Protein 8ODV (pdb70)

Solvent-accessible surface area: 63464 Å² total; per-residue (Å²): 137,120,52,20,18,72,52,12,22,93,74,124,72,12,79,17,8,47,21,2,10,38,24,50,10,39,34,26,47,30,8,12,2,27,20,33,30,8,35,159,72,32,135,12,15,12,14,13,2,57,16,50,39,89,26,5,31,83,12,31,97,52,156,21,34,156,106,27,100,75,4,104,53,45,114,8,34,46,10,36,25,26,60,48,18,15,18,34,109,108,30,138,62,108,90,20,61,33,34,47,39,46,86,13,41,16,45,4,49,10,59,6,69,16,10,62,104,19,78,80,98,96,45,39,6,8,10,24,11,43,31,47,24,54,94,19,41,102,35,31,66,21,19,70,34,14,49,109,9,30,46,35,19,47,125,92,56,71,218,89,100,71,69,55,44,91,94,29,74,46,14,93,73,37,15,44,95,13,35,66,74,24,106,50,98,158,34,14,24,24,17,4,11,3,40,20,53,27,25,12,8,88,50,10,22,142,18,24,57,77,21,67,119,83,62,31,100,24,59,0,11,17,8,27,49,12,42,52,76,131,134,80,57,98,26,101,72,13,51,40,95,42,162,95,32,103,126,44,29,44,22,23,72,103,15,20,76,112,114,41,16,44,3,53,7,35,107,93,104,98,113,20,121,33,78,95,76,12,50,126,26,0,69,40,12,69,118,52,101,104,23,145,150,140,119,52,21,19,72,53,13,23,92,71,125,70,12,79,17,9,49,20,2,11,41,26,52,10,39,34,24,47,31,8,12,2,26,21,33,29,8,36,160,72,35,136,12,13,12,12,14,2,57,17,50,38,89,24,6,30,85,12,32,94,52,156,21,33,155,106,25,98,74,5,103,53,46,114,9,34,47,11,36,25,26,60,52,20,17,18,40,108,107,32,140,64,108,89,22,65,35,38,48,38,47,91,15,42,18,44,5,47,10,58,5,71,18,9,62,104,18,76,80,96,94,48,39,5,7,8,23,11,42,31,50,23,55,97,20,41,100,34,30,67,21,18,70,32,15,49,106,10,31,45,36,19,46,126,92,56,68,218,90,101,71,70,55,45,90,93,29,74,46,12,92,74,39,15,43,94,12,35,66,75,25,106,50,98,156,35,15,22,26,17,5,11,4,39,22,53,28,24,13,11,85,47,12,20,144,20,24,56,77,21,66,120,79,61,33,101,25,59,0,12,18,8,27,48,14,42,50,76,135,134,80,58,98,28,100,71,13,49,40,93,42,161,94,35,103,132,44,29,44,24,20,71,107,18,21,77,111,114,42,17,42,2,54,7,36,104,93,107,98,116,21,122,33,77,97,75,12,49,126,26,0,68,40,15,68,117,51,101,104,24,146,150,144,111,141,53,92,70,84,51,57,102,148,164,90,156,89,160,88,122,113,148,73,84,27,104,56,52,32,90,68,10,65,71,41,107,208,204,95,154,77,55,32,105,73,6,90,110,21,28,92,44,26,57,65,72,82,80,76,18,55,159,71,68,21,58,104,21,130,186,114,92,118,75,87,134,64,8,99,71,33,142,37,87,42,88,33,118,39,29,8,93,108,22,38,94,36,74,46,54,32,66,50,26,32,28,77,99,86,20,3,89,55,2,113,40,66,84,125,49,67,127,54,62,74,54,7,84,94,24,103,73,77,27,87,55,83,66,79,38,46,25,98,70,59,47,91,134,84,114,90,102,9,94,30,92,34,142,93,18,61,158,158,114,16,74,99,39,42,64,150,36,76,225,64,184,60,62,171,188,40,40,154,83,1,62,160,26,112,6,44,86,21,0,22,5,14,69,24,33,37,77,18,4,33,40,80,27,47,141,89,49,111,50,74,63,77,114,116,209,154,110,140,54,82,62,83,49,35,102,146,154,89,156,89,158,89,123,107,139,71,84,22,92,55,49,20,89,84,10,64,71,46,106,205,202,92,141,79,54,33,105,73,7,93,108,21,29,91,41,26,57,66,72,82,80,77,19,54,158,74,68,22,56,104,20,131,186,115,90,114,75,87,134,64,7,98,73,32,142,37,86,41,88,35,116,40,29,8,84,107,18,34,94,37,69,39,53,32,67,47,26,29,28,77,100,87,19,5,89,54,3,117,41,67,96,125,48,69,128,52,63,74,53,6,85,93,24,110,72,77,27,87,54,84,65,80,38,44,25,107,82,63,49,91,135,82,111,93,102,9,92,31,92,33,142,94,18,63,158,156,113,15,74,97,40,44,64,148,34,78,224,63,188,73,63,172,188,42,40,156,86,1,60,161,27,110,6,46,85,22,0,22,5,14,70,23,23,37,74,9,4,33,32,72,28,47,130,91,50,110,50,76,63,80,114,114,209

Radius of gyration: 40.97 Å; Cα contacts (8 Å, |Δi|>4): 976; chains: 4; bounding box: 69×74×128 Å

Sequence (1022 aa):
MEPTLQSILDQRSLRWIFVGGKGGVGKTTTSCSLAIQLAKVRRSVLLLSTDPAHNLSDAFSQKFGKEARLVEGFDNLYAMEIDPNGSMQDLLGVMQDLAYAIPGIDEAMSFAEVLKQVNSLSYETIVFDTAPTGHTLRFLQFPTVLEKALAKVSQLSGQTLSDVMEKLDSLRVTISEVNAQFKDERLTTFVCVCIPEFLSLYETERMIQELANYGIDTHCIVVNQLLFPKPGSDCEQCTARRRMQKKYLDQIEELYDEEFNVVKMPLLVEEVRGKERLEKFSEMLIKPFVPPEMEPTLQSILDQRSLRWIFVGGKGGVGKTTTSCSLAIQLAKVRRSVLLLSTDPAHNLSDAFSQKFGKEARLVEGFDNLYAMEIDPNGSMQDLLGVMQDLAYAIPGIDEAMSFAEVLKQVNSLSYETIVFDTAPTGHTLRFLQFPTVLEKALAKVSQLSGQTLSDVMEKLDSLRVTISEVNAQFKDERLTTFVCVCIPEFLSLYETERMIQELANYGIDTHCIVVNQLLFPKPGSDCEQCTARRRMQKKYLDQIEELYDEEFNVVKMPLLVEEVRGKERLEKFSEMLIKPFVPPEVEQAIELALEFFPAGMTLWRDVMLALFVLGAVAWWRAMSLLLVIFLLELVVQLVNTIGAKTINNLLWRFYLSIPGSPLAKDFAEQRAKQKEYLQVRHDLNATSSQDEFAKWARLQRKHDKLMDELEKKKSQLDAHRTSFSRKLTIYRWILTRGMQWFLCFWFSSQPMFWLPYGWFPYWVEWLVSFPNAPMGSVSIVVWQSACSGVLALVIEAVMAVVRVEQAIELALEFFPAGMTLWRDVMLALFVLGAVAWWRAMSLLLVIFLLELVVQLVNTIGAKTINNLLWRFYLSIPGSPLAKDFAEQRAKQKEYLQVRHDLNATSSQDEFAKWARLQRKHDKLMDELEKKKSQLDAHRTSFSRKLTIYRWILTRGMQWFLCFWFSSQPMFWLPYGWFPYWVEWLVSFPNAPMGSVSIVVWQSACSGVLALVIEAVMAVVR

Structure (mmCIF, N/CA/C/O backbone):
data_8ODV
#
_entry.id   8ODV
#
_cell.length_a   1.00
_cell.length_b   1.00
_cell.length_c   1.00
_cell.angle_alpha   90.00
_cell.angle_beta   90.00
_cell.angle_gamma   90.00
#
_symmetry.space_group_name_H-M   'P 1'
#
loop_
_entity.id
_entity.type
_entity.pdbx_description
1 polymer 'ATPase GET3'
2 polymer 'Protein GET2,Protein GET1'
3 non-polymer 'ZINC ION'
#
loop_
_atom_site.group_PDB
_atom_site.id
_atom_site.type_symbol
_atom_site.label_atom_id
_atom_site.label_alt_id
_atom_site.label_comp_id
_atom_site.label_asym_id
_atom_site.label_entity_id
_atom_site.label_seq_id
_atom_site.pdbx_PDB_ins_code
_atom_site.Cartn_x
_atom_site.Cartn_y
_atom_site.Cartn_z
_atom_site.occupancy
_atom_site.B_iso_or_equiv
_atom_site.auth_seq_id
_atom_site.auth_comp_id
_atom_site.auth_asym_id
_atom_site.auth_atom_id
_atom_site.pdbx_PDB_model_num
ATOM 1 N N . MET A 1 1 ? 118.958 130.793 89.720 1.00 153.25 14 MET A N 1
ATOM 2 C CA . MET A 1 1 ? 117.780 131.583 90.053 1.00 153.25 14 MET A CA 1
ATOM 3 C C . MET A 1 1 ? 117.451 132.576 88.947 1.00 153.25 14 MET A C 1
ATOM 4 O O . MET A 1 1 ? 117.995 132.502 87.847 1.00 153.25 14 MET A O 1
ATOM 9 N N . GLU A 1 2 ? 116.557 133.498 89.248 1.00 156.04 15 GLU A N 1
ATOM 10 C CA . GLU A 1 2 ? 116.211 134.552 88.309 1.00 156.04 15 GLU A CA 1
ATOM 11 C C . GLU A 1 2 ? 117.341 135.557 88.128 1.00 156.04 15 GLU A C 1
ATOM 12 O O . GLU A 1 2 ? 117.716 136.235 89.092 1.00 156.04 15 GLU A O 1
ATOM 18 N N . PRO A 1 3 ? 117.896 135.691 86.934 1.00 148.80 16 PRO A N 1
ATOM 19 C CA . PRO A 1 3 ? 119.018 136.610 86.687 1.00 148.80 16 PRO A CA 1
ATOM 20 C C . PRO A 1 3 ? 118.556 138.039 86.408 1.00 148.80 16 PRO A C 1
ATOM 21 O O . PRO A 1 3 ? 118.781 138.588 85.331 1.00 148.80 16 PRO A O 1
ATOM 25 N N . THR A 1 4 ? 117.895 138.648 87.385 1.00 147.48 17 THR A N 1
ATOM 26 C CA . THR A 1 4 ? 117.491 140.047 87.275 1.00 147.48 17 THR A CA 1
ATOM 27 C C . THR A 1 4 ? 117.300 140.602 88.679 1.00 147.48 17 THR A C 1
ATOM 28 O O . THR A 1 4 ? 117.621 139.944 89.673 1.00 147.48 17 THR A O 1
ATOM 32 N N . LEU A 1 5 ? 116.757 141.812 88.764 1.00 138.60 18 LEU A N 1
ATOM 33 C CA . LEU A 1 5 ? 116.470 142.439 90.045 1.00 138.60 18 LEU A CA 1
ATOM 34 C C . LEU A 1 5 ? 114.978 142.652 90.222 1.00 138.60 18 LEU A C 1
ATOM 35 O O . LEU A 1 5 ? 114.544 143.587 90.897 1.00 138.60 18 LEU A O 1
ATOM 40 N N . GLN A 1 6 ? 114.188 141.768 89.622 1.00 155.43 19 GLN A N 1
ATOM 41 C CA . GLN A 1 6 ? 112.744 141.943 89.607 1.00 155.43 19 GLN A CA 1
ATOM 42 C C . GLN A 1 6 ? 112.158 141.889 91.012 1.00 155.43 19 GLN A C 1
ATOM 43 O O . GLN A 1 6 ? 111.204 142.613 91.327 1.00 155.43 19 GLN A O 1
ATOM 49 N N . SER A 1 7 ? 112.754 141.077 91.883 1.00 142.54 20 SER A N 1
ATOM 50 C CA . SER A 1 7 ? 112.296 140.989 93.264 1.00 142.54 20 SER A CA 1
ATOM 51 C C . SER A 1 7 ? 112.458 142.286 94.046 1.00 142.54 20 SER A C 1
ATOM 52 O O . SER A 1 7 ? 111.697 142.524 94.989 1.00 142.54 20 SER A O 1
ATOM 55 N N . ILE A 1 8 ? 113.419 143.140 93.697 1.00 152.78 21 ILE A N 1
ATOM 56 C CA . ILE A 1 8 ? 113.464 144.411 94.414 1.00 152.78 21 ILE A CA 1
ATOM 57 C C . ILE A 1 8 ? 112.326 145.318 93.979 1.00 152.78 21 ILE A C 1
ATOM 58 O O . ILE A 1 8 ? 111.834 146.133 94.768 1.00 152.78 21 ILE A O 1
ATOM 63 N N . LEU A 1 9 ? 111.887 145.195 92.731 1.00 163.06 22 LEU A N 1
ATOM 64 C CA . LEU A 1 9 ? 110.788 146.016 92.239 1.00 163.06 22 LEU A CA 1
ATOM 65 C C . LEU A 1 9 ? 109.463 145.552 92.825 1.00 163.06 22 LEU A C 1
ATOM 66 O O . LEU A 1 9 ? 108.562 146.360 93.072 1.00 163.06 22 LEU A O 1
ATOM 71 N N . ASP A 1 10 ? 109.346 144.251 93.078 1.00 169.77 23 ASP A N 1
ATOM 72 C CA . ASP A 1 10 ? 108.083 143.581 93.370 1.00 169.77 23 ASP A CA 1
ATOM 73 C C . ASP A 1 10 ? 107.588 143.798 94.795 1.00 169.77 23 ASP A C 1
ATOM 74 O O . ASP A 1 10 ? 106.378 143.721 95.032 1.00 169.77 23 ASP A O 1
ATOM 79 N N . GLN A 1 11 ? 108.477 144.060 95.747 1.00 168.19 24 GLN A N 1
ATOM 80 C CA . GLN A 1 11 ? 108.081 144.215 97.144 1.00 168.19 24 GLN A CA 1
ATOM 81 C C . GLN A 1 11 ? 107.408 145.557 97.418 1.00 168.19 24 GLN A C 1
ATOM 82 O O . GLN A 1 11 ? 106.319 145.591 98.002 1.00 168.19 24 GLN A O 1
ATOM 88 N N . ARG A 1 12 ? 108.067 146.667 97.075 1.00 171.09 25 ARG A N 1
ATOM 89 C CA . ARG A 1 12 ? 107.445 147.987 97.195 1.00 171.09 25 ARG A CA 1
ATOM 90 C C . ARG A 1 12 ? 107.297 148.450 98.638 1.00 171.09 25 ARG A C 1
ATOM 91 O O . ARG A 1 12 ? 107.048 149.636 98.875 1.00 171.09 25 ARG A O 1
ATOM 99 N N . SER A 1 13 ? 107.472 147.560 99.607 1.00 168.90 26 SER A N 1
ATOM 100 C CA . SER A 1 13 ? 107.486 147.974 101.001 1.00 168.90 26 SER A CA 1
ATOM 101 C C . SER A 1 13 ? 108.908 148.213 101.478 1.00 168.90 26 SER A C 1
ATOM 102 O O . SER A 1 13 ? 109.122 148.572 102.640 1.00 168.90 26 SER A O 1
ATOM 105 N N . LEU A 1 14 ? 109.873 148.027 100.589 1.00 145.55 27 LEU A N 1
ATOM 106 C CA . LEU A 1 14 ? 111.263 148.332 100.867 1.00 145.55 27 LEU A CA 1
ATOM 107 C C . LEU A 1 14 ? 111.463 149.830 101.008 1.00 145.55 27 LEU A C 1
ATOM 108 O O . LEU A 1 14 ? 110.799 150.630 100.347 1.00 145.55 27 LEU A O 1
ATOM 113 N N . ARG A 1 15 ? 112.372 150.205 101.888 1.00 135.35 28 ARG A N 1
ATOM 114 C CA . ARG A 1 15 ? 112.669 151.616 102.048 1.00 135.35 28 ARG A CA 1
ATOM 115 C C . ARG A 1 15 ? 114.151 151.897 101.889 1.00 135.35 28 ARG A C 1
ATOM 116 O O . ARG A 1 15 ? 114.518 152.934 101.329 1.00 135.35 28 ARG A O 1
ATOM 124 N N . TRP A 1 16 ? 115.013 151.012 102.378 1.00 126.56 29 TRP A N 1
ATOM 125 C CA . TRP A 1 16 ? 116.441 151.287 102.412 1.00 126.56 29 TRP A CA 1
ATOM 126 C C . TRP A 1 16 ? 117.183 150.201 101.650 1.00 126.56 29 TRP A C 1
ATOM 127 O O . TRP A 1 16 ? 116.893 149.008 101.800 1.00 126.56 29 TRP A O 1
ATOM 138 N N . ILE A 1 17 ? 118.156 150.621 100.854 1.00 101.75 30 ILE A N 1
ATOM 139 C CA . ILE A 1 17 ? 118.945 149.726 100.026 1.00 101.75 30 ILE A CA 1
ATOM 140 C C . ILE A 1 17 ? 120.421 150.019 100.227 1.00 101.75 30 ILE A C 1
ATOM 141 O O . ILE A 1 17 ? 120.854 151.169 100.101 1.00 101.75 30 ILE A O 1
ATOM 146 N N . PHE A 1 18 ? 121.189 148.984 100.550 1.00 85.21 31 PHE A N 1
ATOM 147 C CA . PHE A 1 18 ? 122.630 149.092 100.718 1.00 85.21 31 PHE A CA 1
ATOM 148 C C . PHE A 1 18 ? 123.281 148.305 99.593 1.00 85.21 31 PHE A C 1
ATOM 149 O O . PHE A 1 18 ? 122.860 147.188 99.286 1.00 85.21 31 PHE A O 1
ATOM 157 N N . VAL A 1 19 ? 124.256 148.914 98.935 1.00 69.38 32 VAL A N 1
ATOM 158 C CA . VAL A 1 19 ? 124.981 148.275 97.850 1.00 69.38 32 VAL A CA 1
ATOM 159 C C . VAL A 1 19 ? 126.450 148.606 98.007 1.00 69.38 32 VAL A C 1
ATOM 160 O O . VAL A 1 19 ? 126.814 149.781 98.096 1.00 69.38 32 VAL A O 1
ATOM 164 N N . GLY A 1 20 ? 127.294 147.583 98.032 1.00 74.81 33 GLY A N 1
ATOM 165 C CA . GLY A 1 20 ? 128.712 147.869 98.143 1.00 74.81 33 GLY A CA 1
ATOM 166 C C . GLY A 1 20 ? 129.660 146.790 97.661 1.00 74.81 33 GLY A C 1
ATOM 167 O O . GLY A 1 20 ? 129.304 145.926 96.855 1.00 74.81 33 GLY A O 1
ATOM 168 N N . GLY A 1 21 ? 130.877 146.833 98.201 1.00 68.01 34 GLY A N 1
ATOM 169 C CA . GLY A 1 21 ? 131.934 145.908 97.848 1.00 68.01 34 GLY A CA 1
ATOM 170 C C . GLY A 1 21 ? 133.304 146.541 97.976 1.00 68.01 34 GLY A C 1
ATOM 171 O O . GLY A 1 21 ? 133.645 147.057 99.042 1.00 68.01 34 GLY A O 1
ATOM 172 N N . LYS A 1 22 ? 134.105 146.516 96.916 1.00 63.45 35 LYS A N 1
ATOM 173 C CA . LYS A 1 22 ? 135.389 147.201 96.943 1.00 63.45 35 LYS A CA 1
ATOM 174 C C . LYS A 1 22 ? 135.617 148.018 95.688 1.00 63.45 35 LYS A C 1
ATOM 175 O O . LYS A 1 22 ? 134.810 147.997 94.761 1.00 63.45 35 LYS A O 1
ATOM 181 N N . GLY A 1 23 ? 136.764 148.682 95.632 1.00 65.69 36 GLY A N 1
ATOM 182 C CA . GLY A 1 23 ? 137.039 149.594 94.550 1.00 65.69 36 GLY A CA 1
ATOM 183 C C . GLY A 1 23 ? 137.297 148.854 93.261 1.00 65.69 36 GLY A C 1
ATOM 184 O O . GLY A 1 23 ? 137.173 147.636 93.158 1.00 65.69 36 GLY A O 1
ATOM 185 N N . GLY A 1 24 ? 137.620 149.627 92.235 1.00 68.54 37 GLY A N 1
ATOM 186 C CA . GLY A 1 24 ? 137.975 149.023 90.974 1.00 68.54 37 GLY A CA 1
ATOM 187 C C . GLY A 1 24 ? 136.834 148.318 90.294 1.00 68.54 37 GLY A C 1
ATOM 188 O O . GLY A 1 24 ? 137.064 147.533 89.374 1.00 68.54 37 GLY A O 1
ATOM 189 N N . VAL A 1 25 ? 135.603 148.564 90.726 1.00 73.78 38 VAL A N 1
ATOM 190 C CA . VAL A 1 25 ? 134.443 147.881 90.173 1.00 73.78 38 VAL A CA 1
ATOM 191 C C . VAL A 1 25 ? 133.442 148.835 89.556 1.00 73.78 38 VAL A C 1
ATOM 192 O O . VAL A 1 25 ? 132.515 148.375 88.875 1.00 73.78 38 VAL A O 1
ATOM 196 N N . GLY A 1 26 ? 133.580 150.137 89.771 1.00 79.35 39 GLY A N 1
ATOM 197 C CA . GLY A 1 26 ? 132.618 151.062 89.213 1.00 79.35 39 GLY A CA 1
ATOM 198 C C . GLY A 1 26 ? 131.249 150.986 89.858 1.00 79.35 39 GLY A C 1
ATOM 199 O O . GLY A 1 26 ? 130.240 150.857 89.156 1.00 79.35 39 GLY A O 1
ATOM 200 N N . LYS A 1 27 ? 131.188 151.091 91.186 1.00 78.83 40 LYS A N 1
ATOM 201 C CA . LYS A 1 27 ? 129.906 150.932 91.855 1.00 78.83 40 LYS A CA 1
ATOM 202 C C . LYS A 1 27 ? 128.971 152.070 91.516 1.00 78.83 40 LYS A C 1
ATOM 203 O O . LYS A 1 27 ? 127.755 151.889 91.549 1.00 78.83 40 LYS A O 1
ATOM 209 N N . THR A 1 28 ? 129.516 153.235 91.166 1.00 85.12 41 THR A N 1
ATOM 210 C CA . THR A 1 28 ? 128.664 154.371 90.840 1.00 85.12 41 THR A CA 1
ATOM 211 C C . THR A 1 28 ? 127.810 154.095 89.616 1.00 85.12 41 THR A C 1
ATOM 212 O O . THR A 1 28 ? 126.635 154.482 89.569 1.00 85.12 41 THR A O 1
ATOM 216 N N . THR A 1 29 ? 128.374 153.421 88.621 1.00 84.35 42 THR A N 1
ATOM 217 C CA . THR A 1 29 ? 127.570 153.032 87.474 1.00 84.35 42 THR A CA 1
ATOM 218 C C . THR A 1 29 ? 126.448 152.094 87.882 1.00 84.35 42 THR A C 1
ATOM 219 O O . THR A 1 29 ? 125.297 152.257 87.456 1.00 84.35 42 THR A O 1
ATOM 223 N N . THR A 1 30 ? 126.739 151.178 88.798 1.00 78.66 43 THR A N 1
ATOM 224 C CA . THR A 1 30 ? 125.701 150.286 89.280 1.00 78.66 43 THR A CA 1
ATOM 225 C C . THR A 1 30 ? 124.651 151.033 90.076 1.00 78.66 43 THR A C 1
ATOM 226 O O . THR A 1 30 ? 123.455 150.743 89.969 1.00 78.66 43 THR A O 1
ATOM 230 N N . SER A 1 31 ? 125.069 152.060 90.801 1.00 86.25 44 SER A N 1
ATOM 231 C CA . SER A 1 31 ? 124.149 152.780 91.662 1.00 86.25 44 SER A CA 1
ATOM 232 C C . SER A 1 31 ? 123.185 153.591 90.824 1.00 86.25 44 SER A C 1
ATOM 233 O O . SER A 1 31 ? 121.967 153.543 91.027 1.00 86.25 44 SER A O 1
ATOM 236 N N . CYS A 1 32 ? 123.722 154.334 89.862 1.00 88.11 45 CYS A N 1
ATOM 237 C CA . CYS A 1 32 ? 122.862 155.138 89.016 1.00 88.11 45 CYS A CA 1
ATOM 238 C C . CYS A 1 32 ? 121.964 154.266 88.158 1.00 88.11 45 CYS A C 1
ATOM 239 O O . CYS A 1 32 ? 120.799 154.613 87.930 1.00 88.11 45 CYS A O 1
ATOM 242 N N . SER A 1 33 ? 122.456 153.105 87.722 1.00 91.59 46 SER A N 1
ATOM 243 C CA . SER A 1 33 ? 121.584 152.206 86.982 1.00 91.59 46 SER A CA 1
ATOM 244 C C . SER A 1 33 ? 120.456 151.687 87.855 1.00 91.59 46 SER A C 1
ATOM 245 O O . SER A 1 33 ? 119.299 151.626 87.414 1.00 91.59 46 SER A O 1
ATOM 248 N N . LEU A 1 34 ? 120.750 151.420 89.126 1.00 94.91 47 LEU A N 1
ATOM 249 C CA . LEU A 1 34 ? 119.695 150.986 90.024 1.00 94.91 47 LEU A CA 1
ATOM 250 C C . LEU A 1 34 ? 118.681 152.088 90.236 1.00 94.91 47 LEU A C 1
ATOM 251 O O . LEU A 1 34 ? 117.472 151.847 90.195 1.00 94.91 47 LEU A O 1
ATOM 256 N N . ALA A 1 35 ? 119.154 153.314 90.407 1.00 101.68 48 ALA A N 1
ATOM 257 C CA . ALA A 1 35 ? 118.235 154.392 90.734 1.00 101.68 48 ALA A CA 1
ATOM 258 C C . ALA A 1 35 ? 117.327 154.699 89.558 1.00 101.68 48 ALA A C 1
ATOM 259 O O . ALA A 1 35 ? 116.114 154.866 89.727 1.00 101.68 48 ALA A O 1
ATOM 261 N N . ILE A 1 36 ? 117.888 154.736 88.354 1.00 118.81 49 ILE A N 1
ATOM 262 C CA . ILE A 1 36 ? 117.088 155.107 87.199 1.00 118.81 49 ILE A CA 1
ATOM 263 C C . ILE A 1 36 ? 116.055 154.032 86.893 1.00 118.81 49 ILE A C 1
ATOM 264 O O . ILE A 1 36 ? 114.886 154.338 86.639 1.00 118.81 49 ILE A O 1
ATOM 269 N N . GLN A 1 37 ? 116.449 152.759 86.925 1.00 122.40 50 GLN A N 1
ATOM 270 C CA . GLN A 1 37 ? 115.429 151.744 86.713 1.00 122.40 50 GLN A CA 1
ATOM 271 C C . GLN A 1 37 ? 114.448 151.644 87.869 1.00 122.40 50 GLN A C 1
ATOM 272 O O . GLN A 1 37 ? 113.320 151.184 87.672 1.00 122.40 50 GLN A O 1
ATOM 278 N N . LEU A 1 38 ? 114.847 152.047 89.071 1.00 121.28 51 LEU A N 1
ATOM 279 C CA . LEU A 1 38 ? 113.901 152.163 90.171 1.00 121.28 51 LEU A CA 1
ATOM 280 C C . LEU A 1 38 ? 112.881 153.271 89.957 1.00 121.28 51 LEU A C 1
ATOM 281 O O . LEU A 1 38 ? 111.711 153.122 90.322 1.00 121.28 51 LEU A O 1
ATOM 286 N N . ALA A 1 39 ? 113.290 154.370 89.327 1.00 133.56 52 ALA A N 1
ATOM 287 C CA . ALA A 1 39 ? 112.390 155.509 89.186 1.00 133.56 52 ALA A CA 1
ATOM 288 C C . ALA A 1 39 ? 111.253 155.271 88.209 1.00 133.56 52 ALA A C 1
ATOM 289 O O . ALA A 1 39 ? 110.326 156.085 88.158 1.00 133.56 52 ALA A O 1
ATOM 291 N N . LYS A 1 40 ? 111.288 154.186 87.447 1.00 139.91 53 LYS A N 1
ATOM 292 C CA . LYS A 1 40 ? 110.200 153.929 86.520 1.00 139.91 53 LYS A CA 1
ATOM 293 C C . LYS A 1 40 ? 108.921 153.569 87.258 1.00 139.91 53 LYS A C 1
ATOM 294 O O . LYS A 1 40 ? 107.827 153.739 86.713 1.00 139.91 53 LYS A O 1
ATOM 300 N N . VAL A 1 41 ? 109.035 153.058 88.480 1.00 138.85 54 VAL A N 1
ATOM 301 C CA . VAL A 1 41 ? 107.884 152.551 89.213 1.00 138.85 54 VAL A CA 1
ATOM 302 C C . VAL A 1 41 ? 107.843 153.163 90.612 1.00 138.85 54 VAL A C 1
ATOM 303 O O . VAL A 1 41 ? 107.251 152.590 91.534 1.00 138.85 54 VAL A O 1
ATOM 307 N N . ARG A 1 42 ? 108.496 154.309 90.811 1.00 151.96 55 ARG A N 1
ATOM 308 C CA . ARG A 1 42 ? 108.545 154.870 92.156 1.00 151.96 55 ARG A CA 1
ATOM 309 C C . ARG A 1 42 ? 108.126 156.334 92.194 1.00 151.96 55 ARG A C 1
ATOM 310 O O . ARG A 1 42 ? 107.840 156.947 91.163 1.00 151.96 55 ARG A O 1
ATOM 318 N N . ARG A 1 43 ? 108.096 156.899 93.404 1.00 146.82 56 ARG A N 1
ATOM 319 C CA . ARG A 1 43 ? 107.529 158.222 93.638 1.00 146.82 56 ARG A CA 1
ATOM 320 C C . ARG A 1 43 ? 108.560 159.250 94.079 1.00 146.82 56 ARG A C 1
ATOM 321 O O . ARG A 1 43 ? 108.605 160.354 93.529 1.00 146.82 56 ARG A O 1
ATOM 329 N N . SER A 1 44 ? 109.386 158.912 95.070 1.00 144.92 57 SER A N 1
ATOM 330 C CA . SER A 1 44 ? 110.335 159.855 95.670 1.00 144.92 57 SER A CA 1
ATOM 331 C C . SER A 1 44 ? 111.569 159.053 96.085 1.00 144.92 57 SER A C 1
ATOM 332 O O . SER A 1 44 ? 111.589 158.444 97.155 1.00 144.92 57 SER A O 1
ATOM 335 N N . VAL A 1 45 ? 112.601 159.088 95.249 1.00 129.58 58 VAL A N 1
ATOM 336 C CA . VAL A 1 45 ? 113.805 158.292 95.449 1.00 129.58 58 VAL A CA 1
ATOM 337 C C . VAL A 1 45 ? 114.994 159.224 95.618 1.00 129.58 58 VAL A C 1
ATOM 338 O O . VAL A 1 45 ? 115.187 160.152 94.824 1.00 129.58 58 VAL A O 1
ATOM 342 N N . LEU A 1 46 ? 115.773 158.987 96.668 1.00 122.20 59 LEU A N 1
ATOM 343 C CA . LEU A 1 46 ? 116.930 159.807 96.989 1.00 122.20 59 LEU A CA 1
ATOM 344 C C . LEU A 1 46 ? 118.202 158.976 96.995 1.00 122.20 59 LEU A C 1
ATOM 345 O O . LEU A 1 46 ? 118.261 157.904 97.606 1.00 122.20 59 LEU A O 1
ATOM 350 N N . LEU A 1 47 ? 119.217 159.499 96.328 1.00 121.57 60 LEU A N 1
ATOM 351 C CA . LEU A 1 47 ? 120.551 158.938 96.294 1.00 121.57 60 LEU A CA 1
ATOM 352 C C . LEU A 1 47 ? 121.404 159.632 97.339 1.00 121.57 60 LEU A C 1
ATOM 353 O O . LEU A 1 47 ? 121.252 160.832 97.575 1.00 121.57 60 LEU A O 1
ATOM 358 N N . LEU A 1 48 ? 122.307 158.887 97.964 1.00 122.42 61 LEU A N 1
ATOM 359 C CA . LEU A 1 48 ? 123.202 159.528 98.914 1.00 122.42 61 LEU A CA 1
ATOM 360 C C . LEU A 1 48 ? 124.584 158.929 98.759 1.00 122.42 61 LEU A C 1
ATOM 361 O O . LEU A 1 48 ? 124.729 157.707 98.794 1.00 122.42 61 LEU A O 1
ATOM 366 N N . SER A 1 49 ? 125.592 159.788 98.652 1.00 134.45 62 SER A N 1
ATOM 367 C CA . SER A 1 49 ? 126.975 159.356 98.536 1.00 134.45 62 SER A CA 1
ATOM 368 C C . SER A 1 49 ? 127.844 160.025 99.584 1.00 134.45 62 SER A C 1
ATOM 369 O O . SER A 1 49 ? 127.612 161.174 99.969 1.00 134.45 62 SER A O 1
ATOM 372 N N . THR A 1 50 ? 128.851 159.287 100.035 1.00 133.95 63 THR A N 1
ATOM 373 C CA . THR A 1 50 ? 129.834 159.795 100.976 1.00 133.95 63 THR A CA 1
ATOM 374 C C . THR A 1 50 ? 131.261 159.505 100.546 1.00 133.95 63 THR A C 1
ATOM 375 O O . THR A 1 50 ? 132.192 159.822 101.292 1.00 133.95 63 THR A O 1
ATOM 379 N N . ASP A 1 51 ? 131.463 158.921 99.390 1.00 136.84 64 ASP A N 1
ATOM 380 C CA . ASP A 1 51 ? 132.818 158.674 98.933 1.00 136.84 64 ASP A CA 1
ATOM 381 C C . ASP A 1 51 ? 133.515 159.956 98.486 1.00 136.84 64 ASP A C 1
ATOM 382 O O . ASP A 1 51 ? 132.892 160.827 97.877 1.00 136.84 64 ASP A O 1
ATOM 387 N N . PRO A 1 52 ? 134.789 160.129 98.842 1.00 141.17 65 PRO A N 1
ATOM 388 C CA . PRO A 1 52 ? 135.466 161.410 98.593 1.00 141.17 65 PRO A CA 1
ATOM 389 C C . PRO A 1 52 ? 135.686 161.669 97.122 1.00 141.17 65 PRO A C 1
ATOM 390 O O . PRO A 1 52 ? 135.922 162.819 96.731 1.00 141.17 65 PRO A O 1
ATOM 394 N N . ALA A 1 53 ? 135.617 160.628 96.303 1.00 147.73 66 ALA A N 1
ATOM 395 C CA . ALA A 1 53 ? 135.518 160.777 94.861 1.00 147.73 66 ALA A CA 1
ATOM 396 C C . ALA A 1 53 ? 134.175 161.407 94.531 1.00 147.73 66 ALA A C 1
ATOM 397 O O . ALA A 1 53 ? 133.125 160.776 94.686 1.00 147.73 66 ALA A O 1
ATOM 399 N N . HIS A 1 54 ? 134.211 162.649 94.055 1.00 156.53 67 HIS A N 1
ATOM 400 C CA . HIS A 1 54 ? 133.000 163.399 93.737 1.00 156.53 67 HIS A CA 1
ATOM 401 C C . HIS A 1 54 ? 132.547 162.938 92.359 1.00 156.53 67 HIS A C 1
ATOM 402 O O . HIS A 1 54 ? 132.708 163.611 91.339 1.00 156.53 67 HIS A O 1
ATOM 409 N N . ASN A 1 55 ? 131.950 161.751 92.353 1.00 147.27 68 ASN A N 1
ATOM 410 C CA . ASN A 1 55 ? 131.712 161.034 91.117 1.00 147.27 68 ASN A CA 1
ATOM 411 C C . ASN A 1 55 ? 130.365 161.344 90.479 1.00 147.27 68 ASN A C 1
ATOM 412 O O . ASN A 1 55 ? 130.228 161.156 89.269 1.00 147.27 68 ASN A O 1
ATOM 417 N N . LEU A 1 56 ? 129.365 161.802 91.235 1.00 161.74 69 LEU A N 1
ATOM 418 C CA . LEU A 1 56 ? 128.094 162.087 90.578 1.00 161.74 69 LEU A CA 1
ATOM 419 C C . LEU A 1 56 ? 128.199 163.301 89.667 1.00 161.74 69 LEU A C 1
ATOM 420 O O . LEU A 1 56 ? 127.461 163.396 88.676 1.00 161.74 69 LEU A O 1
ATOM 425 N N . SER A 1 57 ? 129.127 164.214 89.961 1.00 171.54 70 SER A N 1
ATOM 426 C CA . SER A 1 57 ? 129.441 165.274 89.012 1.00 171.54 70 SER A CA 1
ATOM 427 C C . SER A 1 57 ? 129.920 164.680 87.700 1.00 171.54 70 SER A C 1
ATOM 428 O O . SER A 1 57 ? 129.550 165.151 86.619 1.00 171.54 70 SER A O 1
ATOM 431 N N . ASP A 1 58 ? 130.737 163.633 87.778 1.00 174.64 71 ASP A N 1
ATOM 432 C CA . ASP A 1 58 ? 131.156 162.933 86.575 1.00 174.64 71 ASP A CA 1
ATOM 433 C C . ASP A 1 58 ? 129.994 162.171 85.963 1.00 174.64 71 ASP A C 1
ATOM 434 O O . ASP A 1 58 ? 129.991 161.909 84.756 1.00 174.64 71 ASP A O 1
ATOM 439 N N . ALA A 1 59 ? 129.005 161.814 86.780 1.00 172.21 72 ALA A N 1
ATOM 440 C CA . ALA A 1 59 ? 127.858 161.068 86.296 1.00 172.21 72 ALA A CA 1
ATOM 441 C C . ALA A 1 59 ? 126.923 161.953 85.496 1.00 172.21 72 ALA A C 1
ATOM 442 O O . ALA A 1 59 ? 126.217 161.456 84.613 1.00 172.21 72 ALA A O 1
ATOM 444 N N . PHE A 1 60 ? 126.889 163.248 85.789 1.00 186.75 73 PHE A N 1
ATOM 445 C CA . PHE A 1 60 ? 125.917 164.099 85.124 1.00 186.75 73 PHE A CA 1
ATOM 446 C C . PHE A 1 60 ? 126.438 165.465 84.700 1.00 186.75 73 PHE A C 1
ATOM 447 O O . PHE A 1 60 ? 125.643 166.268 84.202 1.00 186.75 73 PHE A O 1
ATOM 455 N N . SER A 1 61 ? 127.728 165.758 84.876 1.00 197.21 74 SER A N 1
ATOM 456 C CA . SER A 1 61 ? 128.307 167.031 84.440 1.00 197.21 74 SER A CA 1
ATOM 457 C C . SER A 1 61 ? 127.567 168.228 85.034 1.00 197.21 74 SER A C 1
ATOM 458 O O . SER A 1 61 ? 127.282 169.211 84.348 1.00 197.21 74 SER A O 1
ATOM 461 N N . GLN A 1 62 ? 127.261 168.148 86.323 1.00 192.58 75 GLN A N 1
ATOM 462 C CA . GLN A 1 62 ? 126.516 169.198 87.004 1.00 192.58 75 GLN A CA 1
ATOM 463 C C . GLN A 1 62 ? 126.987 169.245 88.443 1.00 192.58 75 GLN A C 1
ATOM 464 O O . GLN A 1 62 ? 126.979 168.224 89.135 1.00 192.58 75 GLN A O 1
ATOM 470 N N . LYS A 1 63 ? 127.387 170.426 88.893 1.00 199.56 76 LYS A N 1
ATOM 471 C CA . LYS A 1 63 ? 127.953 170.540 90.224 1.00 199.56 76 LYS A CA 1
ATOM 472 C C . LYS A 1 63 ? 126.869 170.438 91.283 1.00 199.56 76 LYS A C 1
ATOM 473 O O . LYS A 1 63 ? 125.794 171.027 91.158 1.00 199.56 76 LYS A O 1
ATOM 479 N N . PHE A 1 64 ? 127.158 169.661 92.321 1.00 194.04 77 PHE A N 1
ATOM 480 C CA . PHE A 1 64 ? 126.286 169.500 93.471 1.00 194.04 77 PHE A CA 1
ATOM 481 C C . PHE A 1 64 ? 127.044 169.860 94.735 1.00 194.04 77 PHE A C 1
ATOM 482 O O . PHE A 1 64 ? 128.275 169.935 94.736 1.00 194.04 77 PHE A O 1
ATOM 490 N N . GLY A 1 65 ? 126.302 170.065 95.814 1.00 173.11 78 GLY A N 1
ATOM 491 C CA . GLY A 1 65 ? 126.914 170.498 97.048 1.00 173.11 78 GLY A CA 1
ATOM 492 C C . GLY A 1 65 ? 126.250 169.901 98.265 1.00 173.11 78 GLY A C 1
ATOM 493 O O . GLY A 1 65 ? 125.987 168.697 98.306 1.00 173.11 78 GLY A O 1
ATOM 494 N N . LYS A 1 66 ? 125.962 170.732 99.263 1.00 158.31 79 LYS A N 1
ATOM 495 C CA . LYS A 1 66 ? 125.414 170.259 100.524 1.00 158.31 79 LYS A CA 1
ATOM 496 C C . LYS A 1 66 ? 123.898 170.403 100.600 1.00 158.31 79 LYS A C 1
ATOM 497 O O . LYS A 1 66 ? 123.346 170.553 101.694 1.00 158.31 79 LYS A O 1
ATOM 503 N N . GLU A 1 67 ? 123.207 170.349 99.464 1.00 168.40 80 GLU A N 1
ATOM 504 C CA . GLU A 1 67 ? 121.754 170.409 99.474 1.00 168.40 80 GLU A CA 1
ATOM 505 C C . GLU A 1 67 ? 121.172 169.615 98.318 1.00 168.40 80 GLU A C 1
ATOM 506 O O . GLU A 1 67 ? 121.690 169.649 97.199 1.00 168.40 80 GLU A O 1
ATOM 512 N N . ALA A 1 68 ? 120.068 168.928 98.595 1.00 164.82 81 ALA A N 1
ATOM 513 C CA . ALA A 1 68 ? 119.406 168.135 97.578 1.00 164.82 81 ALA A CA 1
ATOM 514 C C . ALA A 1 68 ? 118.734 169.032 96.553 1.00 164.82 81 ALA A C 1
ATOM 515 O O . ALA A 1 68 ? 118.357 170.170 96.836 1.00 164.82 81 ALA A O 1
ATOM 517 N N . ARG A 1 69 ? 118.600 168.504 95.345 1.00 173.55 82 ARG A N 1
ATOM 518 C CA . ARG A 1 69 ? 117.876 169.179 94.282 1.00 173.55 82 ARG A CA 1
ATOM 519 C C . ARG A 1 69 ? 117.506 168.145 93.235 1.00 173.55 82 ARG A C 1
ATOM 520 O O . ARG A 1 69 ? 117.944 166.994 93.288 1.00 173.55 82 ARG A O 1
ATOM 528 N N . LEU A 1 70 ? 116.702 168.570 92.274 1.00 172.09 83 LEU A N 1
ATOM 529 C CA . LEU A 1 70 ? 116.355 167.734 91.139 1.00 172.09 83 LEU A CA 1
ATOM 530 C C . LEU A 1 70 ? 117.293 168.062 89.988 1.00 172.09 83 LEU A C 1
ATOM 531 O O . LEU A 1 70 ? 117.550 169.236 89.706 1.00 172.09 83 LEU A O 1
ATOM 536 N N . VAL A 1 71 ? 117.823 167.034 89.344 1.00 181.08 84 VAL A N 1
ATOM 537 C CA . VAL A 1 71 ? 118.685 167.217 88.193 1.00 181.08 84 VAL A CA 1
ATOM 538 C C . VAL A 1 71 ? 117.857 167.018 86.929 1.00 181.08 84 VAL A C 1
ATOM 539 O O . VAL A 1 71 ? 116.815 166.357 86.931 1.00 181.08 84 VAL A O 1
ATOM 543 N N . GLU A 1 72 ? 118.338 167.590 85.828 1.00 190.19 85 GLU A N 1
ATOM 544 C CA . GLU A 1 72 ? 117.591 167.628 84.581 1.00 190.19 85 GLU A CA 1
ATOM 545 C C . GLU A 1 72 ? 117.380 166.232 84.009 1.00 190.19 85 GLU A C 1
ATOM 546 O O . GLU A 1 72 ? 118.088 165.277 84.332 1.00 190.19 85 GLU A O 1
ATOM 552 N N . GLY A 1 73 ? 116.369 166.127 83.151 1.00 177.83 86 GLY A N 1
ATOM 553 C CA . GLY A 1 73 ? 115.975 164.871 82.559 1.00 177.83 86 GLY A CA 1
ATOM 554 C C . GLY A 1 73 ? 115.141 163.988 83.453 1.00 177.83 86 GLY A C 1
ATOM 555 O O . GLY A 1 73 ? 114.665 162.943 82.992 1.00 177.83 86 GLY A O 1
ATOM 556 N N . PHE A 1 74 ? 114.955 164.365 84.715 1.00 169.99 87 PHE A N 1
ATOM 557 C CA . PHE A 1 74 ? 114.230 163.551 85.675 1.00 169.99 87 PHE A CA 1
ATOM 558 C C . PHE A 1 74 ? 113.363 164.445 86.546 1.00 169.99 87 PHE A C 1
ATOM 559 O O . PHE A 1 74 ? 113.612 165.645 86.684 1.00 169.99 87 PHE A O 1
ATOM 567 N N . ASP A 1 75 ? 112.321 163.839 87.111 1.00 166.79 88 ASP A N 1
ATOM 568 C CA . ASP A 1 75 ? 111.468 164.470 88.104 1.00 166.79 88 ASP A CA 1
ATOM 569 C C . ASP A 1 75 ? 111.681 163.898 89.492 1.00 166.79 88 ASP A C 1
ATOM 570 O O . ASP A 1 75 ? 111.006 164.319 90.437 1.00 166.79 88 ASP A O 1
ATOM 575 N N . ASN A 1 76 ? 112.616 162.971 89.643 1.00 153.35 89 ASN A N 1
ATOM 576 C CA . ASN A 1 76 ? 112.756 162.258 90.898 1.00 153.35 89 ASN A CA 1
ATOM 577 C C . ASN A 1 76 ? 114.198 162.035 91.325 1.00 153.35 89 ASN A C 1
ATOM 578 O O . ASN A 1 76 ? 114.422 161.351 92.328 1.00 153.35 89 ASN A O 1
ATOM 583 N N . LEU A 1 77 ? 115.176 162.545 90.591 1.00 159.15 90 LEU A N 1
ATOM 584 C CA . LEU A 1 77 ? 116.572 162.293 90.917 1.00 159.15 90 LEU A CA 1
ATOM 585 C C . LEU A 1 77 ? 117.062 163.359 91.890 1.00 159.15 90 LEU A C 1
ATOM 586 O O . LEU A 1 77 ? 117.213 164.527 91.523 1.00 159.15 90 LEU A O 1
ATOM 591 N N . TYR A 1 78 ? 117.291 162.961 93.135 1.00 149.14 91 TYR A N 1
ATOM 592 C CA . TYR A 1 78 ? 117.767 163.855 94.178 1.00 149.14 91 TYR A CA 1
ATOM 593 C C . TYR A 1 78 ? 118.968 163.222 94.856 1.00 149.14 91 TYR A C 1
ATOM 594 O O . TYR A 1 78 ? 118.954 162.022 95.132 1.00 149.14 91 TYR A O 1
ATOM 603 N N . ALA A 1 79 ? 120.017 164.010 95.082 1.00 142.23 92 ALA A N 1
ATOM 604 C CA . ALA A 1 79 ? 121.251 163.479 95.644 1.00 142.23 92 ALA A CA 1
ATOM 605 C C . ALA A 1 79 ? 122.072 164.633 96.192 1.00 142.23 92 ALA A C 1
ATOM 606 O O . ALA A 1 79 ? 121.961 165.767 95.726 1.00 142.23 92 ALA A O 1
ATOM 608 N N . MET A 1 80 ? 122.927 164.324 97.166 1.00 143.63 93 MET A N 1
ATOM 609 C CA . MET A 1 80 ? 123.887 165.309 97.659 1.00 143.63 93 MET A CA 1
ATOM 610 C C . MET A 1 80 ? 125.135 164.623 98.191 1.00 143.63 93 MET A C 1
ATOM 611 O O . MET A 1 80 ? 125.090 163.997 99.253 1.00 143.63 93 MET A O 1
ATOM 616 N N . GLU A 1 81 ? 126.237 164.730 97.455 1.00 150.81 94 GLU A N 1
ATOM 617 C CA . GLU A 1 81 ? 127.496 164.105 97.852 1.00 150.81 94 GLU A CA 1
ATOM 618 C C . GLU A 1 81 ? 128.066 164.953 98.985 1.00 150.81 94 GLU A C 1
ATOM 619 O O . GLU A 1 81 ? 128.427 166.116 98.794 1.00 150.81 94 GLU A O 1
ATOM 625 N N . ILE A 1 82 ? 128.146 164.376 100.181 1.00 139.37 95 ILE A N 1
ATOM 626 C CA . ILE A 1 82 ? 128.525 165.200 101.321 1.00 139.37 95 ILE A CA 1
ATOM 627 C C . ILE A 1 82 ? 129.898 164.818 101.845 1.00 139.37 95 ILE A C 1
ATOM 628 O O . ILE A 1 82 ? 130.458 163.786 101.466 1.00 139.37 95 ILE A O 1
ATOM 633 N N . ASP A 1 83 ? 130.436 165.638 102.745 1.00 154.48 96 ASP A N 1
ATOM 634 C CA . ASP A 1 83 ? 131.706 165.337 103.366 1.00 154.48 96 ASP A CA 1
ATOM 635 C C . ASP A 1 83 ? 131.513 165.125 104.855 1.00 154.48 96 ASP A C 1
ATOM 636 O O . ASP A 1 83 ? 130.691 165.814 105.465 1.00 154.48 96 ASP A O 1
ATOM 641 N N . PRO A 1 84 ? 132.231 164.193 105.478 1.00 169.64 97 PRO A N 1
ATOM 642 C CA . PRO A 1 84 ? 132.200 164.141 106.940 1.00 169.64 97 PRO A CA 1
ATOM 643 C C . PRO A 1 84 ? 133.038 165.222 107.584 1.00 169.64 97 PRO A C 1
ATOM 644 O O . PRO A 1 84 ? 132.761 165.606 108.732 1.00 169.64 97 PRO A O 1
ATOM 648 N N . ASN A 1 85 ? 133.948 165.838 106.836 1.00 164.37 98 ASN A N 1
ATOM 649 C CA . ASN A 1 85 ? 134.849 166.758 107.502 1.00 164.37 98 ASN A CA 1
ATOM 650 C C . ASN A 1 85 ? 134.205 168.099 107.783 1.00 164.37 98 ASN A C 1
ATOM 651 O O . ASN A 1 85 ? 134.772 168.892 108.541 1.00 164.37 98 ASN A O 1
ATOM 656 N N . GLY A 1 86 ? 133.008 168.340 107.251 1.00 181.72 99 GLY A N 1
ATOM 657 C CA . GLY A 1 86 ? 132.319 169.571 107.570 1.00 181.72 99 GLY A CA 1
ATOM 658 C C . GLY A 1 86 ? 131.923 169.605 109.027 1.00 181.72 99 GLY A C 1
ATOM 659 O O . GLY A 1 86 ? 131.971 170.654 109.671 1.00 181.72 99 GLY A O 1
ATOM 660 N N . SER A 1 87 ? 131.601 168.440 109.584 1.00 176.91 100 SER A N 1
ATOM 661 C CA . SER A 1 87 ? 131.332 168.374 111.011 1.00 176.91 100 SER A CA 1
ATOM 662 C C . SER A 1 87 ? 132.594 168.644 111.818 1.00 176.91 100 SER A C 1
ATOM 663 O O . SER A 1 87 ? 132.528 169.243 112.897 1.00 176.91 100 SER A O 1
ATOM 666 N N . MET A 1 88 ? 133.757 168.237 111.305 1.00 177.27 101 MET A N 1
ATOM 667 C CA . MET A 1 88 ? 135.004 168.617 111.958 1.00 177.27 101 MET A CA 1
ATOM 668 C C . MET A 1 88 ? 135.250 170.112 111.813 1.00 177.27 101 MET A C 1
ATOM 669 O O . MET A 1 88 ? 135.812 170.743 112.715 1.00 177.27 101 MET A O 1
ATOM 674 N N . GLN A 1 89 ? 134.782 170.707 110.718 1.00 193.41 102 GLN A N 1
ATOM 675 C CA . GLN A 1 89 ? 134.811 172.158 110.623 1.00 193.41 102 GLN A CA 1
ATOM 676 C C . GLN A 1 89 ? 133.869 172.766 111.650 1.00 193.41 102 GLN A C 1
ATOM 677 O O . GLN A 1 89 ? 134.102 173.880 112.133 1.00 193.41 102 GLN A O 1
ATOM 683 N N . ASP A 1 90 ? 132.810 172.033 111.997 1.00 194.78 103 ASP A N 1
ATOM 684 C CA . ASP A 1 90 ? 131.936 172.418 113.096 1.00 194.78 103 ASP A CA 1
ATOM 685 C C . ASP A 1 90 ? 132.649 172.293 114.433 1.00 194.78 103 ASP A C 1
ATOM 686 O O . ASP A 1 90 ? 132.310 173.004 115.384 1.00 194.78 103 ASP A O 1
ATOM 691 N N . LEU A 1 91 ? 133.641 171.410 114.520 1.00 190.92 104 LEU A N 1
ATOM 692 C CA . LEU A 1 91 ? 134.441 171.299 115.729 1.00 190.92 104 LEU A CA 1
ATOM 693 C C . LEU A 1 91 ? 135.518 172.370 115.802 1.00 190.92 104 LEU A C 1
ATOM 694 O O . LEU A 1 91 ? 136.035 172.640 116.891 1.00 190.92 104 LEU A O 1
ATOM 699 N N . LEU A 1 92 ? 135.859 172.986 114.676 1.00 190.39 105 LEU A N 1
ATOM 700 C CA . LEU A 1 92 ? 136.824 174.072 114.660 1.00 190.39 105 LEU A CA 1
ATOM 701 C C . LEU A 1 92 ? 136.118 175.419 114.688 1.00 190.39 105 LEU A C 1
ATOM 702 O O . LEU A 1 92 ? 135.624 175.887 113.664 1.00 190.39 105 LEU A O 1
ATOM 707 N N . GLY A 1 107 ? 138.486 173.425 122.688 1.00 181.55 120 GLY A N 1
ATOM 708 C CA . GLY A 1 107 ? 139.577 172.479 122.535 1.00 181.55 120 GLY A CA 1
ATOM 709 C C . GLY A 1 107 ? 139.327 171.158 123.240 1.00 181.55 120 GLY A C 1
ATOM 710 O O . GLY A 1 107 ? 139.974 170.153 122.954 1.00 181.55 120 GLY A O 1
ATOM 711 N N . VAL A 1 108 ? 138.355 171.166 124.151 1.00 178.70 121 VAL A N 1
ATOM 712 C CA . VAL A 1 108 ? 138.034 169.977 124.934 1.00 178.70 121 VAL A CA 1
ATOM 713 C C . VAL A 1 108 ? 137.346 168.897 124.101 1.00 178.70 121 VAL A C 1
ATOM 714 O O . VAL A 1 108 ? 137.583 167.703 124.310 1.00 178.70 121 VAL A O 1
ATOM 718 N N . MET A 1 109 ? 136.505 169.283 123.139 1.00 180.71 122 MET A N 1
ATOM 719 C CA . MET A 1 109 ? 135.844 168.282 122.305 1.00 180.71 122 MET A CA 1
ATOM 720 C C . MET A 1 109 ? 136.836 167.522 121.439 1.00 180.71 122 MET A C 1
ATOM 721 O O . MET A 1 109 ? 136.655 166.328 121.174 1.00 180.71 122 MET A O 1
ATOM 726 N N . GLN A 1 110 ? 137.913 168.182 121.031 1.00 184.18 123 GLN A N 1
ATOM 727 C CA . GLN A 1 110 ? 138.980 167.486 120.329 1.00 184.18 123 GLN A CA 1
ATOM 728 C C . GLN A 1 110 ? 139.735 166.548 121.259 1.00 184.18 123 GLN A C 1
ATOM 729 O O . GLN A 1 110 ? 140.176 165.469 120.837 1.00 184.18 123 GLN A O 1
ATOM 735 N N . ASP A 1 111 ? 139.842 166.897 122.538 1.00 181.10 124 ASP A N 1
ATOM 736 C CA . ASP A 1 111 ? 140.434 165.931 123.445 1.00 181.10 124 ASP A CA 1
ATOM 737 C C . ASP A 1 111 ? 139.503 164.749 123.620 1.00 181.10 124 ASP A C 1
ATOM 738 O O . ASP A 1 111 ? 139.960 163.616 123.824 1.00 181.10 124 ASP A O 1
ATOM 743 N N . LEU A 1 112 ? 138.200 164.987 123.489 1.00 180.13 125 LEU A N 1
ATOM 744 C CA . LEU A 1 112 ? 137.271 163.876 123.539 1.00 180.13 125 LEU A CA 1
ATOM 745 C C . LEU A 1 112 ? 137.466 162.992 122.327 1.00 180.13 125 LEU A C 1
ATOM 746 O O . LEU A 1 112 ? 137.371 161.764 122.426 1.00 180.13 125 LEU A O 1
ATOM 751 N N . ALA A 1 113 ? 137.786 163.602 121.184 1.00 177.81 126 ALA A N 1
ATOM 752 C CA . ALA A 1 113 ? 138.100 162.794 120.021 1.00 177.81 126 ALA A CA 1
ATOM 753 C C . ALA A 1 113 ? 139.397 162.045 120.217 1.00 177.81 126 ALA A C 1
ATOM 754 O O . ALA A 1 113 ? 139.640 161.059 119.517 1.00 177.81 126 ALA A O 1
ATOM 756 N N . TYR A 1 114 ? 140.248 162.499 121.133 1.00 182.74 127 TYR A N 1
ATOM 757 C CA . TYR A 1 114 ? 141.408 161.672 121.409 1.00 182.74 127 TYR A CA 1
ATOM 758 C C . TYR A 1 114 ? 141.008 160.498 122.281 1.00 182.74 127 TYR A C 1
ATOM 759 O O . TYR A 1 114 ? 141.596 159.415 122.189 1.00 182.74 127 TYR A O 1
ATOM 768 N N . ALA A 1 115 ? 139.999 160.699 123.126 1.00 186.57 128 ALA A N 1
ATOM 769 C CA . ALA A 1 115 ? 139.623 159.644 124.055 1.00 186.57 128 ALA A CA 1
ATOM 770 C C . ALA A 1 115 ? 138.999 158.475 123.310 1.00 186.57 128 ALA A C 1
ATOM 771 O O . ALA A 1 115 ? 139.199 157.313 123.681 1.00 186.57 128 ALA A O 1
ATOM 773 N N . ILE A 1 116 ? 138.251 158.770 122.253 1.00 179.52 129 ILE A N 1
ATOM 774 C CA . ILE A 1 116 ? 137.650 157.769 121.381 1.00 179.52 129 ILE A CA 1
ATOM 775 C C . ILE A 1 116 ? 138.047 158.153 119.965 1.00 179.52 129 ILE A C 1
ATOM 776 O O . ILE A 1 116 ? 137.729 159.263 119.516 1.00 179.52 129 ILE A O 1
ATOM 781 N N . PRO A 1 117 ? 138.698 157.264 119.216 1.00 188.56 130 PRO A N 1
ATOM 782 C CA . PRO A 1 117 ? 139.214 157.662 117.899 1.00 188.56 130 PRO A CA 1
ATOM 783 C C . PRO A 1 117 ? 138.138 158.001 116.894 1.00 188.56 130 PRO A C 1
ATOM 784 O O . PRO A 1 117 ? 138.448 158.635 115.878 1.00 188.56 130 PRO A O 1
ATOM 788 N N . GLY A 1 118 ? 136.892 157.615 117.129 1.00 167.03 131 GLY A N 1
ATOM 789 C CA . GLY A 1 118 ? 135.869 157.996 116.185 1.00 167.03 131 GLY A CA 1
ATOM 790 C C . GLY A 1 118 ? 134.688 158.630 116.876 1.00 167.03 131 GLY A C 1
ATOM 791 O O . GLY A 1 118 ? 133.991 157.964 117.645 1.00 167.03 131 GLY A O 1
ATOM 792 N N . ILE A 1 119 ? 134.447 159.913 116.627 1.00 164.85 132 ILE A N 1
ATOM 793 C CA . ILE A 1 119 ? 133.267 160.547 117.195 1.00 164.85 132 ILE A CA 1
ATOM 794 C C . ILE A 1 119 ? 132.439 161.281 116.155 1.00 164.85 132 ILE A C 1
ATOM 795 O O . ILE A 1 119 ? 131.249 161.006 115.965 1.00 164.85 132 ILE A O 1
ATOM 800 N N . ASP A 1 120 ? 133.090 162.204 115.458 1.00 169.83 133 ASP A N 1
ATOM 801 C CA . ASP A 1 120 ? 132.367 163.149 114.627 1.00 169.83 133 ASP A CA 1
ATOM 802 C C . ASP A 1 120 ? 131.706 162.531 113.407 1.00 169.83 133 ASP A C 1
ATOM 803 O O . ASP A 1 120 ? 130.689 163.050 112.932 1.00 169.83 133 ASP A O 1
ATOM 808 N N . GLU A 1 121 ? 132.230 161.425 112.899 1.00 150.84 134 GLU A N 1
ATOM 809 C CA . GLU A 1 121 ? 131.620 160.837 111.716 1.00 150.84 134 GLU A CA 1
ATOM 810 C C . GLU A 1 121 ? 130.238 160.276 112.004 1.00 150.84 134 GLU A C 1
ATOM 811 O O . GLU A 1 121 ? 129.306 160.461 111.211 1.00 150.84 134 GLU A O 1
ATOM 817 N N . ALA A 1 122 ? 130.073 159.618 113.150 1.00 152.92 135 ALA A N 1
ATOM 818 C CA . ALA A 1 122 ? 128.753 159.128 113.510 1.00 152.92 135 ALA A CA 1
ATOM 819 C C . ALA A 1 122 ? 127.753 160.247 113.765 1.00 152.92 135 ALA A C 1
ATOM 820 O O . ALA A 1 122 ? 126.603 160.160 113.327 1.00 152.92 135 ALA A O 1
ATOM 822 N N . MET A 1 123 ? 128.161 161.316 114.444 1.00 162.44 136 MET A N 1
ATOM 823 C CA . MET A 1 123 ? 127.221 162.413 114.650 1.00 162.44 136 MET A CA 1
ATOM 824 C C . MET A 1 123 ? 126.849 163.107 113.346 1.00 162.44 136 MET A C 1
ATOM 825 O O . MET A 1 123 ? 125.689 163.498 113.152 1.00 162.44 136 MET A O 1
ATOM 830 N N . SER A 1 124 ? 127.802 163.236 112.424 1.00 151.69 137 SER A N 1
ATOM 831 C CA . SER A 1 124 ? 127.465 163.771 111.112 1.00 151.69 137 SER A CA 1
ATOM 832 C C . SER A 1 124 ? 126.485 162.872 110.375 1.00 151.69 137 SER A C 1
ATOM 833 O O . SER A 1 124 ? 125.484 163.348 109.827 1.00 151.69 137 SER A O 1
ATOM 836 N N . PHE A 1 125 ? 126.735 161.565 110.382 1.00 144.53 138 PHE A N 1
ATOM 837 C CA . PHE A 1 125 ? 125.816 160.651 109.721 1.00 144.53 138 PHE A CA 1
ATOM 838 C C . PHE A 1 125 ? 124.450 160.695 110.387 1.00 144.53 138 PHE A C 1
ATOM 839 O O . PHE A 1 125 ? 123.413 160.588 109.718 1.00 144.53 138 PHE A O 1
ATOM 847 N N . ALA A 1 126 ? 124.438 160.969 111.688 1.00 148.13 139 ALA A N 1
ATOM 848 C CA . ALA A 1 126 ? 123.197 161.057 112.437 1.00 148.13 139 ALA A CA 1
ATOM 849 C C . ALA A 1 126 ? 122.378 162.243 111.962 1.00 148.13 139 ALA A C 1
ATOM 850 O O . ALA A 1 126 ? 121.231 162.086 111.533 1.00 148.13 139 ALA A O 1
ATOM 852 N N . GLU A 1 127 ? 122.981 163.430 111.965 1.00 150.68 140 GLU A N 1
ATOM 853 C CA . GLU A 1 127 ? 122.218 164.620 111.609 1.00 150.68 140 GLU A CA 1
ATOM 854 C C . GLU A 1 127 ? 121.831 164.569 110.144 1.00 150.68 140 GLU A C 1
ATOM 855 O O . GLU A 1 127 ? 120.764 165.068 109.754 1.00 150.68 140 GLU A O 1
ATOM 861 N N . VAL A 1 128 ? 122.636 163.881 109.343 1.00 149.04 141 VAL A N 1
ATOM 862 C CA . VAL A 1 128 ? 122.266 163.656 107.958 1.00 149.04 141 VAL A CA 1
ATOM 863 C C . VAL A 1 128 ? 120.978 162.862 107.905 1.00 149.04 141 VAL A C 1
ATOM 864 O O . VAL A 1 128 ? 120.049 163.199 107.167 1.00 149.04 141 VAL A O 1
ATOM 868 N N . LEU A 1 129 ? 120.903 161.791 108.684 1.00 144.65 142 LEU A N 1
ATOM 869 C CA . LEU A 1 129 ? 119.724 160.946 108.617 1.00 144.65 142 LEU A CA 1
ATOM 870 C C . LEU A 1 129 ? 118.505 161.635 109.228 1.00 144.65 142 LEU A C 1
ATOM 871 O O . LEU A 1 129 ? 117.373 161.347 108.829 1.00 144.65 142 LEU A O 1
ATOM 876 N N . LYS A 1 130 ? 118.710 162.582 110.145 1.00 154.30 143 LYS A N 1
ATOM 877 C CA . LYS A 1 130 ? 117.584 163.401 110.601 1.00 154.30 143 LYS A CA 1
ATOM 878 C C . LYS A 1 130 ? 117.052 164.255 109.462 1.00 154.30 143 LYS A C 1
ATOM 879 O O . LYS A 1 130 ? 115.837 164.358 109.261 1.00 154.30 143 LYS A O 1
ATOM 885 N N . GLN A 1 131 ? 117.957 164.840 108.679 1.00 158.54 144 GLN A N 1
ATOM 886 C CA . GLN A 1 131 ? 117.525 165.588 107.504 1.00 158.54 144 GLN A CA 1
ATOM 887 C C . GLN A 1 131 ? 116.873 164.655 106.495 1.00 158.54 144 GLN A C 1
ATOM 888 O O . GLN A 1 131 ? 115.985 165.069 105.744 1.00 158.54 144 GLN A O 1
ATOM 894 N N . VAL A 1 132 ? 117.298 163.396 106.478 1.00 143.92 145 VAL A N 1
ATOM 895 C CA . VAL A 1 132 ? 116.693 162.403 105.602 1.00 143.92 145 VAL A CA 1
ATOM 896 C C . VAL A 1 132 ? 115.249 162.172 106.013 1.00 143.92 145 VAL A C 1
ATOM 897 O O . VAL A 1 132 ? 114.336 162.205 105.183 1.00 143.92 145 VAL A O 1
ATOM 901 N N . ASN A 1 133 ? 115.019 161.941 107.297 1.00 144.90 146 ASN A N 1
ATOM 902 C CA . ASN A 1 133 ? 113.663 161.692 107.756 1.00 144.90 146 ASN A CA 1
ATOM 903 C C . ASN A 1 133 ? 112.878 162.976 107.926 1.00 144.90 146 ASN A C 1
ATOM 904 O O . ASN A 1 133 ? 111.719 162.927 108.348 1.00 144.90 146 ASN A O 1
ATOM 909 N N . SER A 1 134 ? 113.469 164.113 107.566 1.00 168.04 147 SER A N 1
ATOM 910 C CA . SER A 1 134 ? 112.719 165.362 107.559 1.00 168.04 147 SER A CA 1
ATOM 911 C C . SER A 1 134 ? 111.676 165.343 106.448 1.00 168.04 147 SER A C 1
ATOM 912 O O . SER A 1 134 ? 110.531 165.758 106.656 1.00 168.04 147 SER A O 1
ATOM 915 N N . LEU A 1 135 ? 112.039 164.840 105.273 1.00 162.46 148 LEU A N 1
ATOM 916 C CA . LEU A 1 135 ? 111.132 164.862 104.138 1.00 162.46 148 LEU A CA 1
ATOM 917 C C . LEU A 1 135 ? 110.271 163.603 104.161 1.00 162.46 148 LEU A C 1
ATOM 918 O O . LEU A 1 135 ? 110.267 162.837 105.128 1.00 162.46 148 LEU A O 1
ATOM 923 N N . SER A 1 136 ? 109.524 163.388 103.085 1.00 156.79 149 SER A N 1
ATOM 924 C CA . SER A 1 136 ? 108.627 162.249 102.968 1.00 156.79 149 SER A CA 1
ATOM 925 C C . SER A 1 136 ? 108.993 161.396 101.762 1.00 156.79 149 SER A C 1
ATOM 926 O O . SER A 1 136 ? 108.121 161.018 100.973 1.00 156.79 149 SER A O 1
ATOM 929 N N . TYR A 1 137 ? 110.273 161.087 101.607 1.00 143.63 150 TYR A N 1
ATOM 930 C CA . TYR A 1 137 ? 110.725 160.388 100.418 1.00 143.63 150 TYR A CA 1
ATOM 931 C C . TYR A 1 137 ? 110.382 158.906 100.493 1.00 143.63 150 TYR A C 1
ATOM 932 O O . TYR A 1 137 ? 110.259 158.323 101.572 1.00 143.63 150 TYR A O 1
ATOM 941 N N . GLU A 1 138 ? 110.224 158.298 99.316 1.00 145.25 151 GLU A N 1
ATOM 942 C CA . GLU A 1 138 ? 109.765 156.915 99.246 1.00 145.25 151 GLU A CA 1
ATOM 943 C C . GLU A 1 138 ? 110.882 155.937 99.583 1.00 145.25 151 GLU A C 1
ATOM 944 O O . GLU A 1 138 ? 110.704 155.048 100.420 1.00 145.25 151 GLU A O 1
ATOM 950 N N . THR A 1 139 ? 112.034 156.071 98.932 1.00 130.75 152 THR A N 1
ATOM 951 C CA . THR A 1 139 ? 113.131 155.134 99.117 1.00 130.75 152 THR A CA 1
ATOM 952 C C . THR A 1 139 ? 114.450 155.866 98.939 1.00 130.75 152 THR A C 1
ATOM 953 O O . THR A 1 139 ? 114.509 156.938 98.331 1.00 130.75 152 THR A O 1
ATOM 957 N N . ILE A 1 140 ? 115.519 155.271 99.462 1.00 119.97 153 ILE A N 1
ATOM 958 C CA . ILE A 1 140 ? 116.844 155.853 99.339 1.00 119.97 153 ILE A CA 1
ATOM 959 C C . ILE A 1 140 ? 117.834 154.758 98.960 1.00 119.97 153 ILE A C 1
ATOM 960 O O . ILE A 1 140 ? 117.551 153.564 99.066 1.00 119.97 153 ILE A O 1
ATOM 965 N N . VAL A 1 141 ? 119.023 155.186 98.537 1.00 110.67 154 VAL A N 1
ATOM 966 C CA . VAL A 1 141 ? 120.093 154.277 98.146 1.00 110.67 154 VAL A CA 1
ATOM 967 C C . VAL A 1 141 ? 121.435 154.841 98.584 1.00 110.67 154 VAL A C 1
ATOM 968 O O . VAL A 1 141 ? 121.580 156.038 98.853 1.00 110.67 154 VAL A O 1
ATOM 972 N N . PHE A 1 142 ? 122.443 153.973 98.562 1.00 112.06 155 PHE A N 1
ATOM 973 C CA . PHE A 1 142 ? 123.718 154.263 99.190 1.00 112.06 155 PHE A CA 1
ATOM 974 C C . PHE A 1 142 ? 124.880 153.727 98.373 1.00 112.06 155 PHE A C 1
ATOM 975 O O . PHE A 1 142 ? 124.721 152.976 97.409 1.00 112.06 155 PHE A O 1
ATOM 983 N N . ASP A 1 143 ? 126.060 154.156 98.789 1.00 121.15 156 ASP A N 1
ATOM 984 C CA . ASP A 1 143 ? 127.346 153.817 98.211 1.00 121.15 156 ASP A CA 1
ATOM 985 C C . ASP A 1 143 ? 128.346 154.196 99.285 1.00 121.15 156 ASP A C 1
ATOM 986 O O . ASP A 1 143 ? 128.135 155.179 99.996 1.00 121.15 156 ASP A O 1
ATOM 991 N N . THR A 1 144 ? 129.408 153.420 99.429 1.00 99.47 157 THR A N 1
ATOM 992 C CA . THR A 1 144 ? 130.287 153.629 100.563 1.00 99.47 157 THR A CA 1
ATOM 993 C C . THR A 1 144 ? 131.747 153.444 100.167 1.00 99.47 157 THR A C 1
ATOM 994 O O . THR A 1 144 ? 132.074 153.032 99.051 1.00 99.47 157 THR A O 1
ATOM 998 N N . ALA A 1 145 ? 132.618 153.745 101.120 1.00 100.31 158 ALA A N 1
ATOM 999 C CA . ALA A 1 145 ? 134.066 153.644 100.987 1.00 100.31 158 ALA A CA 1
ATOM 1000 C C . ALA A 1 145 ? 134.472 152.191 101.185 1.00 100.31 158 ALA A C 1
ATOM 1001 O O . ALA A 1 145 ? 133.622 151.308 101.264 1.00 100.31 158 ALA A O 1
ATOM 1003 N N . PRO A 1 146 ? 135.778 151.877 101.166 1.00 108.94 159 PRO A N 1
ATOM 1004 C CA . PRO A 1 146 ? 136.189 150.536 101.603 1.00 108.94 159 PRO A CA 1
ATOM 1005 C C . PRO A 1 146 ? 135.603 150.100 102.944 1.00 108.94 159 PRO A C 1
ATOM 1006 O O . PRO A 1 146 ? 135.318 150.935 103.806 1.00 108.94 159 PRO A O 1
ATOM 1010 N N . THR A 1 147 ? 135.530 148.775 103.156 1.00 130.66 160 THR A N 1
ATOM 1011 C CA . THR A 1 147 ? 134.527 148.190 104.050 1.00 130.66 160 THR A CA 1
ATOM 1012 C C . THR A 1 147 ? 134.876 148.417 105.511 1.00 130.66 160 THR A C 1
ATOM 1013 O O . THR A 1 147 ? 133.985 148.622 106.347 1.00 130.66 160 THR A O 1
ATOM 1017 N N . GLY A 1 148 ? 136.165 148.339 105.834 1.00 130.71 161 GLY A N 1
ATOM 1018 C CA . GLY A 1 148 ? 136.613 148.516 107.195 1.00 130.71 161 GLY A CA 1
ATOM 1019 C C . GLY A 1 148 ? 136.295 149.905 107.682 1.00 130.71 161 GLY A C 1
ATOM 1020 O O . GLY A 1 148 ? 136.174 150.134 108.889 1.00 130.71 161 GLY A O 1
ATOM 1021 N N . HIS A 1 149 ? 136.153 150.843 106.753 1.00 140.31 162 HIS A N 1
ATOM 1022 C CA . HIS A 1 149 ? 135.679 152.171 107.077 1.00 140.31 162 HIS A CA 1
ATOM 1023 C C . HIS A 1 149 ? 134.162 152.286 106.997 1.00 140.31 162 HIS A C 1
ATOM 1024 O O . HIS A 1 149 ? 133.600 153.255 107.522 1.00 140.31 162 HIS A O 1
ATOM 1031 N N . THR A 1 150 ? 133.492 151.319 106.364 1.00 133.09 163 THR A N 1
ATOM 1032 C CA . THR A 1 150 ? 132.033 151.329 106.251 1.00 133.09 163 THR A CA 1
ATOM 1033 C C . THR A 1 150 ? 131.374 150.812 107.515 1.00 133.09 163 THR A C 1
ATOM 1034 O O . THR A 1 150 ? 130.667 151.538 108.223 1.00 133.09 163 THR A O 1
ATOM 1038 N N . LEU A 1 151 ? 131.608 149.538 107.793 1.00 133.06 164 LEU A N 1
ATOM 1039 C CA . LEU A 1 151 ? 130.780 148.767 108.694 1.00 133.06 164 LEU A CA 1
ATOM 1040 C C . LEU A 1 151 ? 130.760 149.328 110.103 1.00 133.06 164 LEU A C 1
ATOM 1041 O O . LEU A 1 151 ? 130.031 148.807 110.952 1.00 133.06 164 LEU A O 1
ATOM 1046 N N . ARG A 1 152 ? 131.510 150.397 110.363 1.00 140.92 165 ARG A N 1
ATOM 1047 C CA . ARG A 1 152 ? 131.460 151.015 111.676 1.00 140.92 165 ARG A CA 1
ATOM 1048 C C . ARG A 1 152 ? 130.100 151.624 111.955 1.00 140.92 165 ARG A C 1
ATOM 1049 O O . ARG A 1 152 ? 129.780 151.905 113.115 1.00 140.92 165 ARG A O 1
ATOM 1057 N N . PHE A 1 153 ? 129.301 151.871 110.919 1.00 130.47 166 PHE A N 1
ATOM 1058 C CA . PHE A 1 153 ? 127.986 152.420 111.188 1.00 130.47 166 PHE A CA 1
ATOM 1059 C C . PHE A 1 153 ? 127.109 151.463 111.979 1.00 130.47 166 PHE A C 1
ATOM 1060 O O . PHE A 1 153 ? 126.208 151.918 112.689 1.00 130.47 166 PHE A O 1
ATOM 1068 N N . LEU A 1 154 ? 127.347 150.153 111.907 1.00 141.86 167 LEU A N 1
ATOM 1069 C CA . LEU A 1 154 ? 126.606 149.319 112.843 1.00 141.86 167 LEU A CA 1
ATOM 1070 C C . LEU A 1 154 ? 127.139 149.459 114.257 1.00 141.86 167 LEU A C 1
ATOM 1071 O O . LEU A 1 154 ? 126.522 148.944 115.192 1.00 141.86 167 LEU A O 1
ATOM 1076 N N . GLN A 1 155 ? 128.254 150.162 114.428 1.00 145.76 168 GLN A N 1
ATOM 1077 C CA . GLN A 1 155 ? 128.889 150.349 115.720 1.00 145.76 168 GLN A CA 1
ATOM 1078 C C . GLN A 1 155 ? 128.656 151.749 116.247 1.00 145.76 168 GLN A C 1
ATOM 1079 O O . GLN A 1 155 ? 128.945 152.019 117.418 1.00 145.76 168 GLN A O 1
ATOM 1085 N N . PHE A 1 156 ? 128.129 152.630 115.407 1.00 147.56 169 PHE A N 1
ATOM 1086 C CA . PHE A 1 156 ? 127.876 153.997 115.841 1.00 147.56 169 PHE A CA 1
ATOM 1087 C C . PHE A 1 156 ? 126.972 154.085 117.061 1.00 147.56 169 PHE A C 1
ATOM 1088 O O . PHE A 1 156 ? 127.218 154.964 117.903 1.00 147.56 169 PHE A O 1
ATOM 1096 N N . PRO A 1 157 ? 125.923 153.278 117.221 1.00 150.05 170 PRO A N 1
ATOM 1097 C CA . PRO A 1 157 ? 125.125 153.438 118.443 1.00 150.05 170 PRO A CA 1
ATOM 1098 C C . PRO A 1 157 ? 125.939 153.177 119.693 1.00 150.05 170 PRO A C 1
ATOM 1099 O O . PRO A 1 157 ? 125.881 153.955 120.659 1.00 150.05 170 PRO A O 1
ATOM 1103 N N . THR A 1 158 ? 126.770 152.139 119.669 1.00 156.79 171 THR A N 1
ATOM 1104 C CA . THR A 1 158 ? 127.578 151.858 120.842 1.00 156.79 171 THR A CA 1
ATOM 1105 C C . THR A 1 158 ? 128.633 152.932 121.047 1.00 156.79 171 THR A C 1
ATOM 1106 O O . THR A 1 158 ? 128.900 153.332 122.186 1.00 156.79 171 THR A O 1
ATOM 1110 N N . VAL A 1 159 ? 129.226 153.430 119.960 1.00 164.30 172 VAL A N 1
ATOM 1111 C CA . VAL A 1 159 ? 130.252 154.454 120.117 1.00 164.30 172 VAL A CA 1
ATOM 1112 C C . VAL A 1 159 ? 129.616 155.687 120.735 1.00 164.30 172 VAL A C 1
ATOM 1113 O O . VAL A 1 159 ? 130.195 156.338 121.612 1.00 164.30 172 VAL A O 1
ATOM 1117 N N . LEU A 1 160 ? 128.416 156.029 120.267 1.00 162.03 173 LEU A N 1
ATOM 1118 C CA . LEU A 1 160 ? 127.710 157.198 120.759 1.00 162.03 173 LEU A CA 1
ATOM 1119 C C . LEU A 1 160 ? 127.454 157.054 122.247 1.00 162.03 173 LEU A C 1
ATOM 1120 O O . LEU A 1 160 ? 127.666 157.997 123.020 1.00 162.03 173 LEU A O 1
ATOM 1125 N N . GLU A 1 161 ? 127.023 155.864 122.670 1.00 171.18 174 GLU A N 1
ATOM 1126 C CA . GLU A 1 161 ? 126.725 155.663 124.082 1.00 171.18 174 GLU A CA 1
ATOM 1127 C C . GLU A 1 161 ? 127.988 155.801 124.916 1.00 171.18 174 GLU A C 1
ATOM 1128 O O . GLU A 1 161 ? 127.990 156.471 125.957 1.00 171.18 174 GLU A O 1
ATOM 1134 N N . LYS A 1 162 ? 129.075 155.172 124.474 1.00 167.37 175 LYS A N 1
ATOM 1135 C CA . LYS A 1 162 ? 130.298 155.218 125.264 1.00 167.37 175 LYS A CA 1
ATOM 1136 C C . LYS A 1 162 ? 130.786 156.650 125.366 1.00 167.37 175 LYS A C 1
ATOM 1137 O O . LYS A 1 162 ? 131.215 157.099 126.435 1.00 167.37 175 LYS A O 1
ATOM 1143 N N . ALA A 1 163 ? 130.736 157.379 124.253 1.00 173.58 176 ALA A N 1
ATOM 1144 C CA . ALA A 1 163 ? 131.196 158.757 124.246 1.00 173.58 176 ALA A CA 1
ATOM 1145 C C . ALA A 1 163 ? 130.370 159.606 125.201 1.00 173.58 176 ALA A C 1
ATOM 1146 O O . ALA A 1 163 ? 130.920 160.414 125.957 1.00 173.58 176 ALA A O 1
ATOM 1148 N N . LEU A 1 164 ? 129.041 159.473 125.152 1.00 170.62 177 LEU A N 1
ATOM 1149 C CA . LEU A 1 164 ? 128.222 160.291 126.040 1.00 170.62 177 LEU A CA 1
ATOM 1150 C C . LEU A 1 164 ? 128.530 159.958 127.493 1.00 170.62 177 LEU A C 1
ATOM 1151 O O . LEU A 1 164 ? 128.599 160.848 128.352 1.00 170.62 177 LEU A O 1
ATOM 1156 N N . ALA A 1 165 ? 128.709 158.676 127.793 1.00 181.70 178 ALA A N 1
ATOM 1157 C CA . ALA A 1 165 ? 129.027 158.316 129.164 1.00 181.70 178 ALA A CA 1
ATOM 1158 C C . ALA A 1 165 ? 130.338 158.960 129.586 1.00 181.70 178 ALA A C 1
ATOM 1159 O O . ALA A 1 165 ? 130.444 159.529 130.678 1.00 181.70 178 ALA A O 1
ATOM 1161 N N . LYS A 1 166 ? 131.352 158.881 128.722 1.00 182.10 179 LYS A N 1
ATOM 1162 C CA . LYS A 1 166 ? 132.649 159.466 129.043 1.00 182.10 179 LYS A CA 1
ATOM 1163 C C . LYS A 1 166 ? 132.597 160.976 129.243 1.00 182.10 179 LYS A C 1
ATOM 1164 O O . LYS A 1 166 ? 133.142 161.495 130.224 1.00 182.10 179 LYS A O 1
ATOM 1170 N N . VAL A 1 167 ? 131.993 161.710 128.301 1.00 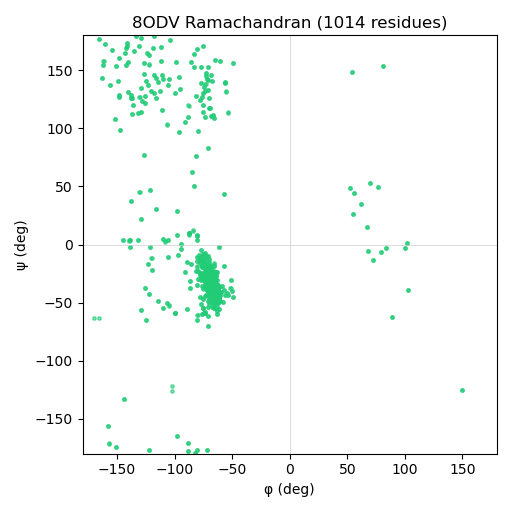191.52 180 VAL A N 1
ATOM 1171 C CA . VAL A 1 167 ? 131.822 163.152 128.493 1.00 191.52 180 VAL A CA 1
ATOM 1172 C C . VAL A 1 167 ? 131.233 163.441 129.866 1.00 191.52 180 VAL A C 1
ATOM 1173 O O . VAL A 1 167 ? 131.690 164.333 130.588 1.00 191.52 180 VAL A O 1
ATOM 1177 N N . SER A 1 168 ? 130.206 162.678 130.250 1.00 193.24 181 SER A N 1
ATOM 1178 C CA . SER A 1 168 ? 129.652 162.869 131.582 1.00 193.24 181 SER A CA 1
ATOM 1179 C C . SER A 1 168 ? 130.651 162.505 132.669 1.00 193.24 181 SER A C 1
ATOM 1180 O O . SER A 1 168 ? 130.631 163.101 133.751 1.00 193.24 181 SER A O 1
ATOM 1183 N N . GLN A 1 169 ? 131.532 161.541 132.401 1.00 197.05 182 GLN A N 1
ATOM 1184 C CA . GLN A 1 169 ? 132.550 161.177 133.380 1.00 197.05 182 GLN A CA 1
ATOM 1185 C C . GLN A 1 169 ? 133.508 162.330 133.653 1.00 197.05 182 GLN A C 1
ATOM 1186 O O . GLN A 1 169 ? 133.870 162.583 134.808 1.00 197.05 182 GLN A O 1
ATOM 1192 N N . LEU A 1 170 ? 133.932 163.044 132.606 1.00 201.53 183 LEU A N 1
ATOM 1193 C CA . LEU A 1 170 ? 134.811 164.192 132.811 1.00 201.53 183 LEU A CA 1
ATOM 1194 C C . LEU A 1 170 ? 134.119 165.274 133.625 1.00 201.53 183 LEU A C 1
ATOM 1195 O O . LEU A 1 170 ? 134.736 165.899 134.495 1.00 201.53 183 LEU A O 1
ATOM 1200 N N . SER A 1 171 ? 132.841 165.521 133.336 1.00 207.96 184 SER A N 1
ATOM 1201 C CA . SER A 1 171 ? 132.096 166.555 134.044 1.00 207.96 184 SER A CA 1
ATOM 1202 C C . SER A 1 171 ? 132.115 166.323 135.547 1.00 207.96 184 SER A C 1
ATOM 1203 O O . SER A 1 171 ? 132.303 167.267 136.324 1.00 207.96 184 SER A O 1
ATOM 1206 N N . GLY A 1 172 ? 131.914 165.083 135.975 1.00 210.77 185 GLY A N 1
ATOM 1207 C CA . GLY A 1 172 ? 131.982 164.747 137.385 1.00 210.77 185 GLY A CA 1
ATOM 1208 C C . GLY A 1 172 ? 133.312 165.106 138.019 1.00 210.77 185 GLY A C 1
ATOM 1209 O O . GLY A 1 172 ? 134.299 165.353 137.325 1.00 210.77 185 GLY A O 1
ATOM 1210 N N . GLN A 1 192 ? 129.552 178.226 128.717 1.00 236.62 205 GLN A N 1
ATOM 1211 C CA . GLN A 1 192 ? 129.291 176.948 128.068 1.00 236.62 205 GLN A CA 1
ATOM 1212 C C . GLN A 1 192 ? 128.393 176.086 128.942 1.00 236.62 205 GLN A C 1
ATOM 1213 O O . GLN A 1 192 ? 128.429 176.180 130.169 1.00 236.62 205 GLN A O 1
ATOM 1219 N N . THR A 1 193 ? 127.566 175.258 128.310 1.00 212.22 206 THR A N 1
ATOM 1220 C CA . THR A 1 193 ? 126.670 174.390 129.056 1.00 212.22 206 THR A CA 1
ATOM 1221 C C . THR A 1 193 ? 126.842 172.940 128.647 1.00 212.22 206 THR A C 1
ATOM 1222 O O . THR A 1 193 ? 126.759 172.624 127.456 1.00 212.22 206 THR A O 1
ATOM 1226 N N . LEU A 1 194 ? 127.056 172.058 129.616 1.00 195.01 207 LEU A N 1
ATOM 1227 C CA . LEU A 1 194 ? 127.219 170.650 129.303 1.00 195.01 207 LEU A CA 1
ATOM 1228 C C . LEU A 1 194 ? 125.884 169.953 129.113 1.00 195.01 207 LEU A C 1
ATOM 1229 O O . LEU A 1 194 ? 125.815 168.935 128.419 1.00 195.01 207 LEU A O 1
ATOM 1234 N N . SER A 1 195 ? 124.811 170.508 129.674 1.00 199.32 208 SER A N 1
ATOM 1235 C CA . SER A 1 195 ? 123.528 169.839 129.552 1.00 199.32 208 SER A CA 1
ATOM 1236 C C . SER A 1 195 ? 122.984 169.941 128.140 1.00 199.32 208 SER A C 1
ATOM 1237 O O . SER A 1 195 ? 122.229 169.064 127.704 1.00 199.32 208 SER A O 1
ATOM 1240 N N . ASP A 1 196 ? 123.406 170.961 127.393 1.00 190.51 209 ASP A N 1
ATOM 1241 C CA . ASP A 1 196 ? 122.919 171.103 126.030 1.00 190.51 209 ASP A CA 1
ATOM 1242 C C . ASP A 1 196 ? 123.500 170.015 125.144 1.00 190.51 209 ASP A C 1
ATOM 1243 O O . ASP A 1 196 ? 122.783 169.375 124.366 1.00 190.51 209 ASP A O 1
ATOM 1248 N N . VAL A 1 197 ? 124.796 169.750 125.285 1.00 179.32 210 VAL A N 1
ATOM 1249 C CA . VAL A 1 197 ? 125.373 168.682 124.495 1.00 179.32 210 VAL A CA 1
ATOM 1250 C C . VAL A 1 197 ? 124.952 167.326 125.034 1.00 179.32 210 VAL A C 1
ATOM 1251 O O . VAL A 1 197 ? 124.859 166.359 124.271 1.00 179.32 210 VAL A O 1
ATOM 1255 N N . MET A 1 198 ? 124.596 167.248 126.321 1.00 186.81 211 MET A N 1
ATOM 1256 C CA . MET A 1 198 ? 124.057 165.998 126.844 1.00 186.81 211 MET A CA 1
ATOM 1257 C C . MET A 1 198 ? 122.711 165.661 126.221 1.00 186.81 211 MET A C 1
ATOM 1258 O O . MET A 1 198 ? 122.507 164.543 125.734 1.00 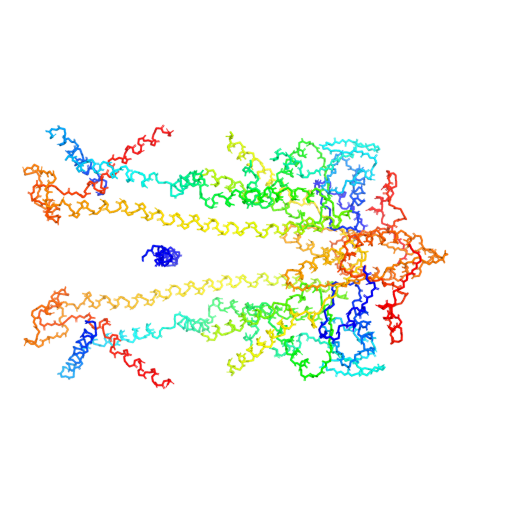186.81 211 MET A O 1
ATOM 1263 N N . GLU A 1 199 ? 121.830 166.653 126.109 1.00 187.28 212 GLU A N 1
ATOM 1264 C CA . GLU A 1 199 ? 120.529 166.402 125.502 1.00 187.28 212 GLU A CA 1
ATOM 1265 C C . GLU A 1 199 ? 120.651 166.201 124.004 1.00 187.28 212 GLU A C 1
ATOM 1266 O O . GLU A 1 199 ? 119.904 165.407 123.414 1.00 187.28 212 GLU A O 1
ATOM 1272 N N . LYS A 1 200 ? 121.625 166.858 123.385 1.00 171.53 213 LYS A N 1
ATOM 1273 C CA . LYS A 1 200 ? 121.826 166.658 121.964 1.00 171.53 213 LYS A CA 1
ATOM 1274 C C . LYS A 1 200 ? 122.295 165.242 121.694 1.00 171.53 213 LYS A C 1
ATOM 1275 O O . LYS A 1 200 ? 121.782 164.571 120.791 1.00 171.53 213 LYS A O 1
ATOM 1281 N N . LEU A 1 201 ? 123.207 164.738 122.521 1.00 164.19 214 LEU A N 1
ATOM 1282 C CA . LEU A 1 201 ? 123.657 163.372 122.337 1.00 164.19 214 LEU A CA 1
ATOM 1283 C C . LEU A 1 201 ? 122.577 162.365 122.689 1.00 164.19 214 LEU A C 1
ATOM 1284 O O . LEU A 1 201 ? 122.534 161.284 122.101 1.00 164.19 214 LEU A O 1
ATOM 1289 N N . ASP A 1 202 ? 121.661 162.710 123.591 1.00 177.41 215 ASP A N 1
ATOM 1290 C CA . ASP A 1 202 ? 120.536 161.811 123.835 1.00 177.41 215 ASP A CA 1
ATOM 1291 C C . ASP A 1 202 ? 119.587 161.749 122.648 1.00 177.41 215 ASP A C 1
ATOM 1292 O O . ASP A 1 202 ? 119.072 160.674 122.308 1.00 177.41 215 ASP A O 1
ATOM 1297 N N . SER A 1 203 ? 119.350 162.887 121.998 1.00 171.66 216 SER A N 1
ATOM 1298 C CA . SER A 1 203 ? 118.548 162.857 120.782 1.00 171.66 216 SER A CA 1
ATOM 1299 C C . SER A 1 203 ? 119.234 162.061 119.686 1.00 171.66 216 SER A C 1
ATOM 1300 O O . SER A 1 203 ? 118.593 161.256 118.992 1.00 171.66 216 SER A O 1
ATOM 1303 N N . LEU A 1 204 ? 120.555 162.177 119.595 1.00 163.96 217 LEU A N 1
ATOM 1304 C CA . LEU A 1 204 ? 121.258 161.358 118.621 1.00 163.96 217 LEU A CA 1
ATOM 1305 C C . LEU A 1 204 ? 121.183 159.888 118.995 1.00 163.96 217 LEU A C 1
ATOM 1306 O O . LEU A 1 204 ? 121.070 159.028 118.114 1.00 163.96 217 LEU A O 1
ATOM 1311 N N . ARG A 1 205 ? 121.128 159.596 120.292 1.00 163.77 218 ARG A N 1
ATOM 1312 C CA . ARG A 1 205 ? 121.094 158.213 120.743 1.00 163.77 218 ARG A CA 1
ATOM 1313 C C . ARG A 1 205 ? 119.781 157.567 120.360 1.00 163.77 218 ARG A C 1
ATOM 1314 O O . ARG A 1 205 ? 119.754 156.478 119.772 1.00 163.77 218 ARG A O 1
ATOM 1322 N N . VAL A 1 206 ? 118.677 158.240 120.669 1.00 162.19 219 VAL A N 1
ATOM 1323 C CA . VAL A 1 206 ? 117.392 157.618 120.405 1.00 162.19 219 VAL A CA 1
ATOM 1324 C C . VAL A 1 206 ? 117.154 157.552 118.908 1.00 162.19 219 VAL A C 1
ATOM 1325 O O . VAL A 1 206 ? 116.608 156.562 118.402 1.00 162.19 219 VAL A O 1
ATOM 1329 N N . THR A 1 207 ? 117.668 158.525 118.156 1.00 151.53 220 THR A N 1
ATOM 1330 C CA . THR A 1 207 ? 117.458 158.481 116.720 1.00 151.53 220 THR A CA 1
ATOM 1331 C C . THR A 1 207 ? 118.238 157.338 116.089 1.00 151.53 220 THR A C 1
ATOM 1332 O O . THR A 1 207 ? 117.703 156.589 115.258 1.00 151.53 220 THR A O 1
ATOM 1336 N N . ILE A 1 208 ? 119.492 157.158 116.501 1.00 152.25 221 ILE A N 1
ATOM 1337 C CA . ILE A 1 208 ? 120.267 156.090 115.906 1.00 152.25 221 ILE A CA 1
ATOM 1338 C C . ILE A 1 208 ? 119.770 154.736 116.370 1.00 152.25 221 ILE A C 1
ATOM 1339 O O . ILE A 1 208 ? 119.867 153.749 115.629 1.00 152.25 221 ILE A O 1
ATOM 1344 N N . SER A 1 209 ? 119.160 154.667 117.551 1.00 154.81 222 SER A N 1
ATOM 1345 C CA . SER A 1 209 ? 118.620 153.386 117.964 1.00 154.81 222 SER A CA 1
ATOM 1346 C C . SER A 1 209 ? 117.399 153.031 117.138 1.00 154.81 222 SER A C 1
ATOM 1347 O O . SER A 1 209 ? 117.239 151.881 116.720 1.00 154.81 222 SER A O 1
ATOM 1350 N N . GLU A 1 210 ? 116.565 154.017 116.817 1.00 153.59 223 GLU A N 1
ATOM 1351 C CA . GLU A 1 210 ? 115.441 153.681 115.954 1.00 153.59 223 GLU A CA 1
ATOM 1352 C C . GLU A 1 210 ? 115.878 153.360 114.535 1.00 153.59 223 GLU A C 1
ATOM 1353 O O . GLU A 1 210 ? 115.277 152.498 113.889 1.00 153.59 223 GLU A O 1
ATOM 1359 N N . VAL A 1 211 ? 116.925 154.006 114.030 1.00 146.85 224 VAL A N 1
ATOM 1360 C CA . VAL A 1 211 ? 117.312 153.702 112.658 1.00 146.85 224 VAL A CA 1
ATOM 1361 C C . VAL A 1 211 ? 117.971 152.329 112.549 1.00 146.85 224 VAL A C 1
ATOM 1362 O O . VAL A 1 211 ? 117.636 151.536 111.657 1.00 146.85 224 VAL A O 1
ATOM 1366 N N . ASN A 1 212 ? 118.868 151.993 113.478 1.00 142.86 225 ASN A N 1
ATOM 1367 C CA . ASN A 1 212 ? 119.437 150.650 113.452 1.00 142.86 225 ASN A CA 1
ATOM 1368 C C . ASN A 1 212 ? 118.368 149.605 113.721 1.00 142.86 225 ASN A C 1
ATOM 1369 O O . ASN A 1 212 ? 118.432 148.495 113.185 1.00 142.86 225 ASN A O 1
ATOM 1374 N N . ALA A 1 213 ? 117.373 149.950 114.536 1.00 144.46 226 ALA A N 1
ATOM 1375 C CA . ALA A 1 213 ? 116.234 149.069 114.724 1.00 144.46 226 ALA A CA 1
ATOM 1376 C C . ALA A 1 213 ? 115.413 148.943 113.450 1.00 144.46 226 ALA A C 1
ATOM 1377 O O . ALA A 1 213 ? 114.795 147.901 113.215 1.00 144.46 226 ALA A O 1
ATOM 1379 N N . GLN A 1 214 ? 115.404 149.973 112.608 1.00 144.48 227 GLN A N 1
ATOM 1380 C CA . GLN A 1 214 ? 114.727 149.833 111.330 1.00 144.48 227 GLN A CA 1
ATOM 1381 C C . GLN A 1 214 ? 115.538 148.990 110.374 1.00 144.48 227 GLN A C 1
ATOM 1382 O O . GLN A 1 214 ? 114.996 148.485 109.388 1.00 144.48 227 GLN A O 1
ATOM 1388 N N . PHE A 1 215 ? 116.817 148.804 110.669 1.00 129.71 228 PHE A N 1
ATOM 1389 C CA . PHE A 1 215 ? 117.695 148.058 109.785 1.00 129.71 228 PHE A CA 1
ATOM 1390 C C . PHE A 1 215 ? 117.348 146.583 109.776 1.00 129.71 228 PHE A C 1
ATOM 1391 O O . PHE A 1 215 ? 117.209 145.981 108.708 1.00 129.71 228 PHE A O 1
ATOM 1399 N N . LYS A 1 216 ? 117.155 145.993 110.945 1.00 144.40 229 LYS A N 1
ATOM 1400 C CA . LYS A 1 216 ? 116.977 144.554 111.007 1.00 144.40 229 LYS A CA 1
ATOM 1401 C C . LYS A 1 216 ? 115.559 144.140 110.665 1.00 144.40 229 LYS A C 1
ATOM 1402 O O . LYS A 1 216 ? 115.218 142.962 110.801 1.00 144.40 229 LYS A O 1
ATOM 1408 N N . ASP A 1 217 ? 114.737 145.077 110.199 1.00 145.96 230 ASP A N 1
ATOM 1409 C CA . ASP A 1 217 ? 113.348 144.762 109.901 1.00 145.96 230 ASP A CA 1
ATOM 1410 C C . ASP A 1 217 ? 113.232 143.881 108.672 1.00 145.96 230 ASP A C 1
ATOM 1411 O O . ASP A 1 217 ? 112.279 143.105 108.553 1.00 145.96 230 ASP A O 1
ATOM 1416 N N . GLU A 1 218 ? 114.123 144.086 107.707 1.00 133.69 231 GLU A N 1
ATOM 1417 C CA . GLU A 1 218 ? 114.346 143.332 106.477 1.00 133.69 231 GLU A CA 1
ATOM 1418 C C . GLU A 1 218 ? 113.182 143.478 105.509 1.00 133.69 231 GLU A C 1
ATOM 1419 O O . GLU A 1 218 ? 113.273 143.010 104.373 1.00 133.69 231 GLU A O 1
ATOM 1425 N N . ARG A 1 219 ? 112.105 144.141 105.906 1.00 146.40 232 ARG A N 1
ATOM 1426 C CA . ARG A 1 219 ? 111.038 144.447 104.968 1.00 146.40 232 ARG A CA 1
ATOM 1427 C C . ARG A 1 219 ? 111.191 145.826 104.352 1.00 146.40 232 ARG A C 1
ATOM 1428 O O . ARG A 1 219 ? 110.399 146.193 103.479 1.00 146.40 232 ARG A O 1
ATOM 1436 N N . LEU A 1 220 ? 112.192 146.592 104.778 1.00 140.83 233 LEU A N 1
ATOM 1437 C CA . LEU A 1 220 ? 112.477 147.864 104.138 1.00 140.83 233 LEU A CA 1
ATOM 1438 C C . LEU A 1 220 ? 113.970 148.087 103.969 1.00 140.83 233 LEU A C 1
ATOM 1439 O O . LEU A 1 220 ? 114.362 149.112 103.403 1.00 140.83 233 LEU A O 1
ATOM 1444 N N . THR A 1 221 ? 114.809 147.161 104.436 1.00 131.99 234 THR A N 1
ATOM 1445 C CA . THR A 1 221 ? 116.261 147.278 104.377 1.00 131.99 234 THR A CA 1
ATOM 1446 C C . THR A 1 221 ? 116.813 146.041 103.686 1.00 131.99 234 THR A C 1
ATOM 1447 O O . THR A 1 221 ? 116.560 144.918 104.130 1.00 131.99 234 THR A O 1
ATOM 1451 N N . THR A 1 222 ? 117.536 146.242 102.588 1.00 121.85 235 THR A N 1
ATOM 1452 C CA . THR A 1 222 ? 118.109 145.138 101.826 1.00 121.85 235 THR A CA 1
ATOM 1453 C C . THR A 1 222 ? 119.579 145.417 101.558 1.00 121.85 235 THR A C 1
ATOM 1454 O O . THR A 1 222 ? 120.070 146.535 101.752 1.00 121.85 235 THR A O 1
ATOM 1458 N N . PHE A 1 223 ? 120.270 144.409 101.035 1.00 103.78 236 PHE A N 1
ATOM 1459 C CA . PHE A 1 223 ? 121.690 144.552 100.767 1.00 103.78 236 PHE A CA 1
ATOM 1460 C C . PHE A 1 223 ? 122.108 143.730 99.562 1.00 103.78 236 PHE A C 1
ATOM 1461 O O . PHE A 1 223 ? 121.793 142.542 99.468 1.00 103.78 236 PHE A O 1
ATOM 1469 N N . VAL A 1 224 ? 122.785 144.393 98.630 1.00 97.86 237 VAL A N 1
ATOM 1470 C CA . VAL A 1 224 ? 123.372 143.774 97.451 1.00 97.86 237 VAL A CA 1
ATOM 1471 C C . VAL A 1 224 ? 124.860 144.111 97.406 1.00 97.86 237 VAL A C 1
ATOM 1472 O O . VAL A 1 224 ? 125.271 145.233 97.731 1.00 97.86 237 VAL A O 1
ATOM 1476 N N . CYS A 1 225 ? 125.667 143.135 97.007 1.00 80.57 238 CYS A N 1
ATOM 1477 C CA . CYS A 1 225 ? 127.100 143.323 96.872 1.00 80.57 238 CYS A CA 1
ATOM 1478 C C . CYS A 1 225 ? 127.545 143.010 95.454 1.00 80.57 238 CYS A C 1
ATOM 1479 O O . CYS A 1 225 ? 126.870 142.287 94.718 1.00 80.57 238 CYS A O 1
ATOM 1482 N N . VAL A 1 226 ? 128.661 143.611 95.055 1.00 71.70 239 VAL A N 1
ATOM 1483 C CA . VAL A 1 226 ? 129.160 143.451 93.700 1.00 71.70 239 VAL A CA 1
ATOM 1484 C C . VAL A 1 226 ? 130.567 142.881 93.775 1.00 71.70 239 VAL A C 1
ATOM 1485 O O . VAL A 1 226 ? 131.234 142.947 94.807 1.00 71.70 239 VAL A O 1
ATOM 1489 N N . CYS A 1 227 ? 131.027 142.346 92.649 1.00 62.91 240 CYS A N 1
ATOM 1490 C CA . CYS A 1 227 ? 132.336 141.711 92.570 1.00 62.91 240 CYS A CA 1
ATOM 1491 C C . CYS A 1 227 ? 132.686 141.532 91.105 1.00 62.91 240 CYS A C 1
ATOM 1492 O O . CYS A 1 227 ? 131.875 141.806 90.219 1.00 62.91 240 CYS A O 1
ATOM 1495 N N . ILE A 1 228 ? 133.883 141.019 90.852 1.00 56.90 241 ILE A N 1
ATOM 1496 C CA . ILE A 1 228 ? 134.341 140.822 89.479 1.00 56.90 241 ILE A CA 1
ATOM 1497 C C . ILE A 1 228 ? 135.123 139.524 89.401 1.00 56.90 241 ILE A C 1
ATOM 1498 O O . ILE A 1 228 ? 135.716 139.079 90.391 1.00 56.90 241 ILE A O 1
ATOM 1503 N N . PRO A 1 229 ? 135.170 138.911 88.236 1.00 66.50 242 PRO A N 1
ATOM 1504 C CA . PRO A 1 229 ? 135.819 137.605 88.116 1.00 66.50 242 PRO A CA 1
ATOM 1505 C C . PRO A 1 229 ? 137.327 137.651 88.246 1.00 66.50 242 PRO A C 1
ATOM 1506 O O . PRO A 1 229 ? 138.049 137.720 87.252 1.00 66.50 242 PRO A O 1
ATOM 1510 N N . GLU A 1 230 ? 137.803 137.661 89.483 1.00 71.06 243 GLU A N 1
ATOM 1511 C CA . GLU A 1 230 ? 139.166 137.280 89.807 1.00 71.06 243 GLU A CA 1
ATOM 1512 C C . GLU A 1 230 ? 139.149 136.723 91.219 1.00 71.06 243 GLU A C 1
ATOM 1513 O O . GLU A 1 230 ? 138.093 136.594 91.843 1.00 71.06 243 GLU A O 1
ATOM 1519 N N . PHE A 1 231 ? 140.331 136.432 91.744 1.00 73.70 244 PHE A N 1
ATOM 1520 C CA . PHE A 1 231 ? 140.408 135.769 93.034 1.00 73.70 244 PHE A CA 1
ATOM 1521 C C . PHE A 1 231 ? 140.004 136.699 94.164 1.00 73.70 244 PHE A C 1
ATOM 1522 O O . PHE A 1 231 ? 138.987 136.484 94.832 1.00 73.70 244 PHE A O 1
ATOM 1530 N N . LEU A 1 232 ? 140.742 137.784 94.339 1.00 68.52 245 LEU A N 1
ATOM 1531 C CA . LEU A 1 232 ? 140.590 138.569 95.552 1.00 68.52 245 LEU A CA 1
ATOM 1532 C C . LEU A 1 232 ? 139.222 139.218 95.649 1.00 68.52 245 LEU A C 1
ATOM 1533 O O . LEU A 1 232 ? 138.680 139.370 96.752 1.00 68.52 245 LEU A O 1
ATOM 1538 N N . SER A 1 233 ? 138.640 139.591 94.516 1.00 62.43 246 SER A N 1
ATOM 1539 C CA . SER A 1 233 ? 137.296 140.134 94.567 1.00 62.43 246 SER A CA 1
ATOM 1540 C C . SER A 1 233 ? 136.328 139.103 95.107 1.00 62.43 246 SER A C 1
ATOM 1541 O O . SER A 1 233 ? 135.547 139.392 96.024 1.00 62.43 246 SER A O 1
ATOM 1544 N N . LEU A 1 234 ? 136.472 137.857 94.667 1.00 75.54 247 LEU A N 1
ATOM 1545 C CA . LEU A 1 234 ? 135.616 136.833 95.225 1.00 75.54 247 LEU A CA 1
ATOM 1546 C C . LEU A 1 234 ? 135.941 136.602 96.679 1.00 75.54 247 LEU A C 1
ATOM 1547 O O . LEU A 1 234 ? 135.045 136.293 97.474 1.00 75.54 247 LEU A O 1
ATOM 1552 N N . TYR A 1 235 ? 137.185 136.845 97.061 1.00 73.65 248 TYR A N 1
ATOM 1553 C CA . TYR A 1 235 ? 137.587 136.498 98.408 1.00 73.65 248 TYR A CA 1
ATOM 1554 C C . TYR A 1 235 ? 136.908 137.452 99.363 1.00 73.65 248 TYR A C 1
ATOM 1555 O O . TYR A 1 235 ? 136.202 137.036 100.291 1.00 73.65 248 TYR A O 1
ATOM 1564 N N . GLU A 1 236 ? 137.077 138.746 99.124 1.00 81.94 249 GLU A N 1
ATOM 1565 C CA . GLU A 1 236 ? 136.499 139.659 100.083 1.00 81.94 249 GLU A CA 1
ATOM 1566 C C . GLU A 1 236 ? 134.999 139.694 99.934 1.00 81.94 249 GLU A C 1
ATOM 1567 O O . GLU A 1 236 ? 134.305 140.084 100.876 1.00 81.94 249 GLU A O 1
ATOM 1573 N N . THR A 1 237 ? 134.476 139.192 98.818 1.00 80.05 250 THR A N 1
ATOM 1574 C CA . THR A 1 237 ? 133.033 139.128 98.701 1.00 80.05 250 THR A CA 1
ATOM 1575 C C . THR A 1 237 ? 132.478 138.110 99.679 1.00 80.05 250 THR A C 1
ATOM 1576 O O . THR A 1 237 ? 131.536 138.399 100.428 1.00 80.05 250 THR A O 1
ATOM 1580 N N . GLU A 1 238 ? 133.095 136.931 99.729 1.00 89.61 251 GLU A N 1
ATOM 1581 C CA . GLU A 1 238 ? 132.618 135.932 100.670 1.00 89.61 251 GLU A CA 1
ATOM 1582 C C . GLU A 1 238 ? 132.853 136.386 102.098 1.00 89.61 251 GLU A C 1
ATOM 1583 O O . GLU A 1 238 ? 132.040 136.101 102.990 1.00 89.61 251 GLU A O 1
ATOM 1589 N N . ARG A 1 239 ? 133.937 137.124 102.335 1.00 90.71 252 ARG A N 1
ATOM 1590 C CA . ARG A 1 239 ? 134.120 137.659 103.677 1.00 90.71 252 ARG A CA 1
ATOM 1591 C C . ARG A 1 239 ? 133.008 138.619 104.054 1.00 90.71 252 ARG A C 1
ATOM 1592 O O . ARG A 1 239 ? 132.492 138.569 105.179 1.00 90.71 252 ARG A O 1
ATOM 1600 N N . MET A 1 240 ? 132.556 139.433 103.104 1.00 91.79 253 MET A N 1
ATOM 1601 C CA . MET A 1 240 ? 131.465 140.338 103.427 1.00 91.79 253 MET A CA 1
ATOM 1602 C C . MET A 1 240 ? 130.191 139.559 103.697 1.00 91.79 253 MET A C 1
ATOM 1603 O O . MET A 1 240 ? 129.422 139.906 104.603 1.00 91.79 253 MET A O 1
ATOM 1608 N N . ILE A 1 241 ? 129.960 138.488 102.945 1.00 87.41 254 ILE A N 1
ATOM 1609 C CA . ILE A 1 241 ? 128.680 137.814 103.094 1.00 87.41 254 ILE A CA 1
ATOM 1610 C C . ILE A 1 241 ? 128.601 137.193 104.470 1.00 87.41 254 ILE A C 1
ATOM 1611 O O . ILE A 1 241 ? 127.607 137.350 105.186 1.00 87.41 254 ILE A O 1
ATOM 1616 N N . GLN A 1 242 ? 129.657 136.491 104.874 1.00 104.92 255 GLN A N 1
ATOM 1617 C CA . GLN A 1 242 ? 129.585 135.894 106.194 1.00 104.92 255 GLN A CA 1
ATOM 1618 C C . GLN A 1 242 ? 129.654 136.950 107.283 1.00 104.92 255 GLN A C 1
ATOM 1619 O O . GLN A 1 242 ? 129.186 136.705 108.401 1.00 104.92 255 GLN A O 1
ATOM 1625 N N . GLU A 1 243 ? 130.138 138.148 106.954 1.00 103.48 256 GLU A N 1
ATOM 1626 C CA . GLU A 1 243 ? 130.111 139.237 107.919 1.00 103.48 256 GLU A CA 1
ATOM 1627 C C . GLU A 1 243 ? 128.685 139.658 108.219 1.00 103.48 256 GLU A C 1
ATOM 1628 O O . GLU A 1 243 ? 128.296 139.805 109.382 1.00 103.48 256 GLU A O 1
ATOM 1634 N N . LEU A 1 244 ? 127.890 139.842 107.172 1.00 108.67 257 LEU A N 1
ATOM 1635 C CA . LEU A 1 244 ? 126.490 140.192 107.356 1.00 108.67 257 LEU A CA 1
ATOM 1636 C C . LEU A 1 244 ? 125.695 139.014 107.885 1.00 108.67 257 LEU A C 1
ATOM 1637 O O . LEU A 1 244 ? 124.648 139.202 108.513 1.00 108.67 257 LEU A O 1
ATOM 1642 N N . ALA A 1 245 ? 126.195 137.804 107.669 1.00 115.52 258 ALA A N 1
ATOM 1643 C CA . ALA A 1 245 ? 125.605 136.639 108.305 1.00 115.52 258 ALA A CA 1
ATOM 1644 C C . ALA A 1 245 ? 125.792 136.697 109.811 1.00 115.52 258 ALA A C 1
ATOM 1645 O O . ALA A 1 245 ? 124.915 136.264 110.565 1.00 115.52 258 ALA A O 1
ATOM 1647 N N . ASN A 1 246 ? 126.904 137.256 110.267 1.00 120.96 259 ASN A N 1
ATOM 1648 C CA . ASN A 1 246 ? 127.096 137.432 111.698 1.00 120.96 259 ASN A CA 1
ATOM 1649 C C . ASN A 1 246 ? 126.372 138.654 112.255 1.00 120.96 259 ASN A C 1
ATOM 1650 O O . ASN A 1 246 ? 126.546 138.981 113.432 1.00 120.96 259 ASN A O 1
ATOM 1655 N N . TYR A 1 247 ? 125.548 139.331 111.465 1.00 139.42 260 TYR A N 1
ATOM 1656 C CA . TYR A 1 247 ? 124.670 140.348 112.017 1.00 139.42 260 TYR A CA 1
ATOM 1657 C C . TYR A 1 247 ? 123.203 140.081 111.752 1.00 139.42 260 TYR A C 1
ATOM 1658 O O . TYR A 1 247 ? 122.361 140.868 112.194 1.00 139.42 260 TYR A O 1
ATOM 1667 N N . GLY A 1 248 ? 122.868 139.022 111.033 1.00 140.66 261 GLY A N 1
ATOM 1668 C CA . GLY A 1 248 ? 121.474 138.682 110.857 1.00 140.66 261 GLY A CA 1
ATOM 1669 C C . GLY A 1 248 ? 120.777 139.565 109.846 1.00 140.66 261 GLY A C 1
ATOM 1670 O O . GLY A 1 248 ? 119.697 140.094 110.111 1.00 140.66 261 GLY A O 1
ATOM 1671 N N . ILE A 1 249 ? 121.386 139.727 108.677 1.00 132.46 262 ILE A N 1
ATOM 1672 C CA . ILE A 1 249 ? 120.780 140.442 107.561 1.00 132.46 262 ILE A CA 1
ATOM 1673 C C . ILE A 1 249 ? 121.065 139.601 106.332 1.00 132.46 262 ILE A C 1
ATOM 1674 O O . ILE A 1 249 ? 122.231 139.345 106.014 1.00 132.46 262 ILE A O 1
ATOM 1679 N N . ASP A 1 250 ? 120.024 139.153 105.651 1.00 157.47 263 ASP A N 1
ATOM 1680 C CA . ASP A 1 250 ? 120.265 138.300 104.505 1.00 157.47 263 ASP A CA 1
ATOM 1681 C C . ASP A 1 250 ? 120.457 139.103 103.226 1.00 157.47 263 ASP A C 1
ATOM 1682 O O . ASP A 1 250 ? 120.466 140.334 103.217 1.00 157.47 263 ASP A O 1
ATOM 1687 N N . THR A 1 251 ? 120.630 138.373 102.130 1.00 153.26 264 THR A N 1
ATOM 1688 C CA . THR A 1 251 ? 120.644 138.936 100.795 1.00 153.26 264 THR A CA 1
ATOM 1689 C C . THR A 1 251 ? 120.227 137.849 99.827 1.00 153.26 264 THR A C 1
ATOM 1690 O O . THR A 1 251 ? 120.185 136.669 100.175 1.00 153.26 264 THR A O 1
ATOM 1694 N N . HIS A 1 252 ? 119.933 138.246 98.605 1.00 129.71 265 HIS A N 1
ATOM 1695 C CA . HIS A 1 252 ? 119.610 137.263 97.584 1.00 129.71 265 HIS A CA 1
ATOM 1696 C C . HIS A 1 252 ? 120.090 137.618 96.186 1.00 129.71 265 HIS A C 1
ATOM 1697 O O . HIS A 1 252 ? 119.777 136.881 95.249 1.00 129.71 265 HIS A O 1
ATOM 1704 N N . CYS A 1 253 ? 120.816 138.713 96.000 1.00 117.64 266 CYS A N 1
ATOM 1705 C CA . CYS A 1 253 ? 121.139 139.204 94.669 1.00 117.64 266 CYS A CA 1
ATOM 1706 C C . CYS A 1 253 ? 122.588 139.656 94.642 1.00 117.64 266 CYS A C 1
ATOM 1707 O O . CYS A 1 253 ? 123.004 140.452 95.488 1.00 117.64 266 CYS A O 1
ATOM 1710 N N . ILE A 1 254 ? 123.345 139.170 93.664 1.00 88.94 267 ILE A N 1
ATOM 1711 C CA . ILE A 1 254 ? 124.756 139.509 93.537 1.00 88.94 267 ILE A CA 1
ATOM 1712 C C . ILE A 1 254 ? 125.094 139.794 92.083 1.00 88.94 267 ILE A C 1
ATOM 1713 O O . ILE A 1 254 ? 124.815 138.977 91.199 1.00 88.94 267 ILE A O 1
ATOM 1718 N N . VAL A 1 255 ? 125.681 140.959 91.841 1.00 77.74 268 VAL A N 1
ATOM 1719 C CA . VAL A 1 255 ? 126.019 141.444 90.511 1.00 77.74 268 VAL A CA 1
ATOM 1720 C C . VAL A 1 255 ? 127.509 141.326 90.255 1.00 77.74 268 VAL A C 1
ATOM 1721 O O . VAL A 1 255 ? 128.333 141.554 91.146 1.00 77.74 268 VAL A O 1
ATOM 1725 N N . VAL A 1 256 ? 127.853 140.974 89.022 1.00 75.64 269 VAL A N 1
ATOM 1726 C CA . VAL A 1 256 ? 129.240 140.962 88.581 1.00 75.64 269 VAL A CA 1
ATOM 1727 C C . VAL A 1 256 ? 129.397 141.970 87.454 1.00 75.64 269 VAL A C 1
ATOM 1728 O O . VAL A 1 256 ? 128.431 142.635 87.072 1.00 75.64 269 VAL A O 1
ATOM 1732 N N . ASN A 1 257 ? 130.609 142.109 86.926 1.00 83.83 270 ASN A N 1
ATOM 1733 C CA . ASN A 1 257 ? 130.877 143.198 86.003 1.00 83.83 270 ASN A CA 1
ATOM 1734 C C . ASN A 1 257 ? 131.961 142.819 85.007 1.00 83.83 270 ASN A C 1
ATOM 1735 O O . ASN A 1 257 ? 132.823 141.986 85.287 1.00 83.83 270 ASN A O 1
ATOM 1740 N N . GLN A 1 258 ? 131.908 143.456 83.836 1.00 94.75 271 GLN A N 1
ATOM 1741 C CA . GLN A 1 258 ? 132.942 143.338 82.809 1.00 94.75 271 GLN A CA 1
ATOM 1742 C C . GLN A 1 258 ? 133.086 141.912 82.290 1.00 94.75 271 GLN A C 1
ATOM 1743 O O . GLN A 1 258 ? 134.182 141.474 81.943 1.00 94.75 271 GLN A O 1
ATOM 1749 N N . LEU A 1 259 ? 131.982 141.183 82.209 1.00 115.03 272 LEU A N 1
ATOM 1750 C CA . LEU A 1 259 ? 132.021 139.787 81.778 1.00 115.03 272 LEU A CA 1
ATOM 1751 C C . LEU A 1 259 ? 132.124 139.751 80.265 1.00 115.03 272 LEU A C 1
ATOM 1752 O O . LEU A 1 259 ? 131.126 139.862 79.556 1.00 115.03 272 LEU A O 1
ATOM 1757 N N . LEU A 1 260 ? 133.334 139.583 79.755 1.00 133.21 273 LEU A N 1
ATOM 1758 C CA . LEU A 1 260 ? 133.522 139.682 78.319 1.00 133.21 273 LEU A CA 1
ATOM 1759 C C . LEU A 1 260 ? 133.020 138.421 77.634 1.00 133.21 273 LEU A C 1
ATOM 1760 O O . LEU A 1 260 ? 133.409 137.306 77.986 1.00 133.21 273 LEU A O 1
ATOM 1765 N N . PHE A 1 261 ? 132.150 138.608 76.656 1.00 161.01 274 PHE A N 1
ATOM 1766 C CA . PHE A 1 261 ? 131.615 137.576 75.789 1.00 161.01 274 PHE A CA 1
ATOM 1767 C C . PHE A 1 261 ? 132.167 137.740 74.386 1.00 161.01 274 PHE A C 1
ATOM 1768 O O . PHE A 1 261 ? 132.333 138.867 73.910 1.00 161.01 274 PHE A O 1
ATOM 1776 N N . PRO A 1 262 ? 132.458 136.638 73.704 1.00 176.29 275 PRO A N 1
ATOM 1777 C CA . PRO A 1 262 ? 133.153 136.740 72.421 1.00 176.29 275 PRO A CA 1
ATOM 1778 C C . PRO A 1 262 ? 132.280 137.321 71.327 1.00 176.29 275 PRO A C 1
ATOM 1779 O O . PRO A 1 262 ? 131.081 137.047 71.239 1.00 176.29 275 PRO A O 1
ATOM 1783 N N . LYS A 1 263 ? 132.910 138.138 70.497 1.00 215.38 276 LYS A N 1
ATOM 1784 C CA . LYS A 1 263 ? 132.277 138.663 69.307 1.00 215.38 276 LYS A CA 1
ATOM 1785 C C . LYS A 1 263 ? 132.271 137.568 68.248 1.00 215.38 276 LYS A C 1
ATOM 1786 O O . LYS A 1 263 ? 133.268 136.855 68.094 1.00 215.38 276 LYS A O 1
ATOM 1792 N N . PRO A 1 264 ? 131.180 137.405 67.502 1.00 234.52 277 PRO A N 1
ATOM 1793 C CA . PRO A 1 264 ? 131.175 136.397 66.432 1.00 234.52 277 PRO A CA 1
ATOM 1794 C C . PRO A 1 264 ? 132.088 136.819 65.291 1.00 234.52 277 PRO A C 1
ATOM 1795 O O . PRO A 1 264 ? 131.987 137.927 64.763 1.00 234.52 277 PRO A O 1
ATOM 1799 N N . GLY A 1 265 ? 133.003 135.932 64.939 1.00 221.08 278 GLY A N 1
ATOM 1800 C CA . GLY A 1 265 ? 133.935 136.170 63.863 1.00 221.08 278 GLY A CA 1
ATOM 1801 C C . GLY A 1 265 ? 135.201 136.861 64.320 1.00 221.08 278 GLY A C 1
ATOM 1802 O O . GLY A 1 265 ? 136.281 136.269 64.239 1.00 221.08 278 GLY A O 1
ATOM 1803 N N . SER A 1 266 ? 135.087 138.084 64.842 1.00 207.61 279 SER A N 1
ATOM 1804 C CA . SER A 1 266 ? 136.259 138.800 65.334 1.00 207.61 279 SER A CA 1
ATOM 1805 C C . SER A 1 266 ? 136.768 138.204 66.641 1.00 207.61 279 SER A C 1
ATOM 1806 O O . SER A 1 266 ? 135.990 137.727 67.472 1.00 207.61 279 SER A O 1
ATOM 1809 N N . ASP A 1 267 ? 138.085 138.265 66.834 1.00 195.11 280 ASP A N 1
ATOM 1810 C CA . ASP A 1 267 ? 138.722 137.646 67.990 1.00 195.11 280 ASP A CA 1
ATOM 1811 C C . ASP A 1 267 ? 140.059 138.315 68.304 1.00 195.11 280 ASP A C 1
ATOM 1812 O O . ASP A 1 267 ? 140.816 138.632 67.382 1.00 195.11 280 ASP A O 1
ATOM 1817 N N . CYS A 1 268 ? 140.339 138.560 69.585 1.00 167.44 281 CYS A N 1
ATOM 1818 C CA . CYS A 1 268 ? 141.703 138.847 70.019 1.00 167.44 281 CYS A CA 1
ATOM 1819 C C . CYS A 1 268 ? 142.233 137.619 70.748 1.00 167.44 281 CYS A C 1
ATOM 1820 O O . CYS A 1 268 ? 141.529 137.019 71.567 1.00 167.44 281 CYS A O 1
ATOM 1823 N N . GLU A 1 269 ? 143.488 137.260 70.472 1.00 160.66 282 GLU A N 1
ATOM 1824 C CA . GLU A 1 269 ? 144.003 136.001 70.999 1.00 160.66 282 GLU A CA 1
ATOM 1825 C C . GLU A 1 269 ? 144.245 136.068 72.495 1.00 160.66 282 GLU A C 1
ATOM 1826 O O . GLU A 1 269 ? 144.152 135.047 73.183 1.00 160.66 282 GLU A O 1
ATOM 1832 N N . GLN A 1 270 ? 144.528 137.254 73.014 1.00 152.02 283 GLN A N 1
ATOM 1833 C CA . GLN A 1 270 ? 144.650 137.408 74.451 1.00 152.02 283 GLN A CA 1
ATOM 1834 C C . GLN A 1 270 ? 143.276 137.341 75.083 1.00 152.02 283 GLN A C 1
ATOM 1835 O O . GLN A 1 270 ? 143.094 136.753 76.158 1.00 152.02 283 GLN A O 1
ATOM 1841 N N . CYS A 1 271 ? 142.292 137.907 74.389 1.00 153.79 284 CYS A N 1
ATOM 1842 C CA . CYS A 1 271 ? 140.930 137.923 74.886 1.00 153.79 284 CYS A CA 1
ATOM 1843 C C . CYS A 1 271 ? 140.355 136.521 74.972 1.00 153.79 284 CYS A C 1
ATOM 1844 O O . CYS A 1 271 ? 139.522 136.257 75.839 1.00 153.79 284 CYS A O 1
ATOM 1847 N N . THR A 1 272 ? 140.843 135.595 74.152 1.00 143.09 285 THR A N 1
ATOM 1848 C CA . THR A 1 272 ? 140.345 134.227 74.217 1.00 143.09 285 THR A CA 1
ATOM 1849 C C . THR A 1 272 ? 140.711 133.579 75.545 1.00 143.09 285 THR A C 1
ATOM 1850 O O . THR A 1 272 ? 139.846 133.060 76.265 1.00 143.09 285 THR A O 1
ATOM 1854 N N . ALA A 1 273 ? 141.986 133.650 75.914 1.00 143.49 286 ALA A N 1
ATOM 1855 C CA . ALA A 1 273 ? 142.412 133.053 77.169 1.00 143.49 286 ALA A CA 1
ATOM 1856 C C . ALA A 1 273 ? 141.867 133.832 78.349 1.00 143.49 286 ALA A C 1
ATOM 1857 O O . ALA A 1 273 ? 141.589 133.253 79.410 1.00 143.49 286 ALA A O 1
ATOM 1859 N N . ARG A 1 274 ? 141.682 135.139 78.178 1.00 125.61 287 ARG A N 1
ATOM 1860 C CA . ARG A 1 274 ? 141.074 135.904 79.249 1.00 125.61 287 ARG A CA 1
ATOM 1861 C C . ARG A 1 274 ? 139.641 135.447 79.474 1.00 125.61 287 ARG A C 1
ATOM 1862 O O . ARG A 1 274 ? 139.213 135.270 80.616 1.00 125.61 287 ARG A O 1
ATOM 1870 N N . ARG A 1 275 ? 138.931 135.123 78.395 1.00 134.19 288 ARG A N 1
ATOM 1871 C CA . ARG A 1 275 ? 137.581 134.589 78.525 1.00 134.19 288 ARG A CA 1
ATOM 1872 C C . ARG A 1 275 ? 137.610 133.231 79.192 1.00 134.19 288 ARG A C 1
ATOM 1873 O O . ARG A 1 275 ? 136.716 132.889 79.969 1.00 134.19 288 ARG A O 1
ATOM 1881 N N . ARG A 1 276 ? 138.632 132.446 78.891 1.00 134.95 289 ARG A N 1
ATOM 1882 C CA . ARG A 1 276 ? 138.735 131.118 79.476 1.00 134.95 289 ARG A CA 1
ATOM 1883 C C . ARG A 1 276 ? 138.899 131.206 80.989 1.00 134.95 289 ARG A C 1
ATOM 1884 O O . ARG A 1 276 ? 138.160 130.564 81.753 1.00 134.95 289 ARG A O 1
ATOM 1892 N N . MET A 1 277 ? 139.801 132.070 81.445 1.00 116.89 290 MET A N 1
ATOM 1893 C CA . MET A 1 277 ? 139.987 132.187 82.884 1.00 116.89 290 MET A CA 1
ATOM 1894 C C . MET A 1 277 ? 138.759 132.810 83.525 1.00 116.89 290 MET A C 1
ATOM 1895 O O . MET A 1 277 ? 138.382 132.445 84.654 1.00 116.89 290 MET A O 1
ATOM 1900 N N . GLN A 1 278 ? 138.085 133.702 82.796 1.00 112.73 291 GLN A N 1
ATOM 1901 C CA . GLN A 1 278 ? 136.901 134.322 83.359 1.00 112.73 291 GLN A CA 1
ATOM 1902 C C . GLN A 1 278 ? 135.814 133.280 83.516 1.00 112.73 291 GLN A C 1
ATOM 1903 O O . GLN A 1 278 ? 135.082 133.284 84.511 1.00 112.73 291 GLN A O 1
ATOM 1909 N N . LYS A 1 279 ? 135.752 132.325 82.590 1.00 116.06 292 LYS A N 1
ATOM 1910 C CA . LYS A 1 279 ? 134.757 131.282 82.741 1.00 116.06 292 LYS A CA 1
ATOM 1911 C C . LYS A 1 279 ? 135.124 130.411 83.917 1.00 116.06 292 LYS A C 1
ATOM 1912 O O . LYS A 1 279 ? 134.246 129.846 84.573 1.00 116.06 292 LYS A O 1
ATOM 1918 N N . LYS A 1 280 ? 136.417 130.303 84.202 1.00 101.68 293 LYS A N 1
ATOM 1919 C CA . LYS A 1 280 ? 136.818 129.367 85.236 1.00 101.68 293 LYS A CA 1
ATOM 1920 C C . LYS A 1 280 ? 136.296 129.837 86.584 1.00 101.68 293 LYS A C 1
ATOM 1921 O O . LYS A 1 280 ? 135.579 129.106 87.288 1.00 101.68 293 LYS A O 1
ATOM 1927 N N . TYR A 1 281 ? 136.491 131.117 86.872 1.00 99.16 294 TYR A N 1
ATOM 1928 C CA . TYR A 1 281 ? 135.908 131.623 88.103 1.00 99.16 294 TYR A CA 1
ATOM 1929 C C . TYR A 1 281 ? 134.408 131.784 87.991 1.00 99.16 294 TYR A C 1
ATOM 1930 O O . TYR A 1 281 ? 133.702 131.682 89.005 1.00 99.16 294 TYR A O 1
ATOM 1939 N N . LEU A 1 282 ? 133.888 131.956 86.781 1.00 100.11 295 LEU A N 1
ATOM 1940 C CA . LEU A 1 282 ? 132.458 132.157 86.673 1.00 100.11 295 LEU A CA 1
ATOM 1941 C C . LEU A 1 282 ? 131.751 130.888 87.090 1.00 100.11 295 LEU A C 1
ATOM 1942 O O . LEU A 1 282 ? 130.784 130.917 87.860 1.00 100.11 295 LEU A O 1
ATOM 1947 N N . ASP A 1 283 ? 132.262 129.753 86.630 1.00 105.79 296 ASP A N 1
ATOM 1948 C CA . ASP A 1 283 ? 131.611 128.506 86.959 1.00 105.79 296 ASP A CA 1
ATOM 1949 C C . ASP A 1 283 ? 131.816 128.192 88.425 1.00 105.79 296 ASP A C 1
ATOM 1950 O O . ASP A 1 283 ? 130.989 127.505 89.029 1.00 105.79 296 ASP A O 1
ATOM 1955 N N . GLN A 1 284 ? 132.888 128.711 89.029 1.00 96.72 297 GLN A N 1
ATOM 1956 C CA . GLN A 1 284 ? 133.018 128.470 90.458 1.00 96.72 297 GLN A CA 1
ATOM 1957 C C . GLN A 1 284 ? 131.964 129.243 91.237 1.00 96.72 297 GLN A C 1
ATOM 1958 O O . GLN A 1 284 ? 131.366 128.714 92.189 1.00 96.72 297 GLN A O 1
ATOM 1964 N N . ILE A 1 285 ? 131.617 130.440 90.767 1.00 85.75 298 ILE A N 1
ATOM 1965 C CA . ILE A 1 285 ? 130.556 131.146 91.468 1.00 85.75 298 ILE A CA 1
ATOM 1966 C C . ILE A 1 285 ? 129.239 130.476 91.177 1.00 85.75 298 ILE A C 1
ATOM 1967 O O . ILE A 1 285 ? 128.315 130.500 92.004 1.00 85.75 298 ILE A O 1
ATOM 1972 N N . GLU A 1 286 ? 129.152 129.825 90.024 1.00 115.16 299 GLU A N 1
ATOM 1973 C CA . GLU A 1 286 ? 127.978 129.030 89.736 1.00 115.16 299 GLU A CA 1
ATOM 1974 C C . GLU A 1 286 ? 127.890 127.858 90.686 1.00 115.16 299 GLU A C 1
ATOM 1975 O O . GLU A 1 286 ? 126.792 127.443 91.067 1.00 115.16 299 GLU A O 1
ATOM 1981 N N . GLU A 1 287 ? 129.038 127.346 91.117 1.00 114.91 300 GLU A N 1
ATOM 1982 C CA . GLU A 1 287 ? 129.005 126.249 92.063 1.00 114.91 300 GLU A CA 1
ATOM 1983 C C . GLU A 1 287 ? 128.637 126.709 93.455 1.00 114.91 300 GLU A C 1
ATOM 1984 O O . GLU A 1 287 ? 128.318 125.872 94.304 1.00 114.91 300 GLU A O 1
ATOM 1990 N N . LEU A 1 288 ? 128.652 128.010 93.715 1.00 106.66 301 LEU A N 1
ATOM 1991 C CA . LEU A 1 288 ? 128.246 128.439 95.045 1.00 106.66 301 LEU A CA 1
ATOM 1992 C C . LEU A 1 288 ? 126.810 128.936 95.104 1.00 106.66 301 LEU A C 1
ATOM 1993 O O . LEU A 1 288 ? 125.990 128.397 95.850 1.00 106.66 301 LEU A O 1
ATOM 1998 N N . TYR A 1 289 ? 126.495 129.958 94.327 1.00 115.75 302 TYR A N 1
ATOM 1999 C CA . TYR A 1 289 ? 125.342 130.796 94.617 1.00 115.75 302 TYR A CA 1
ATOM 2000 C C . TYR A 1 289 ? 124.096 130.452 93.823 1.00 115.75 302 TYR A C 1
ATOM 2001 O O . TYR A 1 289 ? 123.103 131.180 93.912 1.00 115.75 302 TYR A O 1
ATOM 2010 N N . ASP A 1 290 ? 124.100 129.356 93.082 1.00 135.21 303 ASP A N 1
ATOM 2011 C CA . ASP A 1 290 ? 122.971 129.075 92.214 1.00 135.21 303 ASP A CA 1
ATOM 2012 C C . ASP A 1 290 ? 121.758 128.587 92.988 1.00 135.21 303 ASP A C 1
ATOM 2013 O O . ASP A 1 290 ? 120.664 128.500 92.422 1.00 135.21 303 ASP A O 1
ATOM 2018 N N . GLU A 1 291 ? 121.938 128.278 94.269 1.00 135.43 304 GLU A N 1
ATOM 2019 C CA . GLU A 1 291 ? 120.856 127.832 95.135 1.00 135.43 304 GLU A CA 1
ATOM 2020 C C . GLU A 1 291 ? 119.884 128.928 95.555 1.00 135.43 304 GLU A C 1
ATOM 2021 O O . GLU A 1 291 ? 118.689 128.832 95.264 1.00 135.43 304 GLU A O 1
ATOM 2027 N N . GLU A 1 292 ? 120.359 129.982 96.223 1.00 135.15 305 GLU A N 1
ATOM 2028 C CA . GLU A 1 292 ? 119.442 131.010 96.712 1.00 135.15 305 GLU A CA 1
ATOM 2029 C C . GLU A 1 292 ? 119.963 132.423 96.512 1.00 135.15 305 GLU A C 1
ATOM 2030 O O . GLU A 1 292 ? 119.770 133.283 97.376 1.00 135.15 305 GLU A O 1
ATOM 2036 N N . PHE A 1 293 ? 120.632 132.692 95.403 1.00 134.42 306 PHE A N 1
ATOM 2037 C CA . PHE A 1 293 ? 121.039 134.052 95.105 1.00 134.42 306 PHE A CA 1
ATOM 2038 C C . PHE A 1 293 ? 120.874 134.292 93.620 1.00 134.42 306 PHE A C 1
ATOM 2039 O O . PHE A 1 293 ? 120.592 133.375 92.847 1.00 134.42 306 PHE A O 1
ATOM 2047 N N . ASN A 1 294 ? 121.025 135.545 93.222 1.00 118.91 307 ASN A N 1
ATOM 2048 C CA . ASN A 1 294 ? 120.850 135.897 91.830 1.00 118.91 307 ASN A CA 1
ATOM 2049 C C . ASN A 1 294 ? 122.149 136.446 91.271 1.00 118.91 307 ASN A C 1
ATOM 2050 O O . ASN A 1 294 ? 122.911 137.130 91.959 1.00 118.91 307 ASN A O 1
ATOM 2055 N N . VAL A 1 295 ? 122.372 136.144 90.003 1.00 102.77 308 VAL A N 1
ATOM 2056 C CA . VAL A 1 295 ? 123.583 136.508 89.289 1.00 102.77 308 VAL A CA 1
ATOM 2057 C C . VAL A 1 295 ? 123.213 137.464 88.173 1.00 102.77 308 VAL A C 1
ATOM 2058 O O . VAL A 1 295 ? 122.312 137.181 87.374 1.00 102.77 308 VAL A O 1
ATOM 2062 N N . VAL A 1 296 ? 123.861 138.614 88.143 1.00 91.63 309 VAL A N 1
ATOM 2063 C CA . VAL A 1 296 ? 123.581 139.616 87.133 1.00 91.63 309 VAL A CA 1
ATOM 2064 C C . VAL A 1 296 ? 124.779 139.698 86.209 1.00 91.63 309 VAL A C 1
ATOM 2065 O O . VAL A 1 296 ? 125.869 140.100 86.628 1.00 91.63 309 VAL A O 1
ATOM 2069 N N . LYS A 1 297 ? 124.572 139.352 84.949 1.00 94.63 310 LYS A N 1
ATOM 2070 C CA . LYS A 1 297 ? 125.615 139.444 83.942 1.00 94.63 310 LYS A CA 1
ATOM 2071 C C . LYS A 1 297 ? 125.598 140.836 83.329 1.00 94.63 310 LYS A C 1
ATOM 2072 O O . LYS A 1 297 ? 124.591 141.252 82.752 1.00 94.63 310 LYS A O 1
ATOM 2078 N N . MET A 1 298 ? 126.702 141.557 83.459 1.00 104.10 311 MET A N 1
ATOM 2079 C CA . MET A 1 298 ? 126.814 142.889 82.875 1.00 104.10 311 MET A CA 1
ATOM 2080 C C . MET A 1 298 ? 128.119 143.028 82.112 1.00 104.10 311 MET A C 1
ATOM 2081 O O . MET A 1 298 ? 129.200 143.027 82.727 1.00 104.10 311 MET A O 1
ATOM 2086 N N . PRO A 1 299 ? 128.075 143.169 80.797 1.00 110.25 312 PRO A N 1
ATOM 2087 C CA . PRO A 1 299 ? 129.313 143.269 80.029 1.00 110.25 312 PRO A CA 1
ATOM 2088 C C . PRO A 1 299 ? 129.875 144.676 80.006 1.00 110.25 312 PRO A C 1
ATOM 2089 O O . PRO A 1 299 ? 129.158 145.671 80.117 1.00 110.25 312 PRO A O 1
ATOM 2093 N N . LEU A 1 300 ? 131.191 144.738 79.855 1.00 137.28 313 LEU A N 1
ATOM 2094 C CA . LEU A 1 300 ? 131.876 146.008 79.683 1.00 137.28 313 LEU A CA 1
ATOM 2095 C C . LEU A 1 300 ? 131.595 146.579 78.302 1.00 137.28 313 LEU A C 1
ATOM 2096 O O . LEU A 1 300 ? 131.514 145.842 77.316 1.00 137.28 313 LEU A O 1
ATOM 2101 N N . LEU A 1 301 ? 131.440 147.894 78.226 1.00 158.09 314 LEU A N 1
ATOM 2102 C CA . LEU A 1 301 ? 131.292 148.530 76.930 1.00 158.09 314 LEU A CA 1
ATOM 2103 C C . LEU A 1 301 ? 132.616 149.213 76.586 1.00 158.09 314 LEU A C 1
ATOM 2104 O O . LEU A 1 301 ? 133.552 149.232 77.389 1.00 158.09 314 LEU A O 1
ATOM 2109 N N . VAL A 1 302 ? 132.699 149.789 75.387 1.00 169.57 315 VAL A N 1
ATOM 2110 C CA . VAL A 1 302 ? 133.980 150.328 74.948 1.00 169.57 315 VAL A CA 1
ATOM 2111 C C . VAL A 1 302 ? 134.288 151.655 75.631 1.00 169.57 315 VAL A C 1
ATOM 2112 O O . VAL A 1 302 ? 135.450 152.071 75.703 1.00 169.57 315 VAL A O 1
ATOM 2116 N N . GLU A 1 303 ? 133.277 152.314 76.182 1.00 181.46 316 GLU A N 1
ATOM 2117 C CA . GLU A 1 303 ? 133.457 153.633 76.762 1.00 181.46 316 GLU A CA 1
ATOM 2118 C C . GLU A 1 303 ? 132.941 153.658 78.191 1.00 181.46 316 GLU A C 1
ATOM 2119 O O . GLU A 1 303 ? 132.086 152.857 78.577 1.00 181.46 316 GLU A O 1
ATOM 2125 N N . GLU A 1 304 ? 133.464 154.592 78.980 1.00 183.42 317 GLU A N 1
ATOM 2126 C CA . GLU A 1 304 ? 132.876 154.873 80.281 1.00 183.42 317 GLU A CA 1
ATOM 2127 C C . GLU A 1 304 ? 131.491 155.461 80.065 1.00 183.42 317 GLU A C 1
ATOM 2128 O O . GLU A 1 304 ? 131.369 156.603 79.613 1.00 183.42 317 GLU A O 1
ATOM 2134 N N . VAL A 1 305 ? 130.444 154.703 80.377 1.00 178.03 318 VAL A N 1
ATOM 2135 C CA . VAL A 1 305 ? 129.122 155.091 79.895 1.00 178.03 318 VAL A CA 1
ATOM 2136 C C . VAL A 1 305 ? 128.631 156.292 80.702 1.00 178.03 318 VAL A C 1
ATOM 2137 O O . VAL A 1 305 ? 128.334 156.179 81.894 1.00 178.03 318 VAL A O 1
ATOM 2141 N N . ARG A 1 306 ? 128.579 157.457 80.066 1.00 174.05 319 ARG A N 1
ATOM 2142 C CA . ARG A 1 306 ? 128.025 158.646 80.695 1.00 174.05 319 ARG A CA 1
ATOM 2143 C C . ARG A 1 306 ? 126.881 159.171 79.843 1.00 174.05 319 ARG A C 1
ATOM 2144 O O . ARG A 1 306 ? 126.519 158.566 78.833 1.00 174.05 319 ARG A O 1
ATOM 2152 N N . GLY A 1 307 ? 126.300 160.292 80.248 1.00 168.01 320 GLY A N 1
ATOM 2153 C CA . GLY A 1 307 ? 125.145 160.800 79.542 1.00 168.01 320 GLY A CA 1
ATOM 2154 C C . GLY A 1 307 ? 123.894 160.068 79.982 1.00 168.01 320 GLY A C 1
ATOM 2155 O O . GLY A 1 307 ? 123.937 158.908 80.391 1.00 168.01 320 GLY A O 1
ATOM 2156 N N . LYS A 1 308 ? 122.751 160.737 79.865 1.00 162.24 321 LYS A N 1
ATOM 2157 C CA . LYS A 1 308 ? 121.536 160.156 80.417 1.00 162.24 321 LYS A CA 1
ATOM 2158 C C . LYS A 1 308 ? 121.090 158.948 79.602 1.00 162.24 321 LYS A C 1
ATOM 2159 O O . LYS A 1 308 ? 120.863 157.865 80.154 1.00 162.24 321 LYS A O 1
ATOM 2165 N N . GLU A 1 309 ? 120.991 159.101 78.282 1.00 169.57 322 GLU A N 1
ATOM 2166 C CA . GLU A 1 309 ? 120.413 158.039 77.468 1.00 169.57 322 GLU A CA 1
ATOM 2167 C C . GLU A 1 309 ? 121.328 156.824 77.411 1.00 169.57 322 GLU A C 1
ATOM 2168 O O . GLU A 1 309 ? 120.851 155.679 77.401 1.00 169.57 322 GLU A O 1
ATOM 2174 N N . ARG A 1 310 ? 122.639 157.048 77.447 1.00 164.72 323 ARG A N 1
ATOM 2175 C CA . ARG A 1 310 ? 123.559 155.925 77.461 1.00 164.72 323 ARG A CA 1
ATOM 2176 C C . ARG A 1 310 ? 123.452 155.192 78.780 1.00 164.72 323 ARG A C 1
ATOM 2177 O O . ARG A 1 310 ? 123.527 153.957 78.822 1.00 164.72 323 ARG A O 1
ATOM 2185 N N . LEU A 1 311 ? 123.216 155.931 79.861 1.00 154.90 324 LEU A N 1
ATOM 2186 C CA . LEU A 1 311 ? 123.056 155.254 81.130 1.00 154.90 324 LEU A CA 1
ATOM 2187 C C . LEU A 1 311 ? 121.731 154.524 81.158 1.00 154.90 324 LEU A C 1
ATOM 2188 O O . LEU A 1 311 ? 121.595 153.521 81.862 1.00 154.90 324 LEU A O 1
ATOM 2193 N N . GLU A 1 312 ? 120.772 154.967 80.348 1.00 153.84 325 GLU A N 1
ATOM 2194 C CA . GLU A 1 312 ? 119.503 154.261 80.298 1.00 153.84 325 GLU A CA 1
ATOM 2195 C C . GLU A 1 312 ? 119.710 152.904 79.659 1.00 153.84 325 GLU A C 1
ATOM 2196 O O . GLU A 1 312 ? 119.234 151.879 80.163 1.00 153.84 325 GLU A O 1
ATOM 2202 N N . LYS A 1 313 ? 120.455 152.883 78.554 1.00 155.36 326 LYS A N 1
ATOM 2203 C CA . LYS A 1 313 ? 120.713 151.619 77.885 1.00 155.36 326 LYS A CA 1
ATOM 2204 C C . LYS A 1 313 ? 121.554 150.696 78.746 1.00 155.36 326 LYS A C 1
ATOM 2205 O O . LYS A 1 313 ? 121.350 149.478 78.727 1.00 155.36 326 LYS A O 1
ATOM 2211 N N . PHE A 1 314 ? 122.480 151.249 79.527 1.00 137.56 327 PHE A N 1
ATOM 2212 C CA . PHE A 1 314 ? 123.244 150.398 80.431 1.00 137.56 327 PHE A CA 1
ATOM 2213 C C . PHE A 1 314 ? 122.365 149.852 81.547 1.00 137.56 327 PHE A C 1
ATOM 2214 O O . PHE A 1 314 ? 122.522 148.701 81.967 1.00 137.56 327 PHE A O 1
ATOM 2222 N N . SER A 1 315 ? 121.415 150.656 82.016 1.00 142.43 328 SER A N 1
ATOM 2223 C CA . SER A 1 315 ? 120.522 150.246 83.084 1.00 142.43 328 SER A CA 1
ATOM 2224 C C . SER A 1 315 ? 119.462 149.272 82.619 1.00 142.43 328 SER A C 1
ATOM 2225 O O . SER A 1 315 ? 118.864 148.585 83.451 1.00 142.43 328 SER A O 1
ATOM 2228 N N . GLU A 1 316 ? 119.231 149.182 81.315 1.00 146.17 329 GLU A N 1
ATOM 2229 C CA . GLU A 1 316 ? 118.147 148.331 80.849 1.00 146.17 329 GLU A CA 1
ATOM 2230 C C . GLU A 1 316 ? 118.456 146.863 81.093 1.00 146.17 329 GLU A C 1
ATOM 2231 O O . GLU A 1 316 ? 117.539 146.060 81.300 1.00 146.17 329 GLU A O 1
ATOM 2237 N N . MET A 1 317 ? 119.735 146.503 81.106 1.00 148.45 330 MET A N 1
ATOM 2238 C CA . MET A 1 317 ? 120.126 145.105 81.171 1.00 148.45 330 MET A CA 1
ATOM 2239 C C . MET A 1 317 ? 119.882 144.496 82.540 1.00 148.45 330 MET A C 1
ATOM 2240 O O . MET A 1 317 ? 119.909 143.269 82.663 1.00 148.45 330 MET A O 1
ATOM 2245 N N . LEU A 1 318 ? 119.605 145.310 83.556 1.00 128.55 331 LEU A N 1
ATOM 2246 C CA . LEU A 1 318 ? 119.373 144.770 84.885 1.00 128.55 331 LEU A CA 1
ATOM 2247 C C . LEU A 1 318 ? 118.007 144.129 85.008 1.00 128.55 331 LEU A C 1
ATOM 2248 O O . LEU A 1 318 ? 117.717 143.498 86.030 1.00 128.55 331 LEU A O 1
ATOM 2253 N N . ILE A 1 319 ? 117.170 144.283 83.995 1.00 141.00 332 ILE A N 1
ATOM 2254 C CA . ILE A 1 319 ? 115.886 143.611 83.914 1.00 141.00 332 ILE A CA 1
ATOM 2255 C C . ILE A 1 319 ? 115.894 142.557 82.821 1.00 141.00 332 ILE A C 1
ATOM 2256 O O . ILE A 1 319 ? 115.603 141.388 83.070 1.00 141.00 332 ILE A O 1
ATOM 2261 N N . LYS A 1 320 ? 116.236 142.955 81.601 1.00 151.72 333 LYS A N 1
ATOM 2262 C CA . LYS A 1 320 ? 116.404 142.021 80.501 1.00 151.72 333 LYS A CA 1
ATOM 2263 C C . LYS A 1 320 ? 117.851 141.555 80.421 1.00 151.72 333 LYS A C 1
ATOM 2264 O O . LYS A 1 320 ? 118.723 142.329 80.000 1.00 151.72 333 LYS A O 1
ATOM 2270 N N . PRO A 1 321 ? 118.157 140.327 80.835 1.00 166.41 334 PRO A N 1
ATOM 2271 C CA . PRO A 1 321 ? 119.552 139.871 80.847 1.00 166.41 334 PRO A CA 1
ATOM 2272 C C . PRO A 1 321 ? 119.991 139.492 79.441 1.00 166.41 334 PRO A C 1
ATOM 2273 O O . PRO A 1 321 ? 119.364 138.653 78.791 1.00 166.41 334 PRO A O 1
ATOM 2277 N N . PHE A 1 322 ? 121.075 140.102 78.973 1.00 175.13 335 PHE A N 1
ATOM 2278 C CA . PHE A 1 322 ? 121.622 139.685 77.693 1.00 175.13 335 PHE A CA 1
ATOM 2279 C C . PHE A 1 322 ? 122.262 138.314 77.819 1.00 175.13 335 PHE A C 1
ATOM 2280 O O . PHE A 1 322 ? 123.033 138.059 78.745 1.00 175.13 335 PHE A O 1
ATOM 2288 N N . VAL A 1 323 ? 121.948 137.433 76.874 1.00 175.89 336 VAL A N 1
ATOM 2289 C CA . VAL A 1 323 ? 122.496 136.081 76.878 1.00 175.89 336 VAL A CA 1
ATOM 2290 C C . VAL A 1 323 ? 122.907 135.702 75.462 1.00 175.89 336 VAL A C 1
ATOM 2291 O O . VAL A 1 323 ? 122.040 135.545 74.593 1.00 175.89 336 VAL A O 1
ATOM 2295 N N . PRO A 1 324 ? 124.194 135.537 75.180 1.00 189.02 337 PRO A N 1
ATOM 2296 C CA . PRO A 1 324 ? 124.597 134.900 73.930 1.00 189.02 337 PRO A CA 1
ATOM 2297 C C . PRO A 1 324 ? 124.500 133.391 74.060 1.00 189.02 337 PRO A C 1
ATOM 2298 O O . PRO A 1 324 ? 124.325 132.869 75.171 1.00 189.02 337 PRO A O 1
ATOM 2302 N N . PRO A 1 325 ? 124.599 132.655 72.958 1.00 206.92 338 PRO A N 1
ATOM 2303 C CA . PRO A 1 325 ? 124.666 131.193 73.072 1.00 206.92 338 PRO A CA 1
ATOM 2304 C C . PRO A 1 325 ? 125.974 130.747 73.704 1.00 206.92 338 PRO A C 1
ATOM 2305 O O . PRO A 1 325 ? 127.042 130.886 73.099 1.00 206.92 338 PRO A O 1
ATOM 2309 N N . GLU A 1 326 ? 125.907 130.222 74.921 1.00 201.81 339 GLU A N 1
ATOM 2310 C CA . GLU A 1 326 ? 127.104 129.772 75.616 1.00 201.81 339 GLU A CA 1
ATOM 2311 C C . GLU A 1 326 ? 126.925 128.362 76.168 1.00 201.81 339 GLU A C 1
ATOM 2312 O O . GLU A 1 326 ? 125.830 127.981 76.576 1.00 201.81 339 GLU A O 1
ATOM 2318 N N . MET B 1 1 ? 164.984 153.438 89.683 1.00 150.02 14 MET B N 1
ATOM 2319 C CA . MET B 1 1 ? 166.170 152.661 90.018 1.00 150.02 14 MET B CA 1
ATOM 2320 C C . MET B 1 1 ? 166.510 151.671 88.913 1.00 150.02 14 MET B C 1
ATOM 2321 O O . MET B 1 1 ? 165.967 151.737 87.812 1.00 150.02 14 MET B O 1
ATOM 2326 N N . GLU B 1 2 ? 167.414 150.758 89.215 1.00 152.65 15 GLU B N 1
ATOM 2327 C CA . GLU B 1 2 ? 167.771 149.706 88.277 1.00 152.65 15 GLU B CA 1
ATOM 2328 C C . GLU B 1 2 ? 166.652 148.690 88.097 1.00 152.65 15 GLU B C 1
ATOM 2329 O O . GLU B 1 2 ? 166.284 148.009 89.061 1.00 152.65 15 GLU B O 1
ATOM 2335 N N . PRO B 1 3 ? 166.099 148.548 86.902 1.00 149.18 16 PRO B N 1
ATOM 2336 C CA . PRO B 1 3 ? 164.988 147.617 86.656 1.00 149.18 16 PRO B CA 1
ATOM 2337 C C . PRO B 1 3 ? 165.464 146.194 86.379 1.00 149.18 16 PRO B C 1
ATOM 2338 O O . PRO B 1 3 ? 165.246 145.641 85.302 1.00 149.18 16 PRO B O 1
ATOM 2342 N N . THR B 1 4 ? 166.132 145.592 87.356 1.00 146.47 17 THR B N 1
ATOM 2343 C CA . THR B 1 4 ? 166.550 144.197 87.247 1.00 146.47 17 THR B CA 1
ATOM 2344 C C . THR B 1 4 ? 166.746 143.646 88.652 1.00 146.47 17 THR B C 1
ATOM 2345 O O . THR B 1 4 ? 166.417 144.302 89.646 1.00 146.47 17 THR B O 1
ATOM 2349 N N . LEU B 1 5 ? 167.302 142.442 88.739 1.00 136.29 18 LEU B N 1
ATOM 2350 C CA . LEU B 1 5 ? 167.594 141.819 90.021 1.00 136.29 18 LEU B CA 1
ATOM 2351 C C . LEU B 1 5 ? 169.089 141.622 90.199 1.00 136.29 18 LEU B C 1
ATOM 2352 O O . LEU B 1 5 ? 169.531 140.693 90.875 1.00 136.29 18 LEU B O 1
ATOM 2357 N N . GLN B 1 6 ? 169.870 142.513 89.599 1.00 152.68 19 GLN B N 1
ATOM 2358 C CA . GLN B 1 6 ? 171.315 142.354 89.585 1.00 152.68 19 GLN B CA 1
ATOM 2359 C C . GLN B 1 6 ? 171.899 142.415 90.990 1.00 152.68 19 GLN B C 1
ATOM 2360 O O . GLN B 1 6 ? 172.861 141.702 91.307 1.00 152.68 19 GLN B O 1
ATOM 2366 N N . SER B 1 7 ? 171.295 143.222 91.860 1.00 142.36 20 SER B N 1
ATOM 2367 C CA . SER B 1 7 ? 171.751 143.316 93.241 1.00 142.36 20 SER B CA 1
ATOM 2368 C C . SER B 1 7 ? 171.602 142.018 94.025 1.00 142.36 20 SER B C 1
ATOM 2369 O O . SER B 1 7 ? 172.365 141.789 94.968 1.00 142.36 20 SER B O 1
ATOM 2372 N N . ILE B 1 8 ? 170.650 141.154 93.676 1.00 155.57 21 ILE B N 1
ATOM 2373 C CA . ILE B 1 8 ? 170.618 139.884 94.394 1.00 155.57 21 ILE B CA 1
ATOM 2374 C C . ILE B 1 8 ? 171.766 138.988 93.961 1.00 155.57 21 ILE B C 1
ATOM 2375 O O . ILE B 1 8 ? 172.266 138.179 94.750 1.00 155.57 21 ILE B O 1
ATOM 2380 N N . LEU B 1 9 ? 172.204 139.114 92.713 1.00 166.45 22 LEU B N 1
ATOM 2381 C CA . LEU B 1 9 ? 173.312 138.305 92.222 1.00 166.45 22 LEU B CA 1
ATOM 2382 C C . LEU B 1 9 ? 174.632 138.783 92.809 1.00 166.45 22 LEU B C 1
ATOM 2383 O O . LEU B 1 9 ? 175.541 137.985 93.057 1.00 166.45 22 LEU B O 1
ATOM 2388 N N . ASP B 1 10 ? 174.735 140.085 93.060 1.00 170.85 23 ASP B N 1
ATOM 2389 C CA . ASP B 1 10 ? 175.990 140.768 93.352 1.00 170.85 23 ASP B CA 1
ATOM 2390 C C . ASP B 1 10 ? 176.487 140.558 94.778 1.00 170.85 23 ASP B C 1
ATOM 2391 O O . ASP B 1 10 ? 177.696 140.648 95.016 1.00 170.85 23 ASP B O 1
ATOM 2396 N N . GLN B 1 11 ? 175.600 140.288 95.729 1.00 169.55 24 GLN B N 1
ATOM 2397 C CA . GLN B 1 11 ? 175.997 140.138 97.127 1.00 169.55 24 GLN B CA 1
ATOM 2398 C C . GLN B 1 11 ? 176.684 138.804 97.403 1.00 169.55 24 GLN B C 1
ATOM 2399 O O . GLN B 1 11 ? 177.772 138.782 97.988 1.00 169.55 24 GLN B O 1
ATOM 2405 N N . ARG B 1 12 ? 176.036 137.686 97.061 1.00 173.11 25 ARG B N 1
ATOM 2406 C CA . ARG B 1 12 ? 176.673 136.373 97.182 1.00 173.11 25 ARG B CA 1
ATOM 2407 C C . ARG B 1 12 ? 176.825 135.914 98.626 1.00 173.11 25 ARG B C 1
ATOM 2408 O O . ARG B 1 12 ? 177.086 134.731 98.864 1.00 173.11 25 ARG B O 1
ATOM 2416 N N . SER B 1 13 ? 176.639 136.802 99.594 1.00 169.73 26 SER B N 1
ATOM 2417 C CA . SER B 1 13 ? 176.629 136.389 100.988 1.00 169.73 26 SER B CA 1
ATOM 2418 C C . SER B 1 13 ? 175.209 136.136 101.465 1.00 169.73 26 SER B C 1
ATOM 2419 O O . SER B 1 13 ? 174.998 135.776 102.627 1.00 169.73 26 SER B O 1
ATOM 2422 N N . LEU B 1 14 ? 174.243 136.312 100.574 1.00 148.33 27 LEU B N 1
ATOM 2423 C CA . LEU B 1 14 ? 172.856 135.992 100.853 1.00 148.33 27 LEU B CA 1
ATOM 2424 C C . LEU B 1 14 ? 172.672 134.493 100.994 1.00 148.33 27 LEU B C 1
ATOM 2425 O O . LEU B 1 14 ? 173.344 133.698 100.335 1.00 148.33 27 LEU B O 1
ATOM 2430 N N . ARG B 1 15 ? 171.766 134.108 101.875 1.00 138.85 28 ARG B N 1
ATOM 2431 C CA . ARG B 1 15 ? 171.484 132.694 102.036 1.00 138.85 28 ARG B CA 1
ATOM 2432 C C . ARG B 1 15 ? 170.005 132.398 101.876 1.00 138.85 28 ARG B C 1
ATOM 2433 O O . ARG B 1 15 ? 169.649 131.357 101.317 1.00 138.85 28 ARG B O 1
ATOM 2441 N N . TRP B 1 16 ? 169.133 133.274 102.363 1.00 127.26 29 TRP B N 1
ATOM 2442 C CA . TRP B 1 16 ? 167.708 132.984 102.397 1.00 127.26 29 TRP B CA 1
ATOM 2443 C C . TRP B 1 16 ? 166.956 134.062 101.633 1.00 127.26 29 TRP B C 1
ATOM 2444 O O . TRP B 1 16 ? 167.232 135.257 101.782 1.00 127.26 29 TRP B O 1
ATOM 2455 N N . ILE B 1 17 ? 165.988 133.630 100.837 1.00 105.99 30 ILE B N 1
ATOM 2456 C CA . ILE B 1 17 ? 165.189 134.516 100.008 1.00 105.99 30 ILE B CA 1
ATOM 2457 C C . ILE B 1 17 ? 163.716 134.208 100.208 1.00 105.99 30 ILE B C 1
ATOM 2458 O O . ILE B 1 17 ? 163.296 133.053 100.083 1.00 105.99 30 ILE B O 1
ATOM 2463 N N . PHE B 1 18 ? 162.937 135.235 100.529 1.00 89.32 31 PHE B N 1
ATOM 2464 C CA . PHE B 1 18 ? 161.498 135.112 100.697 1.00 89.32 31 PHE B CA 1
ATOM 2465 C C . PHE B 1 18 ? 160.840 135.891 99.571 1.00 89.32 31 PHE B C 1
ATOM 2466 O O . PHE B 1 18 ? 161.248 137.013 99.263 1.00 89.32 31 PHE B O 1
ATOM 2474 N N . VAL B 1 19 ? 159.871 135.271 98.913 1.00 71.75 32 VAL B N 1
ATOM 2475 C CA . VAL B 1 19 ? 159.140 135.901 97.827 1.00 71.75 32 VAL B CA 1
ATOM 2476 C C . VAL B 1 19 ? 157.675 135.556 97.982 1.00 71.75 32 VAL B C 1
ATOM 2477 O O . VAL B 1 19 ? 157.323 134.376 98.072 1.00 71.75 32 VAL B O 1
ATOM 2481 N N . GLY B 1 20 ? 156.820 136.570 98.006 1.00 74.05 33 GLY B N 1
ATOM 2482 C CA . GLY B 1 20 ? 155.405 136.269 98.117 1.00 74.05 33 GLY B CA 1
ATOM 2483 C C . GLY B 1 20 ? 154.446 137.338 97.633 1.00 74.05 33 GLY B C 1
ATOM 2484 O O . GLY B 1 20 ? 154.793 138.204 96.827 1.00 74.05 33 GLY B O 1
ATOM 2485 N N . GLY B 1 21 ? 153.229 137.282 98.172 1.00 68.31 34 GLY B N 1
ATOM 2486 C CA . GLY B 1 21 ? 152.163 138.196 97.818 1.00 68.31 34 GLY B CA 1
ATOM 2487 C C . GLY B 1 21 ? 150.799 137.548 97.946 1.00 68.31 34 GLY B C 1
ATOM 2488 O O . GLY B 1 21 ? 150.463 137.030 99.012 1.00 68.31 34 GLY B O 1
ATOM 2489 N N . LYS B 1 22 ? 149.998 137.564 96.885 1.00 61.97 35 LYS B N 1
ATOM 2490 C CA . LYS B 1 22 ? 148.722 136.865 96.911 1.00 61.97 35 LYS B CA 1
ATOM 2491 C C . LYS B 1 22 ? 148.503 136.044 95.658 1.00 61.97 35 LYS B C 1
ATOM 2492 O O . LYS B 1 22 ? 149.311 136.073 94.731 1.00 61.97 35 LYS B O 1
ATOM 2498 N N . GLY B 1 23 ? 147.363 135.369 95.602 1.00 63.14 36 GLY B N 1
ATOM 2499 C CA . GLY B 1 23 ? 147.099 134.453 94.520 1.00 63.14 36 GLY B CA 1
ATOM 2500 C C . GLY B 1 23 ? 146.833 135.188 93.230 1.00 63.14 36 GLY B C 1
ATOM 2501 O O . GLY B 1 23 ? 146.945 136.408 93.126 1.00 63.14 36 GLY B O 1
ATOM 2502 N N . GLY B 1 24 ? 146.520 134.412 92.204 1.00 69.51 37 GLY B N 1
ATOM 2503 C CA . GLY B 1 24 ? 146.159 135.010 90.943 1.00 69.51 37 GLY B CA 1
ATOM 2504 C C . GLY B 1 24 ? 147.293 135.727 90.262 1.00 69.51 37 GLY B C 1
ATOM 2505 O O . GLY B 1 24 ? 147.055 136.509 89.341 1.00 69.51 37 GLY B O 1
ATOM 2506 N N . VAL B 1 25 ? 148.526 135.494 90.696 1.00 74.48 38 VAL B N 1
ATOM 2507 C CA . VAL B 1 25 ? 149.680 136.189 90.143 1.00 74.48 38 VAL B CA 1
ATOM 2508 C C . VAL B 1 25 ? 150.691 135.244 89.527 1.00 74.48 38 VAL B C 1
ATOM 2509 O O . VAL B 1 25 ? 151.613 135.714 88.847 1.00 74.48 38 VAL B O 1
ATOM 2513 N N . GLY B 1 26 ? 150.566 133.941 89.744 1.00 82.32 39 GLY B N 1
ATOM 2514 C CA . GLY B 1 26 ? 151.539 133.026 89.187 1.00 82.32 39 GLY B CA 1
ATOM 2515 C C . GLY B 1 26 ? 152.906 133.117 89.833 1.00 82.32 39 GLY B C 1
ATOM 2516 O O . GLY B 1 26 ? 153.914 133.256 89.132 1.00 82.32 39 GLY B O 1
ATOM 2517 N N . LYS B 1 27 ? 152.968 133.014 91.161 1.00 81.20 40 LYS B N 1
ATOM 2518 C CA . LYS B 1 27 ? 154.247 133.187 91.830 1.00 81.20 40 LYS B CA 1
ATOM 2519 C C . LYS B 1 27 ? 155.194 132.058 91.494 1.00 81.20 40 LYS B C 1
ATOM 2520 O O . LYS B 1 27 ? 156.408 132.252 91.528 1.00 81.20 40 LYS B O 1
ATOM 2526 N N . THR B 1 28 ? 154.662 130.887 91.145 1.00 89.90 41 THR B N 1
ATOM 2527 C CA . THR B 1 28 ? 155.526 129.760 90.820 1.00 89.90 41 THR B CA 1
ATOM 2528 C C . THR B 1 28 ? 156.377 130.045 89.597 1.00 89.90 41 THR B C 1
ATOM 2529 O O . THR B 1 28 ? 157.556 129.670 89.550 1.00 89.90 41 THR B O 1
ATOM 2533 N N . THR B 1 29 ? 155.807 130.711 88.600 1.00 87.75 42 THR B N 1
ATOM 2534 C CA . THR B 1 29 ? 156.608 131.107 87.453 1.00 87.75 42 THR B CA 1
ATOM 2535 C C . THR B 1 29 ? 157.720 132.058 87.862 1.00 87.75 42 THR B C 1
ATOM 2536 O O . THR B 1 29 ? 158.873 131.907 87.436 1.00 87.75 42 THR B O 1
ATOM 2540 N N . THR B 1 30 ? 157.418 132.972 88.776 1.00 81.42 43 THR B N 1
ATOM 2541 C CA . THR B 1 30 ? 158.446 133.875 89.258 1.00 81.42 43 THR B CA 1
ATOM 2542 C C . THR B 1 30 ? 159.504 133.139 90.056 1.00 81.42 43 THR B C 1
ATOM 2543 O O . THR B 1 30 ? 160.697 133.442 89.949 1.00 81.42 43 THR B O 1
ATOM 2547 N N . SER B 1 31 ? 159.096 132.109 90.781 1.00 89.18 44 SER B N 1
ATOM 2548 C CA . SER B 1 31 ? 160.023 131.400 91.643 1.00 89.18 44 SER B CA 1
ATOM 2549 C C . SER B 1 31 ? 160.996 130.598 90.807 1.00 89.18 44 SER B C 1
ATOM 2550 O O . SER B 1 31 ? 162.213 130.659 91.011 1.00 89.18 44 SER B O 1
ATOM 2553 N N . CYS B 1 32 ? 160.468 129.848 89.845 1.00 90.44 45 CYS B N 1
ATOM 2554 C CA . CYS B 1 32 ? 161.337 129.052 89.000 1.00 90.44 45 CYS B CA 1
ATOM 2555 C C . CYS B 1 32 ? 162.226 129.934 88.142 1.00 90.44 45 CYS B C 1
ATOM 2556 O O . CYS B 1 32 ? 163.395 129.599 87.915 1.00 90.44 45 CYS B O 1
ATOM 2559 N N . SER B 1 33 ? 161.723 131.089 87.705 1.00 95.26 46 SER B N 1
ATOM 2560 C CA . SER B 1 33 ? 162.585 131.996 86.964 1.00 95.26 46 SER B CA 1
ATOM 2561 C C . SER B 1 33 ? 163.707 132.528 87.838 1.00 95.26 46 SER B C 1
ATOM 2562 O O . SER B 1 33 ? 164.864 132.600 87.398 1.00 95.26 46 SER B O 1
ATOM 2565 N N . LEU B 1 34 ? 163.410 132.793 89.108 1.00 97.57 47 LEU B N 1
ATOM 2566 C CA . LEU B 1 34 ? 164.460 133.239 90.007 1.00 97.57 47 LEU B CA 1
ATOM 2567 C C . LEU B 1 34 ? 165.484 132.148 90.220 1.00 97.57 47 LEU B C 1
ATOM 2568 O O . LEU B 1 34 ? 166.691 132.401 90.179 1.00 97.57 47 LEU B O 1
ATOM 2573 N N . ALA B 1 35 ? 165.024 130.917 90.392 1.00 103.89 48 ALA B N 1
ATOM 2574 C CA . ALA B 1 35 ? 165.954 129.849 90.720 1.00 103.89 48 ALA B CA 1
ATOM 2575 C C . ALA B 1 35 ? 166.867 129.550 89.546 1.00 103.89 48 ALA B C 1
ATOM 2576 O O . ALA B 1 35 ? 168.081 129.396 89.716 1.00 103.89 48 ALA B O 1
ATOM 2578 N N . ILE B 1 36 ? 166.307 129.506 88.341 1.00 120.78 49 ILE B N 1
ATOM 2579 C CA . ILE B 1 36 ? 167.111 129.143 87.187 1.00 120.78 49 ILE B CA 1
ATOM 2580 C C . ILE B 1 36 ? 168.133 130.228 86.880 1.00 120.78 49 ILE B C 1
ATOM 2581 O O . ILE B 1 36 ? 169.305 129.934 86.627 1.00 120.78 49 ILE B O 1
ATOM 2586 N N . GLN B 1 37 ? 167.726 131.497 86.911 1.00 125.73 50 GLN B N 1
ATOM 2587 C CA . GLN B 1 37 ? 168.736 132.522 86.698 1.00 125.73 50 GLN B CA 1
ATOM 2588 C C . GLN B 1 37 ? 169.714 132.634 87.855 1.00 125.73 50 GLN B C 1
ATOM 2589 O O . GLN B 1 37 ? 170.837 133.105 87.659 1.00 125.73 50 GLN B O 1
ATOM 2595 N N . LEU B 1 38 ? 169.319 132.227 89.057 1.00 125.78 51 LEU B N 1
ATOM 2596 C CA . LEU B 1 38 ? 170.266 132.123 90.158 1.00 125.78 51 LEU B CA 1
ATOM 2597 C C . LEU B 1 38 ? 171.297 131.025 89.946 1.00 125.78 51 LEU B C 1
ATOM 2598 O O . LEU B 1 38 ? 172.465 131.187 90.312 1.00 125.78 51 LEU B O 1
ATOM 2603 N N . ALA B 1 39 ? 170.900 129.922 89.317 1.00 135.04 52 ALA B N 1
ATOM 2604 C CA . ALA B 1 39 ? 171.812 128.792 89.178 1.00 135.04 52 ALA B CA 1
ATOM 2605 C C . ALA B 1 39 ? 172.947 129.041 88.201 1.00 135.04 52 ALA B C 1
ATOM 2606 O O . ALA B 1 39 ? 173.883 128.237 88.151 1.00 135.04 52 ALA B O 1
ATOM 2608 N N . LYS B 1 40 ? 172.901 130.124 87.438 1.00 143.52 53 LYS B N 1
ATOM 2609 C CA . LYS B 1 40 ? 173.987 130.392 86.512 1.00 143.52 53 LYS B CA 1
ATOM 2610 C C . LYS B 1 40 ? 175.262 130.766 87.250 1.00 143.52 53 LYS B C 1
ATOM 2611 O O . LYS B 1 40 ? 176.357 130.607 86.706 1.00 143.52 53 LYS B O 1
ATOM 2617 N N . VAL B 1 41 ? 175.141 131.278 88.471 1.00 140.93 54 VAL B N 1
ATOM 2618 C CA . VAL B 1 41 ? 176.287 131.797 89.204 1.00 140.93 54 VAL B CA 1
ATOM 2619 C C . VAL B 1 41 ? 176.334 131.187 90.604 1.00 140.93 54 VAL B C 1
ATOM 2620 O O . VAL B 1 41 ? 176.918 131.767 91.526 1.00 140.93 54 VAL B O 1
ATOM 2624 N N . ARG B 1 42 ? 175.692 130.034 90.804 1.00 153.48 55 ARG B N 1
ATOM 2625 C CA . ARG B 1 42 ? 175.648 129.474 92.150 1.00 153.48 55 ARG B CA 1
ATOM 2626 C C . ARG B 1 42 ? 176.082 128.014 92.189 1.00 153.48 55 ARG B C 1
ATOM 2627 O O . ARG B 1 42 ? 176.376 127.403 91.159 1.00 153.48 55 ARG B O 1
ATOM 2635 N N . ARG B 1 43 ? 176.118 127.452 93.400 1.00 150.42 56 ARG B N 1
ATOM 2636 C CA . ARG B 1 43 ? 176.699 126.135 93.635 1.00 150.42 56 ARG B CA 1
ATOM 2637 C C . ARG B 1 43 ? 175.678 125.096 94.076 1.00 150.42 56 ARG B C 1
ATOM 2638 O O . ARG B 1 43 ? 175.645 123.991 93.528 1.00 150.42 56 ARG B O 1
ATOM 2646 N N . SER B 1 44 ? 174.847 125.426 95.067 1.00 147.52 57 SER B N 1
ATOM 2647 C CA . SER B 1 44 ? 173.908 124.475 95.667 1.00 147.52 57 SER B CA 1
ATOM 2648 C C . SER B 1 44 ? 172.666 125.263 96.080 1.00 147.52 57 SER B C 1
ATOM 2649 O O . SER B 1 44 ? 172.639 125.873 97.150 1.00 147.52 57 SER B O 1
ATOM 2652 N N . VAL B 1 45 ? 171.635 125.217 95.244 1.00 132.17 58 VAL B N 1
ATOM 2653 C CA . VAL B 1 45 ? 170.422 126.000 95.442 1.00 132.17 58 VAL B CA 1
ATOM 2654 C C . VAL B 1 45 ? 169.243 125.056 95.612 1.00 132.17 58 VAL B C 1
ATOM 2655 O O . VAL B 1 45 ? 169.061 124.125 94.818 1.00 132.17 58 VAL B O 1
ATOM 2659 N N . LEU B 1 46 ? 168.461 125.286 96.661 1.00 122.49 59 LEU B N 1
ATOM 2660 C CA . LEU B 1 46 ? 167.312 124.455 96.982 1.00 122.49 59 LEU B CA 1
ATOM 2661 C C . LEU B 1 46 ? 166.032 125.272 96.986 1.00 122.49 59 LEU B C 1
ATOM 2662 O O . LEU B 1 46 ? 165.961 126.343 97.597 1.00 122.49 59 LEU B O 1
ATOM 2667 N N . LEU B 1 47 ? 165.023 124.738 96.319 1.00 120.63 60 LEU B N 1
ATOM 2668 C CA . LEU B 1 47 ? 163.683 125.285 96.284 1.00 120.63 60 LEU B CA 1
ATOM 2669 C C . LEU B 1 47 ? 162.837 124.582 97.329 1.00 120.63 60 LEU B C 1
ATOM 2670 O O . LEU B 1 47 ? 163.001 123.384 97.566 1.00 120.63 60 LEU B O 1
ATOM 2675 N N . LEU B 1 48 ? 161.925 125.319 97.953 1.00 123.85 61 LEU B N 1
ATOM 2676 C CA . LEU B 1 48 ? 161.037 124.669 98.903 1.00 123.85 61 LEU B CA 1
ATOM 2677 C C . LEU B 1 48 ? 159.649 125.253 98.746 1.00 123.85 61 LEU B C 1
ATOM 2678 O O . LEU B 1 48 ? 159.491 126.474 98.780 1.00 123.85 61 LEU B O 1
ATOM 2683 N N . SER B 1 49 ? 158.649 124.384 98.639 1.00 136.35 62 SER B N 1
ATOM 2684 C CA . SER B 1 49 ? 157.262 124.801 98.522 1.00 136.35 62 SER B CA 1
ATOM 2685 C C . SER B 1 49 ? 156.400 124.124 99.571 1.00 136.35 62 SER B C 1
ATOM 2686 O O . SER B 1 49 ? 156.643 122.978 99.957 1.00 136.35 62 SER B O 1
ATOM 2689 N N . THR B 1 50 ? 155.385 124.852 100.020 1.00 135.58 63 THR B N 1
ATOM 2690 C CA . THR B 1 50 ? 154.407 124.335 100.961 1.00 135.58 63 THR B CA 1
ATOM 2691 C C . THR B 1 50 ? 152.977 124.609 100.529 1.00 135.58 63 THR B C 1
ATOM 2692 O O . THR B 1 50 ? 152.048 124.283 101.275 1.00 135.58 63 THR B O 1
ATOM 2696 N N . ASP B 1 51 ? 152.769 125.189 99.373 1.00 139.33 64 ASP B N 1
ATOM 2697 C CA . ASP B 1 51 ? 151.412 125.422 98.914 1.00 139.33 64 ASP B CA 1
ATOM 2698 C C . ASP B 1 51 ? 150.729 124.132 98.469 1.00 139.33 64 ASP B C 1
ATOM 2699 O O . ASP B 1 51 ? 151.362 123.267 97.861 1.00 139.33 64 ASP B O 1
ATOM 2704 N N . PRO B 1 52 ? 149.456 123.946 98.824 1.00 142.70 65 PRO B N 1
ATOM 2705 C CA . PRO B 1 52 ? 148.793 122.658 98.576 1.00 142.70 65 PRO B CA 1
ATOM 2706 C C . PRO B 1 52 ? 148.577 122.395 97.105 1.00 142.70 65 PRO B C 1
ATOM 2707 O O . PRO B 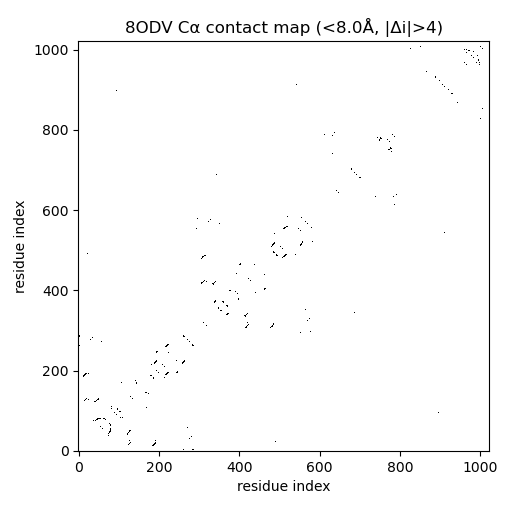1 52 ? 148.354 121.243 96.715 1.00 142.70 65 PRO B O 1
ATOM 2711 N N . ALA B 1 53 ? 148.635 123.436 96.285 1.00 150.85 66 ALA B N 1
ATOM 2712 C CA . ALA B 1 53 ? 148.737 123.287 94.843 1.00 150.85 66 ALA B CA 1
ATOM 2713 C C . ALA B 1 53 ? 150.087 122.671 94.515 1.00 150.85 66 ALA B C 1
ATOM 2714 O O . ALA B 1 53 ? 151.130 123.313 94.670 1.00 150.85 66 ALA B O 1
ATOM 2716 N N . HIS B 1 54 ? 150.064 121.427 94.039 1.00 157.76 67 HIS B N 1
ATOM 2717 C CA . HIS B 1 54 ? 151.283 120.690 93.724 1.00 157.76 67 HIS B CA 1
ATOM 2718 C C . HIS B 1 54 ? 151.733 121.154 92.345 1.00 157.76 67 HIS B C 1
ATOM 2719 O O . HIS B 1 54 ? 151.579 120.479 91.326 1.00 157.76 67 HIS B O 1
ATOM 2726 N N . ASN B 1 55 ? 152.317 122.347 92.339 1.00 150.37 68 ASN B N 1
ATOM 2727 C CA . ASN B 1 55 ? 152.548 123.066 91.102 1.00 150.37 68 ASN B CA 1
ATOM 2728 C C . ASN B 1 55 ? 153.898 122.769 90.465 1.00 150.37 68 ASN B C 1
ATOM 2729 O O . ASN B 1 55 ? 154.034 122.958 89.255 1.00 150.37 68 ASN B O 1
ATOM 2734 N N . LEU B 1 56 ? 154.902 122.323 91.222 1.00 165.46 69 LEU B N 1
ATOM 2735 C CA . LEU B 1 56 ? 156.177 122.051 90.566 1.00 165.46 69 LEU B CA 1
ATOM 2736 C C . LEU B 1 56 ? 156.085 120.834 89.656 1.00 165.46 69 LEU B C 1
ATOM 2737 O O . LEU B 1 56 ? 156.825 120.746 88.666 1.00 165.46 69 LEU B O 1
ATOM 2742 N N . SER B 1 57 ? 155.166 119.912 89.951 1.00 174.89 70 SER B N 1
ATOM 2743 C CA . SER B 1 57 ? 154.865 118.848 89.002 1.00 174.89 70 SER B CA 1
ATOM 2744 C C . SER B 1 57 ? 154.380 119.436 87.690 1.00 174.89 70 SER B C 1
ATOM 2745 O O . SER B 1 57 ? 154.756 118.967 86.610 1.00 174.89 70 SER B O 1
ATOM 2748 N N . ASP B 1 58 ? 153.552 120.474 87.766 1.00 177.23 71 ASP B N 1
ATOM 2749 C CA . ASP B 1 58 ? 153.126 121.168 86.562 1.00 177.23 71 ASP B CA 1
ATOM 2750 C C . ASP B 1 58 ? 154.281 121.942 85.950 1.00 177.23 71 ASP B C 1
ATOM 2751 O O . ASP B 1 58 ? 154.282 122.203 84.742 1.00 177.23 71 ASP B O 1
ATOM 2756 N N . ALA B 1 59 ? 155.265 122.310 86.768 1.00 175.02 72 ALA B N 1
ATOM 2757 C CA . ALA B 1 59 ? 156.405 123.068 86.283 1.00 175.02 72 ALA B CA 1
ATOM 2758 C C . ALA B 1 59 ? 157.350 122.192 85.485 1.00 175.02 72 ALA B C 1
ATOM 2759 O O . ALA B 1 59 ? 158.051 122.696 84.602 1.00 175.02 72 ALA B O 1
ATOM 2761 N N . PHE B 1 60 ? 157.398 120.897 85.779 1.00 190.31 73 PHE B N 1
ATOM 2762 C CA . PHE B 1 60 ? 158.378 120.056 85.115 1.00 190.31 73 PHE B CA 1
ATOM 2763 C C . PHE B 1 60 ? 157.872 118.685 84.692 1.00 190.31 73 PHE B C 1
ATOM 2764 O O . PHE B 1 60 ? 158.676 117.889 84.196 1.00 190.31 73 PHE B O 1
ATOM 2772 N N . SER B 1 61 ? 156.586 118.378 84.868 1.00 197.84 74 SER B N 1
ATOM 2773 C CA . SER B 1 61 ? 156.020 117.099 84.433 1.00 197.84 74 SER B CA 1
ATOM 2774 C C . SER B 1 61 ? 156.772 115.910 85.029 1.00 197.84 74 SER B C 1
ATOM 2775 O O . SER B 1 61 ? 157.068 114.930 84.344 1.00 197.84 74 SER B O 1
ATOM 2778 N N . GLN B 1 62 ? 157.077 115.995 86.318 1.00 192.66 75 GLN B N 1
ATOM 2779 C CA . GLN B 1 62 ? 157.832 114.953 87.000 1.00 192.66 75 GLN B CA 1
ATOM 2780 C C . GLN B 1 62 ? 157.360 114.903 88.439 1.00 192.66 75 GLN B C 1
ATOM 2781 O O . GLN B 1 62 ? 157.357 115.925 89.130 1.00 192.66 75 GLN B O 1
ATOM 2787 N N . LYS B 1 63 ? 156.972 113.717 88.890 1.00 203.26 76 LYS B N 1
ATOM 2788 C CA . LYS B 1 63 ? 156.407 113.600 90.220 1.00 203.26 76 LYS B CA 1
ATOM 2789 C C . LYS B 1 63 ? 157.489 113.714 91.280 1.00 203.26 76 LYS B C 1
ATOM 2790 O O . LYS B 1 63 ? 158.571 113.136 91.156 1.00 203.26 76 LYS B O 1
ATOM 2796 N N . PHE B 1 64 ? 157.191 114.489 92.317 1.00 197.77 77 PHE B N 1
ATOM 2797 C CA . PHE B 1 64 ? 158.061 114.660 93.468 1.00 197.77 77 PHE B CA 1
ATOM 2798 C C . PHE B 1 64 ? 157.306 114.293 94.732 1.00 197.77 77 PHE B C 1
ATOM 2799 O O . PHE B 1 64 ? 156.076 114.205 94.732 1.00 197.77 77 PHE B O 1
ATOM 2807 N N . GLY B 1 65 ? 158.049 114.097 95.811 1.00 181.40 78 GLY B N 1
ATOM 2808 C CA . GLY B 1 65 ? 157.442 113.659 97.045 1.00 181.40 78 GLY B CA 1
ATOM 2809 C C . GLY B 1 65 ? 158.098 114.264 98.263 1.00 181.40 78 GLY B C 1
ATOM 2810 O O . GLY B 1 65 ? 158.348 115.471 98.302 1.00 181.40 78 GLY B O 1
ATOM 2811 N N . LYS B 1 66 ? 158.394 113.437 99.261 1.00 169.45 79 LYS B N 1
ATOM 2812 C CA . LYS B 1 66 ? 158.937 113.917 100.522 1.00 169.45 79 LYS B CA 1
ATOM 2813 C C . LYS B 1 66 ? 160.454 113.789 100.599 1.00 169.45 79 LYS B C 1
ATOM 2814 O O . LYS B 1 66 ? 161.007 113.646 101.694 1.00 169.45 79 LYS B O 1
ATOM 2820 N N . GLU B 1 67 ? 161.145 113.849 99.464 1.00 176.32 80 GLU B N 1
ATOM 2821 C CA . GLU B 1 67 ? 162.598 113.804 99.475 1.00 176.32 80 GLU B CA 1
ATOM 2822 C C . GLU B 1 67 ? 163.173 114.603 98.318 1.00 176.32 80 GLU B C 1
ATOM 2823 O O . GLU B 1 67 ? 162.656 114.563 97.199 1.00 176.32 80 GLU B O 1
ATOM 2829 N N . ALA B 1 68 ? 164.270 115.302 98.595 1.00 170.97 81 ALA B N 1
ATOM 2830 C CA . ALA B 1 68 ? 164.923 116.101 97.577 1.00 170.97 81 ALA B CA 1
ATOM 2831 C C . ALA B 1 68 ? 165.605 115.210 96.554 1.00 170.97 81 ALA B C 1
ATOM 2832 O O . ALA B 1 68 ? 165.995 114.077 96.838 1.00 170.97 81 ALA B O 1
ATOM 2834 N N . ARG B 1 69 ? 165.735 115.739 95.345 1.00 174.36 82 ARG B N 1
ATOM 2835 C CA . ARG B 1 69 ? 166.466 115.070 94.284 1.00 174.36 82 ARG B CA 1
ATOM 2836 C C . ARG B 1 69 ? 166.827 116.107 93.236 1.00 174.36 82 ARG B C 1
ATOM 2837 O O . ARG B 1 69 ? 166.377 117.253 93.287 1.00 174.36 82 ARG B O 1
ATOM 2845 N N . LEU B 1 70 ? 167.635 115.690 92.275 1.00 169.93 83 LEU B N 1
ATOM 2846 C CA . LEU B 1 70 ? 167.974 116.528 91.140 1.00 169.93 83 LEU B CA 1
ATOM 2847 C C . LEU B 1 70 ? 167.041 116.189 89.989 1.00 169.93 83 LEU B C 1
ATOM 2848 O O . LEU B 1 70 ? 166.797 115.012 89.708 1.00 169.93 83 LEU B O 1
ATOM 2853 N N . VAL B 1 71 ? 166.501 117.211 89.344 1.00 179.30 84 VAL B N 1
ATOM 2854 C CA . VAL B 1 71 ? 165.641 117.017 88.192 1.00 179.30 84 VAL B CA 1
ATOM 2855 C C . VAL B 1 71 ? 166.468 117.224 86.929 1.00 179.30 84 VAL B C 1
ATOM 2856 O O . VAL B 1 71 ? 167.503 117.896 86.930 1.00 179.30 84 VAL B O 1
ATOM 2860 N N . GLU B 1 72 ? 165.994 116.646 85.828 1.00 186.09 85 GLU B N 1
ATOM 2861 C CA . GLU B 1 72 ? 166.742 116.614 84.581 1.00 186.09 85 GLU B CA 1
ATOM 2862 C C . GLU B 1 72 ? 166.938 118.012 84.008 1.00 186.09 85 GLU B C 1
ATOM 2863 O O . GLU B 1 72 ? 166.220 118.960 84.330 1.00 186.09 85 GLU B O 1
ATOM 2869 N N . GLY B 1 73 ? 167.949 118.126 83.150 1.00 176.47 86 GLY B N 1
ATOM 2870 C CA . GLY B 1 73 ? 168.330 119.386 82.558 1.00 176.47 86 GLY B CA 1
ATOM 2871 C C . GLY B 1 73 ? 169.154 120.279 83.451 1.00 176.47 86 GLY B C 1
ATOM 2872 O O . GLY B 1 73 ? 169.620 121.329 82.990 1.00 176.47 86 GLY B O 1
ATOM 2873 N N . PHE B 1 74 ? 169.343 119.905 84.713 1.00 168.07 87 PHE B N 1
ATOM 2874 C CA . PHE B 1 74 ? 170.059 120.728 85.673 1.00 168.07 87 PHE B CA 1
ATOM 2875 C C . PHE B 1 74 ? 170.935 119.844 86.546 1.00 168.07 87 PHE B C 1
ATOM 2876 O O . PHE B 1 74 ? 170.698 118.642 86.685 1.00 168.07 87 PHE B O 1
ATOM 2884 N N . ASP B 1 75 ? 171.970 120.461 87.111 1.00 162.71 88 ASP B N 1
ATOM 2885 C CA . ASP B 1 75 ? 172.829 119.841 88.105 1.00 162.71 88 ASP B CA 1
ATOM 2886 C C . ASP B 1 75 ? 172.608 120.411 89.492 1.00 162.71 88 ASP B C 1
ATOM 2887 O O . ASP B 1 75 ? 173.287 119.998 90.438 1.00 162.71 88 ASP B O 1
ATOM 2892 N N . ASN B 1 76 ? 171.664 121.329 89.641 1.00 153.42 89 ASN B N 1
ATOM 2893 C CA . ASN B 1 76 ? 171.516 122.041 90.896 1.00 153.42 89 ASN B CA 1
ATOM 2894 C C . ASN B 1 76 ? 170.072 122.250 91.321 1.00 153.42 89 ASN B C 1
ATOM 2895 O O . ASN B 1 76 ? 169.839 122.932 92.324 1.00 153.42 89 ASN B O 1
ATOM 2900 N N . LEU B 1 77 ? 169.099 121.728 90.588 1.00 159.89 90 LEU B N 1
ATOM 2901 C CA . LEU B 1 77 ? 167.700 121.966 90.912 1.00 159.89 90 LEU B CA 1
ATOM 2902 C C . LEU B 1 77 ? 167.221 120.896 91.887 1.00 159.89 90 LEU B C 1
ATOM 2903 O O . LEU B 1 77 ? 167.082 119.726 91.520 1.00 159.89 90 LEU B O 1
ATOM 2908 N N . TYR B 1 78 ? 166.987 121.293 93.131 1.00 149.81 91 TYR B N 1
ATOM 2909 C CA . TYR B 1 78 ? 166.520 120.395 94.175 1.00 149.81 91 TYR B CA 1
ATOM 2910 C C . TYR B 1 78 ? 165.311 121.016 94.851 1.00 149.81 91 TYR B C 1
ATOM 2911 O O . TYR B 1 78 ? 165.313 122.216 95.126 1.00 149.81 91 TYR B O 1
ATOM 2920 N N . ALA B 1 79 ? 164.271 120.217 95.077 1.00 141.27 92 ALA B N 1
ATOM 2921 C CA . ALA B 1 79 ? 163.031 120.736 95.638 1.00 141.27 92 ALA B CA 1
ATOM 2922 C C . ALA B 1 79 ? 162.222 119.574 96.187 1.00 141.27 92 ALA B C 1
ATOM 2923 O O . ALA B 1 79 ? 162.345 118.440 95.721 1.00 141.27 92 ALA B O 1
ATOM 2925 N N . MET B 1 80 ? 161.363 119.874 97.160 1.00 145.81 93 MET B N 1
ATOM 2926 C CA . MET B 1 80 ? 160.413 118.880 97.653 1.00 145.81 93 MET B CA 1
ATOM 2927 C C . MET B 1 80 ? 159.158 119.554 98.184 1.00 145.81 93 MET B C 1
ATOM 2928 O O . MET B 1 80 ? 159.195 120.181 99.244 1.00 145.81 93 MET B O 1
ATOM 2933 N N . GLU B 1 81 ? 158.057 119.434 97.447 1.00 150.18 94 GLU B N 1
ATOM 2934 C CA . GLU B 1 81 ? 156.791 120.046 97.843 1.00 150.18 94 GLU B CA 1
ATOM 2935 C C . GLU B 1 81 ? 156.230 119.194 98.976 1.00 150.18 94 GLU B C 1
ATOM 2936 O O . GLU B 1 81 ? 155.881 118.027 98.785 1.00 150.18 94 GLU B O 1
ATOM 2942 N N . ILE B 1 82 ? 156.143 119.770 100.171 1.00 137.21 95 ILE B N 1
ATOM 2943 C CA . ILE B 1 82 ? 155.772 118.944 101.312 1.00 137.21 95 ILE B CA 1
ATOM 2944 C C . ILE B 1 82 ? 154.395 119.312 101.835 1.00 137.21 95 ILE B C 1
ATOM 2945 O O . ILE B 1 82 ? 153.824 120.337 101.454 1.00 137.21 95 ILE B O 1
ATOM 2950 N N . ASP B 1 83 ? 153.865 118.488 102.735 1.00 154.39 96 ASP B N 1
ATOM 2951 C CA . ASP B 1 83 ? 152.592 118.776 103.355 1.00 154.39 96 ASP B CA 1
ATOM 2952 C C . ASP B 1 83 ? 152.781 118.991 104.844 1.00 154.39 96 ASP B C 1
ATOM 2953 O O . ASP B 1 83 ? 153.610 118.312 105.455 1.00 154.39 96 ASP B O 1
ATOM 2958 N N . PRO B 1 84 ? 152.053 119.916 105.466 1.00 167.77 97 PRO B N 1
ATOM 2959 C CA . PRO B 1 84 ? 152.083 119.969 106.928 1.00 167.77 97 PRO B CA 1
ATOM 2960 C C . PRO B 1 84 ? 151.255 118.880 107.572 1.00 167.77 97 PRO B C 1
ATOM 2961 O O . PRO B 1 84 ? 151.535 118.501 108.721 1.00 167.77 97 PRO B O 1
ATOM 2965 N N . ASN B 1 85 ? 150.352 118.254 106.824 1.00 166.39 98 ASN B N 1
ATOM 2966 C CA . ASN B 1 85 ? 149.461 117.325 107.490 1.00 166.39 98 ASN B CA 1
ATOM 2967 C C . ASN B 1 85 ? 150.118 115.992 107.773 1.00 166.39 98 ASN B C 1
ATOM 2968 O O . ASN B 1 85 ? 149.560 115.194 108.532 1.00 166.39 98 ASN B O 1
ATOM 2973 N N . GLY B 1 86 ? 151.318 115.763 107.243 1.00 185.90 99 GLY B N 1
ATOM 2974 C CA . GLY B 1 86 ? 152.020 114.539 107.563 1.00 185.90 99 GLY B CA 1
ATOM 2975 C C . GLY B 1 86 ? 152.415 114.511 109.020 1.00 185.90 99 GLY B C 1
ATOM 2976 O O . GLY B 1 86 ? 152.378 113.462 109.665 1.00 185.90 99 GLY B O 1
ATOM 2977 N N . SER B 1 87 ? 152.725 115.680 109.577 1.00 180.62 100 SER B N 1
ATOM 2978 C CA . SER B 1 87 ? 152.992 115.751 111.004 1.00 180.62 100 SER B CA 1
ATOM 2979 C C . SER B 1 87 ? 151.733 115.467 111.810 1.00 180.62 100 SER B C 1
ATOM 2980 O O . SER B 1 87 ? 151.805 114.870 112.889 1.00 180.62 100 SER B O 1
ATOM 2983 N N . MET B 1 88 ? 150.566 115.862 111.296 1.00 182.04 101 MET B N 1
ATOM 2984 C CA . MET B 1 88 ? 149.322 115.469 111.948 1.00 182.04 101 MET B CA 1
ATOM 2985 C C . MET B 1 88 ? 149.092 113.972 111.804 1.00 182.04 101 MET B C 1
ATOM 2986 O O . MET B 1 88 ? 148.537 113.336 112.706 1.00 182.04 101 MET B O 1
ATOM 2991 N N . GLN B 1 89 ? 149.568 113.381 110.710 1.00 198.97 102 GLN B N 1
ATOM 2992 C CA . GLN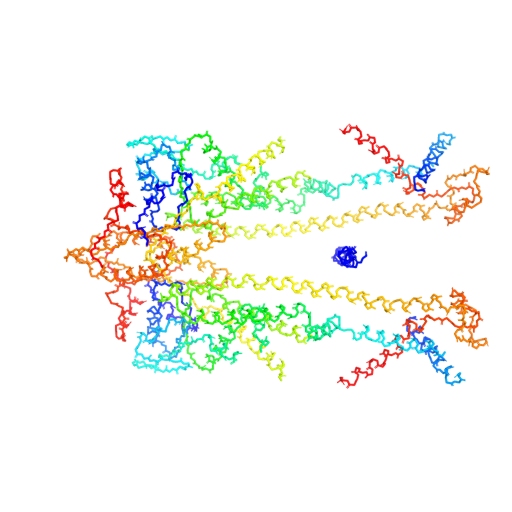 B 1 89 ? 149.554 111.929 110.617 1.00 198.97 102 GLN B CA 1
ATOM 2993 C C . GLN B 1 89 ? 150.501 111.332 111.645 1.00 198.97 102 GLN B C 1
ATOM 2994 O O . GLN B 1 89 ? 150.280 110.216 112.129 1.00 198.97 102 GLN B O 1
ATOM 3000 N N . ASP B 1 90 ? 151.552 112.077 111.992 1.00 199.66 103 ASP B N 1
ATOM 3001 C CA . ASP B 1 90 ? 152.430 111.702 113.092 1.00 199.66 103 ASP B CA 1
ATOM 3002 C C . ASP B 1 90 ? 151.714 111.821 114.428 1.00 199.66 103 ASP B C 1
ATOM 3003 O O . ASP B 1 90 ? 152.060 111.114 115.380 1.00 199.66 103 ASP B O 1
ATOM 3008 N N . LEU B 1 91 ? 150.713 112.693 114.514 1.00 195.30 104 LEU B N 1
ATOM 3009 C CA . LEU B 1 91 ? 149.911 112.798 115.722 1.00 195.30 104 LEU B CA 1
ATOM 3010 C C . LEU B 1 91 ? 148.845 111.715 115.796 1.00 195.30 104 LEU B C 1
ATOM 3011 O O . LEU B 1 91 ? 148.330 111.441 116.885 1.00 195.30 104 LEU B O 1
ATOM 3016 N N . LEU B 1 92 ? 148.512 111.095 114.670 1.00 193.66 105 LEU B N 1
ATOM 3017 C CA . LEU B 1 92 ? 147.558 109.998 114.655 1.00 193.66 105 LEU B CA 1
ATOM 3018 C C . LEU B 1 92 ? 148.278 108.659 114.684 1.00 193.66 105 LEU B C 1
ATOM 3019 O O . LEU B 1 92 ? 148.778 108.195 113.661 1.00 193.66 105 LEU B O 1
ATOM 3024 N N . GLY B 1 107 ? 145.884 110.636 122.681 1.00 182.58 120 GLY B N 1
ATOM 3025 C CA . GLY B 1 107 ? 144.784 111.570 122.527 1.00 182.58 120 GLY B CA 1
ATOM 3026 C C . GLY B 1 107 ? 145.019 112.894 123.230 1.00 182.58 120 GLY B C 1
ATOM 3027 O O . GLY B 1 107 ? 144.361 113.892 122.943 1.00 182.58 120 GLY B O 1
ATOM 3028 N N . VAL B 1 108 ? 145.991 112.897 124.142 1.00 178.19 121 VAL B N 1
ATOM 3029 C CA . VAL B 1 108 ? 146.299 114.090 124.923 1.00 178.19 121 VAL B CA 1
ATOM 3030 C C . VAL B 1 108 ? 146.976 115.176 124.090 1.00 178.19 121 VAL B C 1
ATOM 3031 O O . VAL B 1 108 ? 146.726 116.369 124.298 1.00 178.19 121 VAL B O 1
ATOM 3035 N N . MET B 1 109 ? 147.821 114.799 123.129 1.00 181.49 122 MET B N 1
ATOM 3036 C CA . MET B 1 109 ? 148.473 115.806 122.294 1.00 181.49 122 MET B CA 1
ATOM 3037 C C . MET B 1 109 ? 147.473 116.554 121.427 1.00 181.49 122 MET B C 1
ATOM 3038 O O . MET B 1 109 ? 147.642 117.750 121.161 1.00 181.49 122 MET B O 1
ATOM 3043 N N . GLN B 1 110 ? 146.403 115.883 121.019 1.00 184.64 123 GLN B N 1
ATOM 3044 C CA . GLN B 1 110 ? 145.329 116.567 120.315 1.00 184.64 123 GLN B CA 1
ATOM 3045 C C . GLN B 1 110 ? 144.564 117.498 121.244 1.00 184.64 123 GLN B C 1
ATOM 3046 O O . GLN B 1 110 ? 144.112 118.571 120.821 1.00 184.64 123 GLN B O 1
ATOM 3052 N N . ASP B 1 111 ? 144.460 117.149 122.524 1.00 180.65 124 ASP B N 1
ATOM 3053 C CA . ASP B 1 111 ? 143.857 118.110 123.429 1.00 180.65 124 ASP B CA 1
ATOM 3054 C C . ASP B 1 111 ? 144.776 119.302 123.604 1.00 180.65 124 ASP B C 1
ATOM 3055 O O . ASP B 1 111 ? 144.307 120.430 123.806 1.00 180.65 124 ASP B O 1
ATOM 3060 N N . LEU B 1 112 ? 146.081 119.077 123.474 1.00 179.48 125 LEU B N 1
ATOM 3061 C CA . LEU B 1 112 ? 146.998 120.198 123.523 1.00 179.48 125 LEU B CA 1
ATOM 3062 C C . LEU B 1 112 ? 146.794 121.078 122.311 1.00 179.48 125 LEU B C 1
ATOM 3063 O O . LEU B 1 112 ? 146.877 122.308 122.408 1.00 179.48 125 LEU B O 1
ATOM 3068 N N . ALA B 1 113 ? 146.482 120.464 121.167 1.00 175.64 126 ALA B N 1
ATOM 3069 C CA . ALA B 1 113 ? 146.160 121.268 120.004 1.00 175.64 126 ALA B CA 1
ATOM 3070 C C . ALA B 1 113 ? 144.855 122.003 120.198 1.00 175.64 126 ALA B C 1
ATOM 3071 O O . ALA B 1 113 ? 144.602 122.986 119.496 1.00 175.64 126 ALA B O 1
ATOM 3073 N N . TYR B 1 114 ? 144.008 121.541 121.113 1.00 179.44 127 TYR B N 1
ATOM 3074 C CA . TYR B 1 114 ? 142.840 122.356 121.388 1.00 179.44 127 TYR B CA 1
ATOM 3075 C C . TYR B 1 114 ? 143.226 123.535 122.259 1.00 179.44 127 TYR B C 1
ATOM 3076 O O . TYR B 1 114 ? 142.628 124.611 122.166 1.00 179.44 127 TYR B O 1
ATOM 3085 N N . ALA B 1 115 ? 144.237 123.346 123.106 1.00 181.76 128 ALA B N 1
ATOM 3086 C CA . ALA B 1 115 ? 144.602 124.405 124.034 1.00 181.76 128 ALA B CA 1
ATOM 3087 C C . ALA B 1 115 ? 145.214 125.580 123.288 1.00 181.76 128 ALA B C 1
ATOM 3088 O O . ALA B 1 115 ? 145.001 126.740 123.657 1.00 181.76 128 ALA B O 1
ATOM 3090 N N . ILE B 1 116 ? 145.965 125.292 122.231 1.00 176.94 129 ILE B N 1
ATOM 3091 C CA . ILE B 1 116 ? 146.556 126.299 121.359 1.00 176.94 129 ILE B CA 1
ATOM 3092 C C . ILE B 1 116 ? 146.165 125.909 119.943 1.00 176.94 129 ILE B C 1
ATOM 3093 O O . ILE B 1 116 ? 146.495 124.802 119.495 1.00 176.94 129 ILE B O 1
ATOM 3098 N N . PRO B 1 117 ? 145.504 126.790 119.192 1.00 185.93 130 PRO B N 1
ATOM 3099 C CA . PRO B 1 117 ? 144.993 126.385 117.876 1.00 185.93 130 PRO B CA 1
ATOM 3100 C C . PRO B 1 117 ? 146.074 126.057 116.871 1.00 185.93 130 PRO B C 1
ATOM 3101 O O . PRO B 1 117 ? 145.772 125.418 115.856 1.00 185.93 130 PRO B O 1
ATOM 3105 N N . GLY B 1 118 ? 147.316 126.456 117.107 1.00 166.74 131 GLY B N 1
ATOM 3106 C CA . GLY B 1 118 ? 148.343 126.085 116.164 1.00 166.74 131 GLY B CA 1
ATOM 3107 C C . GLY B 1 118 ? 149.530 125.464 116.857 1.00 166.74 131 GLY B C 1
ATOM 3108 O O . GLY B 1 118 ? 150.219 126.139 117.625 1.00 166.74 131 GLY B O 1
ATOM 3109 N N . ILE B 1 119 ? 149.785 124.183 116.609 1.00 165.97 132 ILE B N 1
ATOM 3110 C CA . ILE B 1 119 ? 150.971 123.562 117.178 1.00 165.97 132 ILE B CA 1
ATOM 3111 C C . ILE B 1 119 ? 151.807 122.836 116.139 1.00 165.97 132 ILE B C 1
ATOM 3112 O O . ILE B 1 119 ? 152.994 123.123 115.950 1.00 165.97 132 ILE B O 1
ATOM 3117 N N . ASP B 1 120 ? 151.167 121.906 115.443 1.00 169.72 133 ASP B N 1
ATOM 3118 C CA . ASP B 1 120 ? 151.900 120.968 114.614 1.00 169.72 133 ASP B CA 1
ATOM 3119 C C . ASP B 1 120 ? 152.556 121.592 113.393 1.00 169.72 133 ASP B C 1
ATOM 3120 O O . ASP B 1 120 ? 153.578 121.082 112.920 1.00 169.72 133 ASP B O 1
ATOM 3125 N N . GLU B 1 121 ? 152.020 122.692 112.884 1.00 152.64 134 GLU B N 1
ATOM 3126 C CA . GLU B 1 121 ? 152.624 123.284 111.700 1.00 152.64 134 GLU B CA 1
ATOM 3127 C C . GLU B 1 121 ? 154.001 123.861 111.989 1.00 152.64 134 GLU B C 1
ATOM 3128 O O . GLU B 1 121 ? 154.935 123.685 111.197 1.00 152.64 134 GLU B O 1
ATOM 3134 N N . ALA B 1 122 ? 154.158 124.521 113.134 1.00 153.19 135 ALA B N 1
ATOM 3135 C CA . ALA B 1 122 ? 155.472 125.025 113.494 1.00 153.19 135 ALA B CA 1
ATOM 3136 C C . ALA B 1 122 ? 156.484 123.917 113.752 1.00 153.19 135 ALA B C 1
ATOM 3137 O O . ALA B 1 122 ? 157.633 124.016 113.314 1.00 153.19 135 ALA B O 1
ATOM 3139 N N . MET B 1 123 ? 156.087 122.845 114.431 1.00 162.74 136 MET B N 1
ATOM 3140 C CA . MET B 1 123 ? 157.038 121.758 114.639 1.00 162.74 136 MET B CA 1
ATOM 3141 C C . MET B 1 123 ? 157.418 121.066 113.336 1.00 162.74 136 MET B C 1
ATOM 3142 O O . MET B 1 123 ? 158.582 120.688 113.143 1.00 162.74 136 MET B O 1
ATOM 3147 N N . SER B 1 124 ? 156.467 120.926 112.414 1.00 150.60 137 SER B N 1
ATOM 3148 C CA . SER B 1 124 ? 156.811 120.394 111.102 1.00 150.60 137 SER B CA 1
ATOM 3149 C C . SER B 1 124 ? 157.781 121.302 110.365 1.00 150.60 137 SER B C 1
ATOM 3150 O O . SER B 1 124 ? 158.788 120.837 109.818 1.00 150.60 137 SER B O 1
ATOM 3153 N N . PHE B 1 125 ? 157.518 122.607 110.370 1.00 147.05 138 PHE B N 1
ATOM 3154 C CA . PHE B 1 125 ? 158.428 123.530 109.710 1.00 147.05 138 PHE B CA 1
ATOM 3155 C C . PHE B 1 125 ? 159.793 123.501 110.376 1.00 147.05 138 PHE B C 1
ATOM 3156 O O . PHE B 1 125 ? 160.830 123.618 109.707 1.00 147.05 138 PHE B O 1
ATOM 3164 N N . ALA B 1 126 ? 159.808 123.228 111.677 1.00 148.09 139 ALA B N 1
ATOM 3165 C CA . ALA B 1 126 ? 161.049 123.154 112.428 1.00 148.09 139 ALA B CA 1
ATOM 3166 C C . ALA B 1 126 ? 161.880 121.976 111.954 1.00 148.09 139 ALA B C 1
ATOM 3167 O O . ALA B 1 126 ? 163.027 122.145 111.525 1.00 148.09 139 ALA B O 1
ATOM 3169 N N . GLU B 1 127 ? 161.291 120.783 111.958 1.00 148.66 140 GLU B N 1
ATOM 3170 C CA . GLU B 1 127 ? 162.066 119.601 111.604 1.00 148.66 140 GLU B CA 1
ATOM 3171 C C . GLU B 1 127 ? 162.453 119.653 110.138 1.00 148.66 140 GLU B C 1
ATOM 3172 O O . GLU B 1 127 ? 163.526 119.166 109.749 1.00 148.66 140 GLU B O 1
ATOM 3178 N N . VAL B 1 128 ? 161.641 120.333 109.336 1.00 145.47 141 VAL B N 1
ATOM 3179 C CA . VAL B 1 128 ? 162.010 120.560 107.952 1.00 145.47 141 VAL B CA 1
ATOM 3180 C C . VAL B 1 128 ? 163.290 121.368 107.898 1.00 145.47 141 VAL B C 1
ATOM 3181 O O . VAL B 1 128 ? 164.222 121.039 107.161 1.00 145.47 141 VAL B O 1
ATOM 3185 N N . LEU B 1 129 ? 163.353 122.440 108.676 1.00 143.85 142 LEU B N 1
ATOM 3186 C CA . LEU B 1 129 ? 164.523 123.298 108.609 1.00 143.85 142 LEU B CA 1
ATOM 3187 C C . LEU B 1 129 ? 165.749 122.622 109.222 1.00 143.85 142 LEU B C 1
ATOM 3188 O O . LEU B 1 129 ? 166.878 122.921 108.823 1.00 143.85 142 LEU B O 1
ATOM 3193 N N . LYS B 1 130 ? 165.553 121.674 110.139 1.00 151.83 143 LYS B N 1
ATOM 3194 C CA . LYS B 1 130 ? 166.688 120.867 110.597 1.00 151.83 143 LYS B CA 1
ATOM 3195 C C . LYS B 1 130 ? 167.229 120.017 109.460 1.00 151.83 143 LYS B C 1
ATOM 3196 O O . LYS B 1 130 ? 168.446 119.927 109.259 1.00 151.83 143 LYS B O 1
ATOM 3202 N N . GLN B 1 131 ? 166.331 119.422 108.676 1.00 154.39 144 GLN B N 1
ATOM 3203 C CA . GLN B 1 131 ? 166.771 118.677 107.502 1.00 154.39 144 GLN B CA 1
ATOM 3204 C C . GLN B 1 131 ? 167.415 119.616 106.493 1.00 154.39 144 GLN B C 1
ATOM 3205 O O . GLN B 1 131 ? 168.307 119.211 105.742 1.00 154.39 144 GLN B O 1
ATOM 3211 N N . VAL B 1 132 ? 166.976 120.871 106.474 1.00 141.81 145 VAL B N 1
ATOM 3212 C CA . VAL B 1 132 ? 167.572 121.869 105.598 1.00 141.81 145 VAL B CA 1
ATOM 3213 C C . VAL B 1 132 ? 169.012 122.116 106.010 1.00 141.81 145 VAL B C 1
ATOM 3214 O O . VAL B 1 132 ? 169.926 122.091 105.180 1.00 141.81 145 VAL B O 1
ATOM 3218 N N . ASN B 1 133 ? 169.240 122.350 107.293 1.00 145.12 146 ASN B N 1
ATOM 3219 C CA . ASN B 1 133 ? 170.593 122.615 107.753 1.00 145.12 146 ASN B CA 1
ATOM 3220 C C . ASN B 1 133 ? 171.391 121.339 107.924 1.00 145.12 146 ASN B C 1
ATOM 3221 O O . ASN B 1 133 ? 172.548 121.400 108.347 1.00 145.12 146 ASN B O 1
ATOM 3226 N N . SER B 1 134 ? 170.812 120.195 107.565 1.00 167.94 147 SER B N 1
ATOM 3227 C CA . SER B 1 134 ? 171.574 118.954 107.560 1.00 167.94 147 SER B CA 1
ATOM 3228 C C . SER B 1 134 ? 172.618 118.983 106.450 1.00 167.94 147 SER B C 1
ATOM 3229 O O . SER B 1 134 ? 173.767 118.580 106.659 1.00 167.94 147 SER B O 1
ATOM 3232 N N . LEU B 1 135 ? 172.251 119.481 105.274 1.00 162.23 148 LEU B N 1
ATOM 3233 C CA . LEU B 1 135 ? 173.158 119.467 104.139 1.00 162.23 148 LEU B CA 1
ATOM 3234 C C . LEU B 1 135 ? 174.006 120.735 104.162 1.00 162.23 148 LEU B C 1
ATOM 3235 O O . LEU B 1 135 ? 174.002 121.503 105.128 1.00 162.23 148 LEU B O 1
ATOM 3240 N N . SER B 1 136 ? 174.752 120.957 103.086 1.00 159.99 149 SER B N 1
ATOM 3241 C CA . SER B 1 136 ? 175.637 122.106 102.968 1.00 159.99 149 SER B CA 1
ATOM 3242 C C . SER B 1 136 ? 175.263 122.954 101.761 1.00 159.99 149 SER B C 1
ATOM 3243 O O . SER B 1 136 ? 176.131 123.340 100.973 1.00 159.99 149 SER B O 1
ATOM 3246 N N . TYR B 1 137 ? 173.980 123.249 101.605 1.00 143.94 150 TYR B N 1
ATOM 3247 C CA . TYR B 1 137 ? 173.521 123.942 100.415 1.00 143.94 150 TYR B CA 1
ATOM 3248 C C . TYR B 1 137 ? 173.848 125.427 100.489 1.00 143.94 150 TYR B C 1
ATOM 3249 O O . TYR B 1 137 ? 173.964 126.012 101.567 1.00 143.94 150 TYR B O 1
ATOM 3258 N N . GLU B 1 138 ? 174.001 126.036 99.312 1.00 148.03 151 GLU B N 1
ATOM 3259 C CA . GLU B 1 138 ? 174.445 127.424 99.240 1.00 148.03 151 GLU B CA 1
ATOM 3260 C C . GLU B 1 138 ? 173.317 128.390 99.576 1.00 148.03 151 GLU B C 1
ATOM 3261 O O . GLU B 1 138 ? 173.486 129.282 100.412 1.00 148.03 151 GLU B O 1
ATOM 3267 N N . THR B 1 139 ? 172.168 128.244 98.925 1.00 133.47 152 THR B N 1
ATOM 3268 C CA . THR B 1 139 ? 171.060 129.168 99.108 1.00 133.47 152 THR B CA 1
ATOM 3269 C C . THR B 1 139 ? 169.750 128.423 98.930 1.00 133.47 152 THR B C 1
ATOM 3270 O O . THR B 1 139 ? 169.703 127.350 98.322 1.00 133.47 152 THR B O 1
ATOM 3274 N N . ILE B 1 140 ? 168.674 129.008 99.451 1.00 120.88 153 ILE B N 1
ATOM 3275 C CA . ILE B 1 140 ? 167.355 128.411 99.328 1.00 120.88 153 ILE B CA 1
ATOM 3276 C C . ILE B 1 140 ? 166.354 129.495 98.947 1.00 120.88 153 ILE B C 1
ATOM 3277 O O . ILE B 1 140 ? 166.624 130.693 99.052 1.00 120.88 153 ILE B O 1
ATOM 3282 N N . VAL B 1 141 ? 165.170 129.054 98.524 1.00 110.62 154 VAL B N 1
ATOM 3283 C CA . VAL B 1 141 ? 164.091 129.951 98.131 1.00 110.62 154 VAL B CA 1
ATOM 3284 C C . VAL B 1 141 ? 162.755 129.374 98.569 1.00 110.62 154 VAL B C 1
ATOM 3285 O O . VAL B 1 141 ? 162.622 128.176 98.839 1.00 110.62 154 VAL B O 1
ATOM 3289 N N . PHE B 1 142 ? 161.737 130.231 98.545 1.00 112.84 155 PHE B N 1
ATOM 3290 C CA . PHE B 1 142 ? 160.465 129.929 99.173 1.00 112.84 155 PHE B CA 1
ATOM 3291 C C . PHE B 1 142 ? 159.298 130.452 98.354 1.00 112.84 155 PHE B C 1
ATOM 3292 O O . PHE B 1 142 ? 159.449 131.204 97.390 1.00 112.84 155 PHE B O 1
ATOM 3300 N N . ASP B 1 143 ? 158.122 130.011 98.771 1.00 118.88 156 ASP B N 1
ATOM 3301 C CA . ASP B 1 143 ? 156.834 130.336 98.191 1.00 118.88 156 ASP B CA 1
ATOM 3302 C C . ASP B 1 143 ? 155.836 129.947 99.265 1.00 118.88 156 ASP B C 1
ATOM 3303 O O . ASP B 1 143 ? 156.057 128.967 99.977 1.00 118.88 156 ASP B O 1
ATOM 3308 N N . THR B 1 144 ? 154.766 130.712 99.407 1.00 101.45 157 THR B N 1
ATOM 3309 C CA . THR B 1 144 ? 153.889 130.495 100.541 1.00 101.45 157 THR B CA 1
ATOM 3310 C C . THR B 1 144 ? 152.427 130.664 100.144 1.00 101.45 157 THR B C 1
ATOM 3311 O O . THR B 1 144 ? 152.097 131.072 99.028 1.00 101.45 157 THR B O 1
ATOM 3315 N N . ALA B 1 145 ? 151.559 130.355 101.097 1.00 102.05 158 ALA B N 1
ATOM 3316 C CA . ALA B 1 145 ? 150.110 130.441 100.963 1.00 102.05 158 ALA B CA 1
ATOM 3317 C C . ALA B 1 145 ? 149.688 131.890 101.160 1.00 102.05 158 ALA B C 1
ATOM 3318 O O . ALA B 1 145 ? 150.529 132.781 101.238 1.00 102.05 158 ALA B O 1
ATOM 3320 N N . PRO B 1 146 ? 148.379 132.190 101.140 1.00 109.81 159 PRO B N 1
ATOM 3321 C CA . PRO B 1 146 ? 147.954 133.527 101.575 1.00 109.81 159 PRO B CA 1
ATOM 3322 C C . PRO B 1 146 ? 148.534 133.971 102.915 1.00 109.81 159 PRO B C 1
ATOM 3323 O O . PRO B 1 146 ? 148.828 133.139 103.779 1.00 109.81 159 PRO B O 1
ATOM 3327 N N . THR B 1 147 ? 148.594 135.296 103.126 1.00 131.25 160 THR B N 1
ATOM 3328 C CA . THR B 1 147 ? 149.590 135.893 104.020 1.00 131.25 160 THR B CA 1
ATOM 3329 C C . THR B 1 147 ? 149.242 135.663 105.481 1.00 131.25 160 THR B C 1
ATOM 3330 O O . THR B 1 147 ? 150.135 135.469 106.318 1.00 131.25 160 THR B O 1
ATOM 3334 N N . GLY B 1 148 ? 147.952 135.728 105.803 1.00 127.83 161 GLY B N 1
ATOM 3335 C CA . GLY B 1 148 ? 147.506 135.547 107.165 1.00 127.83 161 GLY B CA 1
ATOM 3336 C C . GLY B 1 148 ? 147.838 134.163 107.653 1.00 127.83 161 GLY B C 1
ATOM 3337 O O . GLY B 1 148 ? 147.960 133.936 108.860 1.00 127.83 161 GLY B O 1
ATOM 3338 N N . HIS B 1 149 ? 147.990 133.226 106.724 1.00 140.79 162 HIS B N 1
ATOM 3339 C CA . HIS B 1 149 ? 148.477 131.903 107.051 1.00 140.79 162 HIS B CA 1
ATOM 3340 C C . HIS B 1 149 ? 149.996 131.803 106.972 1.00 140.79 162 HIS B C 1
ATOM 3341 O O . HIS B 1 149 ? 150.568 130.841 107.498 1.00 140.79 162 HIS B O 1
ATOM 3348 N N . THR B 1 150 ? 150.656 132.777 106.338 1.00 133.95 163 THR B N 1
ATOM 3349 C CA . THR B 1 150 ? 152.115 132.782 106.226 1.00 133.95 163 THR B CA 1
ATOM 3350 C C . THR B 1 150 ? 152.768 133.307 107.490 1.00 133.95 163 THR B C 1
ATOM 3351 O O . THR B 1 150 ? 153.482 132.590 108.199 1.00 133.95 163 THR B O 1
ATOM 3355 N N . LEU B 1 151 ? 152.520 134.579 107.766 1.00 134.03 164 LEU B N 1
ATOM 3356 C CA . LEU B 1 151 ? 153.340 135.360 108.667 1.00 134.03 164 LEU B CA 1
ATOM 3357 C C . LEU B 1 151 ? 153.364 134.800 110.077 1.00 134.03 164 LEU B C 1
ATOM 3358 O O . LEU B 1 151 ? 154.088 135.330 110.926 1.00 134.03 164 LEU B O 1
ATOM 3363 N N . ARG B 1 152 ? 152.626 133.724 110.338 1.00 140.42 165 ARG B N 1
ATOM 3364 C CA . ARG B 1 152 ? 152.682 133.107 111.651 1.00 140.42 165 ARG B CA 1
ATOM 3365 C C . ARG B 1 152 ? 154.048 132.513 111.931 1.00 140.42 165 ARG B C 1
ATOM 3366 O O . ARG B 1 152 ? 154.370 132.237 113.091 1.00 140.42 165 ARG B O 1
ATOM 3374 N N . PHE B 1 153 ? 154.850 132.273 110.896 1.00 129.34 166 PHE B N 1
ATOM 3375 C CA . PHE B 1 153 ? 156.170 131.738 111.167 1.00 129.34 166 PHE B CA 1
ATOM 3376 C C . PHE B 1 153 ? 157.037 132.706 111.957 1.00 129.34 166 PHE B C 1
ATOM 3377 O O . PHE B 1 153 ? 157.942 132.261 112.668 1.00 129.34 166 PHE B O 1
ATOM 3385 N N . LEU B 1 154 ? 156.785 134.013 111.884 1.00 138.31 167 LEU B N 1
ATOM 3386 C CA . LEU B 1 154 ? 157.516 134.855 112.819 1.00 138.31 167 LEU B CA 1
ATOM 3387 C C . LEU B 1 154 ? 156.984 134.711 114.233 1.00 138.31 167 LEU B C 1
ATOM 3388 O O . LEU B 1 154 ? 157.595 135.234 115.168 1.00 138.31 167 LEU B O 1
ATOM 3393 N N . GLN B 1 155 ? 155.876 133.996 114.404 1.00 143.90 168 GLN B N 1
ATOM 3394 C CA . GLN B 1 155 ? 155.243 133.804 115.696 1.00 143.90 168 GLN B CA 1
ATOM 3395 C C . GLN B 1 155 ? 155.490 132.408 116.225 1.00 143.90 168 GLN B C 1
ATOM 3396 O O . GLN B 1 155 ? 155.203 132.136 117.396 1.00 143.90 168 GLN B O 1
ATOM 3402 N N . PHE B 1 156 ? 156.027 131.531 115.386 1.00 145.41 169 PHE B N 1
ATOM 3403 C CA . PHE B 1 156 ? 156.294 130.168 115.821 1.00 145.41 169 PHE B CA 1
ATOM 3404 C C . PHE B 1 156 ? 157.198 130.090 117.042 1.00 145.41 169 PHE B C 1
ATOM 3405 O O . PHE B 1 156 ? 156.961 129.210 117.884 1.00 145.41 169 PHE B O 1
ATOM 3413 N N . PRO B 1 157 ? 158.238 130.908 117.202 1.00 148.05 170 PRO B N 1
ATOM 3414 C CA . PRO B 1 157 ? 159.037 130.758 118.424 1.00 148.05 170 PRO B CA 1
ATOM 3415 C C . PRO B 1 157 ? 158.220 131.012 119.674 1.00 148.05 170 PRO B C 1
ATOM 3416 O O . PRO B 1 157 ? 158.286 130.235 120.641 1.00 148.05 170 PRO B O 1
ATOM 3420 N N . THR B 1 158 ? 157.378 132.041 119.648 1.00 156.96 171 THR B N 1
ATOM 3421 C CA . THR B 1 158 ? 156.566 132.315 120.820 1.00 156.96 171 THR B CA 1
ATOM 3422 C C . THR B 1 158 ? 155.523 131.230 121.026 1.00 156.96 171 THR B C 1
ATOM 3423 O O . THR B 1 158 ? 155.259 130.828 122.165 1.00 156.96 171 THR B O 1
ATOM 3427 N N . VAL B 1 159 ? 154.935 130.724 119.938 1.00 164.29 172 VAL B N 1
ATOM 3428 C CA . VAL B 1 159 ? 153.920 129.689 120.096 1.00 164.29 172 VAL B CA 1
ATOM 3429 C C . VAL B 1 159 ? 154.568 128.464 120.715 1.00 164.29 172 VAL B C 1
ATOM 3430 O O . VAL B 1 159 ? 153.996 127.807 121.593 1.00 164.29 172 VAL B O 1
ATOM 3434 N N . LEU B 1 160 ? 155.772 128.135 120.248 1.00 163.31 173 LEU B N 1
ATOM 3435 C CA . LEU B 1 160 ? 156.490 126.973 120.742 1.00 163.31 173 LEU B CA 1
ATOM 3436 C C . LEU B 1 160 ? 156.744 127.121 122.231 1.00 163.31 173 LEU B C 1
ATOM 3437 O O . LEU B 1 160 ? 156.541 126.177 123.005 1.00 163.31 173 LEU B O 1
ATOM 3442 N N . GLU B 1 161 ? 157.162 128.316 122.652 1.00 173.53 174 GLU B N 1
ATOM 3443 C CA . GLU B 1 161 ? 157.457 128.521 124.065 1.00 173.53 174 GLU B CA 1
ATOM 3444 C C . GLU B 1 161 ? 156.195 128.371 124.898 1.00 173.53 174 GLU B C 1
ATOM 3445 O O . GLU B 1 161 ? 156.200 127.702 125.940 1.00 173.53 174 GLU B O 1
ATOM 3451 N N . LYS B 1 162 ? 155.102 128.989 124.455 1.00 167.55 175 LYS B N 1
ATOM 3452 C CA . LYS B 1 162 ? 153.879 128.930 125.244 1.00 167.55 175 LYS B CA 1
ATOM 3453 C C . LYS B 1 162 ? 153.405 127.493 125.347 1.00 167.55 175 LYS B C 1
ATOM 3454 O O . LYS B 1 162 ? 152.981 127.041 126.416 1.00 167.55 175 LYS B O 1
ATOM 3460 N N . ALA B 1 163 ? 153.464 126.764 124.234 1.00 174.23 176 ALA B N 1
ATOM 3461 C CA . ALA B 1 163 ? 153.019 125.381 124.229 1.00 174.23 176 ALA B CA 1
ATOM 3462 C C . ALA B 1 163 ? 153.853 124.542 125.185 1.00 174.23 176 ALA B C 1
ATOM 3463 O O . ALA B 1 163 ? 153.311 123.729 125.941 1.00 174.23 176 ALA B O 1
ATOM 3465 N N . LEU B 1 164 ? 155.180 124.689 125.137 1.00 172.91 177 LEU B N 1
ATOM 3466 C CA . LEU B 1 164 ? 156.007 123.880 126.027 1.00 172.91 177 LEU B CA 1
ATOM 3467 C C . LEU B 1 164 ? 155.695 124.211 127.478 1.00 172.91 177 LEU B C 1
ATOM 3468 O O . LEU B 1 164 ? 155.635 123.321 128.338 1.00 172.91 177 LEU B O 1
ATOM 3473 N N . ALA B 1 165 ? 155.502 125.491 127.777 1.00 183.00 178 ALA B N 1
ATOM 3474 C CA . ALA B 1 165 ? 155.180 125.849 129.148 1.00 183.00 178 ALA B CA 1
ATOM 3475 C C . ALA B 1 165 ? 153.875 125.192 129.570 1.00 183.00 178 ALA B C 1
ATOM 3476 O O . ALA B 1 165 ? 153.774 124.623 130.662 1.00 183.00 178 ALA B O 1
ATOM 3478 N N . LYS B 1 166 ? 152.861 125.260 128.705 1.00 182.79 179 LYS B N 1
ATOM 3479 C CA . LYS B 1 166 ? 151.570 124.662 129.025 1.00 182.79 179 LYS B CA 1
ATOM 3480 C C . LYS B 1 166 ? 151.638 123.152 129.227 1.00 182.79 179 LYS B C 1
ATOM 3481 O O . LYS B 1 166 ? 151.098 122.629 130.208 1.00 182.79 179 LYS B O 1
ATOM 3487 N N . VAL B 1 167 ? 152.250 122.424 128.286 1.00 194.25 180 VAL B N 1
ATOM 3488 C CA . VAL B 1 167 ? 152.436 120.984 128.480 1.00 194.25 180 VAL B CA 1
ATOM 3489 C C . VAL B 1 167 ? 153.028 120.703 129.853 1.00 194.25 180 VAL B C 1
ATOM 3490 O O . VAL B 1 167 ? 152.580 119.806 130.576 1.00 194.25 180 VAL B O 1
ATOM 3494 N N . SER B 1 168 ? 154.046 121.476 130.238 1.00 196.90 181 SER B N 1
ATOM 3495 C CA . SER B 1 168 ? 154.601 121.292 131.570 1.00 196.90 181 SER B CA 1
ATOM 3496 C C . SER B 1 168 ? 153.597 121.647 132.656 1.00 196.90 181 SER B C 1
ATOM 3497 O O . SER B 1 168 ? 153.623 121.053 133.738 1.00 196.90 181 SER B O 1
ATOM 3500 N N . GLN B 1 169 ? 152.707 122.602 132.386 1.00 201.01 182 GLN B N 1
ATOM 3501 C CA . GLN B 1 169 ? 151.684 122.956 133.364 1.00 201.01 182 GLN B CA 1
ATOM 3502 C C . GLN B 1 169 ? 150.738 121.793 133.638 1.00 201.01 182 GLN B C 1
ATOM 3503 O O . GLN B 1 169 ? 150.379 121.537 134.793 1.00 201.01 182 GLN B O 1
ATOM 3509 N N . LEU B 1 170 ? 150.323 121.074 132.592 1.00 206.86 183 LEU B N 1
ATOM 3510 C CA . LEU B 1 170 ? 149.455 119.917 132.796 1.00 206.86 183 LEU B CA 1
ATOM 3511 C C . LEU B 1 170 ? 150.158 118.843 133.612 1.00 206.86 183 LEU B C 1
ATOM 3512 O O . LEU B 1 170 ? 149.548 118.213 134.483 1.00 206.86 183 LEU B O 1
ATOM 3517 N N . SER B 1 171 ? 151.439 118.609 133.324 1.00 214.92 184 SER B N 1
ATOM 3518 C CA . SER B 1 171 ? 152.194 117.583 134.034 1.00 214.92 184 SER B CA 1
ATOM 3519 C C . SER B 1 171 ? 152.172 117.817 135.536 1.00 214.92 184 SER B C 1
ATOM 3520 O O . SER B 1 171 ? 151.994 116.872 136.315 1.00 214.92 184 SER B O 1
ATOM 3523 N N . GLY B 1 172 ? 152.360 119.059 135.964 1.00 217.26 185 GLY B N 1
ATOM 3524 C CA . GLY B 1 172 ? 152.287 119.397 137.373 1.00 217.26 185 GLY B CA 1
ATOM 3525 C C . GLY B 1 172 ? 150.961 119.024 138.007 1.00 217.26 185 GLY B C 1
ATOM 3526 O O . GLY B 1 172 ? 149.977 118.766 137.312 1.00 217.26 185 GLY B O 1
ATOM 3527 N N . GLN B 1 192 ? 154.864 105.934 128.721 1.00 234.49 205 GLN B N 1
ATOM 3528 C CA . GLN B 1 192 ? 155.112 107.215 128.070 1.00 234.49 205 GLN B CA 1
ATOM 3529 C C . GLN B 1 192 ? 156.001 108.087 128.944 1.00 234.49 205 GLN B C 1
ATOM 3530 O O . GLN B 1 192 ? 155.965 107.994 130.171 1.00 234.49 205 GLN B O 1
ATOM 3536 N N . THR B 1 193 ? 156.819 108.923 128.311 1.00 211.38 206 THR B N 1
ATOM 3537 C CA . THR B 1 193 ? 157.706 109.801 129.057 1.00 211.38 206 THR B CA 1
ATOM 3538 C C . THR B 1 193 ? 157.519 111.249 128.646 1.00 211.38 206 THR B C 1
ATOM 3539 O O . THR B 1 193 ? 157.600 111.565 127.455 1.00 211.38 206 THR B O 1
ATOM 3543 N N . LEU B 1 194 ? 157.295 112.130 129.614 1.00 195.86 207 LEU B N 1
ATOM 3544 C CA . LEU B 1 194 ? 157.117 113.536 129.300 1.00 195.86 207 LEU B CA 1
ATOM 3545 C C . LEU B 1 194 ? 158.445 114.246 129.110 1.00 195.86 207 LEU B C 1
ATOM 3546 O O . LEU B 1 194 ? 158.504 115.265 128.415 1.00 195.86 207 LEU B O 1
ATOM 3551 N N . SER B 1 195 ? 159.523 113.703 129.673 1.00 200.40 208 SER B N 1
ATOM 3552 C CA . SER B 1 195 ? 160.800 114.386 129.551 1.00 200.40 208 SER B CA 1
ATOM 3553 C C . SER B 1 195 ? 161.345 114.288 128.139 1.00 200.40 208 SER B C 1
ATOM 3554 O O . SER B 1 195 ? 162.091 115.173 127.702 1.00 200.40 208 SER B O 1
ATOM 3557 N N . ASP B 1 196 ? 160.935 113.263 127.392 1.00 189.40 209 ASP B N 1
ATOM 3558 C CA . ASP B 1 196 ? 161.424 113.124 126.030 1.00 189.40 209 ASP B CA 1
ATOM 3559 C C . ASP B 1 196 ? 160.832 114.206 125.143 1.00 189.40 209 ASP B C 1
ATOM 3560 O O . ASP B 1 196 ? 161.542 114.853 124.365 1.00 189.40 209 ASP B O 1
ATOM 3565 N N . VAL B 1 197 ? 159.533 114.457 125.283 1.00 178.13 210 VAL B N 1
ATOM 3566 C CA . VAL B 1 197 ? 158.945 115.518 124.491 1.00 178.13 210 VAL B CA 1
ATOM 3567 C C . VAL B 1 197 ? 159.352 116.879 125.029 1.00 178.13 210 VAL B C 1
ATOM 3568 O O . VAL B 1 197 ? 159.436 117.846 124.265 1.00 178.13 210 VAL B O 1
ATOM 3572 N N . MET B 1 198 ? 159.706 116.962 126.316 1.00 186.38 211 MET B N 1
ATOM 3573 C CA . MET B 1 198 ? 160.231 118.218 126.838 1.00 186.38 211 MET B CA 1
ATOM 3574 C C . MET B 1 198 ? 161.574 118.568 126.217 1.00 186.38 211 MET B C 1
ATOM 3575 O O . MET B 1 198 ? 161.767 119.688 125.728 1.00 186.38 211 MET B O 1
ATOM 3580 N N . GLU B 1 199 ? 162.466 117.586 126.106 1.00 187.70 212 GLU B N 1
ATOM 3581 C CA . GLU B 1 199 ? 163.764 117.850 125.499 1.00 187.70 212 GLU B CA 1
ATOM 3582 C C . GLU B 1 199 ? 163.641 118.049 124.001 1.00 187.70 212 GLU B C 1
ATOM 3583 O O . GLU B 1 199 ? 164.380 118.849 123.411 1.00 187.70 212 GLU B O 1
ATOM 3589 N N . LYS B 1 200 ? 162.675 117.380 123.382 1.00 172.71 213 LYS B N 1
ATOM 3590 C CA . LYS B 1 200 ? 162.473 117.576 121.961 1.00 172.71 213 LYS B CA 1
ATOM 3591 C C . LYS B 1 200 ? 161.988 118.988 121.688 1.00 172.71 213 LYS B C 1
ATOM 3592 O O . LYS B 1 200 ? 162.496 119.663 120.786 1.00 172.71 213 LYS B O 1
ATOM 3598 N N . LEU B 1 201 ? 161.072 119.483 122.515 1.00 164.87 214 LEU B N 1
ATOM 3599 C CA . LEU B 1 201 ? 160.607 120.844 122.329 1.00 164.87 214 LEU B CA 1
ATOM 3600 C C . LEU B 1 201 ? 161.676 121.863 122.681 1.00 164.87 214 LEU B C 1
ATOM 3601 O O . LEU B 1 201 ? 161.708 122.944 122.092 1.00 164.87 214 LEU B O 1
ATOM 3606 N N . ASP B 1 202 ? 162.595 121.528 123.584 1.00 176.95 215 ASP B N 1
ATOM 3607 C CA . ASP B 1 202 ? 163.710 122.439 123.828 1.00 176.95 215 ASP B CA 1
ATOM 3608 C C . ASP B 1 202 ? 164.659 122.509 122.641 1.00 176.95 215 ASP B C 1
ATOM 3609 O O . ASP B 1 202 ? 165.163 123.589 122.300 1.00 176.95 215 ASP B O 1
ATOM 3614 N N . SER B 1 203 ? 164.908 121.374 121.992 1.00 171.97 216 SER B N 1
ATOM 3615 C CA . SER B 1 203 ? 165.711 121.411 120.777 1.00 171.97 216 SER B CA 1
ATOM 3616 C C . SER B 1 203 ? 165.017 122.199 119.679 1.00 171.97 216 SER B C 1
ATOM 3617 O O . SER B 1 203 ? 165.650 123.010 118.985 1.00 171.97 216 SER B O 1
ATOM 3620 N N . LEU B 1 204 ? 163.698 122.069 119.588 1.00 165.07 217 LEU B N 1
ATOM 3621 C CA . LEU B 1 204 ? 162.987 122.879 118.613 1.00 165.07 217 LEU B CA 1
ATOM 3622 C C . LEU B 1 204 ? 163.047 124.350 118.985 1.00 165.07 217 LEU B C 1
ATOM 3623 O O . LEU B 1 204 ? 163.151 125.211 118.103 1.00 165.07 217 LEU B O 1
ATOM 3628 N N . ARG B 1 205 ? 163.097 124.645 120.282 1.00 165.87 218 ARG B N 1
ATOM 3629 C CA . ARG B 1 205 ? 163.117 126.027 120.732 1.00 165.87 218 ARG B CA 1
ATOM 3630 C C . ARG B 1 205 ? 164.423 126.688 120.348 1.00 165.87 218 ARG B C 1
ATOM 3631 O O . ARG B 1 205 ? 164.439 127.776 119.760 1.00 165.87 218 ARG B O 1
ATOM 3639 N N . VAL B 1 206 ? 165.534 126.026 120.659 1.00 164.51 219 VAL B N 1
ATOM 3640 C CA . VAL B 1 206 ? 166.812 126.662 120.395 1.00 164.51 219 VAL B CA 1
ATOM 3641 C C . VAL B 1 206 ? 167.051 126.728 118.898 1.00 164.51 219 VAL B C 1
ATOM 3642 O O . VAL B 1 206 ? 167.586 127.724 118.392 1.00 164.51 219 VAL B O 1
ATOM 3646 N N . THR B 1 207 ? 166.547 125.750 118.148 1.00 153.85 220 THR B N 1
ATOM 3647 C CA . THR B 1 207 ? 166.758 125.794 116.711 1.00 153.85 220 THR B CA 1
ATOM 3648 C C . THR B 1 207 ? 165.966 126.928 116.078 1.00 153.85 220 THR B C 1
ATOM 3649 O O . THR B 1 207 ? 166.494 127.682 115.247 1.00 153.85 220 THR B O 1
ATOM 3653 N N . ILE B 1 208 ? 164.710 127.095 116.490 1.00 153.15 221 ILE B N 1
ATOM 3654 C CA . ILE B 1 208 ? 163.924 128.155 115.893 1.00 153.15 221 ILE B CA 1
ATOM 3655 C C . ILE B 1 208 ? 164.406 129.514 116.356 1.00 153.15 221 ILE B C 1
ATOM 3656 O O . ILE B 1 208 ? 164.300 130.500 115.614 1.00 153.15 221 ILE B O 1
ATOM 3661 N N . SER B 1 209 ? 165.015 129.591 117.537 1.00 156.37 222 SER B N 1
ATOM 3662 C CA . SER B 1 209 ? 165.541 130.878 117.949 1.00 156.37 222 SER B CA 1
ATOM 3663 C C . SER B 1 209 ? 166.760 131.245 117.124 1.00 156.37 222 SER B C 1
ATOM 3664 O O . SER B 1 209 ? 166.908 132.396 116.705 1.00 156.37 222 SER B O 1
ATOM 3667 N N . GLU B 1 210 ? 167.604 130.268 116.804 1.00 155.37 223 GLU B N 1
ATOM 3668 C CA . GLU B 1 210 ? 168.725 130.614 115.941 1.00 155.37 223 GLU B CA 1
ATOM 3669 C C . GLU B 1 210 ? 168.285 130.929 114.522 1.00 155.37 223 GLU B C 1
ATOM 3670 O O . GLU B 1 210 ? 168.877 131.797 113.876 1.00 155.37 223 GLU B O 1
ATOM 3676 N N . VAL B 1 211 ? 167.246 130.272 114.017 1.00 147.75 224 VAL B N 1
ATOM 3677 C CA . VAL B 1 211 ? 166.856 130.570 112.644 1.00 147.75 224 VAL B CA 1
ATOM 3678 C C . VAL B 1 211 ? 166.183 131.936 112.534 1.00 147.75 224 VAL B C 1
ATOM 3679 O O . VAL B 1 211 ? 166.510 132.732 111.641 1.00 147.75 224 VAL B O 1
ATOM 3683 N N . ASN B 1 212 ? 165.281 132.264 113.462 1.00 144.74 225 ASN B N 1
ATOM 3684 C CA . ASN B 1 212 ? 164.699 133.600 113.434 1.00 144.74 225 ASN B CA 1
ATOM 3685 C C . ASN B 1 212 ? 165.757 134.657 113.703 1.00 144.74 225 ASN B C 1
ATOM 3686 O O . ASN B 1 212 ? 165.681 135.766 113.165 1.00 144.74 225 ASN B O 1
ATOM 3691 N N . ALA B 1 213 ? 166.755 134.323 114.519 1.00 145.34 226 ALA B N 1
ATOM 3692 C CA . ALA B 1 213 ? 167.884 135.216 114.707 1.00 145.34 226 ALA B CA 1
ATOM 3693 C C . ALA B 1 213 ? 168.704 135.349 113.433 1.00 145.34 226 ALA B C 1
ATOM 3694 O O . ALA B 1 213 ? 169.312 136.398 113.197 1.00 145.34 226 ALA B O 1
ATOM 3696 N N . GLN B 1 214 ? 168.725 134.319 112.592 1.00 145.78 227 GLN B N 1
ATOM 3697 C CA . GLN B 1 214 ? 169.401 134.465 111.314 1.00 145.78 227 GLN B CA 1
ATOM 3698 C C . GLN B 1 214 ? 168.582 135.299 110.357 1.00 145.78 227 GLN B C 1
ATOM 3699 O O . GLN B 1 214 ? 169.120 135.808 109.371 1.00 145.78 227 GLN B O 1
ATOM 3705 N N . PHE B 1 215 ? 167.301 135.472 110.651 1.00 132.33 228 PHE B N 1
ATOM 3706 C CA . PHE B 1 215 ? 166.416 136.207 109.766 1.00 132.33 228 PHE B CA 1
ATOM 3707 C C . PHE B 1 215 ? 166.747 137.686 109.755 1.00 132.33 228 PHE B C 1
ATOM 3708 O O . PHE B 1 215 ? 166.881 138.288 108.686 1.00 132.33 228 PHE B O 1
ATOM 3716 N N . LYS B 1 216 ? 166.933 138.279 110.924 1.00 148.13 229 LYS B N 1
ATOM 3717 C CA . LYS B 1 216 ? 167.096 139.720 110.985 1.00 148.13 229 LYS B CA 1
ATOM 3718 C C . LYS B 1 216 ? 168.510 140.148 110.643 1.00 148.13 229 LYS B C 1
ATOM 3719 O O . LYS B 1 216 ? 168.838 141.330 110.778 1.00 148.13 229 LYS B O 1
ATOM 3725 N N . ASP B 1 217 ? 169.342 139.219 110.179 1.00 151.45 230 ASP B N 1
ATOM 3726 C CA . ASP B 1 217 ? 170.728 139.549 109.881 1.00 151.45 230 ASP B CA 1
ATOM 3727 C C . ASP B 1 217 ? 170.836 140.430 108.651 1.00 151.45 230 ASP B C 1
ATOM 3728 O O . ASP B 1 217 ? 171.780 141.215 108.532 1.00 151.45 230 ASP B O 1
ATOM 3733 N N . GLU B 1 218 ? 169.947 140.214 107.686 1.00 142.02 231 GLU B N 1
ATOM 3734 C CA . GLU B 1 218 ? 169.717 140.965 106.455 1.00 142.02 231 GLU B CA 1
ATOM 3735 C C . GLU B 1 218 ? 170.883 140.830 105.488 1.00 142.02 231 GLU B C 1
ATOM 3736 O O . GLU B 1 218 ? 170.788 141.296 104.352 1.00 142.02 231 GLU B O 1
ATOM 3742 N N . ARG B 1 219 ? 171.967 140.179 105.886 1.00 150.92 232 ARG B N 1
ATOM 3743 C CA . ARG B 1 219 ? 173.038 139.883 104.949 1.00 150.92 232 ARG B CA 1
ATOM 3744 C C . ARG B 1 219 ? 172.899 138.502 104.334 1.00 150.92 232 ARG B C 1
ATOM 3745 O O . ARG B 1 219 ? 173.695 138.143 103.462 1.00 150.92 232 ARG B O 1
ATOM 3753 N N . LEU B 1 220 ? 171.907 137.726 104.760 1.00 143.72 233 LEU B N 1
ATOM 3754 C CA . LEU B 1 220 ? 171.635 136.450 104.122 1.00 143.72 233 LEU B CA 1
ATOM 3755 C C . LEU B 1 220 ? 170.144 136.211 103.952 1.00 143.72 233 LEU B C 1
ATOM 3756 O O . LEU B 1 220 ? 169.763 135.182 103.387 1.00 143.72 233 LEU B O 1
ATOM 3761 N N . THR B 1 221 ? 169.296 137.129 104.417 1.00 135.69 234 THR B N 1
ATOM 3762 C CA . THR B 1 221 ? 167.845 136.996 104.358 1.00 135.69 234 THR B CA 1
ATOM 3763 C C . THR B 1 221 ? 167.280 138.227 103.665 1.00 135.69 234 THR B C 1
ATOM 3764 O O . THR B 1 221 ? 167.521 139.354 104.109 1.00 135.69 234 THR B O 1
ATOM 3768 N N . THR B 1 222 ? 166.561 138.018 102.567 1.00 123.99 235 THR B N 1
ATOM 3769 C CA . THR B 1 222 ? 165.977 139.115 101.804 1.00 123.99 235 THR B CA 1
ATOM 3770 C C . THR B 1 222 ? 164.509 138.820 101.535 1.00 123.99 235 THR B C 1
ATOM 3771 O O . THR B 1 222 ? 164.030 137.697 101.730 1.00 123.99 235 THR B O 1
ATOM 3775 N N . PHE B 1 223 ? 163.808 139.820 101.010 1.00 107.20 236 PHE B N 1
ATOM 3776 C CA . PHE B 1 223 ? 162.390 139.662 100.741 1.00 107.20 236 PHE B CA 1
ATOM 3777 C C . PHE B 1 223 ? 161.964 140.478 99.535 1.00 107.20 236 PHE B C 1
ATOM 3778 O O . PHE B 1 223 ? 162.267 141.669 99.441 1.00 107.20 236 PHE B O 1
ATOM 3786 N N . VAL B 1 224 ? 161.295 139.807 98.604 1.00 100.30 237 VAL B N 1
ATOM 3787 C CA . VAL B 1 224 ? 160.701 140.419 97.424 1.00 100.30 237 VAL B CA 1
ATOM 3788 C C . VAL B 1 224 ? 159.218 140.067 97.378 1.00 100.30 237 VAL B C 1
ATOM 3789 O O . VAL B 1 224 ? 158.818 138.940 97.704 1.00 100.30 237 VAL B O 1
ATOM 3793 N N . CYS B 1 225 ? 158.400 141.034 96.978 1.00 81.85 238 CYS B N 1
ATOM 3794 C CA . CYS B 1 225 ? 156.970 140.830 96.842 1.00 81.85 238 CYS B CA 1
ATOM 3795 C C . CYS B 1 225 ? 156.523 141.137 95.424 1.00 81.85 238 CYS B C 1
ATOM 3796 O O . CYS B 1 225 ? 157.190 141.867 94.687 1.00 81.85 238 CYS B O 1
ATOM 3799 N N . VAL B 1 226 ? 155.413 140.525 95.025 1.00 73.00 239 VAL B N 1
ATOM 3800 C CA . VAL B 1 226 ? 154.913 140.677 93.669 1.00 73.00 239 VAL B CA 1
ATOM 3801 C C . VAL B 1 226 ? 153.501 141.233 93.742 1.00 73.00 239 VAL B C 1
ATOM 3802 O O . VAL B 1 226 ? 152.834 141.160 94.775 1.00 73.00 239 VAL B O 1
ATOM 3806 N N . CYS B 1 227 ? 153.035 141.762 92.616 1.00 64.95 240 CYS B N 1
ATOM 3807 C CA . CYS B 1 227 ? 151.720 142.383 92.535 1.00 64.95 240 CYS B CA 1
ATOM 3808 C C . CYS B 1 227 ? 151.369 142.556 91.069 1.00 64.95 240 CYS B C 1
ATOM 3809 O O . CYS B 1 227 ? 152.183 142.290 90.185 1.00 64.95 240 CYS B O 1
ATOM 3812 N N . ILE B 1 228 ? 150.167 143.057 90.815 1.00 57.14 241 ILE B N 1
ATOM 3813 C CA . ILE B 1 228 ? 149.708 143.248 89.442 1.00 57.14 241 ILE B CA 1
ATOM 3814 C C . ILE B 1 228 ? 148.912 144.538 89.362 1.00 57.14 241 ILE B C 1
ATOM 3815 O O . ILE B 1 228 ? 148.314 144.977 90.351 1.00 57.14 241 ILE B O 1
ATOM 3820 N N . PRO B 1 229 ? 148.860 145.148 88.197 1.00 67.90 242 PRO B N 1
ATOM 3821 C CA . PRO B 1 229 ? 148.197 146.448 88.075 1.00 67.90 242 PRO B CA 1
ATOM 3822 C C . PRO B 1 229 ? 146.690 146.386 88.204 1.00 67.90 242 PRO B C 1
ATOM 3823 O O . PRO B 1 229 ? 145.969 146.309 87.209 1.00 67.90 242 PRO B O 1
ATOM 3827 N N . GLU B 1 230 ? 146.213 146.372 89.441 1.00 69.47 243 GLU B N 1
ATOM 3828 C CA . GLU B 1 230 ? 144.845 146.739 89.763 1.00 69.47 243 GLU B CA 1
ATOM 3829 C C . GLU B 1 230 ? 144.856 147.298 91.175 1.00 69.47 243 GLU B C 1
ATOM 3830 O O . GLU B 1 230 ? 145.910 147.438 91.800 1.00 69.47 243 GLU B O 1
ATOM 3836 N N . PHE B 1 231 ? 143.671 147.577 91.699 1.00 74.44 244 PHE B N 1
ATOM 3837 C CA . PHE B 1 231 ? 143.586 148.240 92.988 1.00 74.44 244 PHE B CA 1
ATOM 3838 C C . PHE B 1 231 ? 143.999 147.316 94.119 1.00 74.44 244 PHE B C 1
ATOM 3839 O O . PHE B 1 231 ? 145.013 147.542 94.788 1.00 74.44 244 PHE B O 1
ATOM 3847 N N . LEU B 1 232 ? 143.271 146.223 94.295 1.00 68.37 245 LEU B N 1
ATOM 3848 C CA . LEU B 1 232 ? 143.432 145.441 95.509 1.00 68.37 245 LEU B CA 1
ATOM 3849 C C . LEU B 1 232 ? 144.806 144.806 95.607 1.00 68.37 245 LEU B C 1
ATOM 3850 O O . LEU B 1 232 ? 145.349 144.661 96.711 1.00 68.37 245 LEU B O 1
ATOM 3855 N N . SER B 1 233 ? 145.393 144.439 94.475 1.00 63.74 246 SER B N 1
ATOM 3856 C CA . SER B 1 233 ? 146.742 143.910 94.527 1.00 63.74 246 SER B CA 1
ATOM 3857 C C . SER B 1 233 ? 147.699 144.951 95.067 1.00 63.74 246 SER B C 1
ATOM 3858 O O . SER B 1 233 ? 148.483 144.671 95.985 1.00 63.74 246 SER B O 1
ATOM 3861 N N . LEU B 1 234 ? 147.543 146.195 94.626 1.00 73.23 247 LEU B N 1
ATOM 3862 C CA . LEU B 1 234 ? 148.387 147.229 95.183 1.00 73.23 247 LEU B CA 1
ATOM 3863 C C . LEU B 1 234 ? 148.059 147.458 96.637 1.00 73.23 247 LEU B C 1
ATOM 3864 O O . LEU B 1 234 ? 148.951 147.777 97.432 1.00 73.23 247 LEU B O 1
ATOM 3869 N N . TYR B 1 235 ? 146.817 147.202 97.018 1.00 72.98 248 TYR B N 1
ATOM 3870 C CA . TYR B 1 235 ? 146.410 147.546 98.364 1.00 72.98 248 TYR B CA 1
ATOM 3871 C C . TYR B 1 235 ? 147.099 146.601 99.321 1.00 72.98 248 TYR B C 1
ATOM 3872 O O . TYR B 1 235 ? 147.800 147.025 100.249 1.00 72.98 248 TYR B O 1
ATOM 3881 N N . GLU B 1 236 ? 146.943 145.305 99.083 1.00 81.97 249 GLU B N 1
ATOM 3882 C CA . GLU B 1 236 ? 147.531 144.399 100.044 1.00 81.97 249 GLU B CA 1
ATOM 3883 C C . GLU B 1 236 ? 149.031 144.380 99.896 1.00 81.97 249 GLU B C 1
ATOM 3884 O O . GLU B 1 236 ? 149.729 143.997 100.839 1.00 81.97 249 GLU B O 1
ATOM 3890 N N . THR B 1 237 ? 149.549 144.885 98.779 1.00 80.20 250 THR B N 1
ATOM 3891 C CA . THR B 1 237 ? 150.992 144.964 98.663 1.00 80.20 250 THR B CA 1
ATOM 3892 C C . THR B 1 237 ? 151.535 145.989 99.640 1.00 80.20 250 THR B C 1
ATOM 3893 O O . THR B 1 237 ? 152.480 145.711 100.390 1.00 80.20 250 THR B O 1
ATOM 3897 N N . GLU B 1 238 ? 150.907 147.162 99.689 1.00 88.59 251 GLU B N 1
ATOM 3898 C CA . GLU B 1 238 ? 151.372 148.167 100.630 1.00 88.59 251 GLU B CA 1
ATOM 3899 C C . GLU B 1 238 ? 151.141 147.712 102.058 1.00 88.59 251 GLU B C 1
ATOM 3900 O O . GLU B 1 238 ? 151.950 148.006 102.949 1.00 88.59 251 GLU B O 1
ATOM 3906 N N . ARG B 1 239 ? 150.064 146.963 102.295 1.00 90.11 252 ARG B N 1
ATOM 3907 C CA . ARG B 1 239 ? 149.886 146.427 103.637 1.00 90.11 252 ARG B CA 1
ATOM 3908 C C . ARG B 1 239 ? 151.008 145.479 104.016 1.00 90.11 252 ARG B C 1
ATOM 3909 O O . ARG B 1 239 ? 151.523 145.535 105.141 1.00 90.11 252 ARG B O 1
ATOM 3917 N N . MET B 1 240 ? 151.469 144.669 103.067 1.00 92.50 253 MET B N 1
ATOM 3918 C CA . MET B 1 240 ? 152.570 143.776 103.391 1.00 92.50 253 MET B CA 1
ATOM 3919 C C . MET B 1 240 ? 153.835 144.568 103.662 1.00 92.50 253 MET B C 1
ATOM 3920 O O . MET B 1 240 ? 154.607 144.231 104.568 1.00 92.50 253 MET B O 1
ATOM 3925 N N . ILE B 1 241 ? 154.055 145.641 102.908 1.00 88.66 254 ILE B N 1
ATOM 3926 C CA . ILE B 1 241 ? 155.328 146.328 103.057 1.00 88.66 254 ILE B CA 1
ATOM 3927 C C . ILE B 1 241 ? 155.400 146.952 104.433 1.00 88.66 254 ILE B C 1
ATOM 3928 O O . ILE B 1 241 ? 156.394 146.806 105.150 1.00 88.66 254 ILE B O 1
ATOM 3933 N N . GLN B 1 242 ? 154.336 147.643 104.836 1.00 107.14 255 GLN B N 1
ATOM 3934 C CA . GLN B 1 242 ? 154.400 148.242 106.156 1.00 107.14 255 GLN B CA 1
ATOM 3935 C C . GLN B 1 242 ? 154.343 147.186 107.245 1.00 107.14 255 GLN B C 1
ATOM 3936 O O . GLN B 1 242 ? 154.807 147.438 108.363 1.00 107.14 255 GLN B O 1
ATOM 3942 N N . GLU B 1 243 ? 153.871 145.983 106.917 1.00 103.51 256 GLU B N 1
ATOM 3943 C CA . GLU B 1 243 ? 153.908 144.895 107.883 1.00 103.51 256 GLU B CA 1
ATOM 3944 C C . GLU B 1 243 ? 155.339 144.490 108.185 1.00 103.51 256 GLU B C 1
ATOM 3945 O O . GLU B 1 243 ? 155.729 144.348 109.348 1.00 103.51 256 GLU B O 1
ATOM 3951 N N . LEU B 1 244 ? 156.136 144.313 107.138 1.00 107.52 257 LEU B N 1
ATOM 3952 C CA . LEU B 1 244 ? 157.540 143.978 107.323 1.00 107.52 257 LEU B CA 1
ATOM 3953 C C . LEU B 1 244 ? 158.322 145.165 107.852 1.00 107.52 257 LEU B C 1
ATOM 3954 O O . LEU B 1 244 ? 159.371 144.989 108.481 1.00 107.52 257 LEU B O 1
ATOM 3959 N N . ALA B 1 245 ? 157.810 146.369 107.634 1.00 114.96 258 ALA B N 1
ATOM 3960 C CA . ALA B 1 245 ? 158.387 147.541 108.270 1.00 114.96 258 ALA B CA 1
ATOM 3961 C C . ALA B 1 245 ? 158.200 147.482 109.775 1.00 114.96 258 ALA B C 1
ATOM 3962 O O . ALA B 1 245 ? 159.072 147.926 110.529 1.00 114.96 258 ALA B O 1
ATOM 3964 N N . ASN B 1 246 ? 157.093 146.912 110.231 1.00 119.91 259 ASN B N 1
ATOM 3965 C CA . ASN B 1 246 ? 156.902 146.735 111.662 1.00 119.91 259 ASN B CA 1
ATOM 3966 C C . ASN B 1 246 ? 157.639 145.521 112.221 1.00 119.91 259 ASN B C 1
ATOM 3967 O O . ASN B 1 246 ? 157.468 145.194 113.398 1.00 119.91 259 ASN B O 1
ATOM 3972 N N . TYR B 1 247 ? 158.471 144.853 111.432 1.00 134.46 260 TYR B N 1
ATOM 3973 C CA . TYR B 1 247 ? 159.359 143.846 111.986 1.00 134.46 260 TYR B CA 1
ATOM 3974 C C . TYR B 1 247 ? 160.823 144.127 111.722 1.00 134.46 260 TYR B C 1
ATOM 3975 O O . TYR B 1 247 ? 161.672 143.350 112.165 1.00 134.46 260 TYR B O 1
ATOM 3984 N N . GLY B 1 248 ? 161.147 145.190 111.001 1.00 137.55 261 GLY B N 1
ATOM 3985 C CA . GLY B 1 248 ? 162.537 145.544 110.826 1.00 137.55 261 GLY B CA 1
ATOM 3986 C C . GLY B 1 248 ? 163.244 144.667 109.816 1.00 137.55 261 GLY B C 1
ATOM 3987 O O . GLY B 1 248 ? 164.330 144.150 110.082 1.00 137.55 261 GLY B O 1
ATOM 3988 N N . ILE B 1 249 ? 162.638 144.498 108.647 1.00 131.98 262 ILE B N 1
ATOM 3989 C CA . ILE B 1 249 ? 163.252 143.789 107.532 1.00 131.98 262 ILE B CA 1
ATOM 3990 C C . ILE B 1 249 ? 162.959 144.625 106.302 1.00 131.98 262 ILE B C 1
ATOM 3991 O O . ILE B 1 249 ? 161.791 144.869 105.983 1.00 131.98 262 ILE B O 1
ATOM 3996 N N . ASP B 1 250 ? 163.996 145.083 105.622 1.00 156.62 263 ASP B N 1
ATOM 3997 C CA . ASP B 1 250 ? 163.747 145.933 104.475 1.00 156.62 263 ASP B CA 1
ATOM 3998 C C . ASP B 1 250 ? 163.564 145.126 103.196 1.00 156.62 263 ASP B C 1
ATOM 3999 O O . ASP B 1 250 ? 163.568 143.895 103.188 1.00 156.62 263 ASP B O 1
ATOM 4004 N N . THR B 1 251 ? 163.384 145.853 102.100 1.00 151.11 264 THR B N 1
ATOM 4005 C CA . THR B 1 251 ? 163.377 145.288 100.765 1.00 151.11 264 THR B CA 1
ATOM 4006 C C . THR B 1 251 ? 163.783 146.379 99.796 1.00 151.11 264 THR B C 1
ATOM 4007 O O . THR B 1 251 ? 163.813 147.560 100.143 1.00 151.11 264 THR B O 1
ATOM 4011 N N . HIS B 1 252 ? 164.082 145.984 98.574 1.00 125.88 265 HIS B N 1
ATOM 4012 C CA . HIS B 1 252 ? 164.396 146.969 97.553 1.00 125.88 265 HIS B CA 1
ATOM 4013 C C . HIS B 1 252 ? 163.920 146.608 96.154 1.00 125.88 265 HIS B C 1
ATOM 4014 O O . HIS B 1 252 ? 164.225 147.347 95.217 1.00 125.88 265 HIS B O 1
ATOM 4021 N N . CYS B 1 253 ? 163.205 145.505 95.970 1.00 115.18 266 CYS B N 1
ATOM 4022 C CA . CYS B 1 253 ? 162.889 145.010 94.638 1.00 115.18 266 CYS B CA 1
ATOM 4023 C C . CYS B 1 253 ? 161.445 144.542 94.612 1.00 115.18 266 CYS B C 1
ATOM 4024 O O . CYS B 1 253 ? 161.036 143.743 95.458 1.00 115.18 266 CYS B O 1
ATOM 4027 N N . ILE B 1 254 ? 160.683 145.019 93.633 1.00 89.93 267 ILE B N 1
ATOM 4028 C CA . ILE B 1 254 ? 159.276 144.665 93.505 1.00 89.93 267 ILE B CA 1
ATOM 4029 C C . ILE B 1 254 ? 158.942 144.375 92.050 1.00 89.93 267 ILE B C 1
ATOM 4030 O O . ILE B 1 254 ? 159.212 145.194 91.166 1.00 89.93 267 ILE B O 1
ATOM 4035 N N . VAL B 1 255 ? 158.367 143.204 91.810 1.00 80.32 268 VAL B N 1
ATOM 4036 C CA . VAL B 1 255 ? 158.035 142.715 90.480 1.00 80.32 268 VAL B CA 1
ATOM 4037 C C . VAL B 1 255 ? 156.544 142.816 90.223 1.00 80.32 268 VAL B C 1
ATOM 4038 O O . VAL B 1 255 ? 155.722 142.581 91.114 1.00 80.32 268 VAL B O 1
ATOM 4042 N N . VAL B 1 256 ? 156.197 143.163 88.989 1.00 78.78 269 VAL B N 1
ATOM 4043 C CA . VAL B 1 256 ? 154.810 143.160 88.547 1.00 78.78 269 VAL B CA 1
ATOM 4044 C C . VAL B 1 256 ? 154.665 142.150 87.422 1.00 78.78 269 VAL B C 1
ATOM 4045 O O . VAL B 1 256 ? 155.638 141.495 87.041 1.00 78.78 269 VAL B O 1
ATOM 4049 N N . ASN B 1 257 ? 153.455 141.997 86.892 1.00 84.66 270 ASN B N 1
ATOM 4050 C CA . ASN B 1 257 ? 153.199 140.905 85.970 1.00 84.66 270 ASN B CA 1
ATOM 4051 C C . ASN B 1 257 ? 152.111 141.271 84.973 1.00 84.66 270 ASN B C 1
ATOM 4052 O O . ASN B 1 257 ? 151.241 142.095 85.252 1.00 84.66 270 ASN B O 1
ATOM 4057 N N . GLN B 1 258 ? 152.172 140.634 83.803 1.00 95.92 271 GLN B N 1
ATOM 4058 C CA . GLN B 1 258 ? 151.138 140.740 82.775 1.00 95.92 271 GLN B CA 1
ATOM 4059 C C . GLN B 1 258 ? 150.979 142.164 82.255 1.00 95.92 271 GLN B C 1
ATOM 4060 O O . GLN B 1 258 ? 149.878 142.590 81.907 1.00 95.92 271 GLN B O 1
ATOM 4066 N N . LEU B 1 259 ? 152.075 142.905 82.173 1.00 116.78 272 LEU B N 1
ATOM 4067 C CA . LEU B 1 259 ? 152.021 144.300 81.742 1.00 116.78 272 LEU B CA 1
ATOM 4068 C C . LEU B 1 259 ? 151.919 144.333 80.228 1.00 116.78 272 LEU B C 1
ATOM 4069 O O . LEU B 1 259 ? 152.919 144.232 79.520 1.00 116.78 272 LEU B O 1
ATOM 4074 N N . LEU B 1 260 ? 150.708 144.487 79.717 1.00 137.58 273 LEU B N 1
ATOM 4075 C CA . LEU B 1 260 ? 150.521 144.386 78.282 1.00 137.58 273 LEU B CA 1
ATOM 4076 C C . LEU B 1 260 ? 151.010 145.651 77.595 1.00 137.58 273 LEU B C 1
ATOM 4077 O O . LEU B 1 260 ? 150.610 146.762 77.946 1.00 137.58 273 LEU B O 1
ATOM 4082 N N . PHE B 1 261 ? 151.884 145.472 76.618 1.00 163.82 274 PHE B N 1
ATOM 4083 C CA . PHE B 1 261 ? 152.408 146.509 75.751 1.00 163.82 274 PHE B CA 1
ATOM 4084 C C . PHE B 1 261 ? 151.858 146.337 74.347 1.00 163.82 274 PHE B C 1
ATOM 4085 O O . PHE B 1 261 ? 151.705 145.208 73.872 1.00 163.82 274 PHE B O 1
ATOM 4093 N N . PRO B 1 262 ? 151.557 147.435 73.664 1.00 181.45 275 PRO B N 1
ATOM 4094 C CA . PRO B 1 262 ? 150.864 147.325 72.381 1.00 181.45 275 PRO B CA 1
ATOM 4095 C C . PRO B 1 262 ? 151.744 146.752 71.288 1.00 181.45 275 PRO B C 1
ATOM 4096 O O . PRO B 1 262 ? 152.939 147.039 71.200 1.00 181.45 275 PRO B O 1
ATOM 4100 N N . LYS B 1 263 ? 151.123 145.928 70.458 1.00 225.87 276 LYS B N 1
ATOM 4101 C CA . LYS B 1 263 ? 151.762 145.408 69.269 1.00 225.87 276 LYS B CA 1
ATOM 4102 C C . LYS B 1 263 ? 151.757 146.503 68.209 1.00 225.87 276 LYS B C 1
ATOM 4103 O O . LYS B 1 263 ? 150.753 147.205 68.054 1.00 225.87 276 LYS B O 1
ATOM 4109 N N . PRO B 1 264 ? 152.847 146.676 67.464 1.00 244.28 277 PRO B N 1
ATOM 4110 C CA . PRO B 1 264 ? 152.842 147.683 66.393 1.00 244.28 277 PRO B CA 1
ATOM 4111 C C . PRO B 1 264 ? 151.934 147.250 65.251 1.00 244.28 277 PRO B C 1
ATOM 4112 O O . PRO B 1 264 ? 152.047 146.143 64.724 1.00 244.28 277 PRO B O 1
ATOM 4116 N N . GLY B 1 265 ? 151.010 148.127 64.898 1.00 232.00 278 GLY B N 1
ATOM 4117 C CA . GLY B 1 265 ? 150.082 147.878 63.822 1.00 232.00 278 GLY B CA 1
ATOM 4118 C C . GLY B 1 265 ? 148.822 147.175 64.279 1.00 232.00 278 GLY B C 1
ATOM 4119 O O . GLY B 1 265 ? 147.736 147.755 64.196 1.00 232.00 278 GLY B O 1
ATOM 4120 N N . SER B 1 266 ? 148.948 145.954 64.802 1.00 218.35 279 SER B N 1
ATOM 4121 C CA . SER B 1 266 ? 147.784 145.225 65.294 1.00 218.35 279 SER B CA 1
ATOM 4122 C C . SER B 1 266 ? 147.268 145.818 66.600 1.00 218.35 279 SER B C 1
ATOM 4123 O O . SER B 1 266 ? 148.040 146.304 67.431 1.00 218.35 279 SER B O 1
ATOM 4126 N N . ASP B 1 267 ? 145.951 145.743 66.792 1.00 200.80 280 ASP B N 1
ATOM 4127 C CA . ASP B 1 267 ? 145.307 146.357 67.947 1.00 200.80 280 ASP B CA 1
ATOM 4128 C C . ASP B 1 267 ? 143.977 145.674 68.261 1.00 200.80 280 ASP B C 1
ATOM 4129 O O . ASP B 1 267 ? 143.224 145.348 67.339 1.00 200.80 280 ASP B O 1
ATOM 4134 N N . CYS B 1 268 ? 143.699 145.427 69.542 1.00 167.06 281 CYS B N 1
ATOM 4135 C CA . CYS B 1 268 ? 142.337 145.126 69.976 1.00 167.06 281 CYS B CA 1
ATOM 4136 C C . CYS B 1 268 ? 141.794 146.349 70.703 1.00 167.06 281 CYS B C 1
ATOM 4137 O O . CYS B 1 268 ? 142.492 146.957 71.521 1.00 167.06 281 CYS B O 1
ATOM 4140 N N . GLU B 1 269 ? 140.536 146.695 70.426 1.00 161.83 282 GLU B N 1
ATOM 4141 C CA . GLU B 1 269 ? 140.007 147.948 70.951 1.00 161.83 282 GLU B CA 1
ATOM 4142 C C . GLU B 1 269 ? 139.765 147.880 72.447 1.00 161.83 282 GLU B C 1
ATOM 4143 O O . GLU B 1 269 ? 139.847 148.903 73.134 1.00 161.83 282 GLU B O 1
ATOM 4149 N N . GLN B 1 270 ? 139.494 146.692 72.967 1.00 151.72 283 GLN B N 1
ATOM 4150 C CA . GLN B 1 270 ? 139.373 146.538 74.404 1.00 151.72 283 GLN B CA 1
ATOM 4151 C C . GLN B 1 270 ? 140.746 146.621 75.037 1.00 151.72 283 GLN B C 1
ATOM 4152 O O . GLN B 1 270 ? 140.921 147.211 76.111 1.00 151.72 283 GLN B O 1
ATOM 4158 N N . CYS B 1 271 ? 141.736 146.064 74.344 1.00 154.18 284 CYS B N 1
ATOM 4159 C CA . CYS B 1 271 ? 143.097 146.063 74.842 1.00 154.18 284 CYS B CA 1
ATOM 4160 C C . CYS B 1 271 ? 143.658 147.471 74.927 1.00 154.18 284 CYS B C 1
ATOM 4161 O O . CYS B 1 271 ? 144.488 147.745 75.794 1.00 154.18 284 CYS B O 1
ATOM 4164 N N . THR B 1 272 ? 143.161 148.391 74.105 1.00 141.89 285 THR B N 1
ATOM 4165 C CA . THR B 1 272 ? 143.645 149.764 74.170 1.00 141.89 285 THR B CA 1
ATOM 4166 C C . THR B 1 272 ? 143.271 150.410 75.497 1.00 141.89 285 THR B C 1
ATOM 4167 O O . THR B 1 272 ? 144.130 150.938 76.216 1.00 141.89 285 THR B O 1
ATOM 4171 N N . ALA B 1 273 ? 141.997 150.326 75.865 1.00 141.96 286 ALA B N 1
ATOM 4172 C CA . ALA B 1 273 ? 141.563 150.919 77.119 1.00 141.96 286 ALA B CA 1
ATOM 4173 C C . ALA B 1 273 ? 142.116 150.147 78.301 1.00 141.96 286 ALA B C 1
ATOM 4174 O O . ALA B 1 273 ? 142.387 150.730 79.361 1.00 141.96 286 ALA B O 1
ATOM 4176 N N . ARG B 1 274 ? 142.314 148.842 78.131 1.00 123.40 287 ARG B N 1
ATOM 4177 C CA . ARG B 1 274 ? 142.930 148.085 79.203 1.00 123.40 287 ARG B CA 1
ATOM 4178 C C . ARG B 1 274 ? 144.358 148.557 79.428 1.00 123.40 287 ARG B C 1
ATOM 4179 O O . ARG B 1 274 ? 144.783 148.740 80.570 1.00 123.40 287 ARG B O 1
ATOM 4187 N N . ARG B 1 275 ? 145.065 148.887 78.350 1.00 133.50 288 ARG B N 1
ATOM 4188 C CA . ARG B 1 275 ? 146.409 149.435 78.479 1.00 133.50 288 ARG B CA 1
ATOM 4189 C C . ARG B 1 275 ? 146.366 150.794 79.145 1.00 133.50 288 ARG B C 1
ATOM 4190 O O . ARG B 1 275 ? 147.256 151.146 79.923 1.00 133.50 288 ARG B O 1
ATOM 4198 N N . ARG B 1 276 ? 145.335 151.568 78.843 1.00 132.62 289 ARG B N 1
ATOM 4199 C CA . ARG B 1 276 ? 145.218 152.895 79.427 1.00 132.62 289 ARG B CA 1
ATOM 4200 C C . ARG B 1 276 ? 145.054 152.807 80.939 1.00 132.62 289 ARG B C 1
ATOM 4201 O O . ARG B 1 276 ? 145.786 153.457 81.703 1.00 132.62 289 ARG B O 1
ATOM 4209 N N . MET B 1 277 ? 144.161 151.934 81.396 1.00 112.96 290 MET B N 1
ATOM 4210 C CA . MET B 1 277 ? 143.976 151.817 82.835 1.00 112.96 290 MET B CA 1
ATOM 4211 C C . MET B 1 277 ? 145.210 151.207 83.478 1.00 112.96 290 MET B C 1
ATOM 4212 O O . MET B 1 277 ? 145.582 151.577 84.606 1.00 112.96 290 MET B O 1
ATOM 4217 N N . GLN B 1 278 ? 145.894 150.321 82.750 1.00 110.53 291 GLN B N 1
ATOM 4218 C CA . GLN B 1 278 ? 147.084 149.714 83.314 1.00 110.53 291 GLN B CA 1
ATOM 4219 C C . GLN B 1 278 ? 148.160 150.768 83.471 1.00 110.53 291 GLN B C 1
ATOM 4220 O O . GLN B 1 278 ? 148.891 150.773 84.466 1.00 110.53 291 GLN B O 1
ATOM 4226 N N . LYS B 1 279 ? 148.212 151.723 82.543 1.00 112.11 292 LYS B N 1
ATOM 4227 C CA . LYS B 1 279 ? 149.196 152.776 82.694 1.00 112.11 292 LYS B CA 1
ATOM 4228 C C . LYS B 1 279 ? 148.819 153.644 83.869 1.00 112.11 292 LYS B C 1
ATOM 4229 O O . LYS B 1 279 ? 149.690 154.220 84.525 1.00 112.11 292 LYS B O 1
ATOM 4235 N N . LYS B 1 280 ? 147.525 153.739 84.153 1.00 100.70 293 LYS B N 1
ATOM 4236 C CA . LYS B 1 280 ? 147.113 154.672 85.186 1.00 100.70 293 LYS B CA 1
ATOM 4237 C C . LYS B 1 280 ? 147.639 154.209 86.535 1.00 100.70 293 LYS B C 1
ATOM 4238 O O . LYS B 1 280 ? 148.348 154.948 87.239 1.00 100.70 293 LYS B O 1
ATOM 4244 N N . TYR B 1 281 ? 147.457 152.927 86.824 1.00 97.55 294 TYR B N 1
ATOM 4245 C CA . TYR B 1 281 ? 148.045 152.428 88.055 1.00 97.55 294 TYR B CA 1
ATOM 4246 C C . TYR B 1 281 ? 149.547 152.283 87.945 1.00 97.55 294 TYR B C 1
ATOM 4247 O O . TYR B 1 281 ? 150.251 152.394 88.959 1.00 97.55 294 TYR B O 1
ATOM 4256 N N . LEU B 1 282 ? 150.069 152.115 86.736 1.00 97.80 295 LEU B N 1
ATOM 4257 C CA . LEU B 1 282 ? 151.501 151.929 86.628 1.00 97.80 295 LEU B CA 1
ATOM 4258 C C . LEU B 1 282 ? 152.195 153.206 87.045 1.00 97.80 295 LEU B C 1
ATOM 4259 O O . LEU B 1 282 ? 153.162 153.188 87.816 1.00 97.80 295 LEU B O 1
ATOM 4264 N N . ASP B 1 283 ? 151.672 154.335 86.584 1.00 103.71 296 ASP B N 1
ATOM 4265 C CA . ASP B 1 283 ? 152.310 155.590 86.912 1.00 103.71 296 ASP B CA 1
ATOM 4266 C C . ASP B 1 283 ? 152.100 155.903 88.377 1.00 103.71 296 ASP B C 1
ATOM 4267 O O . ASP B 1 283 ? 152.920 156.599 88.981 1.00 103.71 296 ASP B O 1
ATOM 4272 N N . GLN B 1 284 ? 151.034 155.373 88.981 1.00 96.37 297 GLN B N 1
ATOM 4273 C CA . GLN B 1 284 ? 150.900 155.614 90.410 1.00 96.37 297 GLN B CA 1
ATOM 4274 C C . GLN B 1 284 ? 151.962 154.852 91.190 1.00 96.37 297 GLN B C 1
ATOM 4275 O O . GLN B 1 284 ? 152.553 155.389 92.142 1.00 96.37 297 GLN B O 1
ATOM 4281 N N . ILE B 1 285 ? 152.322 153.659 90.721 1.00 83.33 298 ILE B N 1
ATOM 4282 C CA . ILE B 1 285 ? 153.390 152.965 91.424 1.00 83.33 298 ILE B CA 1
ATOM 4283 C C . ILE B 1 285 ? 154.700 153.648 91.133 1.00 83.33 298 ILE B C 1
ATOM 4284 O O . ILE B 1 285 ? 155.623 153.635 91.960 1.00 83.33 298 ILE B O 1
ATOM 4289 N N . GLU B 1 286 ? 154.780 154.299 89.979 1.00 110.27 299 GLU B N 1
ATOM 4290 C CA . GLU B 1 286 ? 155.946 155.106 89.691 1.00 110.27 299 GLU B CA 1
ATOM 4291 C C . GLU B 1 286 ? 156.021 156.280 90.640 1.00 110.27 299 GLU B C 1
ATOM 4292 O O . GLU B 1 286 ? 157.115 156.707 91.021 1.00 110.27 299 GLU B O 1
ATOM 4298 N N . GLU B 1 287 ? 154.868 156.781 91.070 1.00 113.06 300 GLU B N 1
ATOM 4299 C CA . GLU B 1 287 ? 154.888 157.879 92.015 1.00 113.06 300 GLU B CA 1
ATOM 4300 C C . GLU B 1 287 ? 155.260 157.424 93.408 1.00 113.06 300 GLU B C 1
ATOM 4301 O O . GLU B 1 287 ? 155.570 158.265 94.256 1.00 113.06 300 GLU B O 1
ATOM 4307 N N . LEU B 1 288 ? 155.259 156.123 93.668 1.00 104.86 301 LEU B N 1
ATOM 4308 C CA . LEU B 1 288 ? 155.669 155.700 94.999 1.00 104.86 301 LEU B CA 1
ATOM 4309 C C . LEU B 1 288 ? 157.109 155.218 95.060 1.00 104.86 301 LEU B C 1
ATOM 4310 O O . LEU B 1 288 ? 157.923 155.766 95.806 1.00 104.86 301 LEU B O 1
ATOM 4315 N N . TYR B 1 289 ? 157.436 154.198 94.284 1.00 113.31 302 TYR B N 1
ATOM 4316 C CA . TYR B 1 289 ? 158.597 153.372 94.576 1.00 113.31 302 TYR B CA 1
ATOM 4317 C C . TYR B 1 289 ? 159.840 153.729 93.783 1.00 113.31 302 TYR B C 1
ATOM 4318 O O . TYR B 1 289 ? 160.841 153.012 93.873 1.00 113.31 302 TYR B O 1
ATOM 4327 N N . ASP B 1 290 ? 159.825 154.824 93.040 1.00 132.61 303 ASP B N 1
ATOM 4328 C CA . ASP B 1 290 ? 160.952 155.117 92.173 1.00 132.61 303 ASP B CA 1
ATOM 4329 C C . ASP B 1 290 ? 162.159 155.618 92.947 1.00 132.61 303 ASP B C 1
ATOM 4330 O O . ASP B 1 290 ? 163.252 155.716 92.382 1.00 132.61 303 ASP B O 1
ATOM 4335 N N . GLU B 1 291 ? 161.975 155.926 94.227 1.00 132.67 304 GLU B N 1
ATOM 4336 C CA . GLU B 1 291 ? 163.052 156.385 95.094 1.00 132.67 304 GLU B CA 1
ATOM 4337 C C . GLU B 1 291 ? 164.035 155.299 95.515 1.00 132.67 304 GLU B C 1
ATOM 4338 O O . GLU B 1 291 ? 165.229 155.408 95.225 1.00 132.67 304 GLU B O 1
ATOM 4344 N N . GLU B 1 292 ? 163.571 154.241 96.184 1.00 129.65 305 GLU B N 1
ATOM 4345 C CA . GLU B 1 292 ? 164.499 153.223 96.674 1.00 129.65 305 GLU B CA 1
ATOM 4346 C C . GLU B 1 292 ? 163.992 151.805 96.475 1.00 129.65 305 GLU B C 1
ATOM 4347 O O . GLU B 1 292 ? 164.194 150.947 97.340 1.00 129.65 305 GLU B O 1
ATOM 4353 N N . PHE B 1 293 ? 163.326 151.527 95.367 1.00 133.14 306 PHE B N 1
ATOM 4354 C CA . PHE B 1 293 ? 162.934 150.163 95.070 1.00 133.14 306 PHE B CA 1
ATOM 4355 C C . PHE B 1 293 ? 163.103 149.923 93.585 1.00 133.14 306 PHE B C 1
ATOM 4356 O O . PHE B 1 293 ? 163.375 150.842 92.812 1.00 133.14 306 PHE B O 1
ATOM 4364 N N . ASN B 1 294 ? 162.965 148.668 93.188 1.00 117.86 307 ASN B N 1
ATOM 4365 C CA . ASN B 1 294 ? 163.144 148.316 91.796 1.00 117.86 307 ASN B CA 1
ATOM 4366 C C . ASN B 1 294 ? 161.852 147.753 91.237 1.00 117.86 307 ASN B C 1
ATOM 4367 O O . ASN B 1 294 ? 161.096 147.062 91.926 1.00 117.86 307 ASN B O 1
ATOM 4372 N N . VAL B 1 295 ? 161.626 148.052 89.969 1.00 105.38 308 VAL B N 1
ATOM 4373 C CA . VAL B 1 295 ? 160.420 147.674 89.255 1.00 105.38 308 VAL B CA 1
ATOM 4374 C C . VAL B 1 295 ? 160.801 146.721 88.139 1.00 105.38 308 VAL B C 1
ATOM 4375 O O . VAL B 1 295 ? 161.699 147.013 87.341 1.00 105.38 308 VAL B O 1
ATOM 4379 N N . VAL B 1 296 ? 160.164 145.565 88.110 1.00 93.37 309 VAL B N 1
ATOM 4380 C CA . VAL B 1 296 ? 160.456 144.564 87.102 1.00 93.37 309 VAL B CA 1
ATOM 4381 C C . VAL B 1 296 ? 159.259 144.469 86.177 1.00 93.37 309 VAL B C 1
ATOM 4382 O O . VAL B 1 296 ? 158.173 144.056 86.596 1.00 93.37 309 VAL B O 1
ATOM 4386 N N . LYS B 1 297 ? 159.464 144.816 84.917 1.00 95.79 310 LYS B N 1
ATOM 4387 C CA . LYS B 1 297 ? 158.422 144.712 83.909 1.00 95.79 310 LYS B CA 1
ATOM 4388 C C . LYS B 1 297 ? 158.455 143.320 83.298 1.00 95.79 310 LYS B C 1
ATOM 4389 O O . LYS B 1 297 ? 159.466 142.914 82.722 1.00 95.79 310 LYS B O 1
ATOM 4395 N N . MET B 1 298 ? 157.358 142.587 83.428 1.00 103.28 311 MET B N 1
ATOM 4396 C CA . MET B 1 298 ? 157.260 141.254 82.845 1.00 103.28 311 MET B CA 1
ATOM 4397 C C . MET B 1 298 ? 155.957 141.100 82.081 1.00 103.28 311 MET B C 1
ATOM 4398 O O . MET B 1 298 ? 154.876 141.090 82.695 1.00 103.28 311 MET B O 1
ATOM 4403 N N . PRO B 1 299 ? 156.003 140.958 80.766 1.00 108.47 312 PRO B N 1
ATOM 4404 C CA . PRO B 1 299 ? 154.768 140.844 79.997 1.00 108.47 312 PRO B CA 1
ATOM 4405 C C . PRO B 1 299 ? 154.220 139.431 79.976 1.00 108.47 312 PRO B C 1
ATOM 4406 O O . PRO B 1 299 ? 154.948 138.444 80.088 1.00 108.47 312 PRO B O 1
ATOM 4410 N N . LEU B 1 300 ? 152.905 139.355 79.824 1.00 136.17 313 LEU B N 1
ATOM 4411 C CA . LEU B 1 300 ? 152.233 138.078 79.653 1.00 136.17 313 LEU B CA 1
ATOM 4412 C C . LEU B 1 300 ? 152.521 137.509 78.272 1.00 136.17 313 LEU B C 1
ATOM 4413 O O . LEU B 1 300 ? 152.595 138.246 77.286 1.00 136.17 313 LEU B O 1
ATOM 4418 N N . LEU B 1 301 ? 152.690 136.195 78.198 1.00 157.74 314 LEU B N 1
ATOM 4419 C CA . LEU B 1 301 ? 152.845 135.560 76.902 1.00 157.74 314 LEU B CA 1
ATOM 4420 C C . LEU B 1 301 ? 151.529 134.863 76.558 1.00 157.74 314 LEU B C 1
ATOM 4421 O O . LEU B 1 301 ? 150.592 134.835 77.361 1.00 157.74 314 LEU B O 1
ATOM 4426 N N . VAL B 1 302 ? 151.453 134.285 75.360 1.00 165.85 315 VAL B N 1
ATOM 4427 C CA . VAL B 1 302 ? 150.178 133.732 74.921 1.00 165.85 315 VAL B CA 1
ATOM 4428 C C . VAL B 1 302 ? 149.884 132.403 75.605 1.00 165.85 315 VAL B C 1
ATOM 4429 O O . VAL B 1 302 ? 148.726 131.974 75.676 1.00 165.85 315 VAL B O 1
ATOM 4433 N N . GLU B 1 303 ? 150.901 131.754 76.157 1.00 178.66 316 GLU B N 1
ATOM 4434 C CA . GLU B 1 303 ? 150.734 130.434 76.738 1.00 178.66 316 GLU B CA 1
ATOM 4435 C C . GLU B 1 303 ? 151.249 130.416 78.168 1.00 178.66 316 GLU B C 1
ATOM 4436 O O . GLU B 1 303 ? 152.096 131.227 78.553 1.00 178.66 316 GLU B O 1
ATOM 4442 N N . GLU B 1 304 ? 150.736 129.477 78.957 1.00 184.40 317 GLU B N 1
ATOM 4443 C CA . GLU B 1 304 ? 151.326 129.204 80.259 1.00 184.40 317 GLU B CA 1
ATOM 4444 C C . GLU B 1 304 ? 152.717 128.631 80.044 1.00 184.40 317 GLU B C 1
ATOM 4445 O O . GLU B 1 304 ? 152.852 127.489 79.594 1.00 184.40 317 GLU B O 1
ATOM 4451 N N . VAL B 1 305 ? 153.756 129.399 80.356 1.00 180.92 318 VAL B N 1
ATOM 4452 C CA . VAL B 1 305 ? 155.082 129.025 79.875 1.00 180.92 318 VAL B CA 1
ATOM 4453 C C . VAL B 1 305 ? 155.586 127.830 80.684 1.00 180.92 318 VAL B C 1
ATOM 4454 O O . VAL B 1 305 ? 155.880 127.947 81.876 1.00 180.92 318 VAL B O 1
ATOM 4458 N N . ARG B 1 306 ? 155.650 126.665 80.049 1.00 178.19 319 ARG B N 1
ATOM 4459 C CA . ARG B 1 306 ? 156.216 125.482 80.680 1.00 178.19 319 ARG B CA 1
ATOM 4460 C C . ARG B 1 306 ? 157.366 124.968 79.829 1.00 178.19 319 ARG B C 1
ATOM 4461 O O . ARG B 1 306 ? 157.723 125.576 78.819 1.00 178.19 319 ARG B O 1
ATOM 4469 N N . GLY B 1 307 ? 157.959 123.855 80.235 1.00 169.46 320 GLY B N 1
ATOM 4470 C CA . GLY B 1 307 ? 159.119 123.358 79.531 1.00 169.46 320 GLY B CA 1
ATOM 4471 C C . GLY B 1 307 ? 160.363 124.103 79.970 1.00 169.46 320 GLY B C 1
ATOM 4472 O O . GLY B 1 307 ? 160.307 125.263 80.378 1.00 169.46 320 GLY B O 1
ATOM 4473 N N . LYS B 1 308 ? 161.512 123.446 79.855 1.00 164.88 321 LYS B N 1
ATOM 4474 C CA . LYS B 1 308 ? 162.721 124.041 80.408 1.00 164.88 321 LYS B CA 1
ATOM 4475 C C . LYS B 1 308 ? 163.155 125.253 79.592 1.00 164.88 321 LYS B C 1
ATOM 4476 O O . LYS B 1 308 ? 163.370 126.338 80.143 1.00 164.88 321 LYS B O 1
ATOM 4482 N N . GLU B 1 309 ? 163.256 125.099 78.272 1.00 172.43 322 GLU B N 1
ATOM 4483 C CA . GLU B 1 309 ? 163.824 126.167 77.457 1.00 172.43 322 GLU B CA 1
ATOM 4484 C C . GLU B 1 309 ? 162.896 127.372 77.398 1.00 172.43 322 GLU B C 1
ATOM 4485 O O . GLU B 1 309 ? 163.361 128.521 77.387 1.00 172.43 322 GLU B O 1
ATOM 4491 N N . ARG B 1 310 ? 161.587 127.134 77.433 1.00 167.38 323 ARG B N 1
ATOM 4492 C CA . ARG B 1 310 ? 160.656 128.247 77.446 1.00 167.38 323 ARG B CA 1
ATOM 4493 C C . ARG B 1 310 ? 160.754 128.983 78.764 1.00 167.38 323 ARG B C 1
ATOM 4494 O O . ARG B 1 310 ? 160.666 130.217 78.805 1.00 167.38 323 ARG B O 1
ATOM 4502 N N . LEU B 1 311 ? 160.997 128.247 79.846 1.00 156.98 324 LEU B N 1
ATOM 4503 C CA . LEU B 1 311 ? 161.149 128.927 81.115 1.00 156.98 324 LEU B CA 1
ATOM 4504 C C . LEU B 1 311 ? 162.466 129.671 81.143 1.00 156.98 324 LEU B C 1
ATOM 4505 O O . LEU B 1 311 ? 162.592 130.676 81.845 1.00 156.98 324 LEU B O 1
ATOM 4510 N N . GLU B 1 312 ? 163.430 129.237 80.334 1.00 157.07 325 GLU B N 1
ATOM 4511 C CA . GLU B 1 312 ? 164.692 129.956 80.284 1.00 157.07 325 GLU B CA 1
ATOM 4512 C C . GLU B 1 312 ? 164.471 131.311 79.643 1.00 157.07 325 GLU B C 1
ATOM 4513 O O . GLU B 1 312 ? 164.936 132.341 80.147 1.00 157.07 325 GLU B O 1
ATOM 4519 N N . LYS B 1 313 ? 163.726 131.322 78.538 1.00 158.73 326 LYS B N 1
ATOM 4520 C CA . LYS B 1 313 ? 163.456 132.583 77.867 1.00 158.73 326 LYS B CA 1
ATOM 4521 C C . LYS B 1 313 ? 162.605 133.498 78.727 1.00 158.73 326 LYS B C 1
ATOM 4522 O O . LYS B 1 313 ? 162.796 134.718 78.706 1.00 158.73 326 LYS B O 1
ATOM 4528 N N . PHE B 1 314 ? 161.684 132.936 79.508 1.00 140.81 327 PHE B N 1
ATOM 4529 C CA . PHE B 1 314 ? 160.910 133.780 80.410 1.00 140.81 327 PHE B CA 1
ATOM 4530 C C . PHE B 1 314 ? 161.783 134.336 81.526 1.00 140.81 327 PHE B C 1
ATOM 4531 O O . PHE B 1 314 ? 161.613 135.486 81.945 1.00 140.81 327 PHE B O 1
ATOM 4539 N N . SER B 1 315 ? 162.741 133.543 81.997 1.00 146.20 328 SER B N 1
ATOM 4540 C CA . SER B 1 315 ? 163.629 133.963 83.065 1.00 146.20 328 SER B CA 1
ATOM 4541 C C . SER B 1 315 ? 164.679 134.948 82.600 1.00 146.20 328 SER B C 1
ATOM 4542 O O . SER B 1 315 ? 165.270 135.642 83.431 1.00 146.20 328 SER B O 1
ATOM 4545 N N . GLU B 1 316 ? 164.910 135.039 81.295 1.00 149.16 329 GLU B N 1
ATOM 4546 C CA . GLU B 1 316 ? 165.985 135.901 80.829 1.00 149.16 329 GLU B CA 1
ATOM 4547 C C . GLU B 1 316 ? 165.661 137.365 81.072 1.00 149.16 329 GLU B C 1
ATOM 4548 O O . GLU B 1 316 ? 166.569 138.178 81.279 1.00 149.16 329 GLU B O 1
ATOM 4554 N N . MET B 1 317 ? 164.378 137.712 81.084 1.00 151.65 330 MET B N 1
ATOM 4555 C CA . MET B 1 317 ? 163.972 139.106 81.147 1.00 151.65 330 MET B CA 1
ATOM 4556 C C . MET B 1 317 ? 164.209 139.719 82.516 1.00 151.65 330 MET B C 1
ATOM 4557 O O . MET B 1 317 ? 164.169 140.945 82.638 1.00 151.65 330 MET B O 1
ATOM 4562 N N . LEU B 1 318 ? 164.494 138.909 83.533 1.00 131.50 331 LEU B N 1
ATOM 4563 C CA . LEU B 1 318 ? 164.719 139.453 84.861 1.00 131.50 331 LEU B CA 1
ATOM 4564 C C . LEU B 1 318 ? 166.079 140.108 84.985 1.00 131.50 331 LEU B C 1
ATOM 4565 O O . LEU B 1 318 ? 166.361 140.743 86.006 1.00 131.50 331 LEU B O 1
ATOM 4570 N N . ILE B 1 319 ? 166.918 139.962 83.973 1.00 143.15 332 ILE B N 1
ATOM 4571 C CA . ILE B 1 319 ? 168.194 140.647 83.892 1.00 143.15 332 ILE B CA 1
ATOM 4572 C C . ILE B 1 319 ? 168.176 141.700 82.797 1.00 143.15 332 ILE B C 1
ATOM 4573 O O . ILE B 1 319 ? 168.455 142.872 83.045 1.00 143.15 332 ILE B O 1
ATOM 4578 N N . LYS B 1 320 ? 167.839 141.298 81.578 1.00 156.38 333 LYS B N 1
ATOM 4579 C CA . LYS B 1 320 ? 167.662 142.228 80.476 1.00 156.38 333 LYS B CA 1
ATOM 4580 C C . LYS B 1 320 ? 166.210 142.679 80.395 1.00 156.38 333 LYS B C 1
ATOM 4581 O O . LYS B 1 320 ? 165.346 141.895 79.974 1.00 156.38 333 LYS B O 1
ATOM 4587 N N . PRO B 1 321 ? 165.891 143.905 80.808 1.00 171.35 334 PRO B N 1
ATOM 4588 C CA . PRO B 1 321 ? 164.491 144.345 80.818 1.00 171.35 334 PRO B CA 1
ATOM 4589 C C . PRO B 1 321 ? 164.049 144.719 79.412 1.00 171.35 334 PRO B C 1
ATOM 4590 O O . PRO B 1 321 ? 164.667 145.564 78.762 1.00 171.35 334 PRO B O 1
ATOM 4594 N N . PHE B 1 322 ? 162.972 144.097 78.944 1.00 175.81 335 PHE B N 1
ATOM 4595 C CA . PHE B 1 322 ? 162.421 144.507 77.663 1.00 175.81 335 PHE B CA 1
ATOM 4596 C C . PHE B 1 322 ? 161.767 145.871 77.787 1.00 175.81 335 PHE B C 1
ATOM 4597 O O . PHE B 1 322 ? 160.993 146.119 78.713 1.00 175.81 335 PHE B O 1
ATOM 4605 N N . VAL B 1 323 ? 162.072 146.755 76.842 1.00 175.32 336 VAL B N 1
ATOM 4606 C CA . VAL B 1 323 ? 161.510 148.100 76.844 1.00 175.32 336 VAL B CA 1
ATOM 4607 C C . VAL B 1 323 ? 161.096 148.474 75.427 1.00 175.32 336 VAL B C 1
ATOM 4608 O O . VAL B 1 323 ? 161.963 148.639 74.558 1.00 175.32 336 VAL B O 1
ATOM 4612 N N . PRO B 1 324 ? 159.808 148.625 75.144 1.00 187.13 337 PRO B N 1
ATOM 4613 C CA . PRO B 1 324 ? 159.399 149.257 73.894 1.00 187.13 337 PRO B CA 1
ATOM 4614 C C . PRO B 1 324 ? 159.480 150.766 74.022 1.00 187.13 337 PRO B C 1
ATOM 4615 O O . PRO B 1 324 ? 159.649 151.291 75.133 1.00 187.13 337 PRO B O 1
ATOM 4619 N N . PRO B 1 325 ? 159.374 151.501 72.920 1.00 202.41 338 PRO B N 1
ATOM 4620 C CA . PRO B 1 325 ? 159.291 152.962 73.031 1.00 202.41 338 PRO B CA 1
ATOM 4621 C C . PRO B 1 325 ? 157.978 153.394 73.662 1.00 202.41 338 PRO B C 1
ATOM 4622 O O . PRO B 1 325 ? 156.912 153.244 73.056 1.00 202.41 338 PRO B O 1
ATOM 4626 N N . GLU B 1 326 ? 158.039 153.921 74.879 1.00 195.32 339 GLU B N 1
ATOM 4627 C CA . GLU B 1 326 ? 156.837 154.360 75.573 1.00 195.32 339 GLU B CA 1
ATOM 4628 C C . GLU B 1 326 ? 157.001 155.772 76.123 1.00 195.32 339 GLU B C 1
ATOM 4629 O O . GLU B 1 326 ? 158.092 156.165 76.531 1.00 195.32 339 GLU B O 1
ATOM 4635 N N . VAL C 2 118 ? 147.594 149.019 150.228 1.00 359.53 300 VAL C N 1
ATOM 4636 C CA . VAL C 2 118 ? 147.031 147.707 150.518 1.00 359.53 300 VAL C CA 1
ATOM 4637 C C . VAL C 2 118 ? 148.093 146.626 150.339 1.00 359.53 300 VAL C C 1
ATOM 4638 O O . VAL C 2 118 ? 148.202 145.716 151.162 1.00 359.53 300 VAL C O 1
ATOM 4642 N N . GLU C 2 119 ? 148.872 146.719 149.260 1.00 373.07 301 GLU C N 1
ATOM 4643 C CA . GLU C 2 119 ? 149.885 145.710 148.991 1.00 373.07 301 GLU C CA 1
ATOM 4644 C C . GLU C 2 119 ? 151.101 145.838 149.896 1.00 373.07 301 GLU C C 1
ATOM 4645 O O . GLU C 2 119 ? 151.796 144.842 150.124 1.00 373.07 301 GLU C O 1
ATOM 4651 N N . GLN C 2 120 ? 151.365 147.040 150.410 1.00 388.29 302 GLN C N 1
ATOM 4652 C CA . GLN C 2 120 ? 152.580 147.348 151.165 1.00 388.29 302 GLN C CA 1
ATOM 4653 C C . GLN C 2 120 ? 153.831 147.006 150.360 1.00 388.29 302 GLN C C 1
ATOM 4654 O O . GLN C 2 120 ? 154.893 146.740 150.928 1.00 388.29 302 GLN C O 1
ATOM 4660 N N . ALA C 2 121 ? 153.721 147.017 149.035 1.00 391.34 303 ALA C N 1
ATOM 4661 C CA . ALA C 2 121 ? 154.876 146.830 148.169 1.00 391.34 303 ALA C CA 1
ATOM 4662 C C . ALA C 2 121 ? 155.105 147.975 147.198 1.00 391.34 303 ALA C C 1
ATOM 4663 O O . ALA C 2 121 ? 156.251 148.394 147.010 1.00 391.34 303 ALA C O 1
ATOM 4665 N N . ILE C 2 122 ? 154.047 148.504 146.576 1.00 387.37 304 ILE C N 1
ATOM 4666 C CA . ILE C 2 122 ? 154.213 149.738 145.818 1.00 387.37 304 ILE C CA 1
ATOM 4667 C C . ILE C 2 122 ? 154.452 150.894 146.775 1.00 387.37 304 ILE C C 1
ATOM 4668 O O . ILE C 2 122 ? 155.182 151.842 146.455 1.00 387.37 304 ILE C O 1
ATOM 4673 N N . GLU C 2 123 ? 153.894 150.811 147.984 1.00 383.86 305 GLU C N 1
ATOM 4674 C CA . GLU C 2 123 ? 154.236 151.779 149.016 1.00 383.86 305 GLU C CA 1
ATOM 4675 C C . GLU C 2 123 ? 155.695 151.642 149.420 1.00 383.86 305 GLU C C 1
ATOM 4676 O O . GLU C 2 123 ? 156.359 152.644 149.706 1.00 383.86 305 GLU C O 1
ATOM 4682 N N . LEU C 2 124 ? 156.224 150.415 149.389 1.00 392.50 306 LEU C N 1
ATOM 4683 C CA . LEU C 2 124 ? 157.651 150.191 149.567 1.00 392.50 306 LEU C CA 1
ATOM 4684 C C . LEU C 2 124 ? 158.445 150.525 148.314 1.00 392.50 306 LEU C C 1
ATOM 4685 O O . LEU C 2 124 ? 159.631 150.856 148.414 1.00 392.50 306 LEU C O 1
ATOM 4690 N N . ALA C 2 125 ? 157.810 150.471 147.144 1.00 389.00 307 ALA C N 1
ATOM 4691 C CA . ALA C 2 125 ? 158.482 150.890 145.922 1.00 389.00 307 ALA C CA 1
ATOM 4692 C C . ALA C 2 125 ? 158.657 152.400 145.887 1.00 389.00 307 ALA C C 1
ATOM 4693 O O . ALA C 2 125 ? 159.580 152.904 145.237 1.00 389.00 307 ALA C O 1
ATOM 4695 N N . LEU C 2 126 ? 157.784 153.133 146.575 1.00 379.65 308 LEU C N 1
ATOM 4696 C CA . LEU C 2 126 ? 157.931 154.572 146.719 1.00 379.65 308 LEU C CA 1
ATOM 4697 C C . LEU C 2 126 ? 158.591 154.981 148.029 1.00 379.65 308 LEU C C 1
ATOM 4698 O O . LEU C 2 126 ? 158.961 156.149 148.179 1.00 379.65 308 LEU C O 1
ATOM 4703 N N . GLU C 2 127 ? 158.789 154.047 148.961 1.00 386.15 309 GLU C N 1
ATOM 4704 C CA . GLU C 2 127 ? 159.550 154.359 150.166 1.00 386.15 309 GLU C CA 1
ATOM 4705 C C . GLU C 2 127 ? 161.031 154.553 149.865 1.00 386.15 309 GLU C C 1
ATOM 4706 O O . GLU C 2 127 ? 161.754 155.115 150.694 1.00 386.15 309 GLU C O 1
ATOM 4712 N N . PHE C 2 128 ? 161.492 154.085 148.704 1.00 389.74 310 PHE C N 1
ATOM 4713 C CA . PHE C 2 128 ? 162.875 154.262 148.280 1.00 389.74 310 PHE C CA 1
ATOM 4714 C C . PHE C 2 128 ? 163.178 155.696 147.861 1.00 389.74 310 PHE C C 1
ATOM 4715 O O . PHE C 2 128 ? 164.352 156.080 147.818 1.00 389.74 310 PHE C O 1
ATOM 4723 N N . PHE C 2 129 ? 162.154 156.490 147.554 1.00 388.89 311 PHE C N 1
ATOM 4724 C CA . PHE C 2 129 ? 162.312 157.876 147.121 1.00 388.89 311 PHE C CA 1
ATOM 4725 C C . PHE C 2 129 ? 162.800 158.785 148.249 1.00 388.89 311 PHE C C 1
ATOM 4726 O O . PHE C 2 129 ? 163.605 159.687 147.986 1.00 388.89 311 PHE C O 1
ATOM 4734 N N . PRO C 2 130 ? 162.362 158.612 149.493 1.00 380.50 312 PRO C N 1
ATOM 4735 C CA . PRO C 2 130 ? 163.061 159.261 150.604 1.00 380.50 312 PRO C CA 1
ATOM 4736 C C . PRO C 2 130 ? 164.279 158.432 151.002 1.00 380.50 312 PRO C C 1
ATOM 4737 O O . PRO C 2 130 ? 164.567 157.386 150.422 1.00 380.50 312 PRO C O 1
ATOM 4741 N N . ALA C 2 131 ? 164.996 158.916 152.009 1.00 355.80 313 ALA C N 1
ATOM 4742 C CA . ALA C 2 131 ? 166.171 158.209 152.509 1.00 355.80 313 ALA C CA 1
ATOM 4743 C C . ALA C 2 131 ? 165.794 157.160 153.548 1.00 355.80 313 ALA C C 1
ATOM 4744 O O . ALA C 2 131 ? 166.270 156.026 153.497 1.00 355.80 313 ALA C O 1
ATOM 4746 N N . GLY C 2 153 ? 166.134 134.305 170.511 1.00 433.90 335 GLY C N 1
ATOM 4747 C CA . GLY C 2 153 ? 165.069 134.040 171.458 1.00 433.90 335 GLY C CA 1
ATOM 4748 C C . GLY C 2 153 ? 164.118 132.965 170.975 1.00 433.90 335 GLY C C 1
ATOM 4749 O O . GLY C 2 153 ? 163.658 132.130 171.752 1.00 433.90 335 GLY C O 1
ATOM 4750 N N . MET C 2 154 ? 163.828 132.990 169.675 1.00 437.10 336 MET C N 1
ATOM 4751 C CA . MET C 2 154 ? 162.944 131.997 169.078 1.00 437.10 336 MET C CA 1
ATOM 4752 C C . MET C 2 154 ? 163.626 130.645 168.907 1.00 437.10 336 MET C C 1
ATOM 4753 O O . MET C 2 154 ? 162.954 129.609 168.962 1.00 437.10 336 MET C O 1
ATOM 4758 N N . THR C 2 155 ? 164.948 130.625 168.718 1.00 450.96 337 THR C N 1
ATOM 4759 C CA . THR C 2 155 ? 165.651 129.348 168.634 1.00 450.96 337 THR C CA 1
ATOM 4760 C C . THR C 2 155 ? 165.699 128.649 169.990 1.00 450.96 337 THR C C 1
ATOM 4761 O O . THR C 2 155 ? 165.435 127.442 170.081 1.00 450.96 337 THR C O 1
ATOM 4765 N N . LEU C 2 156 ? 165.989 129.383 171.066 1.00 453.90 338 LEU C N 1
ATOM 4766 C CA . LEU C 2 156 ? 165.939 128.755 172.378 1.00 453.90 338 LEU C CA 1
ATOM 4767 C C . LEU C 2 156 ? 164.503 128.484 172.790 1.00 453.90 338 LEU C C 1
ATOM 4768 O O . LEU C 2 156 ? 164.246 127.568 173.583 1.00 453.90 338 LEU C O 1
ATOM 4773 N N . TRP C 2 157 ? 163.558 129.194 172.175 1.00 455.23 339 TRP C N 1
ATOM 4774 C CA . TRP C 2 157 ? 162.155 128.889 172.387 1.00 455.23 339 TRP C CA 1
ATOM 4775 C C . TRP C 2 157 ? 161.801 127.548 171.769 1.00 455.23 339 TRP C C 1
ATOM 4776 O O . TRP C 2 157 ? 161.158 126.716 172.412 1.00 455.23 339 TRP C O 1
ATOM 4787 N N . ARG C 2 158 ? 162.279 127.283 170.554 1.00 459.35 340 ARG C N 1
ATOM 4788 C CA . ARG C 2 158 ? 162.011 125.976 169.974 1.00 459.35 340 ARG C CA 1
ATOM 4789 C C . ARG C 2 158 ? 162.794 124.882 170.687 1.00 459.35 340 ARG C C 1
ATOM 4790 O O . ARG C 2 158 ? 162.335 123.737 170.744 1.00 459.35 340 ARG C O 1
ATOM 4798 N N . ASP C 2 159 ? 163.932 125.217 171.303 1.00 458.12 341 ASP C N 1
ATOM 4799 C CA . ASP C 2 159 ? 164.640 124.182 172.052 1.00 458.12 341 ASP C CA 1
ATOM 4800 C C . ASP C 2 159 ? 163.913 123.830 173.346 1.00 458.12 341 ASP C C 1
ATOM 4801 O O . ASP C 2 159 ? 163.866 122.653 173.738 1.00 458.12 341 ASP C O 1
ATOM 4806 N N . VAL C 2 160 ? 163.259 124.806 173.976 1.00 461.03 342 VAL C N 1
ATOM 4807 C CA . VAL C 2 160 ? 162.491 124.431 175.156 1.00 461.03 342 VAL C CA 1
ATOM 4808 C C . VAL C 2 160 ? 161.181 123.757 174.757 1.00 461.03 342 VAL C C 1
ATOM 4809 O O . VAL C 2 160 ? 160.670 122.904 175.499 1.00 461.03 342 VAL C O 1
ATOM 4813 N N . MET C 2 161 ? 160.638 124.064 173.572 1.00 455.36 343 MET C N 1
ATOM 4814 C CA . MET C 2 161 ? 159.477 123.283 173.168 1.00 455.36 343 MET C CA 1
ATOM 4815 C C . MET C 2 161 ? 159.893 121.873 172.792 1.00 455.36 343 MET C C 1
ATOM 4816 O O . MET C 2 161 ? 159.118 120.934 172.993 1.00 455.36 343 MET C O 1
ATOM 4821 N N . LEU C 2 162 ? 161.157 121.691 172.410 1.00 451.95 344 LEU C N 1
ATOM 4822 C CA . LEU C 2 162 ? 161.659 120.350 172.151 1.00 451.95 344 LEU C CA 1
ATOM 4823 C C . LEU C 2 162 ? 161.778 119.595 173.461 1.00 451.95 344 LEU C C 1
ATOM 4824 O O . LEU C 2 162 ? 161.452 118.406 173.534 1.00 451.95 344 LEU C O 1
ATOM 4829 N N . ALA C 2 163 ? 162.178 120.288 174.525 1.00 451.77 345 ALA C N 1
ATOM 4830 C CA . ALA C 2 163 ? 162.352 119.577 175.785 1.00 451.77 345 ALA C CA 1
ATOM 4831 C C . ALA C 2 163 ? 160.994 119.227 176.384 1.00 451.77 345 ALA C C 1
ATOM 4832 O O . ALA C 2 163 ? 160.821 118.137 176.956 1.00 451.77 345 ALA C O 1
ATOM 4834 N N . LEU C 2 164 ? 159.996 120.099 176.203 1.00 448.78 346 LEU C N 1
ATOM 4835 C CA . LEU C 2 164 ? 158.679 119.758 176.724 1.00 448.78 346 LEU C CA 1
ATOM 4836 C C . LEU C 2 164 ? 158.016 118.682 175.874 1.00 448.78 346 LEU C C 1
ATOM 4837 O O . LEU C 2 164 ? 157.233 117.883 176.395 1.00 448.78 346 LEU C O 1
ATOM 4842 N N . PHE C 2 165 ? 158.350 118.603 174.583 1.00 434.17 347 PHE C N 1
ATOM 4843 C CA . PHE C 2 165 ? 157.855 117.490 173.780 1.00 434.17 347 PHE C CA 1
ATOM 4844 C C . PHE C 2 165 ? 158.544 116.185 174.152 1.00 434.17 347 PHE C C 1
ATOM 4845 O O . PHE C 2 165 ? 157.920 115.122 174.096 1.00 434.17 347 PHE C O 1
ATOM 4853 N N . VAL C 2 166 ? 159.803 116.246 174.585 1.00 431.52 348 VAL C N 1
ATOM 4854 C CA . VAL C 2 166 ? 160.462 115.038 175.074 1.00 431.52 348 VAL C CA 1
ATOM 4855 C C . VAL C 2 166 ? 159.772 114.543 176.338 1.00 431.52 348 VAL C C 1
ATOM 4856 O O . VAL C 2 166 ? 159.491 113.347 176.486 1.00 431.52 348 VAL C O 1
ATOM 4860 N N . LEU C 2 167 ? 159.480 115.455 177.269 1.00 429.85 349 LEU C N 1
ATOM 4861 C CA . LEU C 2 167 ? 158.824 115.002 178.493 1.00 429.85 349 LEU C CA 1
ATOM 4862 C C . LEU C 2 167 ? 157.367 114.610 178.249 1.00 429.85 349 LEU C C 1
ATOM 4863 O O . LEU C 2 167 ? 156.856 113.691 178.904 1.00 429.85 349 LEU C O 1
ATOM 4868 N N . GLY C 2 168 ? 156.721 115.191 177.236 1.00 421.07 350 GLY C N 1
ATOM 4869 C CA . GLY C 2 168 ? 155.392 114.727 176.883 1.00 421.07 350 GLY C CA 1
ATOM 4870 C C . GLY C 2 168 ? 155.397 113.377 176.206 1.00 421.07 350 GLY C C 1
ATOM 4871 O O . GLY C 2 168 ? 154.433 112.616 176.330 1.00 421.07 350 GLY C O 1
ATOM 4872 N N . ALA C 2 169 ? 156.471 113.050 175.488 1.00 415.75 351 ALA C N 1
ATOM 4873 C CA . ALA C 2 169 ? 156.511 111.735 174.871 1.00 415.75 351 ALA C CA 1
ATOM 4874 C C . ALA C 2 169 ? 156.900 110.681 175.893 1.00 415.75 351 ALA C C 1
ATOM 4875 O O . ALA C 2 169 ? 156.480 109.524 175.778 1.00 415.75 351 ALA C O 1
ATOM 4877 N N . VAL C 2 170 ? 157.687 111.063 176.904 1.00 411.60 352 VAL C N 1
ATOM 4878 C CA . VAL C 2 170 ? 158.062 110.089 177.923 1.00 411.60 352 VAL C CA 1
ATOM 4879 C C . VAL C 2 170 ? 156.872 109.826 178.837 1.00 411.60 352 VAL C C 1
ATOM 4880 O O . VAL C 2 170 ? 156.716 108.716 179.360 1.00 411.60 352 VAL C O 1
ATOM 4884 N N . ALA C 2 171 ? 156.006 110.829 179.035 1.00 399.73 353 ALA C N 1
ATOM 4885 C CA . ALA C 2 171 ? 154.914 110.692 179.991 1.00 399.73 353 ALA C CA 1
ATOM 4886 C C . ALA C 2 171 ? 153.826 109.723 179.541 1.00 399.73 353 ALA C C 1
ATOM 4887 O O . ALA C 2 171 ? 152.974 109.363 180.360 1.00 399.73 353 ALA C O 1
ATOM 4889 N N . TRP C 2 172 ? 153.819 109.294 178.278 1.00 380.87 354 TRP C N 1
ATOM 4890 C CA . TRP C 2 172 ? 152.785 108.374 177.817 1.00 380.87 354 TRP C CA 1
ATOM 4891 C C . TRP C 2 172 ? 153.119 106.911 178.070 1.00 380.87 354 TRP C C 1
ATOM 4892 O O . TRP C 2 172 ? 152.206 106.111 178.305 1.00 380.87 354 TRP C O 1
ATOM 4903 N N . TRP C 2 173 ? 154.400 106.539 178.044 1.00 371.03 355 TRP C N 1
ATOM 4904 C CA . TRP C 2 173 ? 154.747 105.130 178.198 1.00 371.03 355 TRP C CA 1
ATOM 4905 C C . TRP C 2 173 ? 154.479 104.652 179.617 1.00 371.03 355 TRP C C 1
ATOM 4906 O O . TRP C 2 173 ? 153.930 103.562 179.816 1.00 371.03 355 TRP C O 1
ATOM 4917 N N . ARG C 2 174 ? 154.849 105.449 180.615 1.00 369.84 356 ARG C N 1
ATOM 4918 C CA . ARG C 2 174 ? 154.607 105.064 181.996 1.00 369.84 356 ARG C CA 1
ATOM 4919 C C . ARG C 2 174 ? 153.155 105.267 182.409 1.00 369.84 356 ARG C C 1
ATOM 4920 O O . ARG C 2 174 ? 152.758 104.789 183.476 1.00 369.84 356 ARG C O 1
ATOM 4928 N N . ALA C 2 175 ? 152.363 105.961 181.597 1.00 370.29 357 ALA C N 1
ATOM 4929 C CA . ALA C 2 175 ? 150.949 106.166 181.888 1.00 370.29 357 ALA C CA 1
ATOM 4930 C C . ALA C 2 175 ? 150.082 105.228 181.055 1.00 370.29 357 ALA C C 1
ATOM 4931 O O . ALA C 2 175 ? 150.561 104.594 180.114 1.00 370.29 357 ALA C O 1
ATOM 4933 N N . MET C 2 191 ? 144.475 109.647 176.900 1.00 354.01 1001 MET C N 1
ATOM 4934 C CA . MET C 2 191 ? 144.629 108.471 176.053 1.00 354.01 1001 MET C CA 1
ATOM 4935 C C . MET C 2 191 ? 144.016 108.703 174.677 1.00 354.01 1001 MET C C 1
ATOM 4936 O O . MET C 2 191 ? 144.719 108.697 173.667 1.00 354.01 1001 MET C O 1
ATOM 4941 N N . SER C 2 192 ? 142.697 108.910 174.642 1.00 370.84 1002 SER C N 1
ATOM 4942 C CA . SER C 2 192 ? 142.024 109.083 173.360 1.00 370.84 1002 SER C CA 1
ATOM 4943 C C . SER C 2 192 ? 142.354 110.432 172.738 1.00 370.84 1002 SER C C 1
ATOM 4944 O O . SER C 2 192 ? 142.465 110.547 171.507 1.00 370.84 1002 SER C O 1
ATOM 4947 N N . LEU C 2 193 ? 142.556 111.452 173.572 1.00 375.53 1003 LEU C N 1
ATOM 4948 C CA . LEU C 2 193 ? 142.863 112.771 173.043 1.00 375.53 1003 LEU C CA 1
ATOM 4949 C C . LEU C 2 193 ? 144.246 112.807 172.413 1.00 375.53 1003 LEU C C 1
ATOM 4950 O O . LEU C 2 193 ? 144.472 113.571 171.469 1.00 375.53 1003 LEU C O 1
ATOM 4955 N N . LEU C 2 194 ? 145.179 111.984 172.900 1.00 374.27 1004 LEU C N 1
ATOM 4956 C CA . LEU C 2 194 ? 146.455 111.890 172.206 1.00 374.27 1004 LEU C CA 1
ATOM 4957 C C . LEU C 2 194 ? 146.291 111.325 170.802 1.00 374.27 1004 LEU C C 1
ATOM 4958 O O . LEU C 2 194 ? 146.952 111.795 169.872 1.00 374.27 1004 LEU C O 1
ATOM 4963 N N . LEU C 2 195 ? 145.362 110.388 170.593 1.00 381.21 1005 LEU C N 1
ATOM 4964 C CA . LEU C 2 195 ? 145.137 109.947 169.219 1.00 381.21 1005 LEU C CA 1
ATOM 4965 C C . LEU C 2 195 ? 144.397 111.002 168.408 1.00 381.21 1005 LEU C C 1
ATOM 4966 O O . LEU C 2 195 ? 144.589 111.088 167.188 1.00 381.21 1005 LEU C O 1
ATOM 4971 N N . VAL C 2 196 ? 143.608 111.857 169.063 1.00 381.26 1006 VAL C N 1
ATOM 4972 C CA . VAL C 2 196 ? 143.022 112.971 168.321 1.00 381.26 1006 VAL C CA 1
ATOM 4973 C C . VAL C 2 196 ? 144.119 113.918 167.847 1.00 381.26 1006 VAL C C 1
ATOM 4974 O O . VAL C 2 196 ? 144.104 114.393 166.699 1.00 381.26 1006 VAL C O 1
ATOM 4978 N N . ILE C 2 197 ? 145.136 114.139 168.684 1.00 381.39 1007 ILE C N 1
ATOM 4979 C CA . ILE C 2 197 ? 146.231 114.974 168.215 1.00 381.39 1007 ILE C CA 1
ATOM 4980 C C . ILE C 2 197 ? 147.004 114.225 167.153 1.00 381.39 1007 ILE C C 1
ATOM 4981 O O . ILE C 2 197 ? 147.588 114.845 166.259 1.00 381.39 1007 ILE C O 1
ATOM 4986 N N . PHE C 2 198 ? 146.944 112.894 167.183 1.00 378.57 1008 PHE C N 1
ATOM 4987 C CA . PHE C 2 198 ? 147.736 112.120 166.243 1.00 378.57 1008 PHE C CA 1
ATOM 4988 C C . PHE C 2 198 ? 147.152 112.259 164.847 1.00 378.57 1008 PHE C C 1
ATOM 4989 O O . PHE C 2 198 ? 147.890 112.390 163.864 1.00 378.57 1008 PHE C O 1
ATOM 4997 N N . LEU C 2 199 ? 145.818 112.262 164.744 1.00 369.56 1009 LEU C N 1
ATOM 4998 C CA . LEU C 2 199 ? 145.214 112.521 163.440 1.00 369.56 1009 LEU C CA 1
ATOM 4999 C C . LEU C 2 199 ? 145.358 113.984 163.039 1.00 369.56 1009 LEU C C 1
ATOM 5000 O O . LEU C 2 199 ? 145.523 114.280 161.846 1.00 369.56 1009 LEU C O 1
ATOM 5005 N N . LEU C 2 200 ? 145.334 114.919 163.998 1.00 365.95 1010 LEU C N 1
ATOM 5006 C CA . LEU C 2 200 ? 145.490 116.295 163.543 1.00 365.95 1010 LEU C CA 1
ATOM 5007 C C . LEU C 2 200 ? 146.910 116.538 163.055 1.00 365.95 1010 LEU C C 1
ATOM 5008 O O . LEU C 2 200 ? 147.133 117.450 162.252 1.00 365.95 1010 LEU C O 1
ATOM 5013 N N . GLU C 2 201 ? 147.864 115.708 163.483 1.00 370.27 1011 GLU C N 1
ATOM 5014 C CA . GLU C 2 201 ? 149.218 115.839 162.958 1.00 370.27 1011 GLU C CA 1
ATOM 5015 C C . GLU C 2 201 ? 149.272 115.450 161.487 1.00 370.27 1011 GLU C C 1
ATOM 5016 O O . GLU C 2 201 ? 149.954 116.105 160.696 1.00 370.27 1011 GLU C O 1
ATOM 5022 N N . LEU C 2 202 ? 148.561 114.395 161.085 1.00 347.58 1012 LEU C N 1
ATOM 5023 C CA . LEU C 2 202 ? 148.583 114.062 159.665 1.00 347.58 1012 LEU C CA 1
ATOM 5024 C C . LEU C 2 202 ? 147.762 115.056 158.860 1.00 347.58 1012 LEU C C 1
ATOM 5025 O O . LEU C 2 202 ? 148.059 115.298 157.682 1.00 347.58 1012 LEU C O 1
ATOM 5030 N N . VAL C 2 203 ? 146.770 115.689 159.489 1.00 333.21 1013 VAL C N 1
ATOM 5031 C CA . VAL C 2 203 ? 146.062 116.760 158.794 1.00 333.21 1013 VAL C CA 1
ATOM 5032 C C . VAL C 2 203 ? 146.992 117.943 158.551 1.00 333.21 1013 VAL C C 1
ATOM 5033 O O . VAL C 2 203 ? 147.031 118.504 157.451 1.00 333.21 1013 VAL C O 1
ATOM 5037 N N . VAL C 2 204 ? 147.774 118.332 159.557 1.00 332.55 1014 VAL C N 1
ATOM 5038 C CA . VAL C 2 204 ? 148.698 119.438 159.337 1.00 332.55 1014 VAL C CA 1
ATOM 5039 C C . VAL C 2 204 ? 149.794 119.014 158.367 1.00 332.55 1014 VAL C C 1
ATOM 5040 O O . VAL C 2 204 ? 150.334 119.846 157.634 1.00 332.55 1014 VAL C O 1
ATOM 5044 N N . GLN C 2 205 ? 150.156 117.730 158.359 1.00 325.95 1015 GLN C N 1
ATOM 5045 C CA . GLN C 2 205 ? 151.116 117.237 157.378 1.00 325.95 1015 GLN C CA 1
ATOM 5046 C C . GLN C 2 205 ? 150.610 117.412 155.955 1.00 325.95 1015 GLN C C 1
ATOM 5047 O O . GLN C 2 205 ? 151.333 117.910 155.085 1.00 325.95 1015 GLN C O 1
ATOM 5053 N N . LEU C 2 206 ? 149.367 117.006 155.695 1.00 314.07 1016 LEU C N 1
ATOM 5054 C CA . LEU C 2 206 ? 148.820 117.211 154.358 1.00 314.07 1016 LEU C CA 1
ATOM 5055 C C . LEU C 2 206 ? 148.666 118.695 154.066 1.00 314.07 1016 LEU C C 1
ATOM 5056 O O . LEU C 2 206 ? 148.731 119.109 152.904 1.00 314.07 1016 LEU C O 1
ATOM 5061 N N . VAL C 2 207 ? 148.461 119.503 155.108 1.00 316.46 1017 VAL C N 1
ATOM 5062 C CA . VAL C 2 207 ? 148.507 120.952 154.945 1.00 316.46 1017 VAL C CA 1
ATOM 5063 C C . VAL C 2 207 ? 149.889 121.377 154.471 1.00 316.46 1017 VAL C C 1
ATOM 5064 O O . VAL C 2 207 ? 150.032 122.298 153.660 1.00 316.46 1017 VAL C O 1
ATOM 5068 N N . ASN C 2 208 ? 150.929 120.708 154.965 1.00 310.55 1018 ASN C N 1
ATOM 5069 C CA . ASN C 2 208 ? 152.279 120.985 154.491 1.00 310.55 1018 ASN C CA 1
ATOM 5070 C C . ASN C 2 208 ? 152.488 120.404 153.100 1.00 310.55 1018 ASN C C 1
ATOM 5071 O O . ASN C 2 208 ? 152.756 121.136 152.141 1.00 310.55 1018 ASN C O 1
ATOM 5076 N N . THR C 2 209 ? 152.319 119.094 152.958 1.00 292.61 1019 THR C N 1
ATOM 5077 C CA . THR C 2 209 ? 152.483 118.473 151.653 1.00 292.61 1019 THR C CA 1
ATOM 5078 C C . THR C 2 209 ? 151.184 118.642 150.884 1.00 292.61 1019 THR C C 1
ATOM 5079 O O . THR C 2 209 ? 150.628 117.681 150.344 1.00 292.61 1019 THR C O 1
ATOM 5083 N N . ILE C 2 210 ? 150.706 119.876 150.844 1.00 267.08 1020 ILE C N 1
ATOM 5084 C CA . ILE C 2 210 ? 149.524 120.243 150.081 1.00 267.08 1020 ILE C CA 1
ATOM 5085 C C . ILE C 2 210 ? 149.876 120.458 148.616 1.00 267.08 1020 ILE C C 1
ATOM 5086 O O . ILE C 2 210 ? 150.840 121.159 148.287 1.00 267.08 1020 ILE C O 1
ATOM 5091 N N . GLY C 2 211 ? 149.140 119.794 147.733 1.00 226.69 1021 GLY C N 1
ATOM 5092 C CA . GLY C 2 211 ? 149.046 120.325 146.394 1.00 226.69 1021 GLY C CA 1
ATOM 5093 C C . GLY C 2 211 ? 147.652 120.896 146.270 1.00 226.69 1021 GLY C C 1
ATOM 5094 O O . GLY C 2 211 ? 146.683 120.149 146.109 1.00 226.69 1021 GLY C O 1
ATOM 5095 N N . ALA C 2 212 ? 147.538 122.223 146.342 1.00 214.13 1022 ALA C N 1
ATOM 5096 C CA . ALA C 2 212 ? 146.227 122.856 146.297 1.00 214.13 1022 ALA C CA 1
ATOM 5097 C C . ALA C 2 212 ? 145.545 122.651 144.958 1.00 214.13 1022 ALA C C 1
ATOM 5098 O O . ALA C 2 212 ? 144.314 122.712 144.876 1.00 214.13 1022 ALA C O 1
ATOM 5100 N N . LYS C 2 213 ? 146.319 122.397 143.913 1.00 213.17 1023 LYS C N 1
ATOM 5101 C CA . LYS C 2 213 ? 145.776 121.867 142.676 1.00 213.17 1023 LYS C CA 1
ATOM 5102 C C . LYS C 2 213 ? 145.694 120.352 142.707 1.00 213.17 1023 LYS C C 1
ATOM 5103 O O . LYS C 2 213 ? 144.727 119.774 142.200 1.00 213.17 1023 LYS C O 1
ATOM 5109 N N . THR C 2 214 ? 146.679 119.692 143.312 1.00 226.75 1024 THR C N 1
ATOM 5110 C CA . THR C 2 214 ? 146.719 118.243 143.221 1.00 226.75 1024 THR C CA 1
ATOM 5111 C C . THR C 2 214 ? 145.659 117.595 144.091 1.00 226.75 1024 THR C C 1
ATOM 5112 O O . THR C 2 214 ? 145.245 116.465 143.809 1.00 226.75 1024 THR C O 1
ATOM 5116 N N . ILE C 2 215 ? 145.178 118.296 145.114 1.00 217.58 1025 ILE C N 1
ATOM 5117 C CA . ILE C 2 215 ? 143.944 117.860 145.749 1.00 217.58 1025 ILE C CA 1
ATOM 5118 C C . ILE C 2 215 ? 142.818 117.868 144.729 1.00 217.58 1025 ILE C C 1
ATOM 5119 O O . ILE C 2 215 ? 142.017 116.928 144.643 1.00 217.58 1025 ILE C O 1
ATOM 5124 N N . ASN C 2 216 ? 142.773 118.897 143.892 1.00 222.46 1026 ASN C N 1
ATOM 5125 C CA . ASN C 2 216 ? 141.767 118.845 142.857 1.00 222.46 1026 ASN C CA 1
ATOM 5126 C C . ASN C 2 216 ? 142.159 117.897 141.745 1.00 222.46 1026 ASN C C 1
ATOM 5127 O O . ASN C 2 216 ? 141.288 117.454 141.001 1.00 222.46 1026 ASN C O 1
ATOM 5132 N N . ASN C 2 217 ? 143.423 117.489 141.673 1.00 234.75 1027 ASN C N 1
ATOM 5133 C CA . ASN C 2 217 ? 143.741 116.396 140.770 1.00 234.75 1027 ASN C CA 1
ATOM 5134 C C . ASN C 2 217 ? 143.175 115.085 141.285 1.00 234.75 1027 ASN C C 1
ATOM 5135 O O . ASN C 2 217 ? 142.802 114.214 140.491 1.00 234.75 1027 ASN C O 1
ATOM 5140 N N . LEU C 2 218 ? 143.063 114.943 142.606 1.00 229.02 1028 LEU C N 1
ATOM 5141 C CA . LEU C 2 218 ? 142.320 113.812 143.138 1.00 229.02 1028 LEU C CA 1
ATOM 5142 C C . LEU C 2 218 ? 140.832 113.991 142.896 1.00 229.02 1028 LEU C C 1
ATOM 5143 O O . LEU C 2 218 ? 140.111 113.016 142.656 1.00 229.02 1028 LEU C O 1
ATOM 5148 N N . LEU C 2 219 ? 140.377 115.239 142.861 1.00 230.04 1029 LEU C N 1
ATOM 5149 C CA . LEU C 2 219 ? 138.963 115.480 142.632 1.00 230.04 1029 LEU C CA 1
ATOM 5150 C C . LEU C 2 219 ? 138.610 115.225 141.179 1.00 230.04 1029 LEU C C 1
ATOM 5151 O O . LEU C 2 219 ? 137.450 114.946 140.853 1.00 230.04 1029 LEU C O 1
ATOM 5156 N N . TRP C 2 220 ? 139.618 115.248 140.317 1.00 239.49 1030 TRP C N 1
ATOM 5157 C CA . TRP C 2 220 ? 139.410 114.973 138.907 1.00 239.49 1030 TRP C CA 1
ATOM 5158 C C . TRP C 2 220 ? 139.015 113.523 138.698 1.00 239.49 1030 TRP C C 1
ATOM 5159 O O . TRP C 2 220 ? 137.947 113.237 138.148 1.00 239.49 1030 TRP C O 1
ATOM 5170 N N . ARG C 2 221 ? 139.819 112.591 139.209 1.00 234.64 1031 ARG C N 1
ATOM 5171 C CA . ARG C 2 221 ? 139.400 111.198 139.167 1.00 234.64 1031 ARG C CA 1
ATOM 5172 C C . ARG C 2 221 ? 138.225 110.931 140.093 1.00 234.64 1031 ARG C C 1
ATOM 5173 O O . ARG C 2 221 ? 137.526 109.930 139.907 1.00 234.64 1031 ARG C O 1
ATOM 5181 N N . PHE C 2 222 ? 137.980 111.799 141.077 1.00 233.80 1032 PHE C N 1
ATOM 5182 C CA . PHE C 2 222 ? 136.733 111.685 141.820 1.00 233.80 1032 PHE C CA 1
ATOM 5183 C C . PHE C 2 222 ? 135.549 111.893 140.895 1.00 233.80 1032 PHE C C 1
ATOM 5184 O O . PHE C 2 222 ? 134.515 111.231 141.037 1.00 233.80 1032 PHE C O 1
ATOM 5192 N N . TYR C 2 223 ? 135.676 112.805 139.940 1.00 226.84 1033 TYR C N 1
ATOM 5193 C CA . TYR C 2 223 ? 134.586 113.052 139.017 1.00 226.84 1033 TYR C CA 1
ATOM 5194 C C . TYR C 2 223 ? 134.864 112.472 137.644 1.00 226.84 1033 TYR C C 1
ATOM 5195 O O . TYR C 2 223 ? 134.051 112.647 136.732 1.00 226.84 1033 TYR C O 1
ATOM 5204 N N . LEU C 2 224 ? 135.982 111.771 137.483 1.00 237.81 1034 LEU C N 1
ATOM 5205 C CA . LEU C 2 224 ? 136.163 110.829 136.394 1.00 237.81 1034 LEU C CA 1
ATOM 5206 C C . LEU C 2 224 ? 135.643 109.452 136.770 1.00 237.81 1034 LEU C C 1
ATOM 5207 O O . LEU C 2 224 ? 135.866 108.487 136.032 1.00 237.81 1034 LEU C O 1
ATOM 5212 N N . SER C 2 225 ? 134.942 109.349 137.895 1.00 236.07 1035 SER C N 1
ATOM 5213 C CA . SER C 2 225 ? 134.476 108.083 138.437 1.00 236.07 1035 SER C CA 1
ATOM 5214 C C . SER C 2 225 ? 132.980 107.899 138.251 1.00 236.07 1035 SER C C 1
ATOM 5215 O O . SER C 2 225 ? 132.539 106.857 137.761 1.00 236.07 1035 SER C O 1
ATOM 5218 N N . ILE C 2 226 ? 132.189 108.894 138.632 1.00 239.11 1036 ILE C N 1
ATOM 5219 C CA . ILE C 2 226 ? 130.743 108.737 138.709 1.00 239.11 1036 ILE C CA 1
ATOM 5220 C C . ILE C 2 226 ? 130.220 108.759 137.277 1.00 239.11 1036 ILE C C 1
ATOM 5221 O O . ILE C 2 226 ? 130.425 109.742 136.551 1.00 239.11 1036 ILE C O 1
ATOM 5226 N N . PRO C 2 227 ? 129.563 107.691 136.818 1.00 248.66 1037 PRO C N 1
ATOM 5227 C CA . PRO C 2 227 ? 128.923 107.734 135.495 1.00 248.66 1037 PRO C CA 1
ATOM 5228 C C . PRO C 2 227 ? 127.634 108.529 135.442 1.00 248.66 1037 PRO C C 1
ATOM 5229 O O . PRO C 2 227 ? 127.221 108.923 134.343 1.00 248.66 1037 PRO C O 1
ATOM 5233 N N . GLY C 2 228 ? 126.984 108.779 136.572 1.00 239.24 1038 GLY C N 1
ATOM 5234 C CA . GLY C 2 228 ? 125.796 109.600 136.536 1.00 239.24 1038 GLY C CA 1
ATOM 5235 C C . GLY C 2 228 ? 126.065 111.085 136.568 1.00 239.24 1038 GLY C C 1
ATOM 5236 O O . GLY C 2 228 ? 125.136 111.874 136.757 1.00 239.24 1038 GLY C O 1
ATOM 5237 N N . SER C 2 229 ? 127.318 111.488 136.377 1.00 219.51 1039 SER C N 1
ATOM 5238 C CA . SER C 2 229 ? 127.670 112.901 136.369 1.00 219.51 1039 SER C CA 1
ATOM 5239 C C . SER C 2 229 ? 127.237 113.557 135.064 1.00 219.51 1039 SER C C 1
ATOM 5240 O O . SER C 2 229 ? 127.533 113.038 133.983 1.00 219.51 1039 SER C O 1
ATOM 5243 N N . PRO C 2 230 ? 126.546 114.694 135.127 1.00 200.45 1040 PRO C N 1
ATOM 5244 C CA . PRO C 2 230 ? 126.209 115.401 133.886 1.00 200.45 1040 PRO C CA 1
ATOM 5245 C C . PRO C 2 230 ? 127.427 116.022 133.244 1.00 200.45 1040 PRO C C 1
ATOM 5246 O O . PRO C 2 230 ? 127.579 115.978 132.013 1.00 200.45 1040 PRO C O 1
ATOM 5250 N N . LEU C 2 231 ? 128.333 116.566 134.056 1.00 192.61 1041 LEU C N 1
ATOM 5251 C CA . LEU C 2 231 ? 129.442 117.307 133.480 1.00 192.61 1041 LEU C CA 1
ATOM 5252 C C . LEU C 2 231 ? 130.443 116.379 132.810 1.00 192.61 1041 LEU C C 1
ATOM 5253 O O . LEU C 2 231 ? 131.013 116.738 131.780 1.00 192.61 1041 LEU C O 1
ATOM 5258 N N . ALA C 2 232 ? 130.730 115.210 133.382 1.00 183.54 1042 ALA C N 1
ATOM 5259 C CA . ALA C 2 232 ? 131.693 114.383 132.666 1.00 183.54 1042 ALA C CA 1
ATOM 5260 C C . ALA C 2 232 ? 131.104 113.840 131.369 1.00 183.54 1042 ALA C C 1
ATOM 5261 O O . ALA C 2 232 ? 131.837 113.617 130.395 1.00 183.54 1042 ALA C O 1
ATOM 5263 N N . LYS C 2 233 ? 129.777 113.715 131.316 1.00 183.22 1043 LYS C N 1
ATOM 5264 C CA . LYS C 2 233 ? 129.087 113.410 130.070 1.00 183.22 1043 LYS C CA 1
ATOM 5265 C C . LYS C 2 233 ? 129.327 114.488 129.024 1.00 183.22 1043 LYS C C 1
ATOM 5266 O O . LYS C 2 233 ? 129.702 114.195 127.879 1.00 183.22 1043 LYS C O 1
ATOM 5272 N N . ASP C 2 234 ? 129.149 115.754 129.407 1.00 181.54 1044 ASP C N 1
ATOM 5273 C CA . ASP C 2 234 ? 129.400 116.795 128.422 1.00 181.54 1044 ASP C CA 1
ATOM 5274 C C . ASP C 2 234 ? 130.881 116.945 128.136 1.00 181.54 1044 ASP C C 1
ATOM 5275 O O . ASP C 2 234 ? 131.244 117.437 127.071 1.00 181.54 1044 ASP C O 1
ATOM 5280 N N . PHE C 2 235 ? 131.739 116.530 129.062 1.00 176.54 1045 PHE C N 1
ATOM 5281 C CA . PHE C 2 235 ? 133.166 116.497 128.782 1.00 176.54 1045 PHE C CA 1
ATOM 5282 C C . PHE C 2 235 ? 133.477 115.500 127.676 1.00 176.54 1045 PHE C C 1
ATOM 5283 O O . PHE C 2 235 ? 134.269 115.783 126.763 1.00 176.54 1045 PHE C O 1
ATOM 5291 N N . ALA C 2 236 ? 132.794 114.356 127.693 1.00 164.39 1046 ALA C N 1
ATOM 5292 C CA . ALA C 2 236 ? 133.001 113.407 126.611 1.00 164.39 1046 ALA C CA 1
ATOM 5293 C C . ALA C 2 236 ? 132.394 113.915 125.317 1.00 164.39 1046 ALA C C 1
ATOM 5294 O O . ALA C 2 236 ? 132.966 113.713 124.237 1.00 164.39 1046 ALA C O 1
ATOM 5296 N N . GLU C 2 237 ? 131.282 114.638 125.408 1.00 167.12 1047 GLU C N 1
ATOM 5297 C CA . GLU C 2 237 ? 130.711 115.189 124.188 1.00 167.12 1047 GLU C CA 1
ATOM 5298 C C . GLU C 2 237 ? 131.585 116.306 123.639 1.00 167.12 1047 GLU C C 1
ATOM 5299 O O . GLU C 2 237 ? 131.682 116.492 122.419 1.00 167.12 1047 GLU C O 1
ATOM 5305 N N . GLN C 2 238 ? 132.280 117.005 124.532 1.00 155.83 1048 GLN C N 1
ATOM 5306 C CA . GLN C 2 238 ? 133.238 118.018 124.132 1.00 155.83 1048 GLN C CA 1
ATOM 5307 C C . GLN C 2 238 ? 134.390 117.402 123.370 1.00 155.83 1048 GLN C C 1
ATOM 5308 O O . GLN C 2 238 ? 134.780 117.891 122.306 1.00 155.83 1048 GLN C O 1
ATOM 5314 N N . ARG C 2 239 ? 134.950 116.317 123.894 1.00 158.90 1049 ARG C N 1
ATOM 5315 C CA . ARG C 2 239 ? 136.046 115.721 123.146 1.00 158.90 1049 ARG C CA 1
ATOM 5316 C C . ARG C 2 239 ? 135.555 115.139 121.831 1.00 158.90 1049 ARG C C 1
ATOM 5317 O O . ARG C 2 239 ? 136.294 115.143 120.842 1.00 158.90 1049 ARG C O 1
ATOM 5325 N N . ALA C 2 240 ? 134.315 114.653 121.783 1.00 148.47 1050 ALA C N 1
ATOM 5326 C CA . ALA C 2 240 ? 133.817 114.132 120.517 1.00 148.47 1050 ALA C CA 1
ATOM 5327 C C . ALA C 2 240 ? 133.682 115.238 119.479 1.00 148.47 1050 ALA C C 1
ATOM 5328 O O . ALA C 2 240 ? 134.129 115.082 118.331 1.00 148.47 1050 ALA C O 1
ATOM 5330 N N . LYS C 2 241 ? 133.147 116.391 119.884 1.00 147.28 1051 LYS C N 1
ATOM 5331 C CA . LYS C 2 241 ? 133.078 117.495 118.939 1.00 147.28 1051 LYS C CA 1
ATOM 5332 C C . LYS C 2 241 ? 134.462 117.991 118.569 1.00 147.28 1051 LYS C C 1
ATOM 5333 O O . LYS C 2 241 ? 134.687 118.395 117.427 1.00 147.28 1051 LYS C O 1
ATOM 5339 N N . GLN C 2 242 ? 135.414 117.912 119.492 1.00 142.15 1052 GLN C N 1
ATOM 5340 C CA . GLN C 2 242 ? 136.776 118.298 119.162 1.00 142.15 1052 GLN C CA 1
ATOM 5341 C C . GLN C 2 242 ? 137.387 117.367 118.127 1.00 142.15 1052 GLN C C 1
ATOM 5342 O O . GLN C 2 242 ? 138.129 117.808 117.241 1.00 142.15 1052 GLN C O 1
ATOM 5348 N N . LYS C 2 243 ? 137.090 116.075 118.226 1.00 142.58 1053 LYS C N 1
ATOM 5349 C CA . LYS C 2 243 ? 137.577 115.139 117.221 1.00 142.58 1053 LYS C CA 1
ATOM 5350 C C . LYS C 2 243 ? 136.973 115.431 115.856 1.00 142.58 1053 LYS C C 1
ATOM 5351 O O . LYS C 2 243 ? 137.691 115.468 114.844 1.00 142.58 1053 LYS C O 1
ATOM 5357 N N . GLU C 2 244 ? 135.673 115.727 115.806 1.00 139.78 1054 GLU C N 1
ATOM 5358 C CA . GLU C 2 244 ? 135.138 116.047 114.489 1.00 139.78 1054 GLU C CA 1
ATOM 5359 C C . GLU C 2 244 ? 135.709 117.364 113.999 1.00 139.78 1054 GLU C C 1
ATOM 5360 O O . GLU C 2 244 ? 135.974 117.519 112.802 1.00 139.78 1054 GLU C O 1
ATOM 5366 N N . TYR C 2 245 ? 136.051 118.246 114.934 1.00 132.44 1055 TYR C N 1
ATOM 5367 C CA . TYR C 2 245 ? 136.653 119.529 114.608 1.00 132.44 1055 TYR C CA 1
ATOM 5368 C C . TYR C 2 245 ? 137.982 119.339 113.907 1.00 132.44 1055 TYR C C 1
ATOM 5369 O O . TYR C 2 245 ? 138.208 119.851 112.804 1.00 132.44 1055 TYR C O 1
ATOM 5378 N N . LEU C 2 246 ? 138.876 118.600 114.541 1.00 135.86 1056 LEU C N 1
ATOM 5379 C CA . LEU C 2 246 ? 140.194 118.424 113.964 1.00 135.86 1056 LEU C CA 1
ATOM 5380 C C . LEU C 2 246 ? 140.098 117.638 112.672 1.00 135.86 1056 LEU C C 1
ATOM 5381 O O . LEU C 2 246 ? 140.916 117.831 111.765 1.00 135.86 1056 LEU C O 1
ATOM 5386 N N . GLN C 2 247 ? 139.071 116.799 112.541 1.00 137.35 1057 GLN C N 1
ATOM 5387 C CA . GLN C 2 247 ? 138.923 116.052 111.303 1.00 137.35 1057 GLN C CA 1
ATOM 5388 C C . GLN C 2 247 ? 138.633 117.000 110.150 1.00 137.35 1057 GLN C C 1
ATOM 5389 O O . GLN C 2 247 ? 139.303 116.961 109.104 1.00 137.35 1057 GLN C O 1
ATOM 5395 N N . VAL C 2 248 ? 137.656 117.886 110.327 1.00 129.06 1058 VAL C N 1
ATOM 5396 C CA . VAL C 2 248 ? 137.378 118.777 109.208 1.00 129.06 1058 VAL C CA 1
ATOM 5397 C C . VAL C 2 248 ? 138.528 119.748 109.012 1.00 129.06 1058 VAL C C 1
ATOM 5398 O O . VAL C 2 248 ? 138.788 120.177 107.888 1.00 129.06 1058 VAL C O 1
ATOM 5402 N N . ARG C 2 249 ? 139.257 120.095 110.071 1.00 121.23 1059 ARG C N 1
ATOM 5403 C CA . ARG C 2 249 ? 140.400 120.971 109.853 1.00 121.23 1059 ARG C CA 1
ATOM 5404 C C . ARG C 2 249 ? 141.485 120.309 109.019 1.00 121.23 1059 ARG C C 1
ATOM 5405 O O . ARG C 2 249 ? 142.119 120.965 108.179 1.00 121.23 1059 ARG C O 1
ATOM 5413 N N . HIS C 2 250 ? 141.692 119.010 109.201 1.00 134.50 1060 HIS C N 1
ATOM 5414 C CA . HIS C 2 250 ? 142.604 118.323 108.298 1.00 134.50 1060 HIS C CA 1
ATOM 5415 C C . HIS C 2 250 ? 142.063 118.328 106.885 1.00 134.50 1060 HIS C C 1
ATOM 5416 O O . HIS C 2 250 ? 142.812 118.549 105.924 1.00 134.50 1060 HIS C O 1
ATOM 5423 N N . ASP C 2 251 ? 140.754 118.157 106.734 1.00 127.54 1061 ASP C N 1
ATOM 5424 C CA . ASP C 2 251 ? 140.258 118.141 105.369 1.00 127.54 1061 ASP C CA 1
ATOM 5425 C C . ASP C 2 251 ? 140.307 119.527 104.755 1.00 127.54 1061 ASP C C 1
ATOM 5426 O O . ASP C 2 251 ? 140.359 119.656 103.529 1.00 127.54 1061 ASP C O 1
ATOM 5431 N N . LEU C 2 252 ? 140.330 120.556 105.594 1.00 113.36 1062 LEU C N 1
ATOM 5432 C CA . LEU C 2 252 ? 140.431 121.928 105.125 1.00 113.36 1062 LEU C CA 1
ATOM 5433 C C . LEU C 2 252 ? 141.835 122.212 104.627 1.00 113.36 1062 LEU C C 1
ATOM 5434 O O . LEU C 2 252 ? 142.045 122.571 103.466 1.00 113.36 1062 LEU C O 1
ATOM 5439 N N . ASN C 2 253 ? 142.818 122.030 105.499 1.00 113.51 1063 ASN C N 1
ATOM 5440 C CA . ASN C 2 253 ? 144.172 122.366 105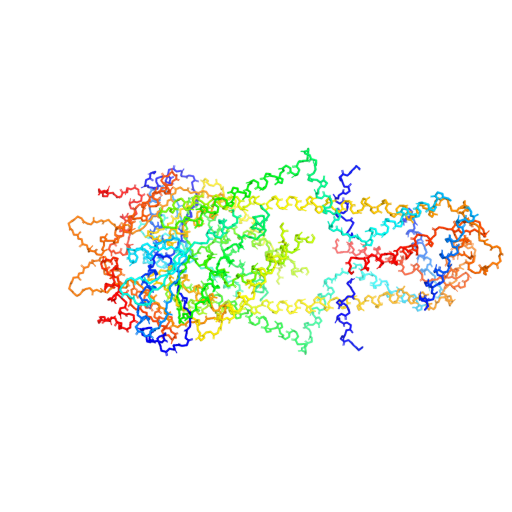.108 1.00 113.51 1063 ASN C CA 1
ATOM 5441 C C . ASN C 2 253 ? 144.665 121.456 104.011 1.00 113.51 1063 ASN C C 1
ATOM 5442 O O . ASN C 2 253 ? 145.545 121.849 103.241 1.00 113.51 1063 ASN C O 1
ATOM 5447 N N . ALA C 2 254 ? 144.094 120.262 103.897 1.00 124.29 1064 ALA C N 1
ATOM 5448 C CA . ALA C 2 254 ? 144.456 119.425 102.770 1.00 124.29 1064 ALA C CA 1
ATOM 5449 C C . ALA C 2 254 ? 143.868 119.959 101.477 1.00 124.29 1064 ALA C C 1
ATOM 5450 O O . ALA C 2 254 ? 144.443 119.746 100.406 1.00 124.29 1064 ALA C O 1
ATOM 5452 N N . THR C 2 255 ? 142.748 120.666 101.548 1.00 110.26 1065 THR C N 1
ATOM 5453 C CA . THR C 2 255 ? 142.155 121.102 100.300 1.00 110.26 1065 THR C CA 1
ATOM 5454 C C . THR C 2 255 ? 142.933 122.266 99.704 1.00 110.26 1065 THR C C 1
ATOM 5455 O O . THR C 2 255 ? 143.830 122.844 100.319 1.00 110.26 1065 THR C O 1
ATOM 5459 N N . SER C 2 256 ? 142.559 122.597 98.476 1.00 110.38 1066 SER C N 1
ATOM 5460 C CA . SER C 2 256 ? 143.157 123.656 97.682 1.00 110.38 1066 SER C CA 1
ATOM 5461 C C . SER C 2 256 ? 142.145 124.784 97.535 1.00 110.38 1066 SER C C 1
ATOM 5462 O O . SER C 2 256 ? 140.938 124.539 97.447 1.00 110.38 1066 SER C O 1
ATOM 5465 N N . SER C 2 257 ? 142.636 126.015 97.493 1.00 87.74 1067 SER C N 1
ATOM 5466 C CA . SER C 2 257 ? 141.782 127.187 97.397 1.00 87.74 1067 SER C CA 1
ATOM 5467 C C . SER C 2 257 ? 141.455 127.553 95.971 1.00 87.74 1067 SER C C 1
ATOM 5468 O O . SER C 2 257 ? 140.915 128.633 95.731 1.00 87.74 1067 SER C O 1
ATOM 5471 N N . GLN C 2 258 ? 141.810 126.709 95.014 1.00 90.21 1068 GLN C N 1
ATOM 5472 C CA . GLN C 2 258 ? 141.582 127.021 93.616 1.00 90.21 1068 GLN C CA 1
ATOM 5473 C C . GLN C 2 258 ? 140.342 126.331 93.074 1.00 90.21 1068 GLN C C 1
ATOM 5474 O O . GLN C 2 258 ? 139.406 126.989 92.618 1.00 90.21 1068 GLN C O 1
ATOM 5480 N N . ASP C 2 259 ? 140.302 125.010 93.138 1.00 103.91 1069 ASP C N 1
ATOM 5481 C CA . ASP C 2 259 ? 139.346 124.279 92.331 1.00 103.91 1069 ASP C CA 1
ATOM 5482 C C . ASP C 2 259 ? 138.242 123.636 93.150 1.00 103.91 1069 ASP C C 1
ATOM 5483 O O . ASP C 2 259 ? 137.417 122.904 92.595 1.00 103.91 1069 ASP C O 1
ATOM 5488 N N . GLU C 2 260 ? 138.210 123.877 94.451 1.00 99.58 1070 GLU C N 1
ATOM 5489 C CA . GLU C 2 260 ? 137.082 123.491 95.284 1.00 99.58 1070 GLU C CA 1
ATOM 5490 C C . GLU C 2 260 ? 136.666 124.683 96.116 1.00 99.58 1070 GLU C C 1
ATOM 5491 O O . GLU C 2 260 ? 136.386 124.585 97.312 1.00 99.58 1070 GLU C O 1
ATOM 5497 N N . PHE C 2 261 ? 136.590 125.839 95.460 1.00 86.65 1071 PHE C N 1
ATOM 5498 C CA . PHE C 2 261 ? 136.361 127.059 96.211 1.00 86.65 1071 PHE C CA 1
ATOM 5499 C C . PHE C 2 261 ? 135.000 127.043 96.876 1.00 86.65 1071 PHE C C 1
ATOM 5500 O O . PHE C 2 261 ? 134.831 127.582 97.974 1.00 86.65 1071 PHE C O 1
ATOM 5508 N N . ALA C 2 262 ? 134.037 126.371 96.262 1.00 92.07 1072 ALA C N 1
ATOM 5509 C CA . ALA C 2 262 ? 132.764 126.163 96.925 1.00 92.07 1072 ALA C CA 1
ATOM 5510 C C . ALA C 2 262 ? 132.912 125.182 98.072 1.00 92.07 1072 ALA C C 1
ATOM 5511 O O . ALA C 2 262 ? 132.394 125.405 99.177 1.00 92.07 1072 ALA C O 1
ATOM 5513 N N . LYS C 2 263 ? 133.670 124.115 97.839 1.00 95.69 1073 LYS C N 1
ATOM 5514 C CA . LYS C 2 263 ? 133.922 123.191 98.920 1.00 95.69 1073 LYS C CA 1
ATOM 5515 C C . LYS C 2 263 ? 134.812 123.858 99.944 1.00 95.69 1073 LYS C C 1
ATOM 5516 O O . LYS C 2 263 ? 134.685 123.616 101.149 1.00 95.69 1073 LYS C O 1
ATOM 5522 N N . TRP C 2 264 ? 135.637 124.786 99.470 1.00 83.09 1074 TRP C N 1
ATOM 5523 C CA . TRP C 2 264 ? 136.450 125.604 100.348 1.00 83.09 1074 TRP C CA 1
ATOM 5524 C C . TRP C 2 264 ? 135.570 126.349 101.324 1.00 83.09 1074 TRP C C 1
ATOM 5525 O O . TRP C 2 264 ? 135.787 126.314 102.539 1.00 83.09 1074 TRP C O 1
ATOM 5536 N N . ALA C 2 265 ? 134.544 127.007 100.806 1.00 96.93 1075 ALA C N 1
ATOM 5537 C CA . ALA C 2 265 ? 133.705 127.800 101.682 1.00 96.93 1075 ALA C CA 1
ATOM 5538 C C . ALA C 2 265 ? 132.859 126.932 102.590 1.00 96.93 1075 ALA C C 1
ATOM 5539 O O . ALA C 2 265 ? 132.630 127.288 103.747 1.00 96.93 1075 ALA C O 1
ATOM 5541 N N . ARG C 2 266 ? 132.382 125.794 102.102 1.00 104.50 1076 ARG C N 1
ATOM 5542 C CA . ARG C 2 266 ? 131.589 124.956 102.991 1.00 104.50 1076 ARG C CA 1
ATOM 5543 C C . ARG C 2 266 ? 132.430 124.432 104.142 1.00 104.50 1076 ARG C C 1
ATOM 5544 O O . ARG C 2 266 ? 131.988 124.430 105.302 1.00 104.50 1076 ARG C O 1
ATOM 5552 N N . LEU C 2 267 ? 133.689 124.109 103.864 1.00 100.46 1077 LEU C N 1
ATOM 5553 C CA . LEU C 2 267 ? 134.581 123.732 104.947 1.00 100.46 1077 LEU C CA 1
ATOM 5554 C C . LEU C 2 267 ? 134.839 124.905 105.874 1.00 100.46 1077 LEU C C 1
ATOM 5555 O O . LEU C 2 267 ? 134.837 124.745 107.097 1.00 100.46 1077 LEU C O 1
ATOM 5560 N N . GLN C 2 268 ? 135.029 126.093 105.319 1.00 96.03 1078 GLN C N 1
ATOM 5561 C CA . GLN C 2 268 ? 135.353 127.228 106.165 1.00 96.03 1078 GLN C CA 1
ATOM 5562 C C . GLN C 2 268 ? 134.192 127.567 107.076 1.00 96.03 1078 GLN C C 1
ATOM 5563 O O . GLN C 2 268 ? 134.380 127.915 108.251 1.00 96.03 1078 GLN C O 1
ATOM 5569 N N . ARG C 2 269 ? 132.983 127.442 106.544 1.00 113.53 1079 ARG C N 1
ATOM 5570 C CA . ARG C 2 269 ? 131.781 127.690 107.316 1.00 113.53 1079 ARG C CA 1
ATOM 5571 C C . ARG C 2 269 ? 131.617 126.675 108.431 1.00 113.53 1079 ARG C C 1
ATOM 5572 O O . ARG C 2 269 ? 131.292 127.042 109.561 1.00 113.53 1079 ARG C O 1
ATOM 5580 N N . LYS C 2 270 ? 131.857 125.396 108.155 1.00 118.76 1080 LYS C N 1
ATOM 5581 C CA . LYS C 2 270 ? 131.786 124.462 109.271 1.00 118.76 1080 LYS C CA 1
ATOM 5582 C C . LYS C 2 270 ? 132.902 124.708 110.276 1.00 118.76 1080 LYS C C 1
ATOM 5583 O O . LYS C 2 270 ? 132.711 124.524 111.488 1.00 118.76 1080 LYS C O 1
ATOM 5589 N N . HIS C 2 271 ? 134.038 125.213 109.801 1.00 119.35 1081 HIS C N 1
ATOM 5590 C CA . HIS C 2 271 ? 135.166 125.473 110.683 1.00 119.35 1081 HIS C CA 1
ATOM 5591 C C . HIS C 2 271 ? 134.815 126.526 111.714 1.00 119.35 1081 HIS C C 1
ATOM 5592 O O . HIS C 2 271 ? 134.851 126.275 112.927 1.00 119.35 1081 HIS C O 1
ATOM 5599 N N . ASP C 2 272 ? 134.414 127.697 111.249 1.00 130.10 1082 ASP C N 1
ATOM 5600 C CA . ASP C 2 272 ? 134.056 128.702 112.232 1.00 130.10 1082 ASP C CA 1
ATOM 5601 C C . ASP C 2 272 ? 132.702 128.423 112.853 1.00 130.10 1082 ASP C C 1
ATOM 5602 O O . ASP C 2 272 ? 132.353 129.062 113.849 1.00 130.10 1082 ASP C O 1
ATOM 5607 N N . LYS C 2 273 ? 131.951 127.465 112.310 1.00 135.41 1083 LYS C N 1
ATOM 5608 C CA . LYS C 2 273 ? 130.756 127.001 112.991 1.00 135.41 1083 LYS C CA 1
ATOM 5609 C C . LYS C 2 273 ? 131.124 126.364 114.315 1.00 135.41 1083 LYS C C 1
ATOM 5610 O O . LYS C 2 273 ? 130.640 126.770 115.375 1.00 135.41 1083 LYS C O 1
ATOM 5616 N N . LEU C 2 274 ? 132.024 125.398 114.281 1.00 135.62 1084 LEU C N 1
ATOM 5617 C CA . LEU C 2 274 ? 132.339 124.706 115.521 1.00 135.62 1084 LEU C CA 1
ATOM 5618 C C . LEU C 2 274 ? 133.298 125.495 116.390 1.00 135.62 1084 LEU C C 1
ATOM 5619 O O . LEU C 2 274 ? 133.287 125.326 117.620 1.00 135.62 1084 LEU C O 1
ATOM 5624 N N . MET C 2 275 ? 134.072 126.395 115.788 1.00 143.25 1085 MET C N 1
ATOM 5625 C CA . MET C 2 275 ? 135.060 127.126 116.561 1.00 143.25 1085 MET C CA 1
ATOM 5626 C C . MET C 2 275 ? 134.421 127.980 117.640 1.00 143.25 1085 MET C C 1
ATOM 5627 O O . MET C 2 275 ? 134.978 128.114 118.733 1.00 143.25 1085 MET C O 1
ATOM 5632 N N . ASP C 2 276 ? 133.244 128.538 117.375 1.00 156.32 1086 ASP C N 1
ATOM 5633 C CA . ASP C 2 276 ? 132.556 129.301 118.409 1.00 156.32 1086 ASP C CA 1
ATOM 5634 C C . ASP C 2 276 ? 132.001 128.417 119.523 1.00 156.32 1086 ASP C C 1
ATOM 5635 O O . ASP C 2 276 ? 132.113 128.768 120.704 1.00 156.32 1086 ASP C O 1
ATOM 5640 N N . GLU C 2 277 ? 131.420 127.259 119.190 1.00 153.59 1087 GLU C N 1
ATOM 5641 C CA . GLU C 2 277 ? 130.901 126.444 120.284 1.00 153.59 1087 GLU C CA 1
ATOM 5642 C C . GLU C 2 277 ? 132.002 125.788 121.087 1.00 153.59 1087 GLU C C 1
ATOM 5643 O O . GLU C 2 277 ? 131.714 125.220 122.146 1.00 153.59 1087 GLU C O 1
ATOM 5649 N N . LEU C 2 278 ? 133.246 125.845 120.619 1.00 162.63 1088 LEU C N 1
ATOM 5650 C CA . LEU C 2 278 ? 134.312 125.199 121.373 1.00 162.63 1088 LEU C CA 1
ATOM 5651 C C . LEU C 2 278 ? 134.489 125.837 122.748 1.00 162.63 1088 LEU C C 1
ATOM 5652 O O . LEU C 2 278 ? 134.329 125.173 123.777 1.00 162.63 1088 LEU C O 1
ATOM 5657 N N . GLU C 2 279 ? 134.797 127.131 122.792 1.00 166.88 1089 GLU C N 1
ATOM 5658 C CA . GLU C 2 279 ? 135.104 127.754 124.075 1.00 166.88 1089 GLU C CA 1
ATOM 5659 C C . GLU C 2 279 ? 133.878 128.047 124.926 1.00 166.88 1089 GLU C C 1
ATOM 5660 O O . GLU C 2 279 ? 134.033 128.449 126.084 1.00 166.88 1089 GLU C O 1
ATOM 5666 N N . LYS C 2 280 ? 132.671 127.812 124.418 1.00 170.24 1090 LYS C N 1
ATOM 5667 C CA . LYS C 2 280 ? 131.498 127.899 125.277 1.00 170.24 1090 LYS C CA 1
ATOM 5668 C C . LYS C 2 280 ? 131.559 126.853 126.383 1.00 170.24 1090 LYS C C 1
ATOM 5669 O O . LYS C 2 280 ? 131.314 127.149 127.562 1.00 170.24 1090 LYS C O 1
ATOM 5675 N N . LYS C 2 281 ? 131.975 125.642 126.031 1.00 170.24 1091 LYS C N 1
ATOM 5676 C CA . LYS C 2 281 ? 132.166 124.615 127.039 1.00 170.24 1091 LYS C CA 1
ATOM 5677 C C . LYS C 2 281 ? 133.351 124.919 127.940 1.00 170.24 1091 LYS C C 1
ATOM 5678 O O . LYS C 2 281 ? 133.334 124.555 129.117 1.00 170.24 1091 LYS C O 1
ATOM 5684 N N . LYS C 2 282 ? 134.398 125.548 127.409 1.00 175.22 1092 LYS C N 1
ATOM 5685 C CA . LYS C 2 282 ? 135.505 125.958 128.264 1.00 175.22 1092 LYS C CA 1
ATOM 5686 C C . LYS C 2 282 ? 135.074 126.992 129.295 1.00 175.22 1092 LYS C C 1
ATOM 5687 O O . LYS C 2 282 ? 135.445 126.886 130.473 1.00 175.22 1092 LYS C O 1
ATOM 5693 N N . SER C 2 283 ? 134.138 127.863 128.917 1.00 179.56 1093 SER C N 1
ATOM 5694 C CA . SER C 2 283 ? 133.565 128.820 129.856 1.00 179.56 1093 SER C CA 1
ATOM 5695 C C . SER C 2 283 ? 132.673 128.125 130.863 1.00 179.56 1093 SER C C 1
ATOM 5696 O O . SER C 2 283 ? 132.587 128.555 132.018 1.00 179.56 1093 SER C O 1
ATOM 5699 N N . GLN C 2 284 ? 132.018 127.048 130.453 1.00 182.95 1094 GLN C N 1
ATOM 5700 C CA . GLN C 2 284 ? 131.081 126.377 131.342 1.00 182.95 1094 GLN C CA 1
ATOM 5701 C C . GLN C 2 284 ? 131.868 125.576 132.370 1.00 182.95 1094 GLN C C 1
ATOM 5702 O O . GLN C 2 284 ? 131.769 125.803 133.585 1.00 182.95 1094 GLN C O 1
ATOM 5708 N N . LEU C 2 285 ? 132.671 124.637 131.882 1.00 201.14 1095 LEU C N 1
ATOM 5709 C CA . LEU C 2 285 ? 133.284 123.646 132.746 1.00 201.14 1095 LEU C CA 1
ATOM 5710 C C . LEU C 2 285 ? 134.390 124.251 133.598 1.00 201.14 1095 LEU C C 1
ATOM 5711 O O . LEU C 2 285 ? 134.556 123.850 134.752 1.00 201.14 1095 LEU C O 1
ATOM 5716 N N . ASP C 2 286 ? 135.184 125.190 133.064 1.00 210.62 1096 ASP C N 1
ATOM 5717 C CA . ASP C 2 286 ? 136.216 125.751 133.929 1.00 210.62 1096 ASP C CA 1
ATOM 5718 C C . ASP C 2 286 ? 135.611 126.599 135.037 1.00 210.62 1096 ASP C C 1
ATOM 5719 O O . ASP C 2 286 ? 136.122 126.605 136.168 1.00 210.62 1096 ASP C O 1
ATOM 5724 N N . ALA C 2 287 ? 134.458 127.210 134.772 1.00 212.49 1097 ALA C N 1
ATOM 5725 C CA . ALA C 2 287 ? 133.716 127.872 135.834 1.00 212.49 1097 ALA C CA 1
ATOM 5726 C C . ALA C 2 287 ? 133.244 126.875 136.880 1.00 212.49 1097 ALA C C 1
ATOM 5727 O O . ALA C 2 287 ? 133.430 127.087 138.086 1.00 212.49 1097 ALA C O 1
ATOM 5729 N N . HIS C 2 288 ? 132.666 125.754 136.432 1.00 214.97 1098 HIS C N 1
ATOM 5730 C CA . HIS C 2 288 ? 132.221 124.765 137.407 1.00 214.97 1098 HIS C CA 1
ATOM 5731 C C . HIS C 2 288 ? 133.379 124.210 138.211 1.00 214.97 1098 HIS C C 1
ATOM 5732 O O . HIS C 2 288 ? 133.247 123.988 139.419 1.00 214.97 1098 HIS C O 1
ATOM 5739 N N . ARG C 2 289 ? 134.536 124.040 137.580 1.00 226.83 1099 ARG C N 1
ATOM 5740 C CA . ARG C 2 289 ? 135.636 123.398 138.277 1.00 226.83 1099 ARG C CA 1
ATOM 5741 C C . ARG C 2 289 ? 136.238 124.324 139.319 1.00 226.83 1099 ARG C C 1
ATOM 5742 O O . ARG C 2 289 ? 136.482 123.911 140.461 1.00 226.83 1099 ARG C O 1
ATOM 5750 N N . THR C 2 290 ? 136.449 125.594 138.963 1.00 238.09 1100 THR C N 1
ATOM 5751 C CA . THR C 2 290 ? 136.998 126.499 139.961 1.00 238.09 1100 THR C CA 1
ATOM 5752 C C . THR C 2 290 ? 135.994 126.832 141.053 1.00 238.09 1100 THR C C 1
ATOM 5753 O O . THR C 2 290 ? 136.387 126.991 142.219 1.00 238.09 1100 THR C O 1
ATOM 5757 N N . SER C 2 291 ? 134.693 126.825 140.747 1.00 248.65 1101 SER C N 1
ATOM 5758 C CA . SER C 2 291 ? 133.752 127.001 141.841 1.00 248.65 1101 SER C CA 1
ATOM 5759 C C . SER C 2 291 ? 133.707 125.781 142.744 1.00 248.65 1101 SER C C 1
ATOM 5760 O O . SER C 2 291 ? 133.607 125.926 143.967 1.00 248.65 1101 SER C O 1
ATOM 5763 N N . PHE C 2 292 ? 133.870 124.584 142.180 1.00 258.90 1102 PHE C N 1
ATOM 5764 C CA . PHE C 2 292 ? 133.804 123.392 143.009 1.00 258.90 1102 PHE C CA 1
ATOM 5765 C C . PHE C 2 292 ? 135.026 123.320 143.909 1.00 258.90 1102 PHE C C 1
ATOM 5766 O O . PHE C 2 292 ? 134.934 122.921 145.080 1.00 258.90 1102 PHE C O 1
ATOM 5774 N N . SER C 2 293 ? 136.160 123.795 143.396 1.00 264.95 1103 SER C N 1
ATOM 5775 C CA . SER C 2 293 ? 137.364 123.857 144.205 1.00 264.95 1103 SER C CA 1
ATOM 5776 C C . SER C 2 293 ? 137.202 124.860 145.331 1.00 264.95 1103 SER C C 1
ATOM 5777 O O . SER C 2 293 ? 137.614 124.602 146.469 1.00 264.95 1103 SER C O 1
ATOM 5780 N N . ARG C 2 294 ? 136.596 126.010 145.035 1.00 284.80 1104 ARG C N 1
ATOM 5781 C CA . ARG C 2 294 ? 136.443 127.011 146.078 1.00 284.80 1104 ARG C CA 1
ATOM 5782 C C . ARG C 2 294 ? 135.459 126.547 147.146 1.00 284.80 1104 ARG C C 1
ATOM 5783 O O . ARG C 2 294 ? 135.588 126.938 148.311 1.00 284.80 1104 ARG C O 1
ATOM 5791 N N . LYS C 2 295 ? 134.483 125.710 146.778 1.00 281.02 1105 LYS C N 1
ATOM 5792 C CA . LYS C 2 295 ? 133.637 125.101 147.804 1.00 281.02 1105 LYS C CA 1
ATOM 5793 C C . LYS C 2 295 ? 134.451 124.161 148.681 1.00 281.02 1105 LYS C C 1
ATOM 5794 O O . LYS C 2 295 ? 134.471 124.301 149.911 1.00 281.02 1105 LYS C O 1
ATOM 5800 N N . LEU C 2 296 ? 135.140 123.199 148.072 1.00 285.73 1106 LEU C N 1
ATOM 5801 C CA . LEU C 2 296 ? 135.732 122.157 148.901 1.00 285.73 1106 LEU C CA 1
ATOM 5802 C C . LEU C 2 296 ? 136.980 122.611 149.645 1.00 285.73 1106 LEU C C 1
ATOM 5803 O O . LEU C 2 296 ? 137.359 121.953 150.620 1.00 285.73 1106 LEU C O 1
ATOM 5808 N N . THR C 2 297 ? 137.585 123.742 149.278 1.00 295.57 1107 THR C N 1
ATOM 5809 C CA . THR C 2 297 ? 138.687 124.247 150.093 1.00 295.57 1107 THR C CA 1
ATOM 5810 C C . THR C 2 297 ? 138.189 124.596 151.492 1.00 295.57 1107 THR C C 1
ATOM 5811 O O . THR C 2 297 ? 138.742 124.141 152.501 1.00 295.57 1107 THR C O 1
ATOM 5815 N N . ILE C 2 298 ? 137.089 125.342 151.568 1.00 296.49 1108 ILE C N 1
ATOM 5816 C CA . ILE C 2 298 ? 136.515 125.667 152.866 1.00 296.49 1108 ILE C CA 1
ATOM 5817 C C . ILE C 2 298 ? 135.847 124.437 153.459 1.00 296.49 1108 ILE C C 1
ATOM 5818 O O . ILE C 2 298 ? 135.774 124.290 154.683 1.00 296.49 1108 ILE C O 1
ATOM 5823 N N . TYR C 2 299 ? 135.339 123.541 152.613 1.00 295.18 1109 TYR C N 1
ATOM 5824 C CA . TYR C 2 299 ? 134.706 122.334 153.131 1.00 295.18 1109 TYR C CA 1
ATOM 5825 C C . TYR C 2 299 ? 135.703 121.481 153.904 1.00 295.18 1109 TYR C C 1
ATOM 5826 O O . TYR C 2 299 ? 135.334 120.809 154.869 1.00 295.18 1109 TYR C O 1
ATOM 5835 N N . ARG C 2 300 ? 136.954 121.434 153.452 1.00 308.94 1110 ARG C N 1
ATOM 5836 C CA . ARG C 2 300 ? 137.992 120.806 154.262 1.00 308.94 1110 ARG C CA 1
ATOM 5837 C C . ARG C 2 300 ? 138.428 121.697 155.420 1.00 308.94 1110 ARG C C 1
ATOM 5838 O O . ARG C 2 300 ? 138.699 121.203 156.523 1.00 308.94 1110 ARG C O 1
ATOM 5846 N N . TRP C 2 301 ? 138.460 123.012 155.197 1.00 313.43 1111 TRP C N 1
ATOM 5847 C CA . TRP C 2 301 ? 138.957 123.931 156.213 1.00 313.43 1111 TRP C CA 1
ATOM 5848 C C . TRP C 2 301 ? 138.076 123.962 157.455 1.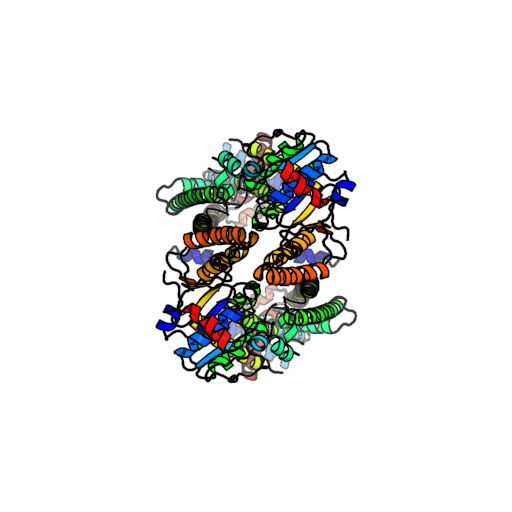00 313.43 1111 TRP C C 1
ATOM 5849 O O . TRP C 2 301 ? 138.578 124.198 158.562 1.00 313.43 1111 TRP C O 1
ATOM 5860 N N . ILE C 2 302 ? 136.776 123.708 157.304 1.00 318.18 1112 ILE C N 1
ATOM 5861 C CA . ILE C 2 302 ? 135.916 123.581 158.477 1.00 318.18 1112 ILE C CA 1
ATOM 5862 C C . ILE C 2 302 ? 136.301 122.355 159.298 1.00 318.18 1112 ILE C C 1
ATOM 5863 O O . ILE C 2 302 ? 136.479 122.451 160.515 1.00 318.18 1112 ILE C O 1
ATOM 5868 N N . LEU C 2 303 ? 136.512 121.204 158.650 1.00 328.17 1113 LEU C N 1
ATOM 5869 C CA . LEU C 2 303 ? 136.916 120.024 159.415 1.00 328.17 1113 LEU C CA 1
ATOM 5870 C C . LEU C 2 303 ? 138.295 120.194 160.024 1.00 328.17 1113 LEU C C 1
ATOM 5871 O O . LEU C 2 303 ? 138.618 119.508 160.998 1.00 328.17 1113 LEU C O 1
ATOM 5876 N N . THR C 2 304 ? 139.121 121.070 159.463 1.00 341.32 1114 THR C N 1
ATOM 5877 C CA . THR C 2 304 ? 140.438 121.278 160.054 1.00 341.32 1114 THR C CA 1
ATOM 5878 C C . THR C 2 304 ? 140.350 122.207 161.261 1.00 341.32 1114 THR C C 1
ATOM 5879 O O . THR C 2 304 ? 140.660 121.817 162.395 1.00 341.32 1114 THR C O 1
ATOM 5883 N N . ARG C 2 305 ? 139.887 123.435 161.054 1.00 357.03 1115 ARG C N 1
ATOM 5884 C CA . ARG C 2 305 ? 139.960 124.371 162.163 1.00 357.03 1115 ARG C CA 1
ATOM 5885 C C . ARG C 2 305 ? 138.840 124.198 163.187 1.00 357.03 1115 ARG C C 1
ATOM 5886 O O . ARG C 2 305 ? 138.985 124.678 164.320 1.00 357.03 1115 ARG C O 1
ATOM 5894 N N . GLY C 2 306 ? 137.777 123.452 162.877 1.00 368.02 1116 GLY C N 1
ATOM 5895 C CA . GLY C 2 306 ? 136.795 123.151 163.899 1.00 368.02 1116 GLY C CA 1
ATOM 5896 C C . GLY C 2 306 ? 137.387 122.260 164.968 1.00 368.02 1116 GLY C C 1
ATOM 5897 O O . GLY C 2 306 ? 137.134 122.449 166.157 1.00 368.02 1116 GLY C O 1
ATOM 5898 N N . MET C 2 307 ? 138.219 121.305 164.557 1.00 365.87 1117 MET C N 1
ATOM 5899 C CA . MET C 2 307 ? 139.005 120.527 165.500 1.00 365.87 1117 MET C CA 1
ATOM 5900 C C . MET C 2 307 ? 140.190 121.313 166.031 1.00 365.87 1117 MET C C 1
ATOM 5901 O O . MET C 2 307 ? 140.747 120.941 167.068 1.00 365.87 1117 MET C O 1
ATOM 5906 N N . GLN C 2 308 ? 140.598 122.379 165.343 1.00 373.14 1118 GLN C N 1
ATOM 5907 C CA . GLN C 2 308 ? 141.665 123.209 165.890 1.00 373.14 1118 GLN C CA 1
ATOM 5908 C C . GLN C 2 308 ? 141.179 124.138 166.998 1.00 373.14 1118 GLN C C 1
ATOM 5909 O O . GLN C 2 308 ? 142.009 124.698 167.721 1.00 373.14 1118 GLN C O 1
ATOM 5915 N N . TRP C 2 309 ? 139.867 124.348 167.126 1.00 389.39 1119 TRP C N 1
ATOM 5916 C CA . TRP C 2 309 ? 139.350 125.176 168.216 1.00 389.39 1119 TRP C CA 1
ATOM 5917 C C . TRP C 2 309 ? 138.396 124.462 169.178 1.00 389.39 1119 TRP C C 1
ATOM 5918 O O . TRP C 2 309 ? 138.260 124.901 170.329 1.00 389.39 1119 TRP C O 1
ATOM 5929 N N . PHE C 2 310 ? 137.767 123.358 168.767 1.00 403.19 1120 PHE C N 1
ATOM 5930 C CA . PHE C 2 310 ? 136.862 122.615 169.639 1.00 403.19 1120 PHE C CA 1
ATOM 5931 C C . PHE C 2 310 ? 137.615 122.008 170.813 1.00 403.19 1120 PHE C C 1
ATOM 5932 O O . PHE C 2 310 ? 137.148 122.058 171.957 1.00 403.19 1120 PHE C O 1
ATOM 5940 N N . LEU C 2 311 ? 138.766 121.392 170.532 1.00 413.82 1121 LEU C N 1
ATOM 5941 C CA . LEU C 2 311 ? 139.600 120.813 171.581 1.00 413.82 1121 LEU C CA 1
ATOM 5942 C C . LEU C 2 311 ? 139.834 121.815 172.705 1.00 413.82 1121 LEU C C 1
ATOM 5943 O O . LEU C 2 311 ? 139.837 121.445 173.884 1.00 413.82 1121 LEU C O 1
ATOM 5948 N N . CYS C 2 312 ? 140.055 123.086 172.363 1.00 418.50 1122 CYS C N 1
ATOM 5949 C CA . CYS C 2 312 ? 140.182 124.103 173.397 1.00 418.50 1122 CYS C CA 1
ATOM 5950 C C . CYS C 2 312 ? 138.837 124.528 173.971 1.00 418.50 1122 CYS C C 1
ATOM 5951 O O . CYS C 2 312 ? 138.789 124.959 175.129 1.00 418.50 1122 CYS C O 1
ATOM 5954 N N . PHE C 2 313 ? 137.739 124.381 173.225 1.00 418.55 1123 PHE C N 1
ATOM 5955 C CA . PHE C 2 313 ? 136.449 124.704 173.830 1.00 418.55 1123 PHE C CA 1
ATOM 5956 C C . PHE C 2 313 ? 136.081 123.655 174.876 1.00 418.55 1123 PHE C C 1
ATOM 5957 O O . PHE C 2 313 ? 136.075 123.944 176.077 1.00 418.55 1123 PHE C O 1
ATOM 5965 N N . TRP C 2 314 ? 135.767 122.440 174.432 1.00 413.86 1124 TRP C N 1
ATOM 5966 C CA . TRP C 2 314 ? 135.366 121.365 175.328 1.00 413.86 1124 TRP C CA 1
ATOM 5967 C C . TRP C 2 314 ? 136.594 120.683 175.921 1.00 413.86 1124 TRP C C 1
ATOM 5968 O O . TRP C 2 314 ? 137.712 120.826 175.422 1.00 413.86 1124 TRP C O 1
ATOM 5979 N N . PHE C 2 315 ? 136.368 119.927 176.996 1.00 412.91 1125 PHE C N 1
ATOM 5980 C CA . PHE C 2 315 ? 137.422 119.154 177.656 1.00 412.91 1125 PHE C CA 1
ATOM 5981 C C . PHE C 2 315 ? 138.630 120.030 177.984 1.00 412.91 1125 PHE C C 1
ATOM 5982 O O . PHE C 2 315 ? 139.782 119.689 177.712 1.00 412.91 1125 PHE C O 1
ATOM 5990 N N . SER C 2 316 ? 138.340 121.178 178.588 1.00 421.30 1126 SER C N 1
ATOM 5991 C CA . SER C 2 316 ? 139.328 122.149 179.033 1.00 421.30 1126 SER C CA 1
ATOM 5992 C C . SER C 2 316 ? 139.491 122.110 180.543 1.00 421.30 1126 SER C C 1
ATOM 5993 O O . SER C 2 316 ? 140.611 121.986 181.049 1.00 421.30 1126 SER C O 1
ATOM 5996 N N . SER C 2 317 ? 138.382 122.219 181.273 1.00 420.05 1127 SER C N 1
ATOM 5997 C CA . SER C 2 317 ? 138.416 122.031 182.718 1.00 420.05 1127 SER C CA 1
ATOM 5998 C C . SER C 2 317 ? 138.814 120.603 183.067 1.00 420.05 1127 SER C C 1
ATOM 5999 O O . SER C 2 317 ? 139.616 120.380 183.978 1.00 420.05 1127 SER C O 1
ATOM 6002 N N . GLN C 2 318 ? 138.228 119.618 182.383 1.00 416.44 1128 GLN C N 1
ATOM 6003 C CA . GLN C 2 318 ? 138.688 118.237 182.504 1.00 416.44 1128 GLN C CA 1
ATOM 6004 C C . GLN C 2 318 ? 140.185 118.149 182.224 1.00 416.44 1128 GLN C C 1
ATOM 6005 O O . GLN C 2 318 ? 140.618 118.403 181.095 1.00 416.44 1128 GLN C O 1
ATOM 6011 N N . PRO C 2 319 ? 141.004 117.808 183.221 1.00 417.05 1129 PRO C N 1
ATOM 6012 C CA . PRO C 2 319 ? 142.461 117.808 183.018 1.00 417.05 1129 PRO C CA 1
ATOM 6013 C C . PRO C 2 319 ? 142.931 116.642 182.159 1.00 417.05 1129 PRO C C 1
ATOM 6014 O O . PRO C 2 319 ? 142.544 115.494 182.386 1.00 417.05 1129 PRO C O 1
ATOM 6018 N N . MET C 2 320 ? 143.776 116.940 181.169 1.00 420.56 1130 MET C N 1
ATOM 6019 C CA . MET C 2 320 ? 144.300 115.864 180.331 1.00 420.56 1130 MET C CA 1
ATOM 6020 C C . MET C 2 320 ? 145.417 115.095 181.032 1.00 420.56 1130 MET C C 1
ATOM 6021 O O . MET C 2 320 ? 145.423 113.859 181.016 1.00 420.56 1130 MET C O 1
ATOM 6026 N N . PHE C 2 321 ? 146.354 115.803 181.665 1.00 413.25 1131 PHE C N 1
ATOM 6027 C CA . PHE C 2 321 ? 147.392 115.162 182.465 1.00 413.25 1131 PHE C CA 1
ATOM 6028 C C . PHE C 2 321 ? 148.006 116.197 183.399 1.00 413.25 1131 PHE C C 1
ATOM 6029 O O . PHE C 2 321 ? 147.964 117.400 183.135 1.00 413.25 1131 PHE C O 1
ATOM 6037 N N . TRP C 2 322 ? 148.607 115.699 184.477 1.00 400.60 1132 TRP C N 1
ATOM 6038 C CA . TRP C 2 322 ? 149.129 116.510 185.574 1.00 400.60 1132 TRP C CA 1
ATOM 6039 C C . TRP C 2 322 ? 150.638 116.725 185.497 1.00 400.60 1132 TRP C C 1
ATOM 6040 O O . TRP C 2 322 ? 151.397 115.766 185.319 1.00 400.60 1132 TRP C O 1
ATOM 6051 N N . LEU C 2 323 ? 151.068 117.983 185.629 1.00 377.23 1133 LEU C N 1
ATOM 6052 C CA . LEU C 2 323 ? 152.495 118.281 185.620 1.00 377.23 1133 LEU C CA 1
ATOM 6053 C C . LEU C 2 323 ? 153.112 117.814 186.936 1.00 377.23 1133 LEU C C 1
ATOM 6054 O O . LEU C 2 323 ? 152.452 117.861 187.979 1.00 377.23 1133 LEU C O 1
ATOM 6059 N N . PRO C 2 324 ? 154.355 117.332 186.919 1.00 355.29 1134 PRO C N 1
ATOM 6060 C CA . PRO C 2 324 ? 155.024 117.004 188.184 1.00 355.29 1134 PRO C CA 1
ATOM 6061 C C . PRO C 2 324 ? 155.051 118.213 189.107 1.00 355.29 1134 PRO C C 1
ATOM 6062 O O . PRO C 2 324 ? 155.285 119.345 188.677 1.00 355.29 1134 PRO C O 1
ATOM 6066 N N . TYR C 2 325 ? 154.803 117.959 190.388 1.00 343.74 1135 TYR C N 1
ATOM 6067 C CA . TYR C 2 325 ? 154.715 119.027 191.376 1.00 343.74 1135 TYR C CA 1
ATOM 6068 C C . TYR C 2 325 ? 156.079 119.661 191.629 1.00 343.74 1135 TYR C C 1
ATOM 6069 O O . TYR C 2 325 ? 157.008 118.988 192.088 1.00 343.74 1135 TYR C O 1
ATOM 6078 N N . GLY C 2 326 ? 156.202 120.953 191.327 1.00 349.89 1136 GLY C N 1
ATOM 6079 C CA . GLY C 2 326 ? 157.368 121.724 191.708 1.00 349.89 1136 GLY C CA 1
ATOM 6080 C C . GLY C 2 326 ? 158.390 121.977 190.622 1.00 349.89 1136 GLY C C 1
ATOM 6081 O O . GLY C 2 326 ? 159.409 122.620 190.898 1.00 349.89 1136 GLY C O 1
ATOM 6082 N N . TRP C 2 327 ? 158.154 121.504 189.400 1.00 351.29 1137 TRP C N 1
ATOM 6083 C CA . TRP C 2 327 ? 159.139 121.681 188.337 1.00 351.29 1137 TRP C CA 1
ATOM 6084 C C . TRP C 2 327 ? 159.079 123.068 187.710 1.00 351.29 1137 TRP C C 1
ATOM 6085 O O . TRP C 2 327 ? 160.116 123.612 187.316 1.00 351.29 1137 TRP C O 1
ATOM 6096 N N . PHE C 2 328 ? 157.892 123.661 187.602 1.00 359.34 1138 PHE C N 1
ATOM 6097 C CA . PHE C 2 328 ? 157.859 124.908 186.865 1.00 359.34 1138 PHE C CA 1
ATOM 6098 C C . PHE C 2 328 ? 157.487 126.075 187.767 1.00 359.34 1138 PHE C C 1
ATOM 6099 O O . PHE C 2 328 ? 156.622 125.941 188.640 1.00 359.34 1138 PHE C O 1
ATOM 6107 N N . PRO C 2 329 ? 158.131 127.227 187.584 1.00 368.24 1139 PRO C N 1
ATOM 6108 C CA . PRO C 2 329 ? 157.744 128.428 188.330 1.00 368.24 1139 PRO C CA 1
ATOM 6109 C C . PRO C 2 329 ? 156.305 128.841 188.064 1.00 368.24 1139 PRO C C 1
ATOM 6110 O O . PRO C 2 329 ? 155.694 128.476 187.057 1.00 368.24 1139 PRO C O 1
ATOM 6114 N N . TYR C 2 330 ? 155.765 129.608 189.015 1.00 367.90 1140 TYR C N 1
ATOM 6115 C CA . TYR C 2 330 ? 154.373 130.040 188.941 1.00 367.90 1140 TYR C CA 1
ATOM 6116 C C . TYR C 2 330 ? 154.074 130.753 187.629 1.00 367.90 1140 TYR C C 1
ATOM 6117 O O . TYR C 2 330 ? 153.017 130.532 187.024 1.00 367.90 1140 TYR C O 1
ATOM 6126 N N . TRP C 2 331 ? 154.989 131.614 187.170 1.00 368.97 1141 TRP C N 1
ATOM 6127 C CA . TRP C 2 331 ? 154.704 132.382 185.963 1.00 368.97 1141 TRP C CA 1
ATOM 6128 C C . TRP C 2 331 ? 154.597 131.474 184.746 1.00 368.97 1141 TRP C C 1
ATOM 6129 O O . TRP C 2 331 ? 153.852 131.784 183.810 1.00 368.97 1141 TRP C O 1
ATOM 6140 N N . VAL C 2 332 ? 155.339 130.366 184.726 1.00 371.53 1142 VAL C N 1
ATOM 6141 C CA . VAL C 2 332 ? 155.204 129.435 183.613 1.00 371.53 1142 VAL C CA 1
ATOM 6142 C C . VAL C 2 332 ? 153.851 128.748 183.694 1.00 371.53 1142 VAL C C 1
ATOM 6143 O O . VAL C 2 332 ? 153.144 128.597 182.691 1.00 371.53 1142 VAL C O 1
ATOM 6147 N N . GLU C 2 333 ? 153.468 128.338 184.905 1.00 380.27 1143 GLU C N 1
ATOM 6148 C CA . GLU C 2 333 ? 152.169 127.737 185.173 1.00 380.27 1143 GLU C CA 1
ATOM 6149 C C . GLU C 2 333 ? 151.005 128.635 184.774 1.00 380.27 1143 GLU C C 1
ATOM 6150 O O . GLU C 2 333 ? 149.880 128.139 184.645 1.00 380.27 1143 GLU C O 1
ATOM 6156 N N . TRP C 2 334 ? 151.245 129.940 184.598 1.00 384.71 1144 TRP C N 1
ATOM 6157 C CA . TRP C 2 334 ? 150.182 130.868 184.218 1.00 384.71 1144 TRP C CA 1
ATOM 6158 C C . TRP C 2 334 ? 149.403 130.394 183.001 1.00 384.71 1144 TRP C C 1
ATOM 6159 O O . TRP C 2 334 ? 148.188 130.605 182.918 1.00 384.71 1144 TRP C O 1
ATOM 6170 N N . LEU C 2 335 ? 150.090 129.779 182.039 1.00 390.05 1145 LEU C N 1
ATOM 6171 C CA . LEU C 2 335 ? 149.452 129.318 180.812 1.00 390.05 1145 LEU C CA 1
ATOM 6172 C C . LEU C 2 335 ? 148.250 128.427 181.109 1.00 390.05 1145 LEU C C 1
ATOM 6173 O O . LEU C 2 335 ? 147.204 128.554 180.470 1.00 390.05 1145 LEU C O 1
ATOM 6178 N N . VAL C 2 336 ? 148.400 127.517 182.073 1.00 391.78 1146 VAL C N 1
ATOM 6179 C CA . VAL C 2 336 ? 147.339 126.589 182.470 1.00 391.78 1146 VAL C CA 1
ATOM 6180 C C . VAL C 2 336 ? 146.114 127.318 183.014 1.00 391.78 1146 VAL C C 1
ATOM 6181 O O . VAL C 2 336 ? 144.974 126.885 182.807 1.00 391.78 1146 VAL C O 1
ATOM 6185 N N . SER C 2 337 ? 146.331 128.371 183.798 1.00 396.96 1147 SER C N 1
ATOM 6186 C CA . SER C 2 337 ? 145.223 129.097 184.416 1.00 396.96 1147 SER C CA 1
ATOM 6187 C C . SER C 2 337 ? 144.232 129.677 183.406 1.00 396.96 1147 SER C C 1
ATOM 6188 O O . SER C 2 337 ? 143.025 129.711 183.672 1.00 396.96 1147 SER C O 1
ATOM 6191 N N . PHE C 2 338 ? 144.705 130.136 182.250 1.00 394.30 1148 PHE C N 1
ATOM 6192 C CA . PHE C 2 338 ? 143.784 130.737 181.281 1.00 394.30 1148 PHE C CA 1
ATOM 6193 C C . PHE C 2 338 ? 142.769 129.837 180.566 1.00 394.30 1148 PHE C C 1
ATOM 6194 O O . PHE C 2 338 ? 141.653 130.302 180.302 1.00 394.30 1148 PHE C O 1
ATOM 6202 N N . PRO C 2 339 ? 143.060 128.574 180.243 1.00 398.40 1149 PRO C N 1
ATOM 6203 C CA . PRO C 2 339 ? 142.045 127.731 179.591 1.00 398.40 1149 PRO C CA 1
ATOM 6204 C C . PRO C 2 339 ? 141.103 126.973 180.517 1.00 398.40 1149 PRO C C 1
ATOM 6205 O O . PRO C 2 339 ? 140.398 126.089 180.023 1.00 398.40 1149 PRO C O 1
ATOM 6209 N N . ASN C 2 340 ? 141.099 127.249 181.823 1.00 403.65 1150 ASN C N 1
ATOM 6210 C CA . ASN C 2 340 ? 140.225 126.654 182.836 1.00 403.65 1150 ASN C CA 1
ATOM 6211 C C . ASN C 2 340 ? 140.735 125.314 183.362 1.00 403.65 1150 ASN C C 1
ATOM 6212 O O . ASN C 2 340 ? 140.103 124.752 184.260 1.00 403.65 1150 ASN C O 1
ATOM 6217 N N . ALA C 2 341 ? 141.840 124.780 182.850 1.00 403.17 1151 ALA C N 1
ATOM 6218 C CA . ALA C 2 341 ? 142.342 123.518 183.374 1.00 403.17 1151 ALA C CA 1
ATOM 6219 C C . ALA C 2 341 ? 142.846 123.691 184.806 1.00 403.17 1151 ALA C C 1
ATOM 6220 O O . ALA C 2 341 ? 143.447 124.718 185.136 1.00 403.17 1151 ALA C O 1
ATOM 6222 N N . PRO C 2 342 ? 142.597 122.709 185.676 1.00 405.56 1152 PRO C N 1
ATOM 6223 C CA . PRO C 2 342 ? 143.070 122.794 187.065 1.00 405.56 1152 PRO C CA 1
ATOM 6224 C C . PRO C 2 342 ? 144.573 122.993 187.161 1.00 405.56 1152 PRO C C 1
ATOM 6225 O O . PRO C 2 342 ? 145.346 122.412 186.396 1.00 405.56 1152 PRO C O 1
ATOM 6229 N N . MET C 2 343 ? 144.975 123.848 188.099 1.00 406.10 1153 MET C N 1
ATOM 6230 C CA . MET C 2 343 ? 146.389 124.113 188.316 1.00 406.10 1153 MET C CA 1
ATOM 6231 C C . MET C 2 343 ? 147.131 122.810 188.584 1.00 406.10 1153 MET C C 1
ATOM 6232 O O . MET C 2 343 ? 146.702 121.991 189.401 1.00 406.10 1153 MET C O 1
ATOM 6237 N N . GLY C 2 344 ? 148.246 122.620 187.887 1.00 405.70 1154 GLY C N 1
ATOM 6238 C CA . GLY C 2 344 ? 149.033 121.414 188.005 1.00 405.70 1154 GLY C CA 1
ATOM 6239 C C . GLY C 2 344 ? 148.801 120.427 186.885 1.00 405.70 1154 GLY C C 1
ATOM 6240 O O . GLY C 2 344 ? 149.471 119.389 186.846 1.00 405.70 1154 GLY C O 1
ATOM 6241 N N . SER C 2 345 ? 147.879 120.726 185.977 1.00 407.67 1155 SER C N 1
ATOM 6242 C CA . SER C 2 345 ? 147.578 119.930 184.799 1.00 407.67 1155 SER C CA 1
ATOM 6243 C C . SER C 2 345 ? 147.849 120.784 183.569 1.00 407.67 1155 SER C C 1
ATOM 6244 O O . SER C 2 345 ? 148.074 121.988 183.670 1.00 407.67 1155 SER C O 1
ATOM 6247 N N . VAL C 2 346 ? 147.841 120.166 182.394 1.00 408.11 1156 VAL C N 1
ATOM 6248 C CA . VAL C 2 346 ? 148.206 120.879 181.178 1.00 408.11 1156 VAL C CA 1
ATOM 6249 C C . VAL C 2 346 ? 146.955 121.022 180.319 1.00 408.11 1156 VAL C C 1
ATOM 6250 O O . VAL C 2 346 ? 145.985 120.274 180.461 1.00 408.11 1156 VAL C O 1
ATOM 6254 N N . SER C 2 347 ? 146.983 122.006 179.424 1.00 407.77 1157 SER C N 1
ATOM 6255 C CA . SER C 2 347 ? 145.906 122.268 178.483 1.00 407.77 1157 SER C CA 1
ATOM 6256 C C . SER C 2 347 ? 146.252 121.636 177.132 1.00 407.77 1157 SER C C 1
ATOM 6257 O O . SER C 2 347 ? 147.158 120.802 177.033 1.00 407.77 1157 SER C O 1
ATOM 6260 N N . ILE C 2 348 ? 145.542 122.031 176.075 1.00 415.97 1158 ILE C N 1
ATOM 6261 C CA . ILE C 2 348 ? 145.761 121.443 174.758 1.00 415.97 1158 ILE C CA 1
ATOM 6262 C C . ILE C 2 348 ? 146.017 122.555 173.747 1.00 415.97 1158 ILE C C 1
ATOM 6263 O O . ILE C 2 348 ? 145.126 122.934 172.978 1.00 415.97 1158 ILE C O 1
ATOM 6268 N N . VAL C 2 349 ? 147.232 123.100 173.767 1.00 416.91 1159 VAL C N 1
ATOM 6269 C CA . VAL C 2 349 ? 147.651 124.159 172.853 1.00 416.91 1159 VAL C CA 1
ATOM 6270 C C . VAL C 2 349 ? 148.919 123.750 172.105 1.00 416.91 1159 VAL C C 1
ATOM 6271 O O . VAL C 2 349 ? 148.909 123.619 170.877 1.00 416.91 1159 VAL C O 1
ATOM 6275 N N . VAL C 2 350 ? 150.024 123.583 172.837 1.00 420.39 1160 VAL C N 1
ATOM 6276 C CA . VAL C 2 350 ? 151.298 123.149 172.265 1.00 420.39 1160 VAL C CA 1
ATOM 6277 C C . VAL C 2 350 ? 151.158 121.900 171.406 1.00 420.39 1160 VAL C C 1
ATOM 6278 O O . VAL C 2 350 ? 151.910 121.711 170.441 1.00 420.39 1160 VAL C O 1
ATOM 6282 N N . TRP C 2 351 ? 150.202 121.032 171.735 1.00 413.02 1161 TRP C N 1
ATOM 6283 C CA . TRP C 2 351 ? 149.838 119.945 170.833 1.00 413.02 1161 TRP C CA 1
ATOM 6284 C C . TRP C 2 351 ? 149.170 120.442 169.558 1.00 413.02 1161 TRP C C 1
ATOM 6285 O O . TRP C 2 351 ? 149.248 119.770 168.525 1.00 413.02 1161 TRP C O 1
ATOM 6296 N N . GLN C 2 352 ? 148.485 121.584 169.602 1.00 408.23 1162 GLN C N 1
ATOM 6297 C CA . GLN C 2 352 ? 147.887 122.094 168.373 1.00 408.23 1162 GLN C CA 1
ATOM 6298 C C . GLN C 2 352 ? 148.947 122.694 167.455 1.00 408.23 1162 GLN C C 1
ATOM 6299 O O . GLN C 2 352 ? 149.114 122.250 166.314 1.00 408.23 1162 GLN C O 1
ATOM 6305 N N . SER C 2 353 ? 149.679 123.703 167.933 1.00 411.70 1163 SER C N 1
ATOM 6306 C CA . SER C 2 353 ? 150.566 124.420 167.024 1.00 411.70 1163 SER C CA 1
ATOM 6307 C C . SER C 2 353 ? 151.967 123.816 166.936 1.00 411.70 1163 SER C C 1
ATOM 6308 O O . SER C 2 353 ? 152.426 123.481 165.840 1.00 411.70 1163 SER C O 1
ATOM 6311 N N . ALA C 2 354 ? 152.657 123.657 168.066 1.00 410.41 1164 ALA C N 1
ATOM 6312 C CA . ALA C 2 354 ? 154.062 123.266 168.004 1.00 410.41 1164 ALA C CA 1
ATOM 6313 C C . ALA C 2 354 ? 154.271 121.771 167.795 1.00 410.41 1164 ALA C C 1
ATOM 6314 O O . ALA C 2 354 ? 155.377 121.366 167.414 1.00 410.41 1164 ALA C O 1
ATOM 6316 N N . CYS C 2 355 ? 153.217 120.957 167.909 1.00 404.98 1165 CYS C N 1
ATOM 6317 C CA . CYS C 2 355 ? 153.350 119.538 167.599 1.00 404.98 1165 CYS C CA 1
ATOM 6318 C C . CYS C 2 355 ? 153.545 119.318 166.108 1.00 404.98 1165 CYS C C 1
ATOM 6319 O O . CYS C 2 355 ? 154.038 118.260 165.699 1.00 404.98 1165 CYS C O 1
ATOM 6322 N N . SER C 2 356 ? 153.258 120.342 165.306 1.00 398.05 1166 SER C N 1
ATOM 6323 C CA . SER C 2 356 ? 153.523 120.290 163.876 1.00 398.05 1166 SER C CA 1
ATOM 6324 C C . SER C 2 356 ? 155.019 120.194 163.619 1.00 398.05 1166 SER C C 1
ATOM 6325 O O . SER C 2 356 ? 155.440 119.638 162.598 1.00 398.05 1166 SER C O 1
ATOM 6328 N N . GLY C 2 357 ? 155.832 120.728 164.533 1.00 391.09 1167 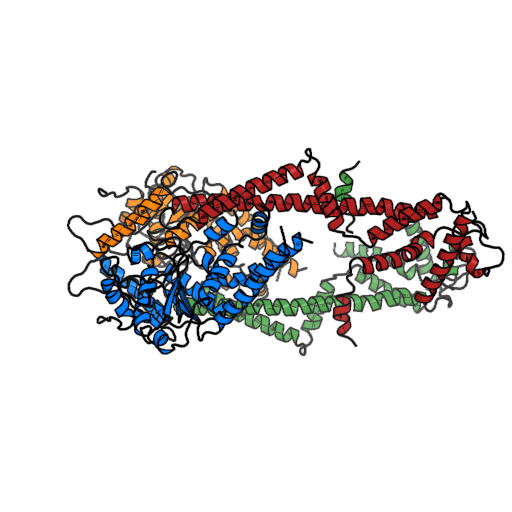GLY C N 1
ATOM 6329 C CA . GLY C 2 357 ? 157.269 120.575 164.407 1.00 391.09 1167 GLY C CA 1
ATOM 6330 C C . GLY C 2 357 ? 157.744 119.159 164.663 1.00 391.09 1167 GLY C C 1
ATOM 6331 O O . GLY C 2 357 ? 158.766 118.746 164.105 1.00 391.09 1167 GLY C O 1
ATOM 6332 N N . VAL C 2 358 ? 156.974 118.375 165.423 1.00 387.85 1168 VAL C N 1
ATOM 6333 C CA . VAL C 2 358 ? 157.410 117.027 165.784 1.00 387.85 1168 VAL C CA 1
ATOM 6334 C C . VAL C 2 358 ? 157.553 116.170 164.537 1.00 387.85 1168 VAL C C 1
ATOM 6335 O O . VAL C 2 358 ? 158.572 115.500 164.332 1.00 387.85 1168 VAL C O 1
ATOM 6339 N N . LEU C 2 359 ? 156.534 116.176 163.691 1.00 377.05 1169 LEU C N 1
ATOM 6340 C CA . LEU C 2 359 ? 156.606 115.498 162.408 1.00 377.05 1169 LEU C CA 1
ATOM 6341 C C . LEU C 2 359 ? 157.397 116.273 161.363 1.00 377.05 1169 LEU C C 1
ATOM 6342 O O . LEU C 2 359 ? 157.784 115.684 160.347 1.00 377.05 1169 LEU C O 1
ATOM 6347 N N . ALA C 2 360 ? 157.696 117.555 161.603 1.00 378.92 1170 ALA C N 1
ATOM 6348 C CA . ALA C 2 360 ? 158.355 118.348 160.569 1.00 378.92 1170 ALA C CA 1
ATOM 6349 C C . ALA C 2 360 ? 159.757 117.832 160.268 1.00 378.92 1170 ALA C C 1
ATOM 6350 O O . ALA C 2 360 ? 160.152 117.744 159.099 1.00 378.92 1170 ALA C O 1
ATOM 6352 N N . LEU C 2 361 ? 160.486 117.391 161.296 1.00 380.42 1171 LEU C N 1
ATOM 6353 C CA . LEU C 2 361 ? 161.780 116.761 161.059 1.00 380.42 1171 LEU C CA 1
ATOM 6354 C C . LEU C 2 361 ? 161.621 115.433 160.342 1.00 380.42 1171 LEU C C 1
ATOM 6355 O O . LEU C 2 361 ? 162.408 115.118 159.440 1.00 380.42 1171 LEU C O 1
ATOM 6360 N N . VAL C 2 362 ? 160.544 114.707 160.634 1.00 374.40 1172 VAL C N 1
ATOM 6361 C CA . VAL C 2 362 ? 160.289 113.489 159.884 1.00 374.40 1172 VAL C CA 1
ATOM 6362 C C . VAL C 2 362 ? 159.919 113.838 158.458 1.00 374.40 1172 VAL C C 1
ATOM 6363 O O . VAL C 2 362 ? 160.234 113.086 157.527 1.00 374.40 1172 VAL C O 1
ATOM 6367 N N . ILE C 2 363 ? 159.340 115.021 158.247 1.00 367.94 1173 ILE C N 1
ATOM 6368 C CA . ILE C 2 363 ? 159.139 115.488 156.882 1.00 367.94 1173 ILE C CA 1
ATOM 6369 C C . ILE C 2 363 ? 160.480 115.646 156.187 1.00 367.94 1173 ILE C C 1
ATOM 6370 O O . ILE C 2 363 ? 160.675 115.164 155.063 1.00 367.94 1173 ILE C O 1
ATOM 6375 N N . GLU C 2 364 ? 161.453 116.258 156.865 1.00 371.65 1174 GLU C N 1
ATOM 6376 C CA . GLU C 2 364 ? 162.739 116.346 156.197 1.00 371.65 1174 GLU C CA 1
ATOM 6377 C C . GLU C 2 364 ? 163.420 114.990 156.139 1.00 371.65 1174 GLU C C 1
ATOM 6378 O O . GLU C 2 364 ? 164.270 114.779 155.265 1.00 371.65 1174 GLU C O 1
ATOM 6384 N N . ALA C 2 365 ? 162.978 114.023 156.951 1.00 372.34 1175 ALA C N 1
ATOM 6385 C CA . ALA C 2 365 ? 163.486 112.674 156.758 1.00 372.34 1175 ALA C CA 1
ATOM 6386 C 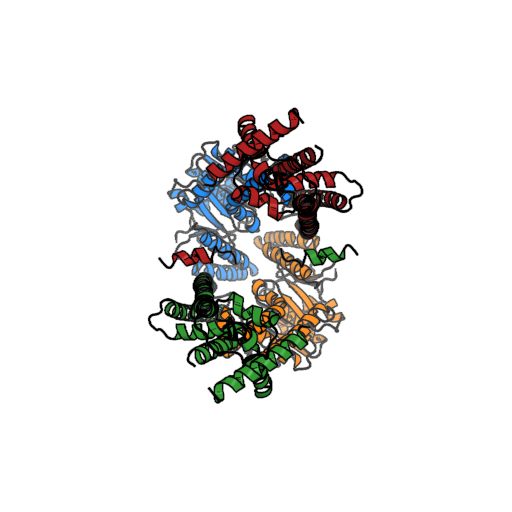C . ALA C 2 365 ? 163.037 112.133 155.412 1.00 372.34 1175 ALA C C 1
ATOM 6387 O O . ALA C 2 365 ? 163.837 111.548 154.671 1.00 372.34 1175 ALA C O 1
ATOM 6389 N N . VAL C 2 366 ? 161.796 112.437 155.018 1.00 366.64 1176 VAL C N 1
ATOM 6390 C CA . VAL C 2 366 ? 161.348 112.007 153.706 1.00 366.64 1176 VAL C CA 1
ATOM 6391 C C . VAL C 2 366 ? 162.072 112.795 152.638 1.00 366.64 1176 VAL C C 1
ATOM 6392 O O . VAL C 2 366 ? 162.276 112.298 151.524 1.00 366.64 1176 VAL C O 1
ATOM 6396 N N . MET C 2 367 ? 162.530 113.999 152.984 1.00 367.83 1177 MET C N 1
ATOM 6397 C CA . MET C 2 367 ? 163.291 114.788 152.032 1.00 367.83 1177 MET C CA 1
ATOM 6398 C C . MET C 2 367 ? 164.619 114.120 151.723 1.00 367.83 1177 MET C C 1
ATOM 6399 O O . MET C 2 367 ? 165.170 114.309 150.633 1.00 367.83 1177 MET C O 1
ATOM 6404 N N . ALA C 2 368 ? 165.139 113.331 152.663 1.00 364.52 1178 ALA C N 1
ATOM 6405 C CA . ALA C 2 368 ? 166.330 112.544 152.394 1.00 364.52 1178 ALA C CA 1
ATOM 6406 C C . ALA C 2 368 ? 166.014 111.206 151.746 1.00 364.52 1178 ALA C C 1
ATOM 6407 O O . ALA C 2 368 ? 166.916 110.582 151.177 1.00 364.52 1178 ALA C O 1
ATOM 6409 N N . VAL C 2 369 ? 164.760 110.757 151.811 1.00 360.70 1179 VAL C N 1
ATOM 6410 C CA . VAL C 2 369 ? 164.415 109.447 151.270 1.00 360.70 1179 VAL C CA 1
ATOM 6411 C C . VAL C 2 369 ? 164.362 109.488 149.751 1.00 360.70 1179 VAL C C 1
ATOM 6412 O O . VAL C 2 369 ? 165.035 108.709 149.067 1.00 360.70 1179 VAL C O 1
ATOM 6416 N N . VAL C 2 370 ? 163.564 110.399 149.203 1.00 354.83 1180 VAL C N 1
ATOM 6417 C CA . VAL C 2 370 ? 163.423 110.498 147.756 1.00 354.83 1180 VAL C CA 1
ATOM 6418 C C . VAL C 2 370 ? 164.653 111.150 147.134 1.00 354.83 1180 VAL C C 1
ATOM 6419 O O . VAL C 2 370 ? 165.199 110.653 146.143 1.00 354.83 1180 VAL C O 1
ATOM 6423 N N . ARG C 2 371 ? 165.117 112.259 147.700 1.00 350.20 1181 ARG C N 1
ATOM 6424 C CA . ARG C 2 371 ? 166.298 112.935 147.182 1.00 350.20 1181 ARG C CA 1
ATOM 6425 C C . ARG C 2 371 ? 167.569 112.336 147.778 1.00 350.20 1181 ARG C C 1
ATOM 6426 O O . ARG C 2 371 ? 167.546 111.245 148.350 1.00 350.20 1181 ARG C O 1
ATOM 6434 N N . VAL D 2 118 ? 138.111 135.804 150.294 1.00 370.03 300 VAL D N 1
ATOM 6435 C CA . VAL D 2 118 ? 138.660 137.115 150.615 1.00 370.03 300 VAL D CA 1
ATOM 6436 C C . VAL D 2 118 ? 137.602 138.194 150.409 1.00 370.03 300 VAL D C 1
ATOM 6437 O O . VAL D 2 118 ? 137.461 139.096 151.236 1.00 370.03 300 VAL D O 1
ATOM 6441 N N . GLU D 2 119 ? 136.861 138.109 149.303 1.00 380.47 301 GLU D N 1
ATOM 6442 C CA . GLU D 2 119 ? 135.855 139.117 149.008 1.00 380.47 301 GLU D CA 1
ATOM 6443 C C . GLU D 2 119 ? 134.608 138.978 149.869 1.00 380.47 301 GLU D C 1
ATOM 6444 O O . GLU D 2 119 ? 133.902 139.970 150.081 1.00 380.47 301 GLU D O 1
ATOM 6450 N N . GLN D 2 120 ? 134.330 137.770 150.363 1.00 394.32 302 GLN D N 1
ATOM 6451 C CA . GLN D 2 120 ? 133.091 137.453 151.073 1.00 394.32 302 GLN D CA 1
ATOM 6452 C C . GLN D 2 120 ? 131.868 137.799 150.228 1.00 394.32 302 GLN D C 1
ATOM 6453 O O . GLN D 2 120 ? 130.785 138.056 150.761 1.00 394.32 302 GLN D O 1
ATOM 6459 N N . ALA D 2 121 ? 132.023 137.799 148.907 1.00 395.01 303 ALA D N 1
ATOM 6460 C CA . ALA D 2 121 ? 130.898 137.991 148.003 1.00 395.01 303 ALA D CA 1
ATOM 6461 C C . ALA D 2 121 ? 130.707 136.854 147.016 1.00 395.01 303 ALA D C 1
ATOM 6462 O O . ALA D 2 121 ? 129.569 136.434 146.784 1.00 395.01 303 ALA D O 1
ATOM 6464 N N . ILE D 2 122 ? 131.787 136.334 146.425 1.00 386.71 304 ILE D N 1
ATOM 6465 C CA . ILE D 2 122 ? 131.651 135.106 145.652 1.00 386.71 304 ILE D CA 1
ATOM 6466 C C . ILE D 2 122 ? 131.382 133.940 146.590 1.00 386.71 304 ILE D C 1
ATOM 6467 O O . ILE D 2 122 ? 130.667 132.993 146.236 1.00 386.71 304 ILE D O 1
ATOM 6472 N N . GLU D 2 123 ? 131.898 134.014 147.818 1.00 386.06 305 GLU D N 1
ATOM 6473 C CA . GLU D 2 123 ? 131.524 133.037 148.829 1.00 386.06 305 GLU D CA 1
ATOM 6474 C C . GLU D 2 123 ? 130.051 133.166 149.184 1.00 386.06 305 GLU D C 1
ATOM 6475 O O . GLU D 2 123 ? 129.381 132.160 149.437 1.00 386.06 305 GLU D O 1
ATOM 6481 N N . LEU D 2 124 ? 129.520 134.391 149.145 1.00 392.98 306 LEU D N 1
ATOM 6482 C CA . LEU D 2 124 ? 128.087 134.610 149.275 1.00 392.98 306 LEU D CA 1
ATOM 6483 C C . LEU D 2 124 ? 127.338 134.285 147.993 1.00 392.98 306 LEU D C 1
ATOM 6484 O O . LEU D 2 124 ? 126.150 133.949 148.049 1.00 392.98 306 LEU D O 1
ATOM 6489 N N . ALA D 2 125 ? 128.012 134.351 146.846 1.00 389.19 307 ALA D N 1
ATOM 6490 C CA . ALA D 2 125 ? 127.385 133.941 145.598 1.00 389.19 307 ALA D CA 1
ATOM 6491 C C . ALA D 2 125 ? 127.215 132.431 145.544 1.00 389.19 307 ALA D C 1
ATOM 6492 O O . ALA D 2 125 ? 126.317 131.930 144.858 1.00 389.19 307 ALA D O 1
ATOM 6494 N N . LEU D 2 126 ? 128.067 131.694 146.255 1.00 375.47 308 LEU D N 1
ATOM 6495 C CA . LEU D 2 126 ? 127.919 130.254 146.381 1.00 375.47 308 LEU D CA 1
ATOM 6496 C C . LEU D 2 126 ? 127.215 129.831 147.664 1.00 375.47 308 LEU D C 1
ATOM 6497 O O . LEU D 2 126 ? 126.843 128.661 147.791 1.00 375.47 308 LEU D O 1
ATOM 6502 N N . GLU D 2 127 ? 126.983 130.756 148.597 1.00 383.76 309 GLU D N 1
ATOM 6503 C CA . GLU D 2 127 ? 126.181 130.432 149.771 1.00 383.76 309 GLU D CA 1
ATOM 6504 C C . GLU D 2 127 ? 124.712 130.236 149.418 1.00 383.76 309 GLU D C 1
ATOM 6505 O O . GLU D 2 127 ? 123.962 129.665 150.216 1.00 383.76 309 GLU D O 1
ATOM 6511 N N . PHE D 2 128 ? 124.290 130.714 148.246 1.00 388.30 310 PHE D N 1
ATOM 6512 C CA . PHE D 2 128 ? 122.923 130.536 147.772 1.00 388.30 310 PHE D CA 1
ATOM 6513 C C . PHE D 2 128 ? 122.638 129.105 147.331 1.00 388.30 310 PHE D C 1
ATOM 6514 O O . PHE D 2 128 ? 121.468 128.719 147.244 1.00 388.30 310 PHE D O 1
ATOM 6522 N N . PHE D 2 129 ? 123.676 128.317 147.053 1.00 383.36 311 PHE D N 1
ATOM 6523 C CA . PHE D 2 129 ? 123.537 126.935 146.603 1.00 383.36 311 PHE D CA 1
ATOM 6524 C C . PHE D 2 129 ? 123.013 126.014 147.704 1.00 383.36 311 PHE D C 1
ATOM 6525 O O . PHE D 2 129 ? 122.220 125.112 147.406 1.00 383.36 311 PHE D O 1
ATOM 6533 N N . PRO D 2 130 ? 123.406 126.178 148.964 1.00 377.07 312 PRO D N 1
ATOM 6534 C CA . PRO D 2 130 ? 122.671 125.516 150.045 1.00 377.07 312 PRO D CA 1
ATOM 6535 C C . PRO D 2 130 ? 121.438 126.339 150.407 1.00 377.07 312 PRO D C 1
ATOM 6536 O O . PRO D 2 130 ? 121.167 127.389 149.828 1.00 377.07 312 PRO D O 1
ATOM 6540 N N . ALA D 2 131 ? 120.688 125.843 151.385 1.00 358.22 313 ALA D N 1
ATOM 6541 C CA . ALA D 2 131 ? 119.495 126.543 151.850 1.00 358.22 313 ALA D CA 1
ATOM 6542 C C . ALA D 2 131 ? 119.832 127.583 152.911 1.00 358.22 313 ALA D C 1
ATOM 6543 O O . ALA D 2 131 ? 119.355 128.717 152.853 1.00 358.22 313 ALA D O 1
ATOM 6545 N N . GLY D 2 153 ? 118.837 150.286 170.052 1.00 410.51 335 GLY D N 1
ATOM 6546 C CA . GLY D 2 153 ? 119.868 150.545 171.038 1.00 410.51 335 GLY D CA 1
ATOM 6547 C C . GLY D 2 153 ? 120.831 151.627 170.598 1.00 410.51 335 GLY D C 1
ATOM 6548 O O . GLY D 2 153 ? 121.262 152.456 171.397 1.00 410.51 335 GLY D O 1
ATOM 6549 N N . MET D 2 154 ? 121.166 151.615 169.308 1.00 415.11 336 MET D N 1
ATOM 6550 C CA . MET D 2 154 ? 122.067 152.615 168.751 1.00 415.11 336 MET D CA 1
ATOM 6551 C C . MET D 2 154 ? 121.387 153.967 168.569 1.00 415.11 336 MET D C 1
ATOM 6552 O O . MET D 2 154 ? 122.054 155.004 168.655 1.00 415.11 336 MET D O 1
ATOM 6557 N N . THR D 2 155 ? 120.072 153.985 168.334 1.00 427.69 337 THR D N 1
ATOM 6558 C CA . THR D 2 155 ? 119.369 155.261 168.237 1.00 427.69 337 THR D CA 1
ATOM 6559 C C . THR D 2 155 ? 119.272 155.948 169.597 1.00 427.69 337 THR D C 1
ATOM 6560 O O . THR D 2 155 ? 119.529 157.154 169.707 1.00 427.69 337 THR D O 1
ATOM 6564 N N . LEU D 2 156 ? 118.948 155.203 170.655 1.00 426.36 338 LEU D N 1
ATOM 6565 C CA . LEU D 2 156 ? 118.950 155.820 171.974 1.00 426.36 338 LEU D CA 1
ATOM 6566 C C . LEU D 2 156 ? 120.370 156.091 172.437 1.00 426.36 338 LEU D C 1
ATOM 6567 O O . LEU D 2 156 ? 120.597 157.001 173.247 1.00 426.36 338 LEU D O 1
ATOM 6572 N N . TRP D 2 157 ? 121.338 155.389 171.849 1.00 428.65 339 TRP D N 1
ATOM 6573 C CA . TRP D 2 157 ? 122.732 155.696 172.113 1.00 428.65 339 TRP D CA 1
ATOM 6574 C C . TRP D 2 157 ? 123.103 157.043 171.518 1.00 428.65 339 TRP D C 1
ATOM 6575 O O . TRP D 2 157 ? 123.720 157.871 172.190 1.00 428.65 339 TRP D O 1
ATOM 6586 N N . ARG D 2 158 ? 122.666 157.318 170.290 1.00 432.57 340 ARG D N 1
ATOM 6587 C CA . ARG D 2 158 ? 122.950 158.631 169.732 1.00 432.57 340 ARG D CA 1
ATOM 6588 C C . ARG D 2 158 ? 122.140 159.716 170.427 1.00 432.57 340 ARG D C 1
ATOM 6589 O O . ARG D 2 158 ? 122.593 160.862 170.509 1.00 432.57 340 ARG D O 1
ATOM 6597 N N . ASP D 2 159 ? 120.982 159.373 171.000 1.00 430.54 341 ASP D N 1
ATOM 6598 C CA . ASP D 2 159 ? 120.245 160.399 171.733 1.00 430.54 341 ASP D CA 1
ATOM 6599 C C . ASP D 2 159 ? 120.926 160.741 173.054 1.00 430.54 341 ASP D C 1
ATOM 6600 O O . ASP D 2 159 ? 120.956 161.915 173.458 1.00 430.54 341 ASP D O 1
ATOM 6605 N N . VAL D 2 160 ? 121.562 159.761 173.698 1.00 433.82 342 VAL D N 1
ATOM 6606 C CA . VAL D 2 160 ? 122.287 160.128 174.907 1.00 433.82 342 VAL D CA 1
ATOM 6607 C C . VAL D 2 160 ? 123.607 160.809 174.560 1.00 433.82 342 VAL D C 1
ATOM 6608 O O . VAL D 2 160 ? 124.090 161.658 175.326 1.00 433.82 342 VAL D O 1
ATOM 6612 N N . MET D 2 161 ? 124.193 160.514 173.391 1.00 429.72 343 MET D N 1
ATOM 6613 C CA . MET D 2 161 ? 125.364 161.302 173.035 1.00 429.72 343 MET D CA 1
ATOM 6614 C C . MET D 2 161 ? 124.957 162.715 172.657 1.00 429.72 343 MET D C 1
ATOM 6615 O O . MET D 2 161 ? 125.722 163.654 172.893 1.00 429.72 343 MET D O 1
ATOM 6620 N N . LEU D 2 162 ? 123.706 162.896 172.233 1.00 427.74 344 LEU D N 1
ATOM 6621 C CA . LEU D 2 162 ? 123.210 164.238 171.969 1.00 427.74 344 LEU D CA 1
ATOM 6622 C C . LEU D 2 162 ? 123.044 164.981 173.280 1.00 427.74 344 LEU D C 1
ATOM 6623 O O . LEU D 2 162 ? 123.363 166.170 173.375 1.00 427.74 344 LEU D O 1
ATOM 6628 N N . ALA D 2 163 ? 122.609 164.277 174.324 1.00 428.06 345 ALA D N 1
ATOM 6629 C CA . ALA D 2 163 ? 122.389 164.977 175.583 1.00 428.06 345 ALA D CA 1
ATOM 6630 C C . ALA D 2 163 ? 123.725 165.325 176.232 1.00 428.06 345 ALA D C 1
ATOM 6631 O O . ALA D 2 163 ? 123.875 166.410 176.819 1.00 428.06 345 ALA D O 1
ATOM 6633 N N . LEU D 2 164 ? 124.731 164.457 176.078 1.00 427.05 346 LEU D N 1
ATOM 6634 C CA . LEU D 2 164 ? 126.028 164.798 176.648 1.00 427.05 346 LEU D CA 1
ATOM 6635 C C . LEU D 2 164 ? 126.717 165.883 175.830 1.00 427.05 346 LEU D C 1
ATOM 6636 O O . LEU D 2 164 ? 127.478 166.679 176.385 1.00 427.05 346 LEU D O 1
ATOM 6641 N N . PHE D 2 165 ? 126.427 165.972 174.529 1.00 417.09 347 PHE D N 1
ATOM 6642 C CA . PHE D 2 165 ? 126.946 167.094 173.753 1.00 417.09 347 PHE D CA 1
ATOM 6643 C C . PHE D 2 165 ? 126.241 168.393 174.113 1.00 417.09 347 PHE D C 1
ATOM 6644 O O . PHE D 2 165 ? 126.863 169.459 174.088 1.00 417.09 347 PHE D O 1
ATOM 6652 N N . VAL D 2 166 ? 124.968 168.325 174.501 1.00 410.46 348 VAL D N 1
ATOM 6653 C CA . VAL D 2 166 ? 124.289 169.527 174.978 1.00 410.46 348 VAL D CA 1
ATOM 6654 C C . VAL D 2 166 ? 124.933 170.012 176.269 1.00 410.46 348 VAL D C 1
ATOM 6655 O O . VAL D 2 166 ? 125.205 171.209 176.438 1.00 410.46 348 VAL D O 1
ATOM 6659 N N . LEU D 2 167 ? 125.196 169.094 177.202 1.00 410.20 349 LEU D N 1
ATOM 6660 C CA . LEU D 2 167 ? 125.808 169.538 178.452 1.00 410.20 349 LEU D CA 1
ATOM 6661 C C . LEU D 2 167 ? 127.271 169.935 178.262 1.00 410.20 349 LEU D C 1
ATOM 6662 O O . LEU D 2 167 ? 127.756 170.850 178.942 1.00 410.20 349 LEU D O 1
ATOM 6667 N N . GLY D 2 168 ? 127.954 169.366 177.266 1.00 405.60 350 GLY D N 1
ATOM 6668 C CA . GLY D 2 168 ? 129.292 169.835 176.964 1.00 405.60 350 GLY D CA 1
ATOM 6669 C C . GLY D 2 168 ? 129.306 171.192 176.299 1.00 405.60 350 GLY D C 1
ATOM 6670 O O . GLY D 2 168 ? 130.263 171.954 176.463 1.00 405.60 350 GLY D O 1
ATOM 6671 N N . ALA D 2 169 ? 128.257 171.522 175.547 1.00 400.17 351 ALA D N 1
ATOM 6672 C CA . ALA D 2 169 ? 128.234 172.842 174.941 1.00 400.17 351 ALA D CA 1
ATOM 6673 C C . ALA D 2 169 ? 127.807 173.886 175.958 1.00 400.17 351 ALA D C 1
ATOM 6674 O O . ALA D 2 169 ? 128.227 175.045 175.868 1.00 400.17 351 ALA D O 1
ATOM 6676 N N . VAL D 2 170 ? 126.987 173.493 176.938 1.00 396.24 352 VAL D N 1
ATOM 6677 C CA . VAL D 2 170 ? 126.573 174.457 177.951 1.00 396.24 352 VAL D CA 1
ATOM 6678 C C . VAL D 2 170 ? 127.731 174.716 178.908 1.00 396.24 352 VAL D C 1
ATOM 6679 O O . VAL D 2 170 ? 127.865 175.821 179.447 1.00 396.24 352 VAL D O 1
ATOM 6683 N N . ALA D 2 171 ? 128.592 173.713 179.128 1.00 385.01 353 ALA D N 1
ATOM 6684 C CA . ALA D 2 171 ? 129.650 173.844 180.122 1.00 385.01 353 ALA D CA 1
ATOM 6685 C C . ALA D 2 171 ? 130.750 174.820 179.718 1.00 385.01 353 ALA D C 1
ATOM 6686 O O . ALA D 2 171 ? 131.572 175.175 180.570 1.00 385.01 353 ALA D O 1
ATOM 6688 N N . TRP D 2 172 ? 130.799 175.261 178.460 1.00 368.19 354 TRP D N 1
ATOM 6689 C CA . TRP D 2 172 ? 131.846 176.188 178.043 1.00 368.19 354 TRP D CA 1
ATOM 6690 C C . TRP D 2 172 ? 131.499 177.647 178.297 1.00 368.19 354 TRP D C 1
ATOM 6691 O O . TRP D 2 172 ? 132.401 178.447 178.571 1.00 368.19 354 TRP D O 1
ATOM 6702 N N . TRP D 2 173 ? 130.219 178.016 178.231 1.00 357.68 355 TRP D N 1
ATOM 6703 C CA . TRP D 2 173 ? 129.862 179.422 178.385 1.00 357.68 355 TRP D CA 1
ATOM 6704 C C . TRP D 2 173 ? 130.080 179.889 179.816 1.00 357.68 355 TRP D C 1
ATOM 6705 O O . TRP D 2 173 ? 130.617 180.979 180.044 1.00 357.68 355 TRP D O 1
ATOM 6716 N N . ARG D 2 174 ? 129.677 179.081 180.794 1.00 358.99 356 ARG D N 1
ATOM 6717 C CA . ARG D 2 174 ? 129.871 179.455 182.186 1.00 358.99 356 ARG D CA 1
ATOM 6718 C C . ARG D 2 174 ? 131.308 179.252 182.647 1.00 358.99 356 ARG D C 1
ATOM 6719 O O . ARG D 2 174 ? 131.666 179.722 183.731 1.00 358.99 356 ARG D O 1
ATOM 6727 N N . ALA D 2 175 ? 132.130 178.568 181.857 1.00 357.07 357 ALA D N 1
ATOM 6728 C CA . ALA D 2 175 ? 133.533 178.364 182.195 1.00 357.07 357 ALA D CA 1
ATOM 6729 C C . ALA D 2 175 ? 134.426 179.312 181.400 1.00 357.07 357 ALA D C 1
ATOM 6730 O O . ALA D 2 175 ? 133.978 179.953 180.449 1.00 357.07 357 ALA D O 1
ATOM 6732 N N . MET D 2 191 ? 139.641 174.416 177.248 1.00 353.89 1001 MET D N 1
ATOM 6733 C CA . MET D 2 191 ? 139.461 175.589 176.400 1.00 353.89 1001 MET D CA 1
ATOM 6734 C C . MET D 2 191 ? 140.073 175.366 175.023 1.00 353.89 1001 MET D C 1
ATOM 6735 O O . MET D 2 191 ? 139.366 175.358 174.016 1.00 353.89 1001 MET D O 1
ATOM 6740 N N . SER D 2 192 ? 141.395 175.184 174.983 1.00 366.19 1002 SER D N 1
ATOM 6741 C CA . SER D 2 192 ? 142.067 175.023 173.698 1.00 366.19 1002 SER D CA 1
ATOM 6742 C C . SER D 2 192 ? 141.760 173.667 173.079 1.00 366.19 1002 SER D C 1
ATOM 6743 O O . SER D 2 192 ? 141.648 173.548 171.848 1.00 366.19 1002 SER D O 1
ATOM 6746 N N . LEU D 2 193 ? 141.581 172.645 173.915 1.00 367.70 1003 LEU D N 1
ATOM 6747 C CA . LEU D 2 193 ? 141.297 171.320 173.389 1.00 367.70 1003 LEU D CA 1
ATOM 6748 C C . LEU D 2 193 ? 139.913 171.256 172.764 1.00 367.70 1003 LEU D C 1
ATOM 6749 O O . LEU D 2 193 ? 139.698 170.487 171.822 1.00 367.70 1003 LEU D O 1
ATOM 6754 N N . LEU D 2 194 ? 138.967 172.061 173.253 1.00 366.33 1004 LEU D N 1
ATOM 6755 C CA . LEU D 2 194 ? 137.686 172.131 172.564 1.00 366.33 1004 LEU D CA 1
ATOM 6756 C C . LEU D 2 194 ? 137.834 172.697 171.159 1.00 366.33 1004 LEU D C 1
ATOM 6757 O O . LEU D 2 194 ? 137.179 172.213 170.232 1.00 366.33 1004 LEU D O 1
ATOM 6762 N N . LEU D 2 195 ? 138.745 173.652 170.946 1.00 372.46 1005 LEU D N 1
ATOM 6763 C CA . LEU D 2 195 ? 138.956 174.095 169.570 1.00 372.46 1005 LEU D CA 1
ATOM 6764 C C . LEU D 2 195 ? 139.713 173.054 168.758 1.00 372.46 1005 LEU D C 1
ATOM 6765 O O . LEU D 2 195 ? 139.518 172.963 167.538 1.00 372.46 1005 LEU D O 1
ATOM 6770 N N . VAL D 2 196 ? 140.521 172.214 169.411 1.00 372.00 1006 VAL D N 1
ATOM 6771 C CA . VAL D 2 196 ? 141.125 171.111 168.668 1.00 372.00 1006 VAL D CA 1
ATOM 6772 C C . VAL D 2 196 ? 140.045 170.143 168.199 1.00 372.00 1006 VAL D C 1
ATOM 6773 O O . VAL D 2 196 ? 140.064 169.667 167.051 1.00 372.00 1006 VAL D O 1
ATOM 6777 N N . ILE D 2 197 ? 139.035 169.903 169.040 1.00 373.94 1007 ILE D N 1
ATOM 6778 C CA . ILE D 2 197 ? 137.954 169.047 168.576 1.00 373.94 1007 ILE D CA 1
ATOM 6779 C C . ILE D 2 197 ? 137.163 169.780 167.516 1.00 373.94 1007 ILE D C 1
ATOM 6780 O O . ILE D 2 197 ? 136.589 169.148 166.624 1.00 373.94 1007 ILE D O 1
ATOM 6785 N N . PHE D 2 198 ? 137.198 171.112 167.544 1.00 371.25 1008 PHE D N 1
ATOM 6786 C CA . PHE D 2 198 ? 136.388 171.870 166.606 1.00 371.25 1008 PHE D CA 1
ATOM 6787 C C . PHE D 2 198 ? 136.970 171.740 165.208 1.00 371.25 1008 PHE D C 1
ATOM 6788 O O . PHE D 2 198 ? 136.230 171.594 164.228 1.00 371.25 1008 PHE D O 1
ATOM 6796 N N . LEU D 2 199 ? 138.303 171.762 165.100 1.00 364.51 1009 LEU D N 1
ATOM 6797 C CA . LEU D 2 199 ? 138.907 171.513 163.794 1.00 364.51 1009 LEU D CA 1
ATOM 6798 C C . LEU D 2 199 ? 138.789 170.047 163.395 1.00 364.51 1009 LEU D C 1
ATOM 6799 O O . LEU D 2 199 ? 138.626 169.747 162.203 1.00 364.51 1009 LEU D O 1
ATOM 6804 N N . LEU D 2 200 ? 138.835 169.114 164.355 1.00 361.28 1010 LEU D N 1
ATOM 6805 C CA . LEU D 2 200 ? 138.704 167.735 163.902 1.00 361.28 1010 LEU D CA 1
ATOM 6806 C C . LEU D 2 200 ? 137.287 167.464 163.419 1.00 361.28 1010 LEU D C 1
ATOM 6807 O O . LEU D 2 200 ? 137.078 166.547 162.618 1.00 361.28 1010 LEU D O 1
ATOM 6812 N N . GLU D 2 201 ? 136.319 168.276 163.851 1.00 365.32 1011 GLU D N 1
ATOM 6813 C CA . GLU D 2 201 ? 134.966 168.119 163.331 1.00 365.32 1011 GLU D CA 1
ATOM 6814 C C . GLU D 2 201 ? 134.898 168.506 161.859 1.00 365.32 1011 GLU D C 1
ATOM 6815 O O . GLU D 2 201 ? 134.227 167.836 161.072 1.00 365.32 1011 GLU D O 1
ATOM 6821 N N . LEU D 2 202 ? 135.588 169.574 161.454 1.00 347.10 1012 LEU D N 1
ATOM 6822 C CA . LEU D 2 202 ? 135.554 169.904 160.034 1.00 347.10 1012 LEU D CA 1
ATOM 6823 C C . LEU D 2 202 ? 136.392 168.925 159.226 1.00 347.10 1012 LEU D C 1
ATOM 6824 O O . LEU D 2 202 ? 136.095 168.676 158.050 1.00 347.10 1012 LEU D O 1
ATOM 6829 N N . VAL D 2 203 ? 137.397 168.311 159.853 1.00 332.13 1013 VAL D N 1
ATOM 6830 C CA . VAL D 2 203 ? 138.123 167.254 159.156 1.00 332.13 1013 VAL D CA 1
ATOM 6831 C C . VAL D 2 203 ? 137.215 166.053 158.917 1.00 332.13 1013 VAL D C 1
ATOM 6832 O O . VAL D 2 203 ? 137.183 165.490 157.818 1.00 332.13 1013 VAL D O 1
ATOM 6836 N N . VAL D 2 204 ? 136.445 165.650 159.927 1.00 330.96 1014 VAL D N 1
ATOM 6837 C CA . VAL D 2 204 ? 135.540 164.526 159.711 1.00 330.96 1014 VAL D CA 1
ATOM 6838 C C . VAL D 2 204 ? 134.434 164.928 158.745 1.00 330.96 1014 VAL D C 1
ATOM 6839 O O . VAL D 2 204 ? 133.907 164.086 158.014 1.00 330.96 1014 VAL D O 1
ATOM 6843 N N . GLN D 2 205 ? 134.047 166.206 158.737 1.00 323.65 1015 GLN D N 1
ATOM 6844 C CA . GLN D 2 205 ? 133.074 166.679 157.759 1.00 323.65 1015 GLN D CA 1
ATOM 6845 C C . GLN D 2 205 ? 133.578 166.512 156.334 1.00 323.65 1015 GLN D C 1
ATOM 6846 O O . GLN D 2 205 ? 132.862 165.999 155.467 1.00 323.65 1015 GLN D O 1
ATOM 6852 N N . LEU D 2 206 ? 134.813 166.941 156.069 1.00 311.86 1016 LEU D N 1
ATOM 6853 C CA . LEU D 2 206 ? 135.358 166.745 154.731 1.00 311.86 1016 LEU D CA 1
ATOM 6854 C C . LEU D 2 206 ? 135.540 165.264 154.439 1.00 311.86 1016 LEU D C 1
ATOM 6855 O O . LEU D 2 206 ? 135.478 164.848 153.278 1.00 311.86 1016 LEU D O 1
ATOM 6860 N N . VAL D 2 207 ? 135.764 164.462 155.482 1.00 317.61 1017 VAL D N 1
ATOM 6861 C CA . VAL D 2 207 ? 135.745 163.012 155.320 1.00 317.61 1017 VAL D CA 1
ATOM 6862 C C . VAL D 2 207 ? 134.369 162.560 154.852 1.00 317.61 1017 VAL D C 1
ATOM 6863 O O . VAL D 2 207 ? 134.241 161.636 154.042 1.00 317.61 1017 VAL D O 1
ATOM 6867 N N . ASN D 2 208 ? 133.319 163.209 155.349 1.00 311.63 1018 ASN D N 1
ATOM 6868 C CA . ASN D 2 208 ? 131.972 162.906 154.880 1.00 311.63 1018 ASN D CA 1
ATOM 6869 C C . ASN D 2 208 ? 131.747 163.481 153.490 1.00 311.63 1018 ASN D C 1
ATOM 6870 O O . ASN D 2 208 ? 131.490 162.743 152.532 1.00 311.63 1018 ASN D O 1
ATOM 6875 N N . THR D 2 209 ? 131.890 164.795 153.346 1.00 292.51 1019 THR D N 1
ATOM 6876 C CA . THR D 2 209 ? 131.710 165.411 152.040 1.00 292.51 1019 THR D CA 1
ATOM 6877 C C . THR D 2 209 ? 133.009 165.266 151.267 1.00 292.51 1019 THR D C 1
ATOM 6878 O O . THR D 2 209 ? 133.545 166.236 150.723 1.00 292.51 1019 THR D O 1
ATOM 6882 N N . ILE D 2 210 ? 133.511 164.041 151.226 1.00 266.73 1020 ILE D N 1
ATOM 6883 C CA . ILE D 2 210 ? 134.697 163.695 150.459 1.00 266.73 1020 ILE D CA 1
ATOM 6884 C C . ILE D 2 210 ? 134.343 163.473 148.996 1.00 266.73 1020 ILE D C 1
ATOM 6885 O O . ILE D 2 210 ? 133.391 162.752 148.671 1.00 266.73 1020 ILE D O 1
ATOM 6890 N N . GLY D 2 211 ? 135.063 164.149 148.109 1.00 224.65 1021 GLY D N 1
ATOM 6891 C CA . GLY D 2 211 ? 135.163 163.619 146.771 1.00 224.65 1021 GLY D CA 1
ATOM 6892 C C . GLY D 2 211 ? 136.567 163.074 146.642 1.00 224.65 1021 GLY D C 1
ATOM 6893 O O . GLY D 2 211 ? 137.520 163.839 146.477 1.00 224.65 1021 GLY D O 1
ATOM 6894 N N . ALA D 2 212 ? 136.706 161.749 146.715 1.00 215.10 1022 ALA D N 1
ATOM 6895 C CA . ALA D 2 212 ? 138.029 161.141 146.666 1.00 215.10 1022 ALA D CA 1
ATOM 6896 C C . ALA D 2 212 ? 138.702 161.358 145.325 1.00 215.10 1022 ALA D C 1
ATOM 6897 O O . ALA D 2 212 ? 139.933 161.321 145.238 1.00 215.10 1022 ALA D O 1
ATOM 6899 N N . LYS D 2 213 ? 137.920 161.596 144.282 1.00 208.74 1023 LYS D N 1
ATOM 6900 C CA . LYS D 2 213 ? 138.448 162.135 143.042 1.00 208.74 1023 LYS D CA 1
ATOM 6901 C C . LYS D 2 213 ? 138.501 163.652 143.071 1.00 208.74 1023 LYS D C 1
ATOM 6902 O O . LYS D 2 213 ? 139.455 164.247 142.560 1.00 208.74 1023 LYS D O 1
ATOM 6908 N N . THR D 2 214 ? 137.506 164.293 143.680 1.00 221.92 1024 THR D N 1
ATOM 6909 C CA . THR D 2 214 ? 137.438 165.741 143.587 1.00 221.92 1024 THR D CA 1
ATOM 6910 C C . THR D 2 214 ? 138.489 166.410 144.452 1.00 221.92 1024 THR D C 1
ATOM 6911 O O . THR D 2 214 ? 138.880 167.547 144.168 1.00 221.92 1024 THR D O 1
ATOM 6915 N N . ILE D 2 215 ? 138.987 165.720 145.475 1.00 217.32 1025 ILE D N 1
ATOM 6916 C CA . ILE D 2 215 ? 140.215 166.179 146.104 1.00 217.32 1025 ILE D CA 1
ATOM 6917 C C . ILE D 2 215 ? 141.336 166.192 145.080 1.00 217.32 1025 ILE D C 1
ATOM 6918 O O . ILE D 2 215 ? 142.119 167.147 144.990 1.00 217.32 1025 ILE D O 1
ATOM 6923 N N . ASN D 2 216 ? 141.398 165.163 144.245 1.00 220.53 1026 ASN D N 1
ATOM 6924 C CA . ASN D 2 216 ? 142.399 165.233 143.205 1.00 220.53 1026 ASN D CA 1
ATOM 6925 C C . ASN D 2 216 ? 141.985 166.172 142.094 1.00 220.53 1026 ASN D C 1
ATOM 6926 O O . ASN D 2 216 ? 142.845 166.631 141.347 1.00 220.53 1026 ASN D O 1
ATOM 6931 N N . ASN D 2 217 ? 140.713 166.556 142.026 1.00 230.61 1027 ASN D N 1
ATOM 6932 C CA . ASN D 2 217 ? 140.371 167.641 141.123 1.00 230.61 1027 ASN D CA 1
ATOM 6933 C C . ASN D 2 217 ? 140.914 168.964 141.635 1.00 230.61 1027 ASN D C 1
ATOM 6934 O O . ASN D 2 217 ? 141.267 169.840 140.838 1.00 230.61 1027 ASN D O 1
ATOM 6939 N N . LEU D 2 218 ? 141.028 169.109 142.955 1.00 229.40 1028 LEU D N 1
ATOM 6940 C CA . LEU D 2 218 ? 141.751 170.255 143.483 1.00 229.40 1028 LEU D CA 1
ATOM 6941 C C . LEU D 2 218 ? 143.241 170.104 143.235 1.00 229.40 1028 LEU D C 1
ATOM 6942 O O . LEU D 2 218 ? 143.943 171.092 142.992 1.00 229.40 1028 LEU D O 1
ATOM 6947 N N . LEU D 2 219 ? 143.720 168.865 143.201 1.00 229.75 1029 LEU D N 1
ATOM 6948 C CA . LEU D 2 219 ? 145.138 168.651 142.966 1.00 229.75 1029 LEU D CA 1
ATOM 6949 C C . LEU D 2 219 ? 145.480 168.911 141.511 1.00 229.75 1029 LEU D C 1
ATOM 6950 O O . LEU D 2 219 ? 146.633 169.212 141.182 1.00 229.75 1029 LEU D O 1
ATOM 6955 N N . TRP D 2 220 ? 144.469 168.867 140.654 1.00 236.02 1030 TRP D N 1
ATOM 6956 C CA . TRP D 2 220 ? 144.667 169.145 139.243 1.00 236.02 1030 TRP D CA 1
ATOM 6957 C C . TRP D 2 220 ? 145.034 170.602 139.030 1.00 236.02 1030 TRP D C 1
ATOM 6958 O O . TRP D 2 220 ? 146.094 170.907 138.477 1.00 236.02 1030 TRP D O 1
ATOM 6969 N N . ARG D 2 221 ? 144.214 171.519 139.543 1.00 233.03 1031 ARG D N 1
ATOM 6970 C CA . ARG D 2 221 ? 144.606 172.919 139.499 1.00 233.03 1031 ARG D CA 1
ATOM 6971 C C . ARG D 2 221 ? 145.779 173.210 140.420 1.00 233.03 1031 ARG D C 1
ATOM 6972 O O . ARG D 2 221 ? 146.458 174.224 140.230 1.00 233.03 1031 ARG D O 1
ATOM 6980 N N . PHE D 2 222 ? 146.044 172.348 141.404 1.00 235.41 1032 PHE D N 1
ATOM 6981 C CA . PHE D 2 222 ? 147.292 172.487 142.142 1.00 235.41 1032 PHE D CA 1
ATOM 6982 C C . PHE D 2 222 ? 148.476 172.300 141.213 1.00 235.41 1032 PHE D C 1
ATOM 6983 O O . PHE D 2 222 ? 149.498 172.982 141.351 1.00 235.41 1032 PHE D O 1
ATOM 6991 N N . TYR D 2 223 ? 148.363 171.385 140.260 1.00 225.35 1033 TYR D N 1
ATOM 6992 C CA . TYR D 2 223 ? 149.454 171.158 139.333 1.00 225.35 1033 TYR D CA 1
ATOM 6993 C C . TYR D 2 223 ? 149.160 171.730 137.960 1.00 225.35 1033 TYR D C 1
ATOM 6994 O O . TYR D 2 223 ? 149.973 171.570 137.045 1.00 225.35 1033 TYR D O 1
ATOM 7003 N N . LEU D 2 224 ? 148.028 172.410 137.803 1.00 234.04 1034 LEU D N 1
ATOM 7004 C CA . LEU D 2 224 ? 147.825 173.347 136.713 1.00 234.04 1034 LEU D CA 1
ATOM 7005 C C . LEU D 2 224 ? 148.320 174.734 137.085 1.00 234.04 1034 LEU D C 1
ATOM 7006 O O . LEU D 2 224 ? 148.077 175.693 136.348 1.00 234.04 1034 LEU D O 1
ATOM 7011 N N . SER D 2 225 ? 149.024 174.852 138.208 1.00 235.86 1035 SER D N 1
ATOM 7012 C CA . SER D 2 225 ? 149.468 176.127 138.747 1.00 235.86 1035 SER D CA 1
ATOM 7013 C C . SER D 2 225 ? 150.958 176.339 138.556 1.00 235.86 1035 SER D C 1
ATOM 7014 O O . SER D 2 225 ? 151.378 177.389 138.063 1.00 235.86 1035 SER D O 1
ATOM 7017 N N . ILE D 2 226 ? 151.770 175.360 138.935 1.00 239.18 1036 ILE D N 1
ATOM 7018 C CA . ILE D 2 226 ? 153.213 175.545 139.006 1.00 239.18 1036 ILE D CA 1
ATOM 7019 C C . ILE D 2 226 ? 153.731 175.531 137.572 1.00 239.18 1036 ILE D C 1
ATOM 7020 O O . ILE D 2 226 ? 153.543 174.543 136.848 1.00 239.18 1036 ILE D O 1
ATOM 7025 N N . PRO D 2 227 ? 154.366 176.611 137.110 1.00 247.42 1037 PRO D N 1
ATOM 7026 C CA . PRO D 2 227 ? 155.001 176.578 135.785 1.00 247.42 1037 PRO D CA 1
ATOM 7027 C C . PRO D 2 227 ? 156.306 175.808 135.728 1.00 247.42 1037 PRO D C 1
ATOM 7028 O O . PRO D 2 227 ? 156.722 175.421 134.628 1.00 247.42 1037 PRO D O 1
ATOM 7032 N N . GLY D 2 228 ? 156.964 175.572 136.855 1.00 240.51 1038 GLY D N 1
ATOM 7033 C CA . GLY D 2 228 ? 158.167 174.773 136.816 1.00 240.51 1038 GLY D CA 1
ATOM 7034 C C . GLY D 2 228 ? 157.927 173.284 136.850 1.00 240.51 1038 GLY D C 1
ATOM 7035 O O . GLY D 2 228 ? 158.872 172.513 137.037 1.00 240.51 1038 GLY D O 1
ATOM 7036 N N . SER D 2 229 ? 156.682 172.857 136.665 1.00 221.69 1039 SER D N 1
ATOM 7037 C CA . SER D 2 229 ? 156.356 171.438 136.659 1.00 221.69 1039 SER D CA 1
ATOM 7038 C C . SER D 2 229 ? 156.797 170.788 135.354 1.00 221.69 1039 SER D C 1
ATOM 7039 O O . SER D 2 229 ? 156.488 171.301 134.273 1.00 221.69 1039 SER D O 1
ATOM 7042 N N . PRO D 2 230 ? 157.510 169.665 135.415 1.00 201.63 1040 PRO D N 1
ATOM 7043 C CA . PRO D 2 230 ? 157.856 168.963 134.174 1.00 201.63 1040 PRO D CA 1
ATOM 7044 C C . PRO D 2 230 ? 156.648 168.318 133.537 1.00 201.63 1040 PRO D C 1
ATOM 7045 O O . PRO D 2 230 ? 156.490 168.358 132.307 1.00 201.63 1040 PRO D O 1
ATOM 7049 N N . LEU D 2 231 ? 155.755 167.758 134.353 1.00 193.23 1041 LEU D N 1
ATOM 7050 C CA . LEU D 2 231 ? 154.658 166.996 133.782 1.00 193.23 1041 LEU D CA 1
ATOM 7051 C C . LEU D 2 231 ? 153.637 167.903 133.114 1.00 193.23 1041 LEU D C 1
ATOM 7052 O O . LEU D 2 231 ? 153.071 167.532 132.087 1.00 193.23 1041 LEU D O 1
ATOM 7057 N N . ALA D 2 232 ? 153.330 169.067 133.686 1.00 188.50 1042 ALA D N 1
ATOM 7058 C CA . ALA D 2 232 ? 152.348 169.874 132.973 1.00 188.50 1042 ALA D CA 1
ATOM 7059 C C . ALA D 2 232 ? 152.923 170.428 131.673 1.00 188.50 1042 ALA D C 1
ATOM 7060 O O . ALA D 2 232 ? 152.182 170.635 130.702 1.00 188.50 1042 ALA D O 1
ATOM 7062 N N . LYS D 2 233 ? 154.247 170.577 131.615 1.00 185.88 1043 LYS D N 1
ATOM 7063 C CA . LYS D 2 233 ? 154.926 170.895 130.367 1.00 185.88 1043 LYS D CA 1
ATOM 7064 C C . LYS D 2 233 ? 154.704 169.811 129.322 1.00 185.88 1043 LYS D C 1
ATOM 7065 O O . LYS D 2 233 ? 154.318 170.095 128.178 1.00 185.88 1043 LYS D O 1
ATOM 7071 N N . ASP D 2 234 ? 154.906 168.549 129.706 1.00 183.01 1044 ASP D N 1
ATOM 7072 C CA . ASP D 2 234 ? 154.672 167.502 128.723 1.00 183.01 1044 ASP D CA 1
ATOM 7073 C C . ASP D 2 234 ? 153.193 167.324 128.442 1.00 183.01 1044 ASP D C 1
ATOM 7074 O O . ASP D 2 234 ? 152.835 166.824 127.380 1.00 183.01 1044 ASP D O 1
ATOM 7079 N N . PHE D 2 235 ? 152.330 167.723 129.372 1.00 177.94 1045 PHE D N 1
ATOM 7080 C CA . PHE D 2 235 ? 150.902 167.729 129.096 1.00 177.94 1045 PHE D CA 1
ATOM 7081 C C . PHE D 2 235 ? 150.568 168.719 127.991 1.00 177.94 1045 PHE D C 1
ATOM 7082 O O . PHE D 2 235 ? 149.778 168.419 127.081 1.00 177.94 1045 PHE D O 1
ATOM 7090 N N . ALA D 2 236 ? 151.229 169.875 128.004 1.00 165.10 1046 ALA D N 1
ATOM 7091 C CA . ALA D 2 236 ? 151.000 170.819 126.921 1.00 165.10 1046 ALA D CA 1
ATOM 7092 C C . ALA D 2 236 ? 151.612 170.321 125.625 1.00 165.10 1046 ALA D C 1
ATOM 7093 O O . ALA D 2 236 ? 151.032 170.510 124.547 1.00 165.10 1046 ALA D O 1
ATOM 7095 N N . GLU D 2 237 ? 152.738 169.619 125.714 1.00 168.42 1047 GLU D N 1
ATOM 7096 C CA . GLU D 2 237 ? 153.315 169.078 124.492 1.00 168.42 1047 GLU D CA 1
ATOM 7097 C C . GLU D 2 237 ? 152.460 167.944 123.948 1.00 168.42 1047 GLU D C 1
ATOM 7098 O O . GLU D 2 237 ? 152.362 167.755 122.728 1.00 168.42 1047 GLU D O 1
ATOM 7104 N N . GLN D 2 238 ? 151.783 167.233 124.844 1.00 157.50 1048 GLN D N 1
ATOM 7105 C CA . GLN D 2 238 ? 150.842 166.201 124.448 1.00 157.50 1048 GLN D CA 1
ATOM 7106 C C . GLN D 2 238 ? 149.676 166.795 123.690 1.00 157.50 1048 GLN D C 1
ATOM 7107 O O . GLN D 2 238 ? 149.291 166.296 122.628 1.00 157.50 1048 GLN D O 1
ATOM 7113 N N . ARG D 2 239 ? 149.097 167.869 124.215 1.00 161.39 1049 ARG D N 1
ATOM 7114 C CA . ARG D 2 239 ? 147.988 168.443 123.471 1.00 161.39 1049 ARG D CA 1
ATOM 7115 C C . ARG D 2 239 ? 148.463 169.033 122.152 1.00 161.39 1049 ARG D C 1
ATOM 7116 O O . ARG D 2 239 ? 147.720 169.013 121.166 1.00 161.39 1049 ARG D O 1
ATOM 7124 N N . ALA D 2 240 ? 149.693 169.542 122.100 1.00 151.41 1050 ALA D N 1
ATOM 7125 C CA . ALA D 2 240 ? 150.176 170.072 120.832 1.00 151.41 1050 ALA D CA 1
ATOM 7126 C C . ALA D 2 240 ? 150.328 168.967 119.795 1.00 151.41 1050 ALA D C 1
ATOM 7127 O O . ALA D 2 240 ? 149.874 169.113 118.647 1.00 151.41 1050 ALA D O 1
ATOM 7129 N N . LYS D 2 241 ? 150.887 167.825 120.198 1.00 148.99 1051 LYS D N 1
ATOM 7130 C CA . LYS D 2 241 ? 150.973 166.721 119.254 1.00 148.99 1051 LYS D CA 1
ATOM 7131 C C . LYS D 2 241 ? 149.597 166.198 118.890 1.00 148.99 1051 LYS D C 1
ATOM 7132 O O . LYS D 2 241 ? 149.376 165.789 117.749 1.00 148.99 1051 LYS D O 1
ATOM 7138 N N . GLN D 2 242 ? 148.648 166.261 119.816 1.00 149.46 1052 GLN D N 1
ATOM 7139 C CA . GLN D 2 242 ? 147.292 165.849 119.491 1.00 149.46 1052 GLN D CA 1
ATOM 7140 C C . GLN D 2 242 ? 146.660 166.766 118.458 1.00 149.46 1052 GLN D C 1
ATOM 7141 O O . GLN D 2 242 ? 145.923 166.310 117.575 1.00 149.46 1052 GLN D O 1
ATOM 7147 N N . LYS D 2 243 ? 146.932 168.064 118.555 1.00 148.24 1053 LYS D N 1
ATOM 7148 C CA . LYS D 2 243 ? 146.424 168.989 117.551 1.00 148.24 1053 LYS D CA 1
ATOM 7149 C C . LYS D 2 243 ? 147.029 168.707 116.183 1.00 148.24 1053 LYS D C 1
ATOM 7150 O O . LYS D 2 243 ? 146.308 168.655 115.174 1.00 148.24 1053 LYS D O 1
ATOM 7156 N N . GLU D 2 244 ? 148.333 168.436 116.129 1.00 140.82 1054 GLU D N 1
ATOM 7157 C CA . GLU D 2 244 ? 148.870 168.125 114.810 1.00 140.82 1054 GLU D CA 1
ATOM 7158 C C . GLU D 2 244 ? 148.322 166.796 114.324 1.00 140.82 1054 GLU D C 1
ATOM 7159 O O . GLU D 2 244 ? 148.055 166.636 113.128 1.00 140.82 1054 GLU D O 1
ATOM 7165 N N . TYR D 2 245 ? 148.001 165.909 115.261 1.00 134.61 1055 TYR D N 1
ATOM 7166 C CA . TYR D 2 245 ? 147.422 164.615 114.938 1.00 134.61 1055 TYR D CA 1
ATOM 7167 C C . TYR D 2 245 ? 146.087 164.778 114.243 1.00 134.61 1055 TYR D C 1
ATOM 7168 O O . TYR D 2 245 ? 145.867 164.261 113.141 1.00 134.61 1055 TYR D O 1
ATOM 7177 N N . LEU D 2 246 ? 145.181 165.501 114.879 1.00 141.91 1056 LEU D N 1
ATOM 7178 C CA . LEU D 2 246 ? 143.858 165.651 114.307 1.00 141.91 1056 LEU D CA 1
ATOM 7179 C C . LEU D 2 246 ? 143.934 166.438 113.013 1.00 141.91 1056 LEU D C 1
ATOM 7180 O O . LEU D 2 246 ? 143.117 166.228 112.109 1.00 141.91 1056 LEU D O 1
ATOM 7185 N N . GLN D 2 247 ? 144.945 167.296 112.877 1.00 140.06 1057 GLN D N 1
ATOM 7186 C CA . GLN D 2 247 ? 145.074 168.044 111.638 1.00 140.06 1057 GLN D CA 1
ATOM 7187 C C . GLN D 2 247 ? 145.377 167.100 110.485 1.00 140.06 1057 GLN D C 1
ATOM 7188 O O . GLN D 2 247 ? 144.703 167.125 109.442 1.00 140.06 1057 GLN D O 1
ATOM 7194 N N . VAL D 2 248 ? 146.373 166.233 110.659 1.00 133.25 1058 VAL D N 1
ATOM 7195 C CA . VAL D 2 248 ? 146.663 165.347 109.540 1.00 133.25 1058 VAL D CA 1
ATOM 7196 C C . VAL D 2 248 ? 145.531 164.354 109.350 1.00 133.25 1058 VAL D C 1
ATOM 7197 O O . VAL D 2 248 ? 145.275 163.918 108.228 1.00 133.25 1058 VAL D O 1
ATOM 7201 N N . ARG D 2 249 ? 144.813 163.994 110.411 1.00 126.92 1059 ARG D N 1
ATOM 7202 C CA . ARG D 2 249 ? 143.685 163.096 110.199 1.00 126.92 1059 ARG D CA 1
ATOM 7203 C C . ARG D 2 249 ? 142.586 163.736 109.368 1.00 126.92 1059 ARG D C 1
ATOM 7204 O O . ARG D 2 249 ? 141.961 163.067 108.531 1.00 126.92 1059 ARG D O 1
ATOM 7212 N N . HIS D 2 250 ? 142.354 165.032 109.549 1.00 139.50 1060 HIS D N 1
ATOM 7213 C CA . HIS D 2 250 ? 141.426 165.700 108.649 1.00 139.50 1060 HIS D CA 1
ATOM 7214 C C . HIS D 2 250 ? 141.962 165.704 107.234 1.00 139.50 1060 HIS D C 1
ATOM 7215 O O . HIS D 2 250 ? 141.214 165.467 106.277 1.00 139.50 1060 HIS D O 1
ATOM 7222 N N . ASP D 2 251 ? 143.267 165.899 107.078 1.00 130.67 1061 ASP D N 1
ATOM 7223 C CA . ASP D 2 251 ? 143.758 165.923 105.712 1.00 130.67 1061 ASP D CA 1
ATOM 7224 C C . ASP D 2 251 ? 143.733 164.536 105.100 1.00 130.67 1061 ASP D C 1
ATOM 7225 O O . ASP D 2 251 ? 143.679 164.404 103.874 1.00 130.67 1061 ASP D O 1
ATOM 7230 N N . LEU D 2 252 ? 143.732 163.508 105.940 1.00 118.13 1062 LEU D N 1
ATOM 7231 C CA . LEU D 2 252 ? 143.655 162.133 105.472 1.00 118.13 1062 LEU D CA 1
ATOM 7232 C C . LEU D 2 252 ? 142.256 161.822 104.979 1.00 118.13 1062 LEU D C 1
ATOM 7233 O O . LEU D 2 252 ? 142.048 161.458 103.819 1.00 118.13 1062 LEU D O 1
ATOM 7238 N N . ASN D 2 253 ? 141.273 161.986 105.855 1.00 120.30 1063 ASN D N 1
ATOM 7239 C CA . ASN D 2 253 ? 139.923 161.624 105.469 1.00 120.30 1063 ASN D CA 1
ATOM 7240 C C . ASN D 2 253 ? 139.409 162.524 104.373 1.00 120.30 1063 ASN D C 1
ATOM 7241 O O . ASN D 2 253 ? 138.534 162.112 103.607 1.00 120.30 1063 ASN D O 1
ATOM 7246 N N . ALA D 2 254 ? 139.957 163.728 104.256 1.00 126.18 1064 ALA D N 1
ATOM 7247 C CA . ALA D 2 254 ? 139.575 164.556 103.129 1.00 126.18 1064 ALA D CA 1
ATOM 7248 C C . ALA D 2 254 ? 140.169 164.032 101.835 1.00 126.18 1064 ALA D C 1
ATOM 7249 O O . ALA D 2 254 ? 139.586 164.233 100.765 1.00 126.18 1064 ALA D O 1
ATOM 7251 N N . THR D 2 255 ? 141.302 163.346 101.902 1.00 111.47 1065 THR D N 1
ATOM 7252 C CA . THR D 2 255 ? 141.899 162.921 100.653 1.00 111.47 1065 THR D CA 1
ATOM 7253 C C . THR D 2 255 ? 141.141 161.741 100.060 1.00 111.47 1065 THR D C 1
ATOM 7254 O O . THR D 2 255 ? 140.257 161.147 100.679 1.00 111.47 1065 THR D O 1
ATOM 7258 N N . SER D 2 256 ? 141.517 161.416 98.832 1.00 108.99 1066 SER D N 1
ATOM 7259 C CA . SER D 2 256 ? 140.936 160.345 98.041 1.00 108.99 1066 SER D CA 1
ATOM 7260 C C . SER D 2 256 ? 141.969 159.236 97.891 1.00 108.99 1066 SER D C 1
ATOM 7261 O O . SER D 2 256 ? 143.171 159.504 97.799 1.00 108.99 1066 SER D O 1
ATOM 7264 N N . SER D 2 257 ? 141.501 157.996 97.852 1.00 86.81 1067 SER D N 1
ATOM 7265 C CA . SER D 2 257 ? 142.377 156.841 97.755 1.00 86.81 1067 SER D CA 1
ATOM 7266 C C . SER D 2 257 ? 142.706 156.479 96.327 1.00 86.81 1067 SER D C 1
ATOM 7267 O O . SER D 2 257 ? 143.265 155.410 96.087 1.00 86.81 1067 SER D O 1
ATOM 7270 N N . GLN D 2 258 ? 142.332 157.315 95.371 1.00 86.46 1068 GLN D N 1
ATOM 7271 C CA . GLN D 2 258 ? 142.560 157.006 93.973 1.00 86.46 1068 GLN D CA 1
ATOM 7272 C C . GLN D 2 258 ? 143.785 157.719 93.425 1.00 86.46 1068 GLN D C 1
ATOM 7273 O O . GLN D 2 258 ? 144.732 157.078 92.967 1.00 86.46 1068 GLN D O 1
ATOM 7279 N N . ASP D 2 259 ? 143.800 159.040 93.488 1.00 100.53 1069 ASP D N 1
ATOM 7280 C CA . ASP D 2 259 ? 144.739 159.789 92.677 1.00 100.53 1069 ASP D CA 1
ATOM 7281 C C . ASP D 2 259 ? 145.833 160.454 93.491 1.00 100.53 1069 ASP D C 1
ATOM 7282 O O . ASP D 2 259 ? 146.642 161.200 92.933 1.00 100.53 1069 ASP D O 1
ATOM 7287 N N . GLU D 2 260 ? 145.874 160.215 94.792 1.00 99.59 1070 GLU D N 1
ATOM 7288 C CA . GLU D 2 260 ? 146.998 160.623 95.621 1.00 99.59 1070 GLU D CA 1
ATOM 7289 C C . GLU D 2 260 ? 147.440 159.440 96.452 1.00 99.59 1070 GLU D C 1
ATOM 7290 O O . GLU D 2 260 ? 147.722 159.545 97.647 1.00 99.59 1070 GLU D O 1
ATOM 7296 N N . PHE D 2 261 ? 147.536 158.285 95.797 1.00 87.99 1071 PHE D N 1
ATOM 7297 C CA . PHE D 2 261 ? 147.790 157.071 96.548 1.00 87.99 1071 PHE D CA 1
ATOM 7298 C C . PHE D 2 261 ? 149.154 157.113 97.208 1.00 87.99 1071 PHE D C 1
ATOM 7299 O O . PHE D 2 261 ? 149.336 156.578 98.306 1.00 87.99 1071 PHE D O 1
ATOM 7307 N N . ALA D 2 262 ? 150.101 157.802 96.591 1.00 91.90 1072 ALA D N 1
ATOM 7308 C CA . ALA D 2 262 ? 151.373 158.036 97.248 1.00 91.90 1072 ALA D CA 1
ATOM 7309 C C . ALA D 2 262 ? 151.210 159.015 98.395 1.00 91.90 1072 ALA D C 1
ATOM 7310 O O . ALA D 2 262 ? 151.736 158.804 99.498 1.00 91.90 1072 ALA D O 1
ATOM 7312 N N . LYS D 2 263 ? 150.430 160.067 98.164 1.00 98.95 1073 LYS D N 1
ATOM 7313 C CA . LYS D 2 263 ? 150.165 160.987 99.245 1.00 98.95 1073 LYS D CA 1
ATOM 7314 C C . LYS D 2 263 ? 149.292 160.305 100.273 1.00 98.95 1073 LYS D C 1
ATOM 7315 O O . LYS D 2 263 ? 149.419 160.550 101.476 1.00 98.95 1073 LYS D O 1
ATOM 7321 N N . TRP D 2 264 ? 148.483 159.361 99.803 1.00 83.89 1074 TRP D N 1
ATOM 7322 C CA . TRP D 2 264 ? 147.689 158.529 100.685 1.00 83.89 1074 TRP D CA 1
ATOM 7323 C C . TRP D 2 264 ? 148.586 157.802 101.658 1.00 83.89 1074 TRP D C 1
ATOM 7324 O O . TRP D 2 264 ? 148.373 157.834 102.874 1.00 83.89 1074 TRP D O 1
ATOM 7335 N N . ALA D 2 265 ? 149.623 157.163 101.137 1.00 98.40 1075 ALA D N 1
ATOM 7336 C CA . ALA D 2 265 ? 150.480 156.386 102.010 1.00 98.40 1075 ALA D CA 1
ATOM 7337 C C . ALA D 2 265 ? 151.313 157.272 102.915 1.00 98.40 1075 ALA D C 1
ATOM 7338 O O . ALA D 2 265 ? 151.553 156.922 104.071 1.00 98.40 1075 ALA D O 1
ATOM 7340 N N . ARG D 2 266 ? 151.766 158.418 102.423 1.00 107.03 1076 ARG D N 1
ATOM 7341 C CA . ARG D 2 266 ? 152.547 159.272 103.308 1.00 107.03 1076 ARG D CA 1
ATOM 7342 C C . ARG D 2 266 ? 151.700 159.782 104.462 1.00 107.03 1076 ARG D C 1
ATOM 7343 O O . ARG D 2 266 ? 152.145 159.793 105.621 1.00 107.03 1076 ARG D O 1
ATOM 7351 N N . LEU D 2 267 ? 150.434 160.080 104.189 1.00 104.94 1077 LEU D N 1
ATOM 7352 C CA . LEU D 2 267 ? 149.539 160.441 105.274 1.00 104.94 1077 LEU D CA 1
ATOM 7353 C C . LEU D 2 267 ? 149.307 159.265 106.204 1.00 104.94 1077 LEU D C 1
ATOM 7354 O O . LEU D 2 267 ? 149.309 159.426 107.427 1.00 104.94 1077 LEU D O 1
ATOM 7359 N N . GLN D 2 268 ? 149.137 158.072 105.651 1.00 98.65 1078 GLN D N 1
ATOM 7360 C CA . GLN D 2 268 ? 148.837 156.932 106.499 1.00 98.65 1078 GLN D CA 1
ATOM 7361 C C . GLN D 2 268 ? 150.009 156.617 107.406 1.00 98.65 1078 GLN D C 1
ATOM 7362 O O . GLN D 2 268 ? 149.831 156.267 108.582 1.00 98.65 1078 GLN D O 1
ATOM 7368 N N . ARG D 2 269 ? 151.213 156.764 106.869 1.00 116.19 1079 ARG D N 1
ATOM 7369 C CA . ARG D 2 269 ? 152.422 156.539 107.638 1.00 116.19 1079 ARG D CA 1
ATOM 7370 C C . ARG D 2 269 ? 152.570 157.559 108.750 1.00 116.19 1079 ARG D C 1
ATOM 7371 O O . ARG D 2 269 ? 152.907 157.200 109.880 1.00 116.19 1079 ARG D O 1
ATOM 7379 N N . LYS D 2 270 ? 152.305 158.832 108.475 1.00 121.32 1080 LYS D N 1
ATOM 7380 C CA . LYS D 2 270 ? 152.363 159.769 109.589 1.00 121.32 1080 LYS D CA 1
ATOM 7381 C C . LYS D 2 270 ? 151.255 159.503 110.599 1.00 121.32 1080 LYS D C 1
ATOM 7382 O O . LYS D 2 270 ? 151.447 159.692 111.809 1.00 121.32 1080 LYS D O 1
ATOM 7388 N N . HIS D 2 271 ? 150.127 158.976 110.129 1.00 122.12 1081 HIS D N 1
ATOM 7389 C CA . HIS D 2 271 ? 149.008 158.696 111.014 1.00 122.12 1081 HIS D CA 1
ATOM 7390 C C . HIS D 2 271 ? 149.383 157.651 112.046 1.00 122.12 1081 HIS D C 1
ATOM 7391 O O . HIS D 2 271 ? 149.346 157.902 113.258 1.00 122.12 1081 HIS D O 1
ATOM 7398 N N . ASP D 2 272 ? 149.804 156.487 111.581 1.00 131.06 1082 ASP D N 1
ATOM 7399 C CA . ASP D 2 272 ? 150.185 155.490 112.563 1.00 131.06 1082 ASP D CA 1
ATOM 7400 C C . ASP D 2 272 ? 151.535 155.795 113.178 1.00 131.06 1082 ASP D C 1
ATOM 7401 O O . ASP D 2 272 ? 151.901 155.165 114.174 1.00 131.06 1082 ASP D O 1
ATOM 7406 N N . LYS D 2 273 ? 152.266 156.768 112.632 1.00 135.23 1083 LYS D N 1
ATOM 7407 C CA . LYS D 2 273 ? 153.455 157.255 113.308 1.00 135.23 1083 LYS D CA 1
ATOM 7408 C C . LYS D 2 273 ? 153.079 157.886 114.633 1.00 135.23 1083 LYS D C 1
ATOM 7409 O O . LYS D 2 273 ? 153.575 157.491 115.691 1.00 135.23 1083 LYS D O 1
ATOM 7415 N N . LEU D 2 274 ? 152.161 158.835 114.600 1.00 134.54 1084 LEU D N 1
ATOM 7416 C CA . LEU D 2 274 ? 151.837 159.522 115.841 1.00 134.54 1084 LEU D CA 1
ATOM 7417 C C . LEU D 2 274 ? 150.896 158.716 116.714 1.00 134.54 1084 LEU D C 1
ATOM 7418 O O . LEU D 2 274 ? 150.909 158.886 117.944 1.00 134.54 1084 LEU D O 1
ATOM 7423 N N . MET D 2 275 ? 150.138 157.800 116.117 1.00 142.63 1085 MET D N 1
ATOM 7424 C CA . MET D 2 275 ? 149.167 157.051 116.894 1.00 142.63 1085 MET D CA 1
ATOM 7425 C C . MET D 2 275 ? 149.826 156.211 117.972 1.00 142.63 1085 MET D C 1
ATOM 7426 O O . MET D 2 275 ? 149.275 156.067 119.067 1.00 142.63 1085 MET D O 1
ATOM 7431 N N . ASP D 2 276 ? 151.012 155.676 117.702 1.00 154.70 1086 ASP D N 1
ATOM 7432 C CA . ASP D 2 276 ? 151.718 154.926 118.735 1.00 154.70 1086 ASP D CA 1
ATOM 7433 C C . ASP D 2 276 ? 152.261 155.822 119.846 1.00 154.70 1086 ASP D C 1
ATOM 7434 O O . ASP D 2 276 ? 152.159 155.471 121.028 1.00 154.70 1086 ASP D O 1
ATOM 7439 N N . GLU D 2 277 ? 152.818 156.992 119.510 1.00 153.35 1087 GLU D N 1
ATOM 7440 C CA . GLU D 2 277 ? 153.326 157.818 120.601 1.00 153.35 1087 GLU D CA 1
ATOM 7441 C C . GLU D 2 277 ? 152.215 158.453 121.408 1.00 153.35 1087 GLU D C 1
ATOM 7442 O O . GLU D 2 277 ? 152.496 159.027 122.464 1.00 153.35 1087 GLU D O 1
ATOM 7448 N N . LEU D 2 278 ? 150.971 158.372 120.944 1.00 161.68 1088 LEU D N 1
ATOM 7449 C CA . LEU D 2 278 ? 149.895 158.998 121.701 1.00 161.68 1088 LEU D CA 1
ATOM 7450 C C . LEU D 2 278 ? 149.735 158.358 123.077 1.00 161.68 1088 LEU D C 1
ATOM 7451 O O . LEU D 2 278 ? 149.887 159.027 124.105 1.00 161.68 1088 LEU D O 1
ATOM 7456 N N . GLU D 2 279 ? 149.453 157.059 123.124 1.00 165.90 1089 GLU D N 1
ATOM 7457 C CA . GLU D 2 279 ? 149.162 156.431 124.408 1.00 165.90 1089 GLU D CA 1
ATOM 7458 C C . GLU D 2 279 ? 150.397 156.162 125.255 1.00 165.90 1089 GLU D C 1
ATOM 7459 O O . GLU D 2 279 ? 150.253 155.759 126.414 1.00 165.90 1089 GLU D O 1
ATOM 7465 N N . LYS D 2 280 ? 151.597 156.421 124.742 1.00 169.26 1090 LYS D N 1
ATOM 7466 C CA . LYS D 2 280 ? 152.775 156.356 125.597 1.00 169.26 1090 LYS D CA 1
ATOM 7467 C C . LYS D 2 280 ? 152.698 157.402 126.702 1.00 169.26 1090 LYS D C 1
ATOM 7468 O O . LYS D 2 280 ? 152.953 157.112 127.881 1.00 169.26 1090 LYS D O 1
ATOM 7474 N N . LYS D 2 281 ? 152.257 158.605 126.351 1.00 171.05 1091 LYS D N 1
ATOM 7475 C CA . LYS D 2 281 ? 152.050 159.629 127.358 1.00 171.05 1091 LYS D CA 1
ATOM 7476 C C . LYS D 2 281 ? 150.875 159.304 128.264 1.00 171.05 1091 LYS D C 1
ATOM 7477 O O . LYS D 2 281 ? 150.889 159.670 129.441 1.00 171.05 1091 LYS D O 1
ATOM 7483 N N . LYS D 2 282 ? 149.838 158.655 127.738 1.00 176.05 1092 LYS D N 1
ATOM 7484 C CA . LYS D 2 282 ? 148.742 158.224 128.597 1.00 176.05 1092 LYS D CA 1
ATOM 7485 C C . LYS D 2 282 ? 149.197 157.200 129.628 1.00 176.05 1092 LYS D C 1
ATOM 7486 O O . LYS D 2 282 ? 148.828 157.300 130.807 1.00 176.05 1092 LYS D O 1
ATOM 7492 N N . SER D 2 283 ? 150.148 156.346 129.247 1.00 179.65 1093 SER D N 1
ATOM 7493 C CA . SER D 2 283 ? 150.742 155.402 130.185 1.00 179.65 1093 SER D CA 1
ATOM 7494 C C . SER D 2 283 ? 151.625 156.114 131.188 1.00 179.65 1093 SER D C 1
ATOM 7495 O O . SER D 2 283 ? 151.723 155.687 132.343 1.00 179.65 1093 SER D O 1
ATOM 7498 N N . GLN D 2 284 ? 152.257 157.203 130.774 1.00 183.16 1094 GLN D N 1
ATOM 7499 C CA . GLN D 2 284 ? 153.185 157.893 131.659 1.00 183.16 1094 GLN D CA 1
ATOM 7500 C C . GLN D 2 284 ? 152.386 158.680 132.689 1.00 183.16 1094 GLN D C 1
ATOM 7501 O O . GLN D 2 284 ? 152.494 158.456 133.904 1.00 183.16 1094 GLN D O 1
ATOM 7507 N N . LEU D 2 285 ? 151.564 159.603 132.203 1.00 201.72 1095 LEU D N 1
ATOM 7508 C CA . LEU D 2 285 ? 150.935 160.583 133.068 1.00 201.72 1095 LEU D CA 1
ATOM 7509 C C . LEU D 2 285 ? 149.844 159.958 133.925 1.00 201.72 1095 LEU D C 1
ATOM 7510 O O . LEU D 2 285 ? 149.674 160.357 135.079 1.00 201.72 1095 LEU D O 1
ATOM 7515 N N . ASP D 2 286 ? 149.066 159.004 133.395 1.00 210.89 1096 ASP D N 1
ATOM 7516 C CA . ASP D 2 286 ? 148.048 158.424 134.264 1.00 210.89 1096 ASP D CA 1
ATOM 7517 C C . ASP D 2 286 ? 148.673 157.589 135.371 1.00 210.89 1096 ASP D C 1
ATOM 7518 O O . ASP D 2 286 ? 148.167 157.574 136.504 1.00 210.89 1096 ASP D O 1
ATOM 7523 N N . ALA D 2 287 ? 149.837 157.000 135.103 1.00 215.07 1097 ALA D N 1
ATOM 7524 C CA . ALA D 2 287 ? 150.595 156.353 136.163 1.00 215.07 1097 ALA D CA 1
ATOM 7525 C C . ALA D 2 287 ? 151.051 157.360 137.205 1.00 215.07 1097 ALA D C 1
ATOM 7526 O O . ALA D 2 287 ? 150.874 157.146 138.413 1.00 215.07 1097 ALA D O 1
ATOM 7528 N N . HIS D 2 288 ? 151.607 158.491 136.754 1.00 218.68 1098 HIS D N 1
ATOM 7529 C CA . HIS D 2 288 ? 152.036 159.490 137.727 1.00 218.68 1098 HIS D CA 1
ATOM 7530 C C . HIS D 2 288 ? 150.871 160.024 138.535 1.00 218.68 1098 HIS D C 1
ATOM 7531 O O . HIS D 2 288 ? 151.003 160.250 139.741 1.00 218.68 1098 HIS D O 1
ATOM 7538 N N . ARG D 2 289 ? 149.709 160.171 137.907 1.00 228.81 1099 ARG D N 1
ATOM 7539 C CA . ARG D 2 289 ? 148.599 160.792 138.608 1.00 228.81 1099 ARG D CA 1
ATOM 7540 C C . ARG D 2 289 ? 148.018 159.857 139.653 1.00 228.81 1099 ARG D C 1
ATOM 7541 O O . ARG D 2 289 ? 147.771 160.266 140.796 1.00 228.81 1099 ARG D O 1
ATOM 7549 N N . THR D 2 290 ? 147.831 158.582 139.299 1.00 240.38 1100 THR D N 1
ATOM 7550 C CA . THR D 2 290 ? 147.303 157.668 140.300 1.00 240.38 1100 THR D CA 1
ATOM 7551 C C . THR D 2 290 ? 148.317 157.356 141.389 1.00 240.38 1100 THR D C 1
ATOM 7552 O O . THR D 2 290 ? 147.931 157.190 142.556 1.00 240.38 1100 THR D O 1
ATOM 7556 N N . SER D 2 291 ? 149.617 157.387 141.078 1.00 249.26 1101 SER D N 1
ATOM 7557 C CA . SER D 2 291 ? 150.565 157.231 142.169 1.00 249.26 1101 SER D CA 1
ATOM 7558 C C . SER D 2 291 ? 150.590 158.452 143.070 1.00 249.26 1101 SER D C 1
ATOM 7559 O O . SER D 2 291 ? 150.696 158.310 144.293 1.00 249.26 1101 SER D O 1
ATOM 7562 N N . PHE D 2 292 ? 150.401 159.645 142.505 1.00 257.68 1102 PHE D N 1
ATOM 7563 C CA . PHE D 2 292 ? 150.447 160.839 143.333 1.00 257.68 1102 PHE D CA 1
ATOM 7564 C C . PHE D 2 292 ? 149.228 160.889 144.238 1.00 257.68 1102 PHE D C 1
ATOM 7565 O O . PHE D 2 292 ? 149.317 161.291 145.407 1.00 257.68 1102 PHE D O 1
ATOM 7573 N N . SER D 2 293 ? 148.101 160.391 143.729 1.00 264.16 1103 SER D N 1
ATOM 7574 C CA . SER D 2 293 ? 146.901 160.307 144.543 1.00 264.16 1103 SER D CA 1
ATOM 7575 C C . SER D 2 293 ? 147.087 159.309 145.669 1.00 264.16 1103 SER D C 1
ATOM 7576 O O . SER D 2 293 ? 146.674 159.560 146.808 1.00 264.16 1103 SER D O 1
ATOM 7579 N N . ARG D 2 294 ? 147.714 158.171 145.372 1.00 285.29 1104 ARG D N 1
ATOM 7580 C CA . ARG D 2 294 ? 147.890 157.173 146.416 1.00 285.29 1104 ARG D CA 1
ATOM 7581 C C . ARG D 2 294 ? 148.868 157.658 147.479 1.00 285.29 1104 ARG D C 1
ATOM 7582 O O . ARG D 2 294 ? 148.751 157.266 148.646 1.00 285.29 1104 ARG D O 1
ATOM 7590 N N . LYS D 2 295 ? 149.827 158.513 147.107 1.00 279.15 1105 LYS D N 1
ATOM 7591 C CA . LYS D 2 295 ? 150.665 159.139 148.129 1.00 279.15 1105 LYS D CA 1
ATOM 7592 C C . LYS D 2 295 ? 149.836 160.064 149.008 1.00 279.15 1105 LYS D C 1
ATOM 7593 O O . LYS D 2 295 ? 149.823 159.925 150.238 1.00 279.15 1105 LYS D O 1
ATOM 7599 N N . LEU D 2 296 ? 149.127 161.012 148.401 1.00 284.07 1106 LEU D N 1
ATOM 7600 C CA . LEU D 2 296 ? 148.518 162.043 149.231 1.00 284.07 1106 LEU D CA 1
ATOM 7601 C C . LEU D 2 296 ? 147.282 161.567 149.980 1.00 284.07 1106 LEU D C 1
ATOM 7602 O O . LEU D 2 296 ? 146.894 162.218 150.955 1.00 284.07 1106 LEU D O 1
ATOM 7607 N N . THR D 2 297 ? 146.697 160.424 149.616 1.00 296.18 1107 THR D N 1
ATOM 7608 C CA . THR D 2 297 ? 145.608 159.899 150.436 1.00 296.18 1107 THR D CA 1
ATOM 7609 C C . THR D 2 297 ? 146.117 159.561 151.833 1.00 296.18 1107 THR D C 1
ATOM 7610 O O . THR D 2 297 ? 145.559 160.007 152.844 1.00 296.18 1107 THR D O 1
ATOM 7614 N N . ILE D 2 298 ? 147.232 158.836 151.906 1.00 301.86 1108 ILE D N 1
ATOM 7615 C CA . ILE D 2 298 ? 147.817 158.524 153.202 1.00 301.86 1108 ILE D CA 1
ATOM 7616 C C . ILE D 2 298 ? 148.464 159.767 153.792 1.00 301.86 1108 ILE D C 1
ATOM 7617 O O . ILE D 2 298 ? 148.538 159.917 155.015 1.00 301.86 1108 ILE D O 1
ATOM 7622 N N . TYR D 2 299 ? 148.951 160.672 152.942 1.00 300.13 1109 TYR D N 1
ATOM 7623 C CA . TYR D 2 299 ? 149.562 161.891 153.457 1.00 300.13 1109 TYR D CA 1
ATOM 7624 C C . TYR D 2 299 ? 148.552 162.725 154.233 1.00 300.13 1109 TYR D C 1
ATOM 7625 O O . TYR D 2 299 ? 148.912 163.406 155.196 1.00 300.13 1109 TYR D O 1
ATOM 7634 N N . ARG D 2 300 ? 147.299 162.749 153.786 1.00 312.88 1110 ARG D N 1
ATOM 7635 C CA . ARG D 2 300 ? 146.252 163.357 154.599 1.00 312.88 1110 ARG D CA 1
ATOM 7636 C C . ARG D 2 300 ? 145.838 162.459 155.759 1.00 312.88 1110 ARG D C 1
ATOM 7637 O O . ARG D 2 300 ? 145.561 162.950 156.863 1.00 312.88 1110 ARG D O 1
ATOM 7645 N N . TRP D 2 301 ? 145.830 161.144 155.538 1.00 323.76 1111 TRP D N 1
ATOM 7646 C CA . TRP D 2 301 ? 145.354 160.216 156.556 1.00 323.76 1111 TRP D CA 1
ATOM 7647 C C . TRP D 2 301 ? 146.240 160.204 157.796 1.00 323.76 1111 TRP D C 1
ATOM 7648 O O . TRP D 2 301 ? 145.747 159.960 158.904 1.00 323.76 1111 TRP D O 1
ATOM 7659 N N . ILE D 2 302 ? 147.535 160.482 157.639 1.00 327.81 1112 ILE D N 1
ATOM 7660 C CA . ILE D 2 302 ? 148.397 160.627 158.809 1.00 327.81 1112 ILE D CA 1
ATOM 7661 C C . ILE D 2 302 ? 147.990 161.847 159.630 1.00 327.81 1112 ILE D C 1
ATOM 7662 O O . ILE D 2 302 ? 147.820 161.748 160.848 1.00 327.81 1112 ILE D O 1
ATOM 7667 N N . LEU D 2 303 ? 147.756 162.993 158.981 1.00 336.56 1113 LEU D N 1
ATOM 7668 C CA . LEU D 2 303 ? 147.332 164.165 159.747 1.00 336.56 1113 LEU D CA 1
ATOM 7669 C C . LEU D 2 303 ? 145.959 163.970 160.361 1.00 336.56 1113 LEU D C 1
ATOM 7670 O O . LEU D 2 303 ? 145.626 164.651 161.335 1.00 336.56 1113 LEU D O 1
ATOM 7675 N N . THR D 2 304 ? 145.147 163.077 159.804 1.00 350.37 1114 THR D N 1
ATOM 7676 C CA . THR D 2 304 ? 143.837 162.846 160.400 1.00 350.37 1114 THR D CA 1
ATOM 7677 C C . THR D 2 304 ? 143.947 161.920 161.608 1.00 350.37 1114 THR D C 1
ATOM 7678 O O . THR D 2 304 ? 143.634 162.305 162.742 1.00 350.37 1114 THR D O 1
ATOM 7682 N N . ARG D 2 305 ? 144.433 160.701 161.400 1.00 370.61 1115 ARG D N 1
ATOM 7683 C CA . ARG D 2 305 ? 144.382 159.764 162.510 1.00 370.61 1115 ARG D CA 1
ATOM 7684 C C . ARG D 2 305 ? 145.502 159.960 163.530 1.00 370.61 1115 ARG D C 1
ATOM 7685 O O . ARG D 2 305 ? 145.370 159.479 164.664 1.00 370.61 1115 ARG D O 1
ATOM 7693 N N . GLY D 2 306 ? 146.550 160.725 163.215 1.00 381.39 1116 GLY D N 1
ATOM 7694 C CA . GLY D 2 306 ? 147.529 161.046 164.234 1.00 381.39 1116 GLY D CA 1
ATOM 7695 C C . GLY D 2 306 ? 146.924 161.927 165.304 1.00 381.39 1116 GLY D C 1
ATOM 7696 O O . GLY D 2 306 ? 147.185 161.745 166.492 1.00 381.39 1116 GLY D O 1
ATOM 7697 N N . MET D 2 307 ? 146.073 162.866 164.895 1.00 379.60 1117 MET D N 1
ATOM 7698 C CA . MET D 2 307 ? 145.276 163.629 165.839 1.00 379.60 1117 MET D CA 1
ATOM 7699 C C . MET D 2 307 ? 144.107 162.822 166.376 1.00 379.60 1117 MET D C 1
ATOM 7700 O O . MET D 2 307 ? 143.547 163.185 167.415 1.00 379.60 1117 MET D O 1
ATOM 7705 N N . GLN D 2 308 ? 143.718 161.747 165.691 1.00 386.50 1118 GLN D N 1
ATOM 7706 C CA . GLN D 2 308 ? 142.668 160.898 166.243 1.00 386.50 1118 GLN D CA 1
ATOM 7707 C C . GLN D 2 308 ? 143.176 159.980 167.350 1.00 386.50 1118 GLN D C 1
ATOM 7708 O O . GLN D 2 308 ? 142.359 159.405 168.076 1.00 386.50 1118 GLN D O 1
ATOM 7714 N N . TRP D 2 309 ? 144.492 159.794 167.473 1.00 403.30 1119 TRP D N 1
ATOM 7715 C CA . TRP D 2 309 ? 145.029 158.978 168.562 1.00 403.30 1119 TRP D CA 1
ATOM 7716 C C . TRP D 2 309 ? 145.973 159.712 169.520 1.00 403.30 1119 TRP D C 1
ATOM 7717 O O . TRP D 2 309 ? 146.121 159.276 170.671 1.00 403.30 1119 TRP D O 1
ATOM 7728 N N . PHE D 2 310 ? 146.579 160.827 169.105 1.00 418.07 1120 PHE D N 1
ATOM 7729 C CA . PHE D 2 310 ? 147.472 161.588 169.973 1.00 418.07 1120 PHE D CA 1
ATOM 7730 C C . PHE D 2 310 ? 146.713 162.182 171.150 1.00 418.07 1120 PHE D C 1
ATOM 7731 O O . PHE D 2 310 ? 147.184 162.142 172.292 1.00 418.07 1120 PHE D O 1
ATOM 7739 N N . LEU D 2 311 ? 145.549 162.775 170.872 1.00 427.84 1121 LEU D N 1
ATOM 7740 C CA . LEU D 2 311 ? 144.708 163.339 171.923 1.00 427.84 1121 LEU D CA 1
ATOM 7741 C C . LEU D 2 311 ? 144.497 162.335 173.050 1.00 427.84 1121 LEU D C 1
ATOM 7742 O O . LEU D 2 311 ? 144.491 162.705 174.228 1.00 427.84 1121 LEU D O 1
ATOM 7747 N N . CYS D 2 312 ? 144.300 161.059 172.709 1.00 433.24 1122 CYS D N 1
ATOM 7748 C CA . CYS D 2 312 ? 144.195 160.041 173.745 1.00 433.24 1122 CYS D CA 1
ATOM 7749 C C . CYS D 2 312 ? 145.551 159.642 174.315 1.00 433.24 1122 CYS D C 1
ATOM 7750 O O . CYS D 2 312 ? 145.611 159.213 175.473 1.00 433.24 1122 CYS D O 1
ATOM 7753 N N . PHE D 2 313 ? 146.643 159.809 173.564 1.00 432.41 1123 PHE D N 1
ATOM 7754 C CA . PHE D 2 313 ? 147.941 159.512 174.165 1.00 432.41 1123 PHE D CA 1
ATOM 7755 C C . PHE D 2 313 ? 148.293 160.569 175.209 1.00 432.41 1123 PHE D C 1
ATOM 7756 O O . PHE D 2 313 ? 148.308 160.281 176.410 1.00 432.41 1123 PHE D O 1
ATOM 7764 N N . TRP D 2 314 ? 148.582 161.789 174.762 1.00 426.45 1124 TRP D N 1
ATOM 7765 C CA . TRP D 2 314 ? 148.966 162.873 175.655 1.00 426.45 1124 TRP D CA 1
ATOM 7766 C C . TRP D 2 314 ? 147.727 163.531 176.252 1.00 426.45 1124 TRP D C 1
ATOM 7767 O O . TRP D 2 314 ? 146.609 163.367 175.758 1.00 426.45 1124 TRP D O 1
ATOM 7778 N N . PHE D 2 315 ? 147.942 164.293 177.325 1.00 426.32 1125 PHE D N 1
ATOM 7779 C CA . PHE D 2 315 ? 146.876 165.047 177.989 1.00 426.32 1125 PHE D CA 1
ATOM 7780 C C . PHE D 2 315 ? 145.687 164.148 178.322 1.00 426.32 1125 PHE D C 1
ATOM 7781 O O . PHE D 2 315 ? 144.526 164.467 178.054 1.00 426.32 1125 PHE D O 1
ATOM 7789 N N . SER D 2 316 ? 146.001 163.006 178.926 1.00 436.62 1126 SER D N 1
ATOM 7790 C CA . SER D 2 316 ? 145.033 162.017 179.376 1.00 436.62 1126 SER D CA 1
ATOM 7791 C C . SER D 2 316 ? 144.874 162.054 180.886 1.00 436.62 1126 SER D C 1
ATOM 7792 O O . SER D 2 316 ? 143.754 162.158 181.396 1.00 436.62 1126 SER D O 1
ATOM 7795 N N . SER D 2 317 ? 145.988 161.968 181.613 1.00 435.55 1127 SER D N 1
ATOM 7796 C CA . SER D 2 317 ? 145.956 162.156 183.057 1.00 435.55 1127 SER D CA 1
ATOM 7797 C C . SER D 2 317 ? 145.532 163.577 183.406 1.00 435.55 1127 SER D C 1
ATOM 7798 O O . SER D 2 317 ? 144.729 163.786 184.320 1.00 435.55 1127 SER D O 1
ATOM 7801 N N . GLN D 2 318 ? 146.096 164.573 182.719 1.00 430.46 1128 GLN D N 1
ATOM 7802 C CA . GLN D 2 318 ? 145.611 165.945 182.840 1.00 430.46 1128 GLN D CA 1
ATOM 7803 C C . GLN D 2 318 ? 144.111 166.004 182.566 1.00 430.46 1128 GLN D C 1
ATOM 7804 O O . GLN D 2 318 ? 143.679 165.740 181.439 1.00 430.46 1128 GLN D O 1
ATOM 7810 N N . PRO D 2 319 ? 143.289 166.330 183.565 1.00 430.68 1129 PRO D N 1
ATOM 7811 C CA . PRO D 2 319 ? 141.831 166.302 183.368 1.00 430.68 1129 PRO D CA 1
ATOM 7812 C C . PRO D 2 319 ? 141.336 167.458 182.509 1.00 430.68 1129 PRO D C 1
ATOM 7813 O O . PRO D 2 319 ? 141.703 168.614 182.733 1.00 430.68 1129 PRO D O 1
ATOM 7817 N N . MET D 2 320 ? 140.494 167.143 181.522 1.00 431.37 1130 MET D N 1
ATOM 7818 C CA . MET D 2 320 ? 139.946 168.208 180.685 1.00 431.37 1130 MET D CA 1
ATOM 7819 C C . MET D 2 320 ? 138.817 168.956 181.390 1.00 431.37 1130 MET D C 1
ATOM 7820 O O . MET D 2 320 ? 138.788 170.192 181.372 1.00 431.37 1130 MET D O 1
ATOM 7825 N N . PHE D 2 321 ? 137.896 168.231 182.027 1.00 423.43 1131 PHE D N 1
ATOM 7826 C CA . PHE D 2 321 ? 136.850 168.853 182.830 1.00 423.43 1131 PHE D CA 1
ATOM 7827 C C . PHE D 2 321 ? 136.258 167.808 183.767 1.00 423.43 1131 PHE D C 1
ATOM 7828 O O . PHE D 2 321 ? 136.323 166.606 183.504 1.00 423.43 1131 PHE D O 1
ATOM 7836 N N . TRP D 2 322 ? 135.652 168.296 184.847 1.00 412.43 1132 TRP D N 1
ATOM 7837 C CA . TRP D 2 322 ? 135.150 167.476 185.947 1.00 412.43 1132 TRP D CA 1
ATOM 7838 C C . TRP D 2 322 ? 133.644 167.232 185.876 1.00 412.43 1132 TRP D C 1
ATOM 7839 O O . TRP D 2 322 ? 132.867 168.176 185.699 1.00 412.43 1132 TRP D O 1
ATOM 7850 N N . LEU D 2 323 ? 133.239 165.966 186.011 1.00 390.56 1133 LEU D N 1
ATOM 7851 C CA . LEU D 2 323 ? 131.818 165.641 186.007 1.00 390.56 1133 LEU D CA 1
ATOM 7852 C C . LEU D 2 323 ? 131.197 166.098 187.324 1.00 390.56 1133 LEU D C 1
ATOM 7853 O O . LEU D 2 323 ? 131.862 166.064 188.365 1.00 390.56 1133 LEU D O 1
ATOM 7858 N N . PRO D 2 324 ? 129.945 166.556 187.312 1.00 366.46 1134 PRO D N 1
ATOM 7859 C CA . PRO D 2 324 ? 129.275 166.872 188.578 1.00 366.46 1134 PRO D CA 1
ATOM 7860 C C . PRO D 2 324 ? 129.275 165.664 189.503 1.00 366.46 1134 PRO D C 1
ATOM 7861 O O . PRO D 2 324 ? 129.060 164.528 189.076 1.00 366.46 1134 PRO D O 1
ATOM 7865 N N . TYR D 2 325 ? 129.522 165.924 190.783 1.00 354.64 1135 TYR D N 1
ATOM 7866 C CA . TYR D 2 325 ? 129.634 164.859 191.772 1.00 354.64 1135 TYR D CA 1
ATOM 7867 C C . TYR D 2 325 ? 128.284 164.200 192.030 1.00 354.64 1135 TYR D C 1
ATOM 7868 O O . TYR D 2 325 ? 127.343 164.855 192.492 1.00 354.64 1135 TYR D O 1
ATOM 7877 N N . GLY D 2 326 ? 128.184 162.905 191.731 1.00 360.15 1136 GLY D N 1
ATOM 7878 C CA . GLY D 2 326 ? 127.034 162.112 192.117 1.00 360.15 1136 GLY D CA 1
ATOM 7879 C C . GLY D 2 326 ? 126.014 161.839 191.035 1.00 360.15 1136 GLY D C 1
ATOM 7880 O O . GLY D 2 326 ? 125.008 161.176 191.315 1.00 360.15 1136 GLY D O 1
ATOM 7881 N N . TRP D 2 327 ? 126.235 162.315 189.811 1.00 364.61 1137 TRP D N 1
ATOM 7882 C CA . TRP D 2 327 ? 125.251 162.118 188.752 1.00 364.61 1137 TRP D CA 1
ATOM 7883 C C . TRP D 2 327 ? 125.335 160.732 188.126 1.00 364.61 1137 TRP D C 1
ATOM 7884 O O . TRP D 2 327 ? 124.306 160.168 187.736 1.00 364.61 1137 TRP D O 1
ATOM 7895 N N . PHE D 2 328 ? 126.532 160.161 188.014 1.00 374.15 1138 PHE D N 1
ATOM 7896 C CA . PHE D 2 328 ? 126.586 158.915 187.278 1.00 374.15 1138 PHE D CA 1
ATOM 7897 C C . PHE D 2 328 ? 126.984 157.755 188.181 1.00 374.15 1138 PHE D C 1
ATOM 7898 O O . PHE D 2 328 ? 127.850 157.907 189.050 1.00 374.15 1138 PHE D O 1
ATOM 7906 N N . PRO D 2 329 ? 126.361 156.591 188.001 1.00 388.14 1139 PRO D N 1
ATOM 7907 C CA . PRO D 2 329 ? 126.773 155.398 188.747 1.00 388.14 1139 PRO D CA 1
ATOM 7908 C C . PRO D 2 329 ? 128.219 155.012 188.476 1.00 388.14 1139 PRO D C 1
ATOM 7909 O O . PRO D 2 329 ? 128.820 155.388 187.467 1.00 388.14 1139 PRO D O 1
ATOM 7913 N N . TYR D 2 330 ? 128.778 154.257 189.426 1.00 389.64 1140 TYR D N 1
ATOM 7914 C CA . TYR D 2 330 ? 130.177 153.852 189.347 1.00 389.64 1140 TYR D CA 1
ATOM 7915 C C . TYR D 2 330 ? 130.485 153.144 188.035 1.00 389.64 1140 TYR D C 1
ATOM 7916 O O . TYR D 2 330 ? 131.535 153.384 187.426 1.00 389.64 1140 TYR D O 1
ATOM 7925 N N . TRP D 2 331 ? 129.585 152.265 187.580 1.00 391.66 1141 TRP D N 1
ATOM 7926 C CA . TRP D 2 331 ? 129.880 151.501 186.373 1.00 391.66 1141 TRP D CA 1
ATOM 7927 C C . TRP D 2 331 ? 129.965 152.409 185.155 1.00 391.66 1141 TRP D C 1
ATOM 7928 O O . TRP D 2 331 ? 130.713 152.112 184.217 1.00 391.66 1141 TRP D O 1
ATOM 7939 N N . VAL D 2 332 ? 129.202 153.502 185.136 1.00 392.62 1142 VAL D N 1
ATOM 7940 C CA . VAL D 2 332 ? 129.315 154.435 184.022 1.00 392.62 1142 VAL D CA 1
ATOM 7941 C C . VAL D 2 332 ? 130.656 155.148 184.097 1.00 392.62 1142 VAL D C 1
ATOM 7942 O O . VAL D 2 332 ? 131.356 155.311 183.091 1.00 392.62 1142 VAL D O 1
ATOM 7946 N N . GLU D 2 333 ? 131.035 155.566 185.307 1.00 401.00 1143 GLU D N 1
ATOM 7947 C CA . GLU D 2 333 ? 132.323 156.192 185.569 1.00 401.00 1143 GLU D CA 1
ATOM 7948 C C . GLU D 2 333 ? 133.503 155.316 185.166 1.00 401.00 1143 GLU D C 1
ATOM 7949 O O . GLU D 2 333 ? 134.617 155.833 185.033 1.00 401.00 1143 GLU D O 1
ATOM 7955 N N . TRP D 2 334 ? 133.287 154.007 184.992 1.00 407.27 1144 TRP D N 1
ATOM 7956 C CA . TRP D 2 334 ? 134.366 153.099 184.610 1.00 407.27 1144 TRP D CA 1
ATOM 7957 C C . TRP D 2 334 ? 135.131 153.586 183.389 1.00 407.27 1144 TRP D C 1
ATOM 7958 O O . TRP D 2 334 ? 136.350 153.398 183.302 1.00 407.27 1144 TRP D O 1
ATOM 7969 N N . LEU D 2 335 ? 134.429 154.187 182.430 1.00 408.30 1145 LEU D N 1
ATOM 7970 C CA . LEU D 2 335 ? 135.054 154.658 181.199 1.00 408.30 1145 LEU D CA 1
ATOM 7971 C C . LEU D 2 335 ? 136.240 155.573 181.492 1.00 408.30 1145 LEU D C 1
ATOM 7972 O O . LEU D 2 335 ? 137.286 155.465 180.849 1.00 408.30 1145 LEU D O 1
ATOM 7977 N N . VAL D 2 336 ? 136.076 156.481 182.455 1.00 410.16 1146 VAL D N 1
ATOM 7978 C CA . VAL D 2 336 ? 137.120 157.430 182.847 1.00 410.16 1146 VAL D CA 1
ATOM 7979 C C . VAL D 2 336 ? 138.361 156.725 183.387 1.00 410.16 1146 VAL D C 1
ATOM 7980 O O . VAL D 2 336 ? 139.491 157.179 183.175 1.00 410.16 1146 VAL D O 1
ATOM 7984 N N . SER D 2 337 ? 138.167 155.669 184.173 1.00 417.44 1147 SER D N 1
ATOM 7985 C CA . SER D 2 337 ? 139.291 154.964 184.788 1.00 417.44 1147 SER D CA 1
ATOM 7986 C C . SER D 2 337 ? 140.289 154.402 183.775 1.00 417.44 1147 SER D C 1
ATOM 7987 O O . SER D 2 337 ? 141.497 154.391 184.037 1.00 417.44 1147 SER D O 1
ATOM 7990 N N . PHE D 2 338 ? 139.821 153.932 182.621 1.00 415.61 1148 PHE D N 1
ATOM 7991 C CA . PHE D 2 338 ? 140.749 153.348 181.650 1.00 415.61 1148 PHE D CA 1
ATOM 7992 C C . PHE D 2 338 ? 141.745 154.266 180.929 1.00 415.61 1148 PHE D C 1
ATOM 7993 O O . PHE D 2 338 ? 142.868 153.823 180.662 1.00 415.61 1148 PHE D O 1
ATOM 8001 N N . PRO D 2 339 ? 141.428 155.523 180.606 1.00 417.07 1149 PRO D N 1
ATOM 8002 C CA . PRO D 2 339 ? 142.425 156.385 179.949 1.00 417.07 1149 PRO D CA 1
ATOM 8003 C C . PRO D 2 339 ? 143.356 157.162 180.871 1.00 417.07 1149 PRO D C 1
ATOM 8004 O O . PRO D 2 339 ? 144.042 158.059 180.373 1.00 417.07 1149 PRO D O 1
ATOM 8008 N N . ASN D 2 340 ? 143.369 156.888 182.178 1.00 419.38 1150 ASN D N 1
ATOM 8009 C CA . ASN D 2 340 ? 144.236 157.500 183.186 1.00 419.38 1150 ASN D CA 1
ATOM 8010 C C . ASN D 2 340 ? 143.702 158.831 183.713 1.00 419.38 1150 ASN D C 1
ATOM 8011 O O . ASN D 2 340 ? 144.327 159.406 184.608 1.00 419.38 1150 ASN D O 1
ATOM 8016 N N . ALA D 2 341 ? 142.585 159.343 183.205 1.00 421.08 1151 ALA D N 1
ATOM 8017 C CA . ALA D 2 341 ? 142.061 160.596 183.729 1.00 421.08 1151 ALA D CA 1
ATOM 8018 C C . ALA D 2 341 ? 141.566 160.415 185.163 1.00 421.08 1151 ALA D C 1
ATOM 8019 O O . ALA D 2 341 ? 140.986 159.377 185.497 1.00 421.08 1151 ALA D O 1
ATOM 8021 N N . PRO D 2 342 ? 141.799 161.403 186.032 1.00 422.90 1152 PRO D N 1
ATOM 8022 C CA . PRO D 2 342 ? 141.333 161.310 187.422 1.00 422.90 1152 PRO D CA 1
ATOM 8023 C C . PRO D 2 342 ? 139.834 161.083 187.523 1.00 422.90 1152 PRO D C 1
ATOM 8024 O O . PRO D 2 342 ? 139.047 161.648 186.761 1.00 422.90 1152 PRO D O 1
ATOM 8028 N N . MET D 2 343 ? 139.452 160.222 188.465 1.00 423.79 1153 MET D N 1
ATOM 8029 C CA . MET D 2 343 ? 138.044 159.929 188.686 1.00 423.79 1153 MET D CA 1
ATOM 8030 C C . MET D 2 343 ? 137.279 161.218 188.956 1.00 423.79 1153 MET D C 1
ATOM 8031 O O . MET D 2 343 ? 137.695 162.047 189.771 1.00 423.79 1153 MET D O 1
ATOM 8036 N N . GLY D 2 344 ? 136.158 161.386 188.263 1.00 420.41 1154 GLY D N 1
ATOM 8037 C CA . GLY D 2 344 ? 135.348 162.577 188.382 1.00 420.41 1154 GLY D CA 1
ATOM 8038 C C . GLY D 2 344 ? 135.557 163.567 187.261 1.00 420.41 1154 GLY D C 1
ATOM 8039 O O . GLY D 2 344 ? 134.868 164.592 187.223 1.00 420.41 1154 GLY D O 1
ATOM 8040 N N . SER D 2 345 ? 136.481 163.285 186.349 1.00 420.74 1155 SER D N 1
ATOM 8041 C CA . SER D 2 345 ? 136.763 164.085 185.170 1.00 420.74 1155 SER D CA 1
ATOM 8042 C C . SER D 2 345 ? 136.504 163.225 183.941 1.00 420.74 1155 SER D C 1
ATOM 8043 O O . SER D 2 345 ? 136.302 162.017 184.045 1.00 420.74 1155 SER D O 1
ATOM 8046 N N . VAL D 2 346 ? 136.495 163.841 182.765 1.00 420.12 1156 VAL D N 1
ATOM 8047 C CA . VAL D 2 346 ? 136.139 163.120 181.552 1.00 420.12 1156 VAL D CA 1
ATOM 8048 C C . VAL D 2 346 ? 137.390 163.000 180.688 1.00 420.12 1156 VAL D C 1
ATOM 8049 O O . VAL D 2 346 ? 138.346 163.766 180.826 1.00 420.12 1156 VAL D O 1
ATOM 8053 N N . SER D 2 347 ? 137.378 162.014 179.794 1.00 420.60 1157 SER D N 1
ATOM 8054 C CA . SER D 2 347 ? 138.456 161.772 178.850 1.00 420.60 1157 SER D CA 1
ATOM 8055 C C . SER D 2 347 ? 138.093 162.396 177.500 1.00 420.60 1157 SER D C 1
ATOM 8056 O O . SER D 2 347 ? 137.171 163.212 177.403 1.00 420.60 1157 SER D O 1
ATOM 8059 N N . ILE D 2 348 ? 138.806 162.013 176.441 1.00 426.17 1158 ILE D N 1
ATOM 8060 C CA . ILE D 2 348 ? 138.572 162.596 175.123 1.00 426.17 1158 ILE D CA 1
ATOM 8061 C C . ILE D 2 348 ? 138.334 161.478 174.115 1.00 426.17 1158 ILE D C 1
ATOM 8062 O O . ILE D 2 348 ? 139.229 161.114 173.343 1.00 426.17 1158 ILE D O 1
ATOM 8067 N N . VAL D 2 349 ? 137.129 160.909 174.140 1.00 420.97 1159 VAL D N 1
ATOM 8068 C CA . VAL D 2 349 ? 136.727 159.841 173.229 1.00 420.97 1159 VAL D CA 1
ATOM 8069 C C . VAL D 2 349 ? 135.449 160.226 172.485 1.00 420.97 1159 VAL D C 1
ATOM 8070 O O . VAL D 2 349 ? 135.451 160.355 171.257 1.00 420.97 1159 VAL D O 1
ATOM 8074 N N . VAL D 2 350 ? 134.344 160.373 173.220 1.00 419.48 1160 VAL D N 1
ATOM 8075 C CA . VAL D 2 350 ? 133.059 160.782 172.653 1.00 419.48 1160 VAL D CA 1
ATOM 8076 C C . VAL D 2 350 ? 133.173 162.032 171.792 1.00 419.48 1160 VAL D C 1
ATOM 8077 O O . VAL D 2 350 ? 132.414 162.206 170.830 1.00 419.48 1160 VAL D O 1
ATOM 8081 N N . TRP D 2 351 ? 134.113 162.919 172.116 1.00 412.37 1161 TRP D N 1
ATOM 8082 C CA . TRP D 2 351 ? 134.453 164.011 171.212 1.00 412.37 1161 TRP D CA 1
ATOM 8083 C C . TRP D 2 351 ? 135.125 163.525 169.935 1.00 412.37 1161 TRP D C 1
ATOM 8084 O O . TRP D 2 351 ? 135.030 164.195 168.901 1.00 412.37 1161 TRP D O 1
ATOM 8095 N N . GLN D 2 352 ? 135.832 162.397 169.978 1.00 409.75 1162 GLN D N 1
ATOM 8096 C CA . GLN D 2 352 ? 136.435 161.897 168.747 1.00 409.75 1162 GLN D CA 1
ATOM 8097 C C . GLN D 2 352 ? 135.384 161.276 167.834 1.00 409.75 1162 GLN D C 1
ATOM 8098 O O . GLN D 2 352 ? 135.204 161.715 166.693 1.00 409.75 1162 GLN D O 1
ATOM 8104 N N . SER D 2 353 ? 134.673 160.254 168.315 1.00 413.60 1163 SER D N 1
ATOM 8105 C CA . SER D 2 353 ? 133.796 159.518 167.410 1.00 413.60 1163 SER D CA 1
ATOM 8106 C C . SER D 2 353 ? 132.384 160.096 167.327 1.00 413.60 1163 SER D C 1
ATOM 8107 O O . SER D 2 353 ? 131.914 160.421 166.232 1.00 413.60 1163 SER D O 1
ATOM 8110 N N . ALA D 2 354 ? 131.694 160.242 168.459 1.00 410.66 1164 ALA D N 1
ATOM 8111 C CA . ALA D 2 354 ? 130.283 160.606 168.402 1.00 410.66 1164 ALA D CA 1
ATOM 8112 C C . ALA D 2 354 ? 130.045 162.098 168.192 1.00 410.66 1164 ALA D C 1
ATOM 8113 O O . ALA D 2 354 ? 128.929 162.481 167.815 1.00 410.66 1164 ALA D O 1
ATOM 8115 N N . CYS D 2 355 ? 131.083 162.932 168.301 1.00 405.30 1165 CYS D N 1
ATOM 8116 C CA . CYS D 2 355 ? 130.922 164.347 167.991 1.00 405.30 1165 CYS D CA 1
ATOM 8117 C C . CYS D 2 355 ? 130.717 164.562 166.500 1.00 405.30 1165 CYS D C 1
ATOM 8118 O O . CYS D 2 355 ? 130.203 165.610 166.092 1.00 405.30 1165 CYS D O 1
ATOM 8121 N N . SER D 2 356 ? 131.021 163.543 165.698 1.00 400.35 1166 SER D N 1
ATOM 8122 C CA . SER D 2 356 ? 130.749 163.588 164.269 1.00 400.35 1166 SER D CA 1
ATOM 8123 C C . SER D 2 356 ? 129.251 163.655 164.017 1.00 400.35 1166 SER D C 1
ATOM 8124 O O . SER D 2 356 ? 128.816 164.201 162.997 1.00 400.35 1166 SER D O 1
ATOM 8127 N N . GLY D 2 357 ? 128.451 163.106 164.935 1.00 396.25 1167 GLY D N 1
ATOM 8128 C CA . GLY D 2 357 ? 127.011 163.232 164.814 1.00 396.25 1167 GLY D CA 1
ATOM 8129 C C . GLY D 2 357 ? 126.510 164.639 165.070 1.00 396.25 1167 GLY D C 1
ATOM 8130 O O . GLY D 2 357 ? 125.478 165.032 164.515 1.00 396.25 1167 GLY D O 1
ATOM 8131 N N . VAL D 2 358 ? 127.268 165.438 165.827 1.00 393.76 1168 VAL D N 1
ATOM 8132 C CA . VAL D 2 358 ? 126.808 166.778 166.187 1.00 393.76 1168 VAL D CA 1
ATOM 8133 C C . VAL D 2 358 ? 126.644 167.631 164.941 1.00 393.76 1168 VAL D C 1
ATOM 8134 O O . VAL D 2 358 ? 125.612 168.282 164.738 1.00 393.76 1168 VAL D O 1
ATOM 8138 N N . LEU D 2 359 ? 127.660 167.644 164.090 1.00 384.46 1169 LEU D N 1
ATOM 8139 C CA . LEU D 2 359 ? 127.570 168.319 162.807 1.00 384.46 1169 LEU D CA 1
ATOM 8140 C C . LEU D 2 359 ? 126.790 167.527 161.765 1.00 384.46 1169 LEU D C 1
ATOM 8141 O O . LEU D 2 359 ? 126.388 168.108 160.751 1.00 384.46 1169 LEU D O 1
ATOM 8146 N N . ALA D 2 360 ? 126.517 166.240 162.009 1.00 388.56 1170 ALA D N 1
ATOM 8147 C CA . ALA D 2 360 ? 125.869 165.433 160.978 1.00 388.56 1170 ALA D CA 1
ATOM 8148 C C . ALA D 2 360 ? 124.456 165.922 160.682 1.00 388.56 1170 ALA D C 1
ATOM 8149 O O . ALA D 2 360 ? 124.056 166.001 159.514 1.00 388.56 1170 ALA D O 1
ATOM 8151 N N . LEU D 2 361 ? 123.723 166.350 161.711 1.00 392.89 1171 LEU D N 1
ATOM 8152 C CA . LEU D 2 361 ? 122.416 166.955 161.479 1.00 392.89 1171 LEU D CA 1
ATOM 8153 C C . LEU D 2 361 ? 122.547 168.285 160.759 1.00 392.89 1171 LEU D C 1
ATOM 8154 O O . LEU D 2 361 ? 121.751 168.585 159.860 1.00 392.89 1171 LEU D O 1
ATOM 8159 N N . VAL D 2 362 ? 123.612 169.032 161.047 1.00 388.11 1172 VAL D N 1
ATOM 8160 C CA . VAL D 2 362 ? 123.840 170.254 160.294 1.00 388.11 1172 VAL D CA 1
ATOM 8161 C C . VAL D 2 362 ? 124.212 169.910 158.868 1.00 388.11 1172 VAL D C 1
ATOM 8162 O O . VAL D 2 362 ? 123.879 170.655 157.937 1.00 388.11 1172 VAL D O 1
ATOM 8166 N N . ILE D 2 363 ? 124.813 168.738 158.656 1.00 382.05 1173 ILE D N 1
ATOM 8167 C CA . ILE D 2 363 ? 125.018 168.274 157.291 1.00 382.05 1173 ILE D CA 1
ATOM 8168 C C . ILE D 2 363 ? 123.677 168.089 156.600 1.00 382.05 1173 ILE D C 1
ATOM 8169 O O . ILE D 2 363 ? 123.469 168.566 155.477 1.00 382.05 1173 ILE D O 1
ATOM 8174 N N . GLU D 2 364 ? 122.719 167.460 157.282 1.00 385.12 1174 GLU D N 1
ATOM 8175 C CA . GLU D 2 364 ? 121.432 167.347 156.620 1.00 385.12 1174 GLU D CA 1
ATOM 8176 C C . GLU D 2 364 ? 120.725 168.689 156.563 1.00 385.12 1174 GLU D C 1
ATOM 8177 O O . GLU D 2 364 ? 119.868 168.883 155.692 1.00 385.12 1174 GLU D O 1
ATOM 8183 N N . ALA D 2 365 ? 121.151 169.665 157.372 1.00 387.34 1175 ALA D N 1
ATOM 8184 C CA . ALA D 2 365 ? 120.617 171.004 157.180 1.00 387.34 1175 ALA D CA 1
ATOM 8185 C C . ALA D 2 365 ? 121.051 171.552 155.831 1.00 387.34 1175 ALA D C 1
ATOM 8186 O O . ALA D 2 365 ? 120.237 172.121 155.093 1.00 387.34 1175 ALA D O 1
ATOM 8188 N N . VAL D 2 366 ? 122.296 171.272 155.433 1.00 382.65 1176 VAL D N 1
ATOM 8189 C CA . VAL D 2 366 ? 122.731 171.708 154.119 1.00 382.65 1176 VAL D CA 1
ATOM 8190 C C . VAL D 2 366 ? 122.018 170.905 153.055 1.00 382.65 1176 VAL D C 1
ATOM 8191 O O . VAL D 2 366 ? 121.801 171.397 151.941 1.00 382.65 1176 VAL D O 1
ATOM 8195 N N . MET D 2 367 ? 121.585 169.693 153.403 1.00 380.55 1177 MET D N 1
ATOM 8196 C CA . MET D 2 367 ? 120.835 168.890 152.455 1.00 380.55 1177 MET D CA 1
ATOM 8197 C C . MET D 2 367 ? 119.493 169.531 152.151 1.00 380.55 1177 MET D C 1
ATOM 8198 O O . MET D 2 367 ? 118.942 169.331 151.063 1.00 380.55 1177 MET D O 1
ATOM 8203 N N . ALA D 2 368 ? 118.962 170.311 153.092 1.00 379.00 1178 ALA D N 1
ATOM 8204 C CA . ALA D 2 368 ? 117.755 171.075 152.825 1.00 379.00 1178 ALA D CA 1
ATOM 8205 C C . ALA D 2 368 ? 118.043 172.418 152.175 1.00 379.00 1178 ALA D C 1
ATOM 8206 O O . ALA D 2 368 ? 117.128 173.025 151.608 1.00 379.00 1178 ALA D O 1
ATOM 8208 N N . VAL D 2 369 ? 119.289 172.891 152.235 1.00 373.61 1179 VAL D N 1
ATOM 8209 C CA . VAL D 2 369 ? 119.607 174.207 151.692 1.00 373.61 1179 VAL D CA 1
ATOM 8210 C C . VAL D 2 369 ? 119.654 174.165 150.172 1.00 373.61 1179 VAL D C 1
ATOM 8211 O O . VAL D 2 369 ? 118.964 174.930 149.489 1.00 373.61 1179 VAL D O 1
ATOM 8215 N N . VAL D 2 370 ? 120.468 173.269 149.622 1.00 368.61 1180 VAL D N 1
ATOM 8216 C CA . VAL D 2 370 ? 120.606 173.171 148.175 1.00 368.61 1180 VAL D CA 1
ATOM 8217 C C . VAL D 2 370 ? 119.386 172.494 147.558 1.00 368.61 1180 VAL D C 1
ATOM 8218 O O . VAL D 2 370 ? 118.827 172.981 146.569 1.00 368.61 1180 VAL D O 1
ATOM 8222 N N . ARG D 2 371 ? 118.946 171.377 148.127 1.00 360.42 1181 ARG D N 1
ATOM 8223 C CA . ARG D 2 371 ? 117.775 170.679 147.615 1.00 360.42 1181 ARG D CA 1
ATOM 8224 C C . ARG D 2 371 ? 116.495 171.254 148.214 1.00 360.42 1181 ARG D C 1
ATOM 8225 O O . ARG D 2 371 ? 116.500 172.347 148.785 1.00 360.42 1181 ARG D O 1
#

InterPro domains:
  IPR016300 Arsenical pump ATPase, ArsA/GET3 [PTHR10803] (19-335)
  IPR016300 Arsenical pump ATPase, ArsA/GET3 [TIGR00345] (31-331)
  IPR025723 ArsA/GET3, Anion-transporting ATPase-like domain [PF02374] (28-332)
  IPR027417 P-loop containing nucleoside triphosphate hydrolase [G3DSA:3.40.50.300] (2-339)
  IPR027417 P-loop containing nucleoside triphosphate hydrolase [SSF52540] (23-328)
  IPR027542 Arsenical pump ATPase, ArsA/GET3, eukaryotic [MF_03112] (14-339)

Nearest PDB structures (foldseek):
  8odv-assembly1_B  TM=1.003E+00  e=7.021E-58  Thermochaetoides thermophila DSM 1495
  8odu-assembly1_A  TM=9.949E-01  e=1.140E-53  Thermochaetoides thermophila DSM 1495
  8odu-assembly1_B  TM=9.868E-01  e=7.769E-51  Thermochaetoides thermophila DSM 1495
  3iqw-assembly1_A  TM=9.440E-01  e=1.955E-41  Thermochaetoides thermophila
  4xtr-assembly1_A  TM=8.477E-01  e=1.937E-29  Saccharomyces cerevisiae S288C

Foldseek 3Di:
DDAFVVVVQPLLLAAEEEEEAAPPAPVVLVQVLVQVVSVVRFDAEEEEEADPPPCVCVQAVDDAAQDWDDDPPDPHYIYHHYYLCVQVVVVVPVVVVLCVVPVDDSSLVVVLVVVVVVVVDDGRHYYYYYHPPVVPPCLLVSLVVLVVSLVVLVVVVCVPPVVVNVVSVVSNVSSVVVVVVQLPQSHYAYEYEFEQDPVRVVVVVVVQVVVVVVRGHHAEYEYEAQDDDDPPDDDPVVVVVNVSSVVSVVVVVVPRVPGHHYHDAHDDPDPQHDDVSSNVSSVCSHVPDDDDD/DDAFVVVVQPLLLAAEEEEEAAPPAPVVLVQVLVQVVSVVRFDAEEEEEADPPPCVCVQAVDDAAQDWDDDPPDPHYIYHHYYLCVQVVVVVPVVVVLCVVPVDDSSLVVVLVVVVVVVVDDGRHYYYYYHPPVVPPCLLVSLVVLVVSLVVLVVVVCVPPVVVNVVSVVSNVSSVVVVVVQLPQSHYAYEYEFEQDPVRVVVVVVVQVVVVVVRGHHAEYEYEAQDDDDPPDDDPVVVVVNVSSVVSVVVVVVPRVPGHHYHDAHDDPDPQHDDVSSNVSSVCSHVPDDDDD/DPCVVVVVCVVVDDPVVVVLVVLVVVVVVVVVVPVVHDVVVVVLVVLLVVVVCVVVPDLVVVVVVVVVVVVPDPVDPLVVVVVVLVVLVVVQVVLVVVQVPDDCPPPVVVNVVSVVVNVVVVVVNCVSVVVVVVVSVVVSVVVVVVVVCVNCVSVCVQLVPCLCVFPAFAPPPPDDPVVQVVSVVSNHDRRGDGCDCSRPVVNVVCVVVVVVVVVVVD/DPCVVVVVCVVVDDPVVVVLVVLVVVVVVVVVVPVVHDVVVVVLVVLLVVVVCVVVPDLVVVVVVVVVVVVPDPVDPLVVVVVVLVVLVVVQVVLVVVQVPDDCPPPVVVNVVSVVVNVVVVVVNCVSVVVVVVVSVVVSVVVVVVVVCVNCVSVCVQLVPCLCVFPAFAPPPPDDPVVQVVSVVSNHDRRGDGCDCSRPSVNVVCVVVVVVVVVVVD

Organism: Chaetomium thermophilum (strain DSM 1495 / CBS 144.50 / IMI 039719) (NCBI:txid759272)

Secondary structure (DSSP, 8-state):
--SSSHHHHHH----EEEEE--SSS-HHHHHHHHHHHHGGG-S-EEE----SS-HHHHHHS----SS--BPTT-SSEEE----SHHHHHHH--HHHHHHHHSS--HHHHHHHHHHHHHTTS--SEEE---S-HHHHGGGGTHHHHHHHHHHHHHHHH---HHHHHHHHHHHHHHHHHHHHHHTTSSSEEEEEE--SSHHHHHHHHHHHHHHHTTT----EEE------PPSS---HHHHHHHHHHHHHHHHHHHHHTTT-EEE-----SS---SHHHHHHHHHTTTS------/--SSSHHHHHH----EEEEE--SSS-HHHHHHHHHHHHGGG-S-EEE----SS-HHHHHHS----SS--BPTT-SSEEE----SHHHHHHH--HHHHHHHHSS--HHHHHHHHHHHHHTTS--SEEE---S-HHHHGGGGTHHHHHHHHHHHHHHHH---HHHHHHHHHHHHHHHHHHHHHHTTSSSEEEEEE--SSHHHHHHHHHHHHHHHTTT----EEE------PPSS---HHHHHHHHHHHHHHHHHHHHHTTT-EEE-----SS---SHHHHHHHHHTTTS------/--SSHHHHHHTS---HHHHHHHHHHHHHHHHHHHH---HHHHHHHHHHHHHHHHHT--TTHHHHHHHHHHTT-TT-HHHHHHHHHHHHHHHHHHHHHHHHHS-TTTTHHHHHHHHHHHHHHHHHHHHHHHHHHHHHHHHHHHHHHHHHHHHHHHHHHHHHSSSSS-S-BPPTTSS-HHHHHHHHTTTPPTTB--SSTTTTTHHHHHHHHHHHHHHHH-/--SSHHHHHHTS---HHHHHHHHHHHHHHHHHHHH---HHHHHHHHHHHHHHHHHT--TTHHHHHHHHHHTT-TT-HHHHHHHHHHHHHHHHHHHHHHHHHS-TTTTHHHHHHHHHHHHHHHHHHHHHHHHHHHHHHHHHHHHHHHHHHHHHHHHHHHHHSSSSS-S-BPPTTSS-HHHHHHHHTTTPPTTB--SSTTTTTHHHHHHHHHHHHHHHH-

B-factor: mean 211.8, std 111.58, range [56.9, 461.03]